Protein AF-A0A1Z5TTV6-F1 (afdb_monomer)

Secondary structure (DSSP, 8-state):
-HHHHHHHHHHHHHHHHHHHTT-S--TT---SSS-TT---S-SEEEPPGGGSTTSTT-TT---EEEEE---TT-HHHHHHHHHHTT--TTTEEEEEBS--SSSSS-HHHHHHHHHHTT--PBP-HHHHHHHHHHHH--GGGGT---S--SSHHHHHHHHHHTT--HHHHHHHHH--SEEEEPPPGGGG-SSS-TTS----S-EEEESS---TTS-GGGS-HHHHHH--EEETTT--EESSS--TTS-EEEHHHHHHHHHHHHTTT------S---HHHHHHHHHHTTS-HHHHHHHHHTT----PPPPSS--------PPPPPP-----------------------------S--S----------------------TT-SS-PPPPPPTTEE--HHHHHHHHHHHHHHHHHS--SHHHHHHHHHHHHHHHHHHHHHHHHHHHHHHHHHHHHHHHHHTTTEEE--SSS---TTS-HHHHTTT-SSTTS-SSEEEHHHHTT--SHHHHHHHHHHHHHHHHHHHHHHHHHHHHHH-GGGSB-SHHHHHHHHTTEE-TTTT-HHHHHHHHHHHHHHHHTT-S-BSHHHHHHHHHHHHHHHHHHTTTSGGGG-HHHHHHHHHHHHHHHHHHHSS-HHHHHHHIIIII-SS--HHHHHHHHHHHHHHHHHHHHH-TTSSS-SSTT-----S---GGGHHHHHHHHHHHHHHHHHHHHHHHHHHHHHHSTT-TTTT-HHHHHHHHHHHHHHHHTTSHHHHS-HHHHHHHHHS-TTT-S--TT-TT--GGGHHHHHHHHHHHHHHHHHHHHHHTTSSSB-BSHHHHHHHHHHHHHHHHHHHHHHHHH-TTSGGGTTSPTTS----HHHHHHHHHHHHHHHHH---HHHHHHHHHHH--GGGHHHHHHHHHHHHHHHHTT-S--HHHHHHHHTT-----TT-TTS-----BGGGTSEETTT---EESSSEEHHHHHHHHHH---SEEEEES-SSS-BEEEEEEHHHHHHHHHHHHS--TTS----TT-EEESS--TT--TTT-EE-TTTSBSS--EE-TTSBHHHHHHHHHHH--SEEEEEEBTEEEEEEEHHHHHHHTTGGGS------TT----HHHHHHHHHHHHHHHHHTT---EEEPPPPP--EETTTTEE--TTHHHHHHHHHHHHHHT-EEE-HHHHHHHHHHHHHHHHHHTTB--SSS-SS----S-SSSB-HHHHHHHHHHHHHHHHHH-GGGTTTS---HHHHHHHHTT---

Solvent-accessible surface area (backbone atoms only — not comparable to full-atom values): 70090 Å² total; per-residue (Å²): 108,71,73,53,51,70,56,46,49,61,54,50,48,52,54,44,53,56,54,59,57,68,55,94,83,59,94,83,70,68,49,67,93,44,58,62,82,72,65,92,55,46,64,69,39,71,60,63,62,67,72,39,41,32,27,94,70,24,79,84,44,76,36,45,87,44,78,46,61,70,46,14,2,40,40,68,62,49,55,48,49,41,60,74,69,64,66,44,88,89,46,42,46,46,32,36,35,11,27,52,38,89,75,42,87,37,38,64,58,29,52,54,47,40,60,73,66,67,39,60,40,34,37,14,54,52,52,51,53,50,52,53,52,65,72,76,48,56,87,68,64,73,76,56,82,80,67,87,72,92,51,83,61,61,63,53,51,56,59,50,56,79,68,57,48,74,71,49,58,48,54,62,48,70,23,18,47,26,44,38,39,74,46,41,58,66,48,70,59,86,86,65,67,89,90,60,64,68,50,80,52,68,47,77,48,56,42,46,45,80,65,82,97,55,54,79,86,44,48,26,65,63,42,31,34,42,31,37,13,27,24,69,67,78,64,50,72,32,69,46,75,67,53,103,78,74,57,45,41,46,40,69,62,56,52,54,54,50,50,56,34,55,80,65,77,43,83,71,79,73,89,48,68,66,53,74,66,51,48,54,46,52,51,54,60,68,61,65,50,77,60,56,61,50,48,40,62,76,68,63,66,71,81,80,76,82,73,75,69,67,87,77,84,69,89,66,94,72,84,88,76,83,82,86,86,84,82,87,84,89,84,84,87,91,86,85,86,93,86,88,86,91,80,90,86,90,88,84,84,81,86,90,78,99,75,73,96,68,83,84,86,90,83,86,82,90,87,87,86,77,93,71,89,90,82,80,94,88,74,94,88,81,49,74,38,49,80,64,86,85,54,72,80,34,65,46,60,52,66,56,38,52,48,53,50,54,50,51,55,49,47,55,59,65,81,29,73,62,68,72,21,52,52,52,52,49,53,64,61,42,51,60,54,54,35,35,48,54,29,10,41,52,41,9,54,50,49,39,53,39,50,50,50,18,48,32,51,34,38,54,32,58,28,48,23,35,68,76,80,86,73,27,40,73,87,38,27,65,71,68,38,39,64,93,57,81,42,81,90,77,35,81,28,53,37,38,52,19,62,73,71,69,41,82,50,69,71,58,23,53,53,42,34,50,51,46,29,36,53,46,17,25,49,27,33,35,50,14,18,49,46,19,67,75,73,28,66,68,20,29,30,28,41,54,46,59,49,29,37,42,62,68,35,36,38,64,72,71,48,58,23,73,64,23,34,55,40,26,54,58,18,30,26,28,29,47,24,25,61,48,59,43,23,64,44,36,30,34,23,40,42,20,32,16,44,35,48,50,45,38,50,74,44,55,96,43,70,57,67,77,30,66,57,58,41,44,46,50,37,48,12,24,31,4,16,15,36,2,47,56,53,45,12,36,68,20,10,35,37,39,25,48,77,72,38,30,99,72,76,54,74,69,39,51,54,51,8,39,53,12,3,46,41,5,33,53,35,29,46,74,65,29,66,80,75,72,80,54,65,37,86,57,54,49,79,67,88,76,85,87,57,84,65,53,56,56,61,41,43,50,36,2,41,50,11,0,50,49,13,37,53,46,45,56,52,28,49,52,51,51,51,52,59,69,36,87,88,39,84,53,65,89,38,57,55,59,53,46,34,52,52,32,42,55,45,38,69,61,17,64,83,36,72,77,48,55,48,52,67,62,58,47,39,26,63,39,43,46,53,75,88,78,57,80,66,66,85,84,54,84,76,49,74,70,81,58,37,58,61,47,44,52,53,35,53,53,42,28,54,51,48,48,56,48,27,42,63,49,58,84,45,66,31,31,33,8,64,58,50,43,31,26,35,37,13,17,33,57,14,27,42,53,24,49,52,52,39,54,48,44,74,75,45,57,90,40,83,79,46,74,80,50,60,84,101,50,84,73,61,61,32,17,61,34,4,50,37,10,16,46,2,18,35,10,14,38,54,61,50,50,73,30,55,43,41,31,56,32,60,32,28,72,37,75,82,52,48,61,59,36,43,51,8,18,50,40,0,30,54,54,9,40,76,74,43,78,64,26,46,51,55,48,51,33,56,78,67,70,55,87,68,83,65,90,84,58,76,84,59,85,69,65,91,42,44,33,68,80,71,38,51,38,47,92,79,49,76,64,45,58,25,62,91,40,28,47,46,55,53,53,48,52,60,66,78,42,88,62,77,48,33,46,29,20,61,34,98,93,48,43,35,61,58,28,37,33,38,42,66,29,52,53,48,53,51,51,60,42,50,37,82,41,98,85,75,54,53,53,63,54,80,29,44,36,28,61,54,94,63,96,83,66,55,81,90,67,41,45,78,44,48,65,38,22,18,54,65,64,66,68,43,53,39,77,42,48,36,58,62,53,52,49,44,39,66,74,65,45,47,51,62,42,38,22,32,56,101,48,33,51,49,28,39,45,38,48,57,57,55,49,43,66,76,56,47,85,80,62,82,79,87,69,79,52,96,86,60,87,73,46,73,67,55,53,33,47,52,57,46,51,50,46,52,51,36,42,75,73,72,47,86,44,66,47,70,28,55,72,55,46,74,45,66,49,73,86,80,65,32,65,49,76,87,55,51,68,60,33,53,38,47,53,52,37,24,62,75,71,70,41,46,69,43,65,42,30,57,54,45,43,55,48,44,48,68,50,27,69,76,49,50,50,69,25,29,41,70,98,67,98,66,87,92,64,89,78,59,86,45,45,76,53,61,28,78,66,33,49,51,54,55,50,46,51,51,53,48,50,44,32,76,76,35,64,85,48,43,86,81,50,85,88,55,67,67,63,52,51,26,53,77,67,51,64,64,114

Organism: NCBI:txid1157616

Mean predicted aligned error: 20.19 Å

Radius of gyration: 40.23 Å; Cα contacts (8 Å, |Δi|>4): 1863; chains: 1; bounding box: 111×116×93 Å

pLDDT: mean 77.5, std 20.2, range [22.88, 97.81]

InterPro domains:
  IPR000644 CBS domain [PS51371] (950-1012)
  IPR000644 CBS domain [PS51371] (1044-1103)
  IPR000644 CBS domain [SM00116] (955-1006)
  IPR000644 CBS domain [SM00116] (1047-1094)
  IPR001807 Chloride channel [PF00654] (525-911)
  IPR001807 Chloride channel [PR00762] (537-554)
  IPR001807 Chloride channel [PR00762] (568-587)
  IPR001807 Chloride channel [PR00762] (624-643)
  IPR001807 Chloride channel [PR00762] (813-833)
  IPR001807 Chloride channel [PR00762] (862-878)
  IPR001807 Chloride channel [PR00762] (880-899)
  IPR001807 Chloride channel [PR00762] (919-933)
  IPR004843 Calcineurin-like, phosphoesterase domain [PF00149] (64-237)
  IPR014743 Chloride channel, core [SSF81340] (424-934)
  IPR029052 Metallo-dependent phosphatase-like [G3DSA:3.60.21.10] (55-296)
  IPR029052 Metallo-dependent phosphatase-like [SSF56300] (62-233)
  IPR036514 SGNH hydrolase superfamily [G3DSA:3.40.50.1110] (1070-1241)
  IPR046342 CBS domain superfamily [SSF54631] (940-1093)

Nearest PDB structures (foldseek):
  8jgv-assembly1_B  TM=9.551E-01  e=6.114E-53  Mus musculus
  8ta2-assembly1_A  TM=8.971E-01  e=6.417E-23  Homo sapiens
  2ja3-assembly2_D  TM=8.696E-01  e=3.127E-08  Homo sapiens
  2ja3-assembly1_B  TM=8.689E-01  e=3.725E-08  Homo sapiens
  2ja3-assembly3_E  TM=8.557E-01  e=4.246E-08  Homo sapiens

Structure (mmCIF, N/CA/C/O backbone):
data_AF-A0A1Z5TTV6-F1
#
_entry.id   AF-A0A1Z5TTV6-F1
#
loop_
_atom_site.group_PDB
_atom_site.id
_atom_site.type_symbol
_atom_site.label_atom_id
_atom_site.label_alt_id
_atom_site.label_comp_id
_atom_site.label_asym_id
_atom_site.label_entity_id
_atom_site.label_seq_id
_atom_site.pdbx_PDB_ins_code
_atom_site.Cartn_x
_atom_site.Cartn_y
_atom_site.Cartn_z
_atom_site.occupancy
_atom_site.B_iso_or_equiv
_atom_site.auth_seq_id
_atom_site.auth_comp_id
_atom_site.auth_asym_id
_atom_site.auth_atom_id
_atom_site.pdbx_PDB_model_num
ATOM 1 N N . MET A 1 1 ? 13.373 -46.204 12.890 1.00 40.94 1 MET A N 1
ATOM 2 C CA . MET A 1 1 ? 14.679 -46.013 13.573 1.00 40.94 1 MET A CA 1
ATOM 3 C C . MET A 1 1 ? 15.884 -46.410 12.715 1.00 40.94 1 MET A C 1
ATOM 5 O O . MET A 1 1 ? 16.695 -45.532 12.462 1.00 40.94 1 MET A O 1
ATOM 9 N N . TRP A 1 2 ? 16.008 -47.660 12.239 1.00 32.41 2 TRP A N 1
ATOM 10 C CA . TRP A 1 2 ? 17.201 -48.172 11.520 1.00 32.41 2 TRP A CA 1
ATOM 11 C C . TRP A 1 2 ? 17.732 -47.265 10.390 1.00 32.41 2 TRP A C 1
ATOM 13 O O . TRP A 1 2 ? 18.922 -46.962 10.352 1.00 32.41 2 TRP A O 1
ATOM 23 N N . TYR A 1 3 ? 16.844 -46.747 9.532 1.00 31.34 3 TYR A N 1
ATOM 24 C CA . TYR A 1 3 ? 17.211 -45.812 8.458 1.00 31.34 3 TYR A CA 1
ATOM 25 C C . TYR A 1 3 ? 17.824 -44.501 8.979 1.00 31.34 3 TYR A C 1
ATOM 27 O O . TYR A 1 3 ? 18.785 -44.000 8.408 1.00 31.34 3 TYR A O 1
ATOM 35 N N . GLY A 1 4 ? 17.317 -43.980 10.101 1.00 37.22 4 GLY A N 1
ATOM 36 C CA . GLY A 1 4 ? 17.899 -42.822 10.778 1.00 37.22 4 GLY A CA 1
ATOM 37 C C . GLY A 1 4 ? 19.311 -43.131 11.267 1.00 37.22 4 GLY A C 1
ATOM 38 O O . GLY A 1 4 ? 20.242 -42.436 10.886 1.00 37.22 4 GLY A O 1
ATOM 39 N N . TRP A 1 5 ? 19.485 -44.228 12.011 1.00 36.53 5 TRP A N 1
ATOM 40 C CA . TRP A 1 5 ? 20.783 -44.675 12.539 1.00 36.53 5 TRP A CA 1
ATOM 41 C C . TRP A 1 5 ? 21.853 -44.817 11.443 1.00 36.53 5 TRP A C 1
ATOM 43 O O . TRP A 1 5 ? 22.986 -44.376 11.622 1.00 36.53 5 TRP A O 1
ATOM 53 N N . ARG A 1 6 ? 21.491 -45.359 10.271 1.00 34.72 6 ARG A N 1
ATOM 54 C CA . ARG A 1 6 ? 22.426 -45.553 9.149 1.00 34.72 6 ARG A CA 1
ATOM 55 C C . ARG A 1 6 ? 22.898 -44.248 8.486 1.00 34.72 6 ARG A C 1
ATOM 57 O O . ARG A 1 6 ? 23.962 -44.260 7.876 1.00 34.72 6 ARG A O 1
ATOM 64 N N . TYR A 1 7 ? 22.169 -43.139 8.639 1.00 39.09 7 TYR A N 1
ATOM 65 C CA . TYR A 1 7 ? 22.586 -41.808 8.168 1.00 39.09 7 TYR A CA 1
ATOM 66 C C . TYR A 1 7 ? 23.142 -40.914 9.287 1.00 39.09 7 TYR A C 1
ATOM 68 O O . TYR A 1 7 ? 24.093 -40.168 9.055 1.00 39.09 7 TYR A O 1
ATOM 76 N N . THR A 1 8 ? 22.605 -40.996 10.508 1.00 39.94 8 THR A N 1
ATOM 77 C CA . THR A 1 8 ? 23.073 -40.176 11.632 1.00 39.94 8 THR A CA 1
ATOM 78 C C . THR A 1 8 ? 24.375 -40.687 12.224 1.00 39.94 8 THR A C 1
ATOM 80 O O . THR A 1 8 ? 25.193 -39.858 12.589 1.00 39.94 8 THR A O 1
ATOM 83 N N . VAL A 1 9 ? 24.632 -41.998 12.298 1.00 39.69 9 VAL A N 1
ATOM 84 C CA . VAL A 1 9 ? 25.878 -42.506 12.903 1.00 39.69 9 VAL A CA 1
ATOM 85 C C . VAL A 1 9 ? 27.129 -42.150 12.092 1.00 39.69 9 VAL A C 1
ATOM 87 O O . VAL A 1 9 ? 28.085 -41.704 12.721 1.00 39.69 9 VAL A O 1
ATOM 90 N N . PRO A 1 10 ? 27.169 -42.238 10.745 1.00 39.53 10 PRO A N 1
ATOM 91 C CA . PRO A 1 10 ? 28.310 -41.733 9.978 1.00 39.53 10 PRO A CA 1
ATOM 92 C C . PRO A 1 10 ? 28.515 -40.224 10.155 1.00 39.53 10 PRO A C 1
ATOM 94 O O . PRO A 1 10 ? 29.640 -39.783 10.361 1.00 39.53 10 PRO A O 1
ATOM 97 N N . TYR A 1 11 ? 27.433 -39.439 10.153 1.00 39.28 11 TYR A N 1
ATOM 98 C CA . TYR A 1 11 ? 27.492 -37.984 10.329 1.00 39.28 11 TYR A CA 1
ATOM 99 C C . TYR A 1 11 ? 27.926 -37.575 11.748 1.00 39.28 11 TYR A C 1
ATOM 101 O O . TYR A 1 11 ? 28.740 -36.674 11.912 1.00 39.28 11 TYR A O 1
ATOM 109 N N . LEU A 1 12 ? 27.431 -38.262 12.782 1.00 40.38 12 LEU A N 1
ATOM 110 C CA . LEU A 1 12 ? 27.810 -38.046 14.181 1.00 40.38 12 LEU A CA 1
ATOM 111 C C . LEU A 1 12 ? 29.220 -38.559 14.473 1.00 40.38 12 LEU A C 1
ATOM 113 O O . LEU A 1 12 ? 29.929 -37.911 15.231 1.00 40.38 12 LEU A O 1
ATOM 117 N N . ARG A 1 13 ? 29.656 -39.664 13.849 1.00 38.31 13 ARG A N 1
ATOM 118 C CA . ARG A 1 13 ? 31.060 -40.096 13.867 1.00 38.31 13 ARG A CA 1
ATOM 119 C C . ARG A 1 13 ? 31.943 -39.026 13.231 1.00 38.31 13 ARG A C 1
ATOM 121 O O . ARG A 1 13 ? 32.912 -38.631 13.859 1.00 38.31 13 ARG A O 1
ATOM 128 N N . GLN A 1 14 ? 31.570 -38.496 12.067 1.00 38.94 14 GLN A N 1
ATOM 129 C CA . GLN A 1 14 ? 32.318 -37.423 11.413 1.00 38.94 14 GLN A CA 1
ATOM 130 C C . GLN A 1 14 ? 32.355 -36.147 12.273 1.00 38.94 14 GLN A C 1
ATOM 132 O O . GLN A 1 14 ? 33.417 -35.557 12.431 1.00 38.94 14 GLN A O 1
ATOM 137 N N . GLU A 1 15 ? 31.245 -35.742 12.905 1.00 41.31 15 GLU A N 1
ATOM 138 C CA . GLU A 1 15 ? 31.233 -34.615 13.854 1.00 41.31 15 GLU A CA 1
ATOM 139 C C . GLU A 1 15 ? 32.037 -34.898 15.139 1.00 41.31 15 GLU A C 1
ATOM 141 O O . GLU A 1 15 ? 32.559 -33.966 15.751 1.00 41.31 15 GLU A O 1
ATOM 146 N N . TRP A 1 16 ? 32.124 -36.159 15.570 1.00 40.34 16 TRP A N 1
ATOM 147 C CA . TRP A 1 16 ? 32.866 -36.596 16.755 1.00 40.34 16 TRP A CA 1
ATOM 148 C C . TRP A 1 16 ? 34.371 -36.663 16.491 1.00 40.34 16 TRP A C 1
ATOM 150 O O . TRP A 1 16 ? 35.143 -36.133 17.281 1.00 40.34 16 TRP A O 1
ATOM 160 N N . GLU A 1 17 ? 34.788 -37.232 15.361 1.00 39.34 17 GLU A N 1
ATOM 161 C CA . GLU A 1 17 ? 36.171 -37.240 14.872 1.00 39.34 17 GLU A CA 1
ATOM 162 C C . GLU A 1 17 ? 36.651 -35.802 14.621 1.00 39.34 17 GLU A C 1
ATOM 164 O O . GLU A 1 17 ? 37.720 -35.423 15.099 1.00 39.34 17 GLU A O 1
ATOM 169 N N . TYR A 1 18 ? 35.808 -34.956 14.012 1.00 40.75 18 TYR A N 1
ATOM 170 C CA . TYR A 1 18 ? 36.052 -33.516 13.876 1.00 40.75 18 TYR A CA 1
ATOM 171 C C . TYR A 1 18 ? 36.267 -32.849 15.245 1.00 40.75 18 TYR A C 1
ATOM 173 O O . TYR A 1 18 ? 37.232 -32.116 15.417 1.00 40.75 18 TYR A O 1
ATOM 181 N N . LYS A 1 19 ? 35.427 -33.128 16.255 1.00 38.34 19 LYS A N 1
ATOM 182 C CA . LYS A 1 19 ? 35.570 -32.550 17.609 1.00 38.34 19 LYS A CA 1
ATOM 183 C C . LYS A 1 19 ? 36.757 -33.111 18.400 1.00 38.34 19 LYS A C 1
ATOM 185 O O . LYS A 1 19 ? 37.406 -32.345 19.106 1.00 38.34 19 LYS A O 1
ATOM 190 N N . GLN A 1 20 ? 37.067 -34.404 18.291 1.00 37.88 20 GLN A N 1
ATOM 191 C CA . GLN A 1 20 ? 38.225 -35.006 18.964 1.00 37.88 20 GLN A CA 1
ATOM 192 C C . GLN A 1 20 ? 39.553 -34.536 18.356 1.00 37.88 20 GLN A C 1
ATOM 194 O O . GLN A 1 20 ? 40.507 -34.337 19.104 1.00 37.88 20 GLN A O 1
ATOM 199 N N . GLY A 1 21 ? 39.595 -34.252 17.049 1.00 39.31 21 GLY A N 1
ATOM 200 C CA . GLY A 1 21 ? 40.742 -33.622 16.385 1.00 39.31 21 GLY A CA 1
ATOM 201 C C . GLY A 1 21 ? 41.087 -32.207 16.882 1.00 39.31 21 GLY A C 1
ATOM 202 O O . GLY A 1 21 ? 42.167 -31.711 16.576 1.00 39.31 21 GLY A O 1
ATOM 203 N N . PHE A 1 22 ? 40.214 -31.567 17.672 1.00 42.69 22 PHE A N 1
ATOM 204 C CA . PHE A 1 22 ? 40.455 -30.253 18.288 1.00 42.69 22 PHE A CA 1
ATOM 205 C C . PHE A 1 22 ? 40.748 -30.304 19.802 1.00 42.69 22 PHE A C 1
ATOM 207 O O . PHE A 1 22 ? 40.813 -29.252 20.440 1.00 42.69 22 PHE A O 1
ATOM 214 N N . LEU A 1 23 ? 40.945 -31.485 20.404 1.00 36.22 23 LEU A N 1
ATOM 215 C CA . LEU A 1 23 ? 41.385 -31.584 21.803 1.00 36.22 23 LEU A CA 1
ATOM 216 C C . LEU A 1 23 ? 42.899 -31.352 21.926 1.00 36.22 23 LEU A C 1
ATOM 218 O O . LEU A 1 23 ? 43.710 -31.993 21.264 1.00 36.22 23 LEU A O 1
ATOM 222 N N . SER A 1 24 ? 43.286 -30.440 22.818 1.00 34.19 24 SER A N 1
ATOM 223 C CA . SER A 1 24 ? 44.628 -29.844 22.925 1.00 34.19 24 SER A CA 1
ATOM 224 C C . SER A 1 24 ? 45.723 -30.740 23.536 1.00 34.19 24 SER A C 1
ATOM 226 O O . SER A 1 24 ? 46.723 -30.227 24.035 1.00 34.19 24 SER A O 1
ATOM 228 N N . SER A 1 25 ? 45.558 -32.067 23.521 1.00 33.84 25 SER A N 1
ATOM 229 C CA . SER A 1 25 ? 46.389 -33.015 24.283 1.00 33.84 25 SER A CA 1
ATOM 230 C C . SER A 1 25 ? 47.246 -33.973 23.439 1.00 33.84 25 SER A C 1
ATOM 232 O O . SER A 1 25 ? 47.688 -34.994 23.963 1.00 33.84 25 SER A O 1
ATOM 234 N N . GLN A 1 26 ? 47.483 -33.689 22.152 1.00 37.19 26 GLN A N 1
ATOM 235 C CA . GLN A 1 26 ? 48.456 -34.433 21.334 1.00 37.19 26 GLN A CA 1
ATOM 236 C C . GLN A 1 26 ? 49.720 -33.596 21.090 1.00 37.19 26 GLN A C 1
ATOM 238 O O . GLN A 1 26 ? 49.649 -32.467 20.602 1.00 37.19 26 GLN A O 1
ATOM 243 N N . SER A 1 27 ? 50.878 -34.163 21.441 1.00 34.59 27 SER A N 1
ATOM 244 C CA . SER A 1 27 ? 52.179 -33.483 21.566 1.00 34.59 27 SER A CA 1
ATOM 245 C C . SER A 1 27 ? 52.689 -32.815 20.289 1.00 34.59 27 SER A C 1
ATOM 247 O O . SER A 1 27 ? 53.407 -31.819 20.352 1.00 34.59 27 SER A O 1
ATOM 249 N N . ASP A 1 28 ? 52.314 -33.347 19.128 1.00 37.50 28 ASP A N 1
ATOM 250 C CA . ASP A 1 28 ? 53.012 -33.043 17.876 1.00 37.50 28 ASP A CA 1
ATOM 251 C C . ASP A 1 28 ? 52.383 -31.846 17.136 1.00 37.50 28 ASP A C 1
ATOM 253 O O . ASP A 1 28 ? 52.988 -31.255 16.233 1.00 37.50 28 ASP A O 1
ATOM 257 N N . GLY A 1 29 ? 51.189 -31.418 17.569 1.00 42.12 29 GLY A N 1
ATOM 258 C CA . GLY A 1 29 ? 50.551 -30.159 17.181 1.00 42.12 29 GLY A CA 1
ATOM 259 C C . GLY A 1 29 ? 50.311 -30.016 15.677 1.00 42.12 29 GLY A C 1
ATOM 260 O O . GLY A 1 29 ? 50.795 -29.053 15.073 1.00 42.12 29 GLY A O 1
ATOM 261 N N . THR A 1 30 ? 49.605 -30.973 15.078 1.00 37.72 30 THR A N 1
ATOM 262 C CA . THR A 1 30 ? 48.978 -30.833 13.753 1.00 37.72 30 THR A CA 1
ATOM 263 C C . THR A 1 30 ? 47.517 -30.410 13.923 1.00 37.72 30 THR A C 1
ATOM 265 O O . THR A 1 30 ? 46.863 -30.813 14.879 1.00 37.72 30 THR A O 1
ATOM 268 N N . TYR A 1 31 ? 47.020 -29.567 13.017 1.00 44.53 31 TYR A N 1
ATOM 269 C CA . TYR A 1 31 ? 45.621 -29.127 12.957 1.00 44.53 31 TYR A CA 1
ATOM 270 C C . TYR A 1 31 ? 44.983 -29.693 11.687 1.00 44.53 31 TYR A C 1
ATOM 272 O O . TYR A 1 31 ? 45.626 -29.628 10.642 1.00 44.53 31 TYR A O 1
ATOM 280 N N . GLY A 1 32 ? 43.718 -30.126 11.747 1.00 49.38 32 GLY A N 1
ATOM 281 C CA . GLY A 1 32 ? 42.898 -30.346 10.548 1.00 49.38 32 GLY A CA 1
ATOM 282 C C . GLY A 1 32 ? 42.346 -31.760 10.345 1.00 49.38 32 GLY A C 1
ATOM 283 O O . GLY A 1 32 ? 42.360 -32.579 11.261 1.00 49.38 32 GLY A O 1
ATOM 284 N N . LEU A 1 33 ? 41.807 -32.011 9.145 1.00 47.72 33 LEU A N 1
ATOM 285 C CA . LEU A 1 33 ? 41.243 -33.312 8.742 1.00 47.72 33 LEU A CA 1
ATOM 286 C C . LEU A 1 33 ? 42.292 -34.249 8.131 1.00 47.72 33 LEU A C 1
ATOM 288 O O . LEU A 1 33 ? 42.168 -35.462 8.281 1.00 47.72 33 LEU A O 1
ATOM 292 N N . ALA A 1 34 ? 43.301 -33.699 7.454 1.00 51.16 34 ALA A N 1
ATOM 293 C CA . ALA A 1 34 ? 44.459 -34.440 6.964 1.00 51.16 34 ALA A CA 1
ATOM 294 C C . ALA A 1 34 ? 45.690 -34.044 7.786 1.00 51.16 34 ALA A C 1
ATOM 296 O O . ALA A 1 34 ? 45.888 -32.866 8.100 1.00 51.16 34 ALA A O 1
ATOM 297 N N . ARG A 1 35 ? 46.548 -35.004 8.145 1.00 49.44 35 ARG A N 1
ATOM 298 C CA . ARG A 1 35 ? 47.809 -34.677 8.820 1.00 49.44 35 ARG A CA 1
ATOM 299 C C . ARG A 1 35 ? 48.756 -34.066 7.793 1.00 49.44 35 ARG A C 1
ATOM 301 O O . ARG A 1 35 ? 48.773 -34.451 6.627 1.00 49.44 35 ARG A O 1
ATOM 308 N N . ALA A 1 36 ? 49.628 -33.162 8.235 1.00 41.09 36 ALA A N 1
ATOM 309 C CA . ALA A 1 36 ? 50.585 -32.484 7.353 1.00 41.09 36 ALA A CA 1
ATOM 310 C C . ALA A 1 36 ? 51.617 -33.422 6.671 1.00 41.09 36 ALA A C 1
ATOM 312 O O . ALA A 1 36 ? 52.390 -32.960 5.835 1.00 41.09 36 ALA A O 1
ATOM 313 N N . GLY A 1 37 ? 51.641 -34.716 7.021 1.00 44.72 37 GLY A N 1
ATOM 314 C CA . GLY A 1 37 ? 52.430 -35.760 6.355 1.00 44.72 37 GLY A CA 1
ATOM 315 C C . GLY A 1 37 ? 51.653 -36.635 5.359 1.00 44.72 37 GLY A C 1
ATOM 316 O O . GLY A 1 37 ? 52.282 -37.432 4.672 1.00 44.72 37 GLY A O 1
ATOM 317 N N . ASP A 1 38 ? 50.327 -36.491 5.251 1.00 55.59 38 ASP A N 1
ATOM 318 C CA . ASP A 1 38 ? 49.471 -37.388 4.450 1.00 55.59 38 ASP A CA 1
ATOM 319 C C . ASP A 1 38 ? 49.386 -36.971 2.961 1.00 55.59 38 ASP A C 1
ATOM 321 O O . ASP A 1 38 ? 48.771 -37.660 2.146 1.00 55.59 38 ASP A O 1
ATOM 325 N N . PHE A 1 39 ? 49.984 -35.835 2.579 1.00 69.69 39 PHE A N 1
ATOM 326 C CA . PHE A 1 39 ? 49.905 -35.299 1.217 1.00 69.69 39 PHE A CA 1
ATOM 327 C C . PHE A 1 39 ? 50.913 -35.939 0.252 1.00 69.69 39 PHE A C 1
ATOM 329 O O . PHE A 1 39 ? 52.126 -35.761 0.372 1.00 69.69 39 PHE A O 1
ATOM 336 N N . GLU A 1 40 ? 50.399 -36.603 -0.784 1.00 66.06 40 GLU A N 1
ATOM 337 C CA . GLU A 1 40 ? 51.203 -37.184 -1.862 1.00 66.06 40 GLU A CA 1
ATOM 338 C C . GLU A 1 40 ? 51.579 -36.121 -2.918 1.00 66.06 40 GLU A C 1
ATOM 340 O O . GLU A 1 40 ? 50.880 -35.899 -3.919 1.00 66.06 40 GLU A O 1
ATOM 345 N N . GLY A 1 41 ? 52.700 -35.438 -2.673 1.00 75.81 41 GLY A N 1
ATOM 346 C CA . GLY A 1 41 ? 53.303 -34.471 -3.590 1.00 75.81 41 GLY A CA 1
ATOM 347 C C . GLY A 1 41 ? 54.227 -33.465 -2.899 1.00 75.81 41 GLY A C 1
ATOM 348 O O . GLY A 1 41 ? 54.520 -33.554 -1.708 1.00 75.81 41 GLY A O 1
ATOM 349 N N . THR A 1 42 ? 54.670 -32.456 -3.649 1.00 82.06 42 THR A N 1
ATOM 350 C CA . THR A 1 42 ? 55.539 -31.387 -3.130 1.00 82.06 42 THR A CA 1
ATOM 351 C C . THR A 1 42 ? 54.731 -30.383 -2.300 1.00 82.06 42 THR A C 1
ATOM 353 O O . THR A 1 42 ? 54.138 -29.454 -2.839 1.00 82.06 42 THR A O 1
ATOM 356 N N . ALA A 1 43 ? 54.701 -30.524 -0.973 1.00 79.88 43 ALA A N 1
ATOM 357 C CA . ALA A 1 43 ? 53.912 -29.622 -0.122 1.00 79.88 43 ALA A CA 1
ATOM 358 C C . ALA A 1 43 ? 54.349 -28.141 -0.210 1.00 79.88 43 ALA A C 1
ATOM 360 O O . ALA A 1 43 ? 53.513 -27.242 -0.184 1.00 79.88 43 ALA A O 1
ATOM 361 N N . ILE A 1 44 ? 55.654 -27.872 -0.332 1.00 86.94 44 ILE A N 1
ATOM 362 C CA . ILE A 1 44 ? 56.211 -26.517 -0.461 1.00 86.94 44 ILE A CA 1
ATOM 363 C C . ILE A 1 44 ? 57.340 -26.547 -1.491 1.00 86.94 44 ILE A C 1
ATOM 365 O O . ILE A 1 44 ? 58.296 -27.306 -1.326 1.00 86.94 44 ILE A O 1
ATOM 369 N N . LYS A 1 45 ? 57.260 -25.693 -2.514 1.00 90.38 45 LYS A N 1
ATOM 370 C CA . LYS A 1 45 ? 58.300 -25.511 -3.535 1.00 90.38 45 LYS A CA 1
ATOM 371 C C . LYS A 1 45 ? 58.813 -24.065 -3.524 1.00 90.38 45 LYS A C 1
ATOM 373 O O . LYS A 1 45 ? 58.037 -23.144 -3.287 1.00 90.38 45 LYS A O 1
ATOM 378 N N . TRP A 1 46 ? 60.099 -23.859 -3.800 1.00 88.50 46 TRP A N 1
ATOM 379 C CA . TRP A 1 46 ? 60.624 -22.552 -4.211 1.00 88.50 46 TRP A CA 1
ATOM 380 C C . TRP A 1 46 ? 60.539 -22.413 -5.734 1.00 88.50 46 TRP A C 1
ATOM 382 O O . TRP A 1 46 ? 60.820 -23.377 -6.447 1.00 88.50 46 TRP A O 1
ATOM 392 N N . ILE A 1 47 ? 60.183 -21.227 -6.227 1.00 88.50 47 ILE A N 1
ATOM 393 C CA . ILE A 1 47 ? 60.342 -20.893 -7.649 1.00 88.50 47 ILE A CA 1
ATOM 394 C C . ILE A 1 47 ? 61.819 -21.024 -8.060 1.00 88.50 47 ILE A C 1
ATOM 396 O O . ILE A 1 47 ? 62.713 -20.761 -7.251 1.00 88.50 47 ILE A O 1
ATOM 400 N N . ASP A 1 48 ? 62.081 -21.416 -9.308 1.00 85.19 48 ASP A N 1
ATOM 401 C CA . ASP A 1 48 ? 63.435 -21.404 -9.876 1.00 85.19 48 ASP A CA 1
ATOM 402 C C . ASP A 1 48 ? 64.034 -19.976 -9.796 1.00 85.19 48 ASP A C 1
ATOM 404 O O . ASP A 1 48 ? 63.423 -19.035 -10.322 1.00 85.19 48 ASP A O 1
ATOM 408 N N . PRO A 1 49 ? 65.212 -19.776 -9.166 1.00 80.62 49 PRO A N 1
ATOM 409 C CA . PRO A 1 49 ? 65.884 -18.477 -9.102 1.00 80.62 49 PRO A CA 1
ATOM 410 C C . PRO A 1 49 ? 66.094 -17.807 -10.467 1.00 80.62 49 PRO A C 1
ATOM 412 O O . PRO A 1 49 ? 66.076 -16.579 -10.547 1.00 80.62 49 PRO A O 1
ATOM 415 N N . ALA A 1 50 ? 66.228 -18.580 -11.552 1.00 81.69 50 ALA A N 1
ATOM 416 C CA . ALA A 1 50 ? 66.385 -18.049 -12.905 1.00 81.69 50 ALA A CA 1
ATOM 417 C C . ALA A 1 50 ? 65.111 -17.377 -13.465 1.00 81.69 50 ALA A C 1
ATOM 419 O O . ALA A 1 50 ? 65.177 -16.649 -14.460 1.00 81.69 50 ALA A O 1
ATOM 420 N N . LEU A 1 51 ? 63.953 -17.603 -12.833 1.00 83.94 51 LEU A N 1
ATOM 421 C CA . LEU A 1 51 ? 62.660 -17.017 -13.200 1.00 83.94 51 LEU A CA 1
ATOM 422 C C . LEU A 1 51 ? 62.308 -15.767 -12.374 1.00 83.94 51 LEU A C 1
ATOM 424 O O . LEU A 1 51 ? 61.331 -15.088 -12.693 1.00 83.94 51 LEU A O 1
ATOM 428 N N . VAL A 1 52 ? 63.079 -15.448 -11.328 1.00 83.00 52 VAL A N 1
ATOM 429 C CA . VAL A 1 52 ? 62.822 -14.312 -10.428 1.00 83.00 52 VAL A CA 1
ATOM 430 C C . VAL A 1 52 ? 63.178 -12.984 -11.122 1.00 83.00 52 VAL A C 1
ATOM 432 O O . VAL A 1 52 ? 64.340 -12.790 -11.484 1.00 83.00 52 VAL A O 1
ATOM 435 N N . PRO A 1 53 ? 62.231 -12.034 -11.280 1.00 80.44 53 PRO A N 1
ATOM 436 C CA . PRO A 1 53 ? 62.527 -10.712 -11.834 1.00 80.44 53 PRO A CA 1
ATOM 437 C C . PRO A 1 53 ? 63.552 -9.952 -10.988 1.00 80.44 53 PRO A C 1
ATOM 439 O O . PRO A 1 53 ? 63.378 -9.808 -9.774 1.00 80.44 53 PRO A O 1
ATOM 442 N N . GLY A 1 54 ? 64.619 -9.459 -11.621 1.00 71.69 54 GLY A N 1
ATOM 443 C CA . GLY A 1 54 ? 65.737 -8.826 -10.914 1.00 71.69 54 GLY A CA 1
ATOM 444 C C . GLY A 1 54 ? 66.714 -9.796 -10.233 1.00 71.69 54 GLY A C 1
ATOM 445 O O . GLY A 1 54 ? 67.570 -9.336 -9.480 1.00 71.69 54 GLY A O 1
ATOM 446 N N . GLY A 1 55 ? 66.574 -11.112 -10.435 1.00 73.62 55 GLY A N 1
ATOM 447 C CA . GLY A 1 55 ? 67.539 -12.119 -9.981 1.00 73.62 55 GLY A CA 1
ATOM 448 C C . GLY A 1 55 ? 68.783 -12.206 -10.876 1.00 73.62 55 GLY A C 1
ATOM 449 O O . GLY A 1 55 ? 68.911 -11.487 -11.865 1.00 73.62 55 GLY A O 1
ATOM 450 N N . GLU A 1 56 ? 69.693 -13.135 -10.570 1.00 71.69 56 GLU A N 1
ATOM 451 C CA . GLU A 1 56 ? 70.974 -13.299 -11.289 1.00 71.69 56 GLU A CA 1
ATOM 452 C C . GLU A 1 56 ? 70.808 -13.550 -12.804 1.00 71.69 56 GLU A C 1
ATOM 454 O O . GLU A 1 56 ? 71.651 -13.137 -13.597 1.00 71.69 56 GLU A O 1
ATOM 459 N N . ALA A 1 57 ? 69.695 -14.167 -13.222 1.00 73.19 57 ALA A N 1
ATOM 460 C CA . ALA A 1 57 ? 69.351 -14.430 -14.627 1.00 73.19 57 ALA A CA 1
ATOM 461 C C . ALA A 1 57 ? 68.444 -13.356 -15.280 1.00 73.19 57 ALA A C 1
ATOM 463 O O . ALA A 1 57 ? 67.891 -13.584 -16.365 1.00 73.19 57 ALA A O 1
ATOM 464 N N . ASP A 1 58 ? 68.245 -12.217 -14.607 1.00 75.50 58 ASP A N 1
ATOM 465 C CA . ASP A 1 58 ? 67.531 -11.030 -15.097 1.00 75.50 58 ASP A CA 1
ATOM 466 C C . ASP A 1 58 ? 67.986 -9.740 -14.369 1.00 75.50 58 ASP A C 1
ATOM 468 O O . ASP A 1 58 ? 67.172 -9.066 -13.733 1.00 75.50 58 ASP A O 1
ATOM 472 N N . PRO A 1 59 ? 69.276 -9.352 -14.444 1.00 66.25 59 PRO A N 1
ATOM 473 C CA . PRO A 1 59 ? 69.787 -8.168 -13.743 1.00 66.25 59 PRO A CA 1
ATOM 474 C C . PRO A 1 59 ? 69.156 -6.848 -14.227 1.00 66.25 59 PRO A C 1
ATOM 476 O O . PRO A 1 59 ? 69.193 -5.845 -13.517 1.00 66.25 59 PRO A O 1
ATOM 479 N N . GLU A 1 60 ? 68.549 -6.835 -15.419 1.00 67.00 60 GLU A N 1
ATOM 480 C CA . GLU A 1 60 ? 67.826 -5.678 -15.961 1.00 67.00 60 GLU A CA 1
ATOM 481 C C . GLU A 1 60 ? 66.348 -5.615 -15.519 1.00 67.00 60 GLU A C 1
ATOM 483 O O . GLU A 1 60 ? 65.728 -4.559 -15.643 1.00 67.00 60 GLU A O 1
ATOM 488 N N . GLY A 1 61 ? 65.767 -6.699 -14.988 1.00 67.50 61 GLY A N 1
ATOM 489 C CA . GLY A 1 61 ? 64.361 -6.743 -14.558 1.00 67.50 61 GLY A CA 1
ATOM 490 C C . GLY A 1 61 ? 63.340 -6.774 -15.689 1.00 67.50 61 GLY A C 1
ATOM 491 O O . GLY A 1 61 ? 62.265 -6.183 -15.576 1.00 67.50 61 GLY A O 1
ATOM 492 N N . LYS A 1 62 ? 63.677 -7.405 -16.816 1.00 73.25 62 LYS A N 1
ATOM 493 C CA . LYS A 1 62 ? 62.782 -7.509 -17.975 1.00 73.25 62 LYS A CA 1
ATOM 494 C C . LYS A 1 62 ? 61.759 -8.642 -17.821 1.00 73.25 62 LYS A C 1
ATOM 496 O O . LYS A 1 62 ? 60.814 -8.690 -18.609 1.00 73.25 62 LYS A O 1
ATOM 501 N N . ARG A 1 63 ? 61.907 -9.534 -16.830 1.00 80.75 63 ARG A N 1
ATOM 502 C CA . ARG A 1 63 ? 60.960 -10.627 -16.547 1.00 80.75 63 ARG A CA 1
ATOM 503 C C . ARG A 1 63 ? 59.725 -10.167 -15.775 1.00 80.75 63 ARG A C 1
ATOM 505 O O . ARG A 1 63 ? 59.753 -9.201 -15.017 1.00 80.75 63 ARG A O 1
ATOM 512 N N . ARG A 1 64 ? 58.625 -10.910 -15.925 1.00 86.31 64 ARG A N 1
ATOM 513 C CA . ARG A 1 64 ? 57.368 -10.689 -15.188 1.00 86.31 64 ARG A CA 1
ATOM 514 C C . ARG A 1 64 ? 56.793 -12.013 -14.696 1.00 86.31 64 ARG A C 1
ATOM 516 O O . ARG A 1 64 ? 56.718 -12.967 -15.464 1.00 86.31 64 ARG A O 1
ATOM 523 N N . LEU A 1 65 ? 56.324 -12.056 -13.449 1.00 87.12 65 LEU A N 1
ATOM 524 C CA . LEU A 1 65 ? 55.523 -13.173 -12.936 1.00 87.12 65 LEU A CA 1
ATOM 525 C C . LEU A 1 65 ? 54.035 -12.864 -13.139 1.00 87.12 65 LEU A C 1
ATOM 527 O O . LEU A 1 65 ? 53.557 -11.805 -12.730 1.00 87.12 65 LEU A O 1
ATOM 531 N N . VAL A 1 66 ? 53.309 -13.776 -13.786 1.00 89.94 66 VAL A N 1
ATOM 532 C CA . VAL A 1 66 ? 51.896 -13.610 -14.155 1.00 89.94 66 VAL A CA 1
ATOM 533 C C . VAL A 1 66 ? 51.068 -14.702 -13.485 1.00 89.94 66 VAL A C 1
ATOM 535 O O . VAL A 1 66 ? 51.190 -15.876 -13.822 1.00 89.94 66 VAL A O 1
ATOM 538 N N . PHE A 1 67 ? 50.216 -14.310 -12.538 1.00 91.25 67 PHE A N 1
ATOM 539 C CA . PHE A 1 67 ? 49.379 -15.222 -11.753 1.00 91.25 67 PHE A CA 1
ATOM 540 C C . PHE A 1 67 ? 47.964 -15.319 -12.335 1.00 91.25 67 PHE A C 1
ATOM 542 O O . PHE A 1 67 ? 47.357 -14.287 -12.635 1.00 91.25 67 PHE A O 1
ATOM 549 N N . VAL A 1 68 ? 47.427 -16.536 -12.473 1.00 90.88 68 VAL A N 1
ATOM 550 C CA . VAL A 1 68 ? 46.079 -16.789 -13.024 1.00 90.88 68 VAL A CA 1
ATOM 551 C C . VAL A 1 68 ? 45.388 -17.914 -12.244 1.00 90.88 68 VAL A C 1
ATOM 553 O O . VAL A 1 68 ? 45.909 -19.019 -12.187 1.00 90.88 68 VAL A O 1
ATOM 556 N N . GLY A 1 69 ? 44.215 -17.657 -11.666 1.00 87.31 69 GLY A N 1
ATOM 557 C CA . GLY A 1 69 ? 43.393 -18.677 -10.995 1.00 87.31 69 GLY A CA 1
ATOM 558 C C . GLY A 1 69 ? 42.187 -19.120 -11.826 1.00 87.31 69 GLY A C 1
ATOM 559 O O . GLY A 1 69 ? 41.863 -18.481 -12.828 1.00 87.31 69 GLY A O 1
ATOM 560 N N . ASP A 1 70 ? 41.520 -20.185 -11.377 1.00 86.81 70 ASP A N 1
ATOM 561 C CA . ASP A 1 70 ? 40.206 -20.658 -11.846 1.00 86.81 70 ASP A CA 1
ATOM 562 C C . ASP A 1 70 ? 40.109 -20.900 -13.375 1.00 86.81 70 ASP A C 1
ATOM 564 O O . ASP A 1 70 ? 39.060 -20.693 -13.990 1.00 86.81 70 ASP A O 1
ATOM 568 N N . ILE A 1 71 ? 41.205 -21.342 -14.014 1.00 92.12 71 ILE A N 1
ATOM 569 C CA . ILE A 1 71 ? 41.283 -21.571 -15.476 1.00 92.12 71 ILE A CA 1
ATOM 570 C C . ILE A 1 71 ? 40.332 -22.694 -15.924 1.00 92.12 71 ILE A C 1
ATOM 572 O O . ILE A 1 71 ? 39.787 -22.646 -17.024 1.00 92.12 71 ILE A O 1
ATOM 576 N N . HIS A 1 72 ? 40.125 -23.709 -15.084 1.00 90.75 72 HIS A N 1
ATOM 577 C CA . HIS A 1 72 ? 39.084 -24.737 -15.176 1.00 90.75 72 HIS A CA 1
ATOM 578 C C . HIS A 1 72 ? 38.938 -25.595 -16.449 1.00 90.75 72 HIS A C 1
ATOM 580 O O . HIS A 1 72 ? 38.036 -26.436 -16.488 1.00 90.75 72 HIS A O 1
ATOM 586 N N . GLY A 1 73 ? 39.787 -25.449 -17.466 1.00 89.12 73 GLY A N 1
ATOM 587 C CA . GLY A 1 73 ? 39.620 -26.053 -18.797 1.00 89.12 73 GLY A CA 1
ATOM 588 C C . GLY A 1 73 ? 39.148 -25.066 -19.876 1.00 89.12 73 GLY A C 1
ATOM 589 O O . GLY A 1 73 ? 38.749 -25.484 -20.961 1.00 89.12 73 GLY A O 1
ATOM 590 N N . CYS A 1 74 ? 39.176 -23.763 -19.593 1.00 91.81 74 CYS A N 1
ATOM 591 C CA . CYS A 1 74 ? 38.788 -22.674 -20.491 1.00 91.81 74 CYS A CA 1
ATOM 592 C C . CYS A 1 74 ? 40.005 -22.157 -21.287 1.00 91.81 74 CYS A C 1
ATOM 594 O O . CYS A 1 74 ? 40.647 -21.160 -20.944 1.00 91.81 74 CYS A O 1
ATOM 596 N N . LYS A 1 75 ? 40.391 -22.908 -22.329 1.00 92.19 75 LYS A N 1
ATOM 597 C CA . LYS A 1 75 ? 41.625 -22.665 -23.100 1.00 92.19 75 LYS A CA 1
ATOM 598 C C . LYS A 1 75 ? 41.600 -21.381 -23.930 1.00 92.19 75 LYS A C 1
ATOM 600 O O . LYS A 1 75 ? 42.624 -20.705 -24.022 1.00 92.19 75 LYS A O 1
ATOM 605 N N . GLN A 1 76 ? 40.478 -21.066 -24.576 1.00 91.50 76 GLN A N 1
ATOM 606 C CA . GLN A 1 76 ? 40.392 -19.900 -25.464 1.00 91.50 76 GLN A CA 1
ATOM 607 C C . GLN A 1 76 ? 40.520 -18.610 -24.646 1.00 91.50 76 GLN A C 1
ATOM 609 O O . GLN A 1 76 ? 41.259 -17.698 -25.006 1.00 91.50 76 GLN A O 1
ATOM 614 N N . GLU A 1 77 ? 39.888 -18.604 -23.480 1.00 92.31 77 GLU A N 1
ATOM 615 C CA . GLU A 1 77 ? 39.876 -17.545 -22.487 1.00 92.31 77 GLU A CA 1
ATOM 616 C C . GLU A 1 77 ? 41.263 -17.342 -21.858 1.00 92.31 77 GLU A C 1
ATOM 618 O O . GLU A 1 77 ? 41.695 -16.199 -21.697 1.00 92.31 77 GLU A O 1
ATOM 623 N N . LEU A 1 78 ? 42.006 -18.426 -21.587 1.00 91.94 78 LEU A N 1
ATOM 624 C CA . LEU A 1 78 ? 43.414 -18.355 -21.180 1.00 91.94 78 LEU A CA 1
ATOM 625 C C . LEU A 1 78 ? 44.286 -17.709 -22.269 1.00 91.94 78 LEU A C 1
ATOM 627 O O . LEU A 1 78 ? 45.047 -16.787 -21.978 1.00 91.94 78 LEU A O 1
ATOM 631 N N . LEU A 1 79 ? 44.164 -18.150 -23.524 1.00 93.12 79 LEU A N 1
ATOM 632 C CA . LEU A 1 79 ? 44.935 -17.593 -24.643 1.00 93.12 79 LEU A CA 1
ATOM 633 C C . LEU A 1 79 ? 44.590 -16.115 -24.898 1.00 93.12 79 LEU A C 1
ATOM 635 O O . LEU A 1 79 ? 45.486 -15.301 -25.136 1.00 93.12 79 LEU A O 1
ATOM 639 N N . GLU A 1 80 ? 43.317 -15.735 -24.779 1.00 91.38 80 GLU A N 1
ATOM 640 C CA . GLU A 1 80 ? 42.898 -14.334 -24.816 1.00 91.38 80 GLU A CA 1
ATOM 641 C C . GLU A 1 80 ? 43.455 -13.516 -23.649 1.00 91.38 80 GLU A C 1
ATOM 643 O O . GLU A 1 80 ? 43.877 -12.380 -23.860 1.00 91.38 80 GLU A O 1
ATOM 648 N N . LEU A 1 81 ? 43.469 -14.058 -22.428 1.00 89.50 81 LEU A N 1
ATOM 649 C CA . LEU A 1 81 ? 44.024 -13.380 -21.257 1.00 89.50 81 LEU A CA 1
ATOM 650 C C . LEU A 1 81 ? 45.526 -13.124 -21.437 1.00 89.50 81 LEU A C 1
ATOM 652 O O . LEU A 1 81 ? 45.973 -11.992 -21.256 1.00 89.50 81 LEU A O 1
ATOM 656 N N . LEU A 1 82 ? 46.282 -14.137 -21.874 1.00 90.88 82 LEU A N 1
ATOM 657 C CA . LEU A 1 82 ? 47.711 -14.021 -22.181 1.00 90.88 82 LEU A CA 1
ATOM 658 C C . LEU A 1 82 ? 47.967 -12.978 -23.285 1.00 90.88 82 LEU A C 1
ATOM 660 O O . LEU A 1 82 ? 48.849 -12.129 -23.142 1.00 90.88 82 LEU A O 1
ATOM 664 N N . LYS A 1 83 ? 47.135 -12.949 -24.336 1.00 90.19 83 LYS A N 1
ATOM 665 C CA . LYS A 1 83 ? 47.176 -11.912 -25.382 1.00 90.19 83 LYS A CA 1
ATOM 666 C C . LYS A 1 83 ? 46.881 -10.509 -24.826 1.00 90.19 83 LYS A C 1
ATOM 668 O O . LYS A 1 83 ? 47.570 -9.559 -25.190 1.00 90.19 83 LYS A O 1
ATOM 673 N N . LYS A 1 84 ? 45.901 -10.371 -23.923 1.00 88.00 84 LYS A N 1
ATOM 674 C CA . LYS A 1 84 ? 45.480 -9.095 -23.302 1.00 88.00 84 LYS A CA 1
ATOM 675 C C . LYS A 1 84 ? 46.484 -8.533 -22.287 1.00 88.00 84 LYS A C 1
ATOM 677 O O . LYS A 1 84 ? 46.513 -7.321 -22.103 1.00 88.00 84 LYS A O 1
ATOM 682 N N . VAL A 1 85 ? 47.318 -9.364 -21.652 1.00 83.62 85 VAL A N 1
ATOM 683 C CA . VAL A 1 85 ? 48.432 -8.907 -20.782 1.00 83.62 85 VAL A CA 1
ATOM 684 C C . VAL A 1 85 ? 49.768 -8.746 -21.528 1.00 83.62 85 VAL A C 1
ATOM 686 O O . VAL A 1 85 ? 50.794 -8.443 -20.908 1.00 83.62 85 VAL A O 1
ATOM 689 N N . HIS A 1 86 ? 49.754 -8.931 -22.855 1.00 87.19 86 HIS A N 1
ATOM 690 C CA . HIS A 1 86 ? 50.933 -8.952 -23.726 1.00 87.19 86 HIS A CA 1
ATOM 691 C C . HIS A 1 86 ? 52.000 -9.950 -23.242 1.00 87.19 86 HIS A C 1
ATOM 693 O O . HIS A 1 86 ? 53.161 -9.584 -23.080 1.00 87.19 86 HIS A O 1
ATOM 699 N N . PHE A 1 87 ? 51.594 -11.188 -22.940 1.00 89.38 87 PHE A N 1
ATOM 700 C CA . PHE A 1 87 ? 52.486 -12.224 -22.416 1.00 89.38 87 PHE A CA 1
ATOM 701 C C . PHE A 1 87 ? 53.584 -12.592 -23.428 1.00 89.38 87 PHE A C 1
ATOM 703 O O . PHE A 1 87 ? 53.298 -13.082 -24.521 1.00 89.38 87 PHE A O 1
ATOM 710 N N . ASN A 1 88 ? 54.841 -12.377 -23.049 1.00 87.56 88 ASN A N 1
ATOM 711 C CA . ASN A 1 88 ? 56.027 -12.684 -23.838 1.00 87.56 88 ASN A CA 1
ATOM 712 C C . ASN A 1 88 ? 56.699 -13.954 -23.304 1.00 87.56 88 ASN A C 1
ATOM 714 O O . ASN A 1 88 ? 57.306 -13.939 -22.237 1.00 87.56 88 ASN A O 1
ATOM 718 N N . THR A 1 89 ? 56.675 -15.034 -24.086 1.00 85.06 89 THR A N 1
ATOM 719 C CA . THR A 1 89 ? 57.204 -16.354 -23.700 1.00 85.06 89 THR A CA 1
ATOM 720 C C . THR A 1 89 ? 58.721 -16.415 -23.467 1.00 85.06 89 THR A C 1
ATOM 722 O O . THR A 1 89 ? 59.215 -17.465 -23.066 1.00 85.06 89 THR A O 1
ATOM 725 N N . ALA A 1 90 ? 59.475 -15.344 -23.741 1.00 83.31 90 ALA A N 1
ATOM 726 C CA . ALA A 1 90 ? 60.912 -15.260 -23.450 1.00 83.31 90 ALA A CA 1
ATOM 727 C C . ALA A 1 90 ? 61.235 -14.568 -22.106 1.00 83.31 90 ALA A C 1
ATOM 729 O O . ALA A 1 90 ? 62.270 -14.856 -21.497 1.00 83.31 90 ALA A O 1
ATOM 730 N N . THR A 1 91 ? 60.371 -13.657 -21.644 1.00 83.56 91 THR A N 1
ATOM 731 C CA . THR A 1 91 ? 60.586 -12.861 -20.419 1.00 83.56 91 THR A CA 1
ATOM 732 C C . THR A 1 91 ? 59.610 -13.211 -19.306 1.00 83.56 91 THR A C 1
ATOM 734 O O . THR A 1 91 ? 59.988 -13.215 -18.138 1.00 83.56 91 THR A O 1
ATOM 737 N N . ASP A 1 92 ? 58.359 -13.500 -19.642 1.00 88.69 92 ASP A N 1
ATOM 738 C CA . ASP A 1 92 ? 57.291 -13.672 -18.670 1.00 88.69 92 ASP A CA 1
ATOM 739 C C . ASP A 1 92 ? 57.138 -15.141 -18.275 1.00 88.69 92 ASP A C 1
ATOM 741 O O . ASP A 1 92 ? 57.257 -16.045 -19.104 1.00 88.69 92 ASP A O 1
ATOM 745 N N . HIS A 1 93 ? 56.822 -15.377 -17.005 1.00 91.44 93 HIS A N 1
ATOM 746 C CA . HIS A 1 93 ? 56.541 -16.701 -16.470 1.00 91.44 93 HIS A CA 1
ATOM 747 C C . HIS A 1 93 ? 55.112 -16.770 -15.918 1.00 91.44 93 HIS A C 1
ATOM 749 O O . HIS A 1 93 ? 54.645 -15.854 -15.237 1.00 91.44 93 HIS A O 1
ATOM 755 N N . LEU A 1 94 ? 54.409 -17.858 -16.240 1.00 93.19 94 LEU A N 1
ATOM 756 C CA . LEU A 1 94 ? 53.005 -18.083 -15.900 1.00 93.19 94 LEU A CA 1
ATOM 757 C C . LEU A 1 94 ? 52.898 -19.006 -14.679 1.00 93.19 94 LEU A C 1
ATOM 759 O O . LEU A 1 94 ? 53.427 -20.115 -14.700 1.00 93.19 94 LEU A O 1
ATOM 763 N N . ILE A 1 95 ? 52.170 -18.561 -13.653 1.00 93.81 95 ILE A N 1
ATOM 764 C CA . ILE A 1 95 ? 51.947 -19.285 -12.393 1.00 93.81 95 ILE A CA 1
ATOM 765 C C . ILE A 1 95 ? 50.433 -19.471 -12.183 1.00 93.81 95 ILE A C 1
ATOM 767 O O . ILE A 1 95 ? 49.763 -18.575 -11.653 1.00 93.81 95 ILE A O 1
ATOM 771 N N . PRO A 1 96 ? 49.852 -20.601 -12.623 1.00 94.62 96 PRO A N 1
ATOM 772 C CA . PRO A 1 96 ? 48.457 -20.921 -12.348 1.00 94.62 96 PRO A CA 1
ATOM 773 C C . PRO A 1 96 ? 48.220 -21.246 -10.868 1.00 94.62 96 PRO A C 1
ATOM 775 O O . PRO A 1 96 ? 48.909 -22.086 -10.294 1.00 94.62 96 PRO A O 1
ATOM 778 N N . THR A 1 97 ? 47.238 -20.613 -10.230 1.00 92.31 97 THR A N 1
ATOM 779 C CA . THR A 1 97 ? 47.003 -20.722 -8.777 1.00 92.31 97 THR A CA 1
ATOM 780 C C . THR A 1 97 ? 45.969 -21.798 -8.420 1.00 92.31 97 THR A C 1
ATOM 782 O O . THR A 1 97 ? 45.066 -21.549 -7.620 1.00 92.31 97 THR A O 1
ATOM 785 N N . GLY A 1 98 ? 46.093 -22.982 -9.027 1.00 88.44 98 GLY A N 1
ATOM 786 C CA . GLY A 1 98 ? 45.145 -24.096 -8.898 1.00 88.44 98 GLY A CA 1
ATOM 787 C C . GLY A 1 98 ? 43.845 -23.930 -9.691 1.00 88.44 98 GLY A C 1
ATOM 788 O O . GLY A 1 98 ? 43.595 -22.887 -10.299 1.00 88.44 98 GLY A O 1
ATOM 789 N N . ASP A 1 99 ? 43.029 -24.986 -9.675 1.00 91.38 99 ASP A N 1
ATOM 790 C CA . ASP A 1 99 ? 41.725 -25.089 -10.334 1.00 91.38 99 ASP A CA 1
ATOM 791 C C . ASP A 1 99 ? 41.823 -24.829 -11.853 1.00 91.38 99 ASP A C 1
ATOM 793 O O . ASP A 1 99 ? 41.109 -24.022 -12.452 1.00 91.38 99 ASP A O 1
ATOM 797 N N . VAL A 1 100 ? 42.744 -25.549 -12.501 1.00 91.75 100 VAL A N 1
ATOM 798 C CA . VAL A 1 100 ? 43.046 -25.458 -13.937 1.00 91.75 100 VAL A CA 1
ATOM 799 C C . VAL A 1 100 ? 42.216 -26.400 -14.815 1.00 91.75 100 VAL A C 1
ATOM 801 O O . VAL A 1 100 ? 42.212 -26.228 -16.034 1.00 91.75 100 VAL A O 1
ATOM 804 N N . ILE A 1 101 ? 41.475 -27.351 -14.229 1.00 89.31 101 ILE A N 1
ATOM 805 C CA . ILE A 1 101 ? 40.593 -28.297 -14.946 1.00 89.31 101 ILE A CA 1
ATOM 806 C C . ILE A 1 101 ? 39.174 -28.423 -14.333 1.00 89.31 101 ILE A C 1
ATOM 808 O O . ILE A 1 101 ? 38.790 -27.749 -13.375 1.00 89.31 101 ILE A O 1
ATOM 812 N N . SER A 1 102 ? 38.383 -29.331 -14.914 1.00 78.06 102 SER A N 1
ATOM 813 C CA . SER A 1 102 ? 37.141 -29.943 -14.427 1.00 78.06 102 SER A CA 1
ATOM 814 C C . SER A 1 102 ? 35.823 -29.148 -14.547 1.00 78.06 102 SER A C 1
ATOM 816 O O . SER A 1 102 ? 34.778 -29.721 -14.212 1.00 78.06 102 SER A O 1
ATOM 818 N N . LYS A 1 103 ? 35.790 -27.917 -15.086 1.00 78.38 103 LYS A N 1
ATOM 819 C CA . LYS A 1 103 ? 34.509 -27.214 -15.385 1.00 78.38 103 LYS A CA 1
ATOM 820 C C . LYS A 1 103 ? 34.354 -26.765 -16.846 1.00 78.38 103 LYS A C 1
ATOM 822 O O . LYS A 1 103 ? 33.233 -26.785 -17.348 1.00 78.38 103 LYS A O 1
ATOM 827 N N . GLY A 1 104 ? 35.446 -26.374 -17.500 1.00 81.38 104 GLY A N 1
ATOM 828 C CA . GLY A 1 104 ? 35.490 -25.850 -18.867 1.00 81.38 104 GLY A CA 1
ATOM 829 C C . GLY A 1 104 ? 35.571 -26.922 -19.966 1.00 81.38 104 GLY A C 1
ATOM 830 O O . GLY A 1 104 ? 35.681 -28.117 -19.664 1.00 81.38 104 GLY A O 1
ATOM 831 N N . PRO A 1 105 ? 35.508 -26.508 -21.247 1.00 85.44 105 PRO A N 1
ATOM 832 C CA . PRO A 1 105 ? 35.353 -27.415 -22.385 1.00 85.44 105 PRO A CA 1
ATOM 833 C C . PRO A 1 105 ? 36.633 -28.165 -22.802 1.00 85.44 105 PRO A C 1
ATOM 835 O O . PRO A 1 105 ? 36.539 -29.337 -23.158 1.00 85.44 105 PRO A O 1
ATOM 838 N N . ASP A 1 106 ? 37.821 -27.550 -22.736 1.00 90.50 106 ASP A N 1
ATOM 839 C CA . ASP A 1 106 ? 39.089 -28.123 -23.233 1.00 90.50 106 ASP A CA 1
ATOM 840 C C . ASP A 1 106 ? 40.144 -28.267 -22.122 1.00 90.50 106 ASP A C 1
ATOM 842 O O . ASP A 1 106 ? 41.187 -27.611 -22.081 1.00 90.50 106 ASP A O 1
ATOM 846 N N . ASN A 1 107 ? 39.855 -29.183 -21.201 1.00 91.50 107 ASN A N 1
ATOM 847 C CA . ASN A 1 107 ? 40.725 -29.555 -20.083 1.00 91.50 107 ASN A CA 1
ATOM 848 C C . ASN A 1 107 ? 42.108 -30.042 -20.555 1.00 91.50 107 ASN A C 1
ATOM 850 O O . ASN A 1 107 ? 43.140 -29.630 -20.028 1.00 91.50 107 ASN A O 1
ATOM 854 N N . THR A 1 108 ? 42.135 -30.896 -21.579 1.00 91.69 108 THR A N 1
ATOM 855 C CA . THR A 1 108 ? 43.365 -31.447 -22.163 1.00 91.69 108 THR A CA 1
ATOM 856 C C . THR A 1 108 ? 44.228 -30.386 -22.832 1.00 91.69 108 THR A C 1
ATOM 858 O O . THR A 1 108 ? 45.452 -30.424 -22.712 1.00 91.69 108 THR A O 1
ATOM 861 N N . GLY A 1 109 ? 43.611 -29.434 -23.530 1.00 91.31 109 GLY A N 1
ATOM 862 C CA . GLY A 1 109 ? 44.305 -28.377 -24.241 1.00 91.31 109 GLY A CA 1
ATOM 863 C C . GLY A 1 109 ? 44.762 -27.227 -23.348 1.00 91.31 109 GLY A C 1
ATOM 864 O O . GLY A 1 109 ? 45.734 -26.575 -23.720 1.00 91.31 109 GLY A O 1
ATOM 865 N N . VAL A 1 110 ? 44.139 -27.007 -22.181 1.00 94.50 110 VAL A N 1
ATOM 866 C CA . VAL A 1 110 ? 44.738 -26.188 -21.110 1.00 94.50 110 VAL A CA 1
ATOM 867 C C . VAL A 1 110 ? 46.012 -26.857 -20.599 1.00 94.50 110 VAL A C 1
ATOM 869 O O . VAL A 1 110 ? 47.059 -26.218 -20.592 1.00 94.50 110 VAL A O 1
ATOM 872 N N . LEU A 1 111 ? 45.971 -28.145 -20.236 1.00 94.31 111 LEU A N 1
ATOM 873 C CA . LEU A 1 111 ? 47.157 -28.841 -19.718 1.00 94.31 111 LEU A CA 1
ATOM 874 C C . LEU A 1 111 ? 48.293 -28.921 -20.752 1.00 94.31 111 LEU A C 1
ATOM 876 O O . LEU A 1 111 ? 49.446 -28.686 -20.400 1.00 94.31 111 LEU A O 1
ATOM 880 N N . ASP A 1 112 ? 47.990 -29.183 -22.029 1.00 94.38 112 ASP A N 1
ATOM 881 C CA . ASP A 1 112 ? 48.996 -29.137 -23.101 1.00 94.38 112 ASP A CA 1
ATOM 882 C C . ASP A 1 112 ? 49.606 -27.731 -23.278 1.00 94.38 112 ASP A C 1
ATOM 884 O O . ASP A 1 112 ? 50.806 -27.625 -23.529 1.00 94.38 112 ASP A O 1
ATOM 888 N N . GLU A 1 113 ? 48.830 -26.655 -23.101 1.00 94.31 113 GLU A N 1
ATOM 889 C CA . GLU A 1 113 ? 49.325 -25.274 -23.201 1.00 94.31 113 GLU A CA 1
ATOM 890 C C . GLU A 1 113 ? 50.168 -24.861 -21.981 1.00 94.31 113 GLU A C 1
ATOM 892 O O . GLU A 1 113 ? 51.224 -24.252 -22.144 1.00 94.31 113 GLU A O 1
ATOM 897 N N . LEU A 1 114 ? 49.774 -25.251 -20.764 1.00 94.69 114 LEU A N 1
ATOM 898 C CA . LEU A 1 114 ? 50.562 -25.009 -19.548 1.00 94.69 114 LEU A CA 1
ATOM 899 C C . LEU A 1 114 ? 51.908 -25.754 -19.580 1.00 94.69 114 LEU A C 1
ATOM 901 O O . LEU A 1 114 ? 52.937 -25.181 -19.219 1.00 94.69 114 LEU A O 1
ATOM 905 N N . ILE A 1 115 ? 51.924 -26.989 -20.097 1.00 94.56 115 ILE A N 1
ATOM 906 C CA . ILE A 1 115 ? 53.156 -27.751 -20.352 1.00 94.56 115 ILE A CA 1
ATOM 907 C C . ILE A 1 115 ? 54.005 -27.062 -21.437 1.00 94.56 115 ILE A C 1
ATOM 909 O O . ILE A 1 115 ? 55.214 -26.910 -21.257 1.00 94.56 115 ILE A O 1
ATOM 913 N N . ARG A 1 116 ? 53.395 -26.588 -22.537 1.00 94.38 116 ARG A N 1
ATOM 914 C CA . ARG A 1 116 ? 54.090 -25.853 -23.616 1.00 94.38 116 ARG A CA 1
ATOM 915 C C . ARG A 1 116 ? 54.759 -24.570 -23.112 1.00 94.38 116 ARG A C 1
ATOM 917 O O . ARG A 1 116 ? 55.863 -24.249 -23.545 1.00 94.38 116 ARG A O 1
ATOM 924 N N . LEU A 1 117 ? 54.100 -23.855 -22.201 1.00 92.00 117 LEU A N 1
ATOM 925 C CA . LEU A 1 117 ? 54.590 -22.624 -21.574 1.00 92.00 117 LEU A CA 1
ATOM 926 C C . LEU A 1 117 ? 55.555 -22.866 -20.398 1.00 92.00 117 LEU A C 1
ATOM 928 O O . LEU A 1 117 ? 56.064 -21.896 -19.841 1.00 92.00 117 LEU A O 1
ATOM 932 N N . LYS A 1 118 ? 55.811 -24.129 -20.015 1.00 91.69 118 LYS A N 1
ATOM 933 C CA . LYS A 1 118 ? 56.573 -24.513 -18.809 1.00 91.69 118 LYS A CA 1
ATOM 934 C C . LYS A 1 118 ? 56.064 -23.821 -17.531 1.00 91.69 118 LYS A C 1
ATOM 936 O O . LYS A 1 118 ? 56.857 -23.410 -16.691 1.00 91.69 118 LYS A O 1
ATOM 941 N N . ALA A 1 119 ? 54.749 -23.653 -17.406 1.00 91.38 119 ALA A N 1
ATOM 942 C CA . ALA A 1 119 ? 54.130 -22.925 -16.300 1.00 91.38 119 ALA A CA 1
ATOM 943 C C . ALA A 1 119 ? 54.284 -23.669 -14.959 1.00 91.38 119 ALA A C 1
ATOM 945 O O . ALA A 1 119 ? 54.095 -24.889 -14.905 1.00 91.38 119 ALA A O 1
ATOM 946 N N . GLU A 1 120 ? 54.556 -22.951 -13.867 1.00 91.06 120 GLU A N 1
ATOM 947 C CA . GLU A 1 120 ? 54.574 -23.527 -12.515 1.00 91.06 120 GLU A CA 1
ATOM 948 C C . GLU A 1 120 ? 53.190 -23.412 -11.862 1.00 91.06 120 GLU A C 1
ATOM 950 O O . GLU A 1 120 ? 52.865 -22.421 -11.211 1.00 91.06 120 GLU A O 1
ATOM 955 N N . SER A 1 121 ? 52.351 -24.431 -12.066 1.00 92.88 121 SER A N 1
ATOM 956 C CA . SER A 1 121 ? 50.998 -24.495 -11.492 1.00 92.88 121 SER A CA 1
ATOM 957 C C . SER A 1 121 ? 51.009 -24.999 -10.053 1.00 92.88 121 SER A C 1
ATOM 959 O O . SER A 1 121 ? 51.631 -26.020 -9.767 1.00 92.88 121 SER A O 1
ATOM 961 N N . LEU A 1 122 ? 50.258 -24.341 -9.170 1.00 92.75 122 LEU A N 1
ATOM 962 C CA . LEU A 1 122 ? 49.895 -24.878 -7.859 1.00 92.75 122 LEU A CA 1
ATOM 963 C C . LEU A 1 122 ? 48.722 -25.861 -7.985 1.00 92.75 122 LEU A C 1
ATOM 965 O O . LEU A 1 122 ? 47.911 -25.741 -8.902 1.00 92.75 122 LEU A O 1
ATOM 969 N N . ARG A 1 123 ? 48.607 -26.810 -7.049 1.00 90.94 123 ARG A N 1
ATOM 970 C CA . ARG A 1 123 ? 47.502 -27.780 -7.009 1.00 90.94 123 ARG A CA 1
ATOM 971 C C . ARG A 1 123 ? 46.251 -27.151 -6.375 1.00 90.94 123 ARG A C 1
ATOM 973 O O . ARG A 1 123 ? 46.312 -26.677 -5.241 1.00 90.94 123 ARG A O 1
ATOM 980 N N . GLY A 1 124 ? 45.129 -27.142 -7.098 1.00 90.25 124 GLY A N 1
ATOM 981 C CA . GLY A 1 124 ? 43.802 -26.801 -6.576 1.00 90.25 124 GLY A CA 1
ATOM 982 C C . GLY A 1 124 ? 42.978 -28.038 -6.213 1.00 90.25 124 GLY A C 1
ATOM 983 O O . GLY A 1 124 ? 43.395 -29.179 -6.440 1.00 90.25 124 GLY A O 1
ATOM 984 N N . ASN A 1 125 ? 41.781 -27.829 -5.653 1.00 88.38 125 ASN A N 1
ATOM 985 C CA . ASN A 1 125 ? 40.938 -28.949 -5.210 1.00 88.38 125 ASN A CA 1
ATOM 986 C C . ASN A 1 125 ? 40.341 -29.746 -6.387 1.00 88.38 125 ASN A C 1
ATOM 988 O O . ASN A 1 125 ? 40.019 -30.926 -6.226 1.00 88.38 125 ASN A O 1
ATOM 992 N N . HIS A 1 126 ? 40.237 -29.151 -7.580 1.00 87.81 126 HIS A N 1
ATOM 993 C CA . HIS A 1 126 ? 39.831 -29.877 -8.782 1.00 87.81 126 HIS A CA 1
ATOM 994 C C . HIS A 1 126 ? 40.934 -30.794 -9.337 1.00 87.81 126 HIS A C 1
ATOM 996 O O . HIS A 1 126 ? 40.607 -31.847 -9.886 1.00 87.81 126 HIS A O 1
ATOM 1002 N N . GLU A 1 127 ? 42.215 -30.453 -9.167 1.00 89.75 127 GLU A N 1
ATOM 1003 C CA . GLU A 1 127 ? 43.330 -31.317 -9.579 1.00 89.75 127 GLU A CA 1
ATOM 1004 C C . GLU A 1 127 ? 43.533 -32.473 -8.597 1.00 89.75 127 GLU A C 1
ATOM 1006 O O . GLU A 1 127 ? 43.684 -33.620 -9.021 1.00 89.75 127 GLU A O 1
ATOM 1011 N N . ASP A 1 128 ? 43.481 -32.195 -7.292 1.00 87.25 128 ASP A N 1
ATOM 1012 C CA . ASP A 1 128 ? 43.687 -33.213 -6.257 1.00 87.25 128 ASP A CA 1
ATOM 1013 C C . ASP A 1 128 ? 42.579 -34.283 -6.288 1.00 87.25 128 ASP A C 1
ATOM 1015 O O . ASP A 1 128 ? 42.881 -35.475 -6.326 1.00 87.25 128 ASP A O 1
ATOM 1019 N N . ARG A 1 129 ? 41.306 -33.886 -6.466 1.00 84.50 129 ARG A N 1
ATOM 1020 C CA . ARG A 1 129 ? 40.175 -34.825 -6.641 1.00 84.50 129 ARG A CA 1
ATOM 1021 C C . ARG A 1 129 ? 40.345 -35.759 -7.849 1.00 84.50 129 ARG A C 1
ATOM 1023 O O . ARG A 1 129 ? 39.926 -36.915 -7.806 1.00 84.50 129 ARG A O 1
ATOM 1030 N N . ILE A 1 130 ? 40.960 -35.281 -8.935 1.00 84.62 130 ILE A N 1
ATOM 1031 C CA . ILE A 1 130 ? 41.260 -36.100 -10.123 1.00 84.62 130 ILE A CA 1
ATOM 1032 C C . ILE A 1 130 ? 42.414 -37.075 -9.842 1.00 84.62 130 ILE A C 1
ATOM 1034 O O . ILE A 1 130 ? 42.383 -38.210 -10.321 1.00 84.62 130 ILE A O 1
ATOM 1038 N N . LEU A 1 131 ? 43.396 -36.683 -9.026 1.00 84.94 131 LEU A N 1
ATOM 1039 C CA . LEU A 1 131 ? 44.464 -37.574 -8.568 1.00 84.94 131 LEU A CA 1
ATOM 1040 C C . LEU A 1 131 ? 43.948 -38.642 -7.587 1.00 84.94 131 LEU A C 1
ATOM 1042 O O . LEU A 1 131 ? 44.358 -39.793 -7.704 1.00 84.94 131 LEU A O 1
ATOM 1046 N N . GLU A 1 132 ? 43.025 -38.317 -6.679 1.00 79.06 132 GLU A N 1
ATOM 1047 C CA . GLU A 1 132 ? 42.354 -39.297 -5.807 1.00 79.06 132 GLU A CA 1
ATOM 1048 C C . GLU A 1 132 ? 41.505 -40.299 -6.605 1.00 79.06 132 GLU A C 1
ATOM 1050 O O . GLU A 1 132 ? 41.603 -41.514 -6.398 1.00 79.06 132 GLU A O 1
ATOM 1055 N N . ALA A 1 133 ? 40.720 -39.816 -7.576 1.00 76.75 133 ALA A N 1
ATOM 1056 C CA . ALA A 1 133 ? 39.956 -40.670 -8.484 1.00 76.75 133 ALA A CA 1
ATOM 1057 C C . ALA A 1 133 ? 40.871 -41.615 -9.292 1.00 76.75 133 ALA A C 1
ATOM 1059 O O . ALA A 1 133 ? 40.534 -42.777 -9.500 1.00 76.75 133 ALA A O 1
ATOM 1060 N N . ALA A 1 134 ? 42.065 -41.156 -9.685 1.00 76.56 134 ALA A N 1
ATOM 1061 C CA . ALA A 1 134 ? 43.063 -41.977 -10.374 1.00 76.56 134 ALA A CA 1
ATOM 1062 C C . ALA A 1 134 ? 43.762 -43.029 -9.483 1.00 76.56 134 ALA A C 1
ATOM 1064 O O . ALA A 1 134 ? 44.417 -43.919 -10.021 1.00 76.56 134 ALA A O 1
ATOM 1065 N N . LYS A 1 135 ? 43.657 -42.937 -8.148 1.00 72.44 135 LYS A N 1
ATOM 1066 C CA . LYS A 1 135 ? 44.158 -43.959 -7.201 1.00 72.44 135 LYS A CA 1
ATOM 1067 C C . LYS A 1 135 ? 43.105 -45.012 -6.850 1.00 72.44 135 LYS A C 1
ATOM 1069 O O . LYS A 1 135 ? 43.459 -46.115 -6.451 1.00 72.44 135 LYS A O 1
ATOM 1074 N N . THR A 1 136 ? 41.825 -44.653 -6.945 1.00 63.28 136 THR A N 1
ATOM 1075 C CA . THR A 1 136 ? 40.688 -45.447 -6.441 1.00 63.28 136 THR A CA 1
ATOM 1076 C C . THR A 1 136 ? 39.951 -46.243 -7.520 1.00 63.28 136 THR A C 1
ATOM 1078 O O . THR A 1 136 ? 39.031 -46.987 -7.196 1.00 63.28 136 THR A O 1
ATOM 1081 N N . LEU A 1 137 ? 40.356 -46.111 -8.785 1.00 63.59 137 LEU A N 1
ATOM 1082 C CA . LEU A 1 137 ? 39.812 -46.846 -9.927 1.00 63.59 137 LEU A CA 1
ATOM 1083 C C . LEU A 1 137 ? 40.869 -47.803 -10.484 1.00 63.59 137 LEU A C 1
ATOM 1085 O O . LEU A 1 137 ? 41.953 -47.370 -10.879 1.00 63.59 137 LEU A O 1
ATOM 1089 N N . LEU A 1 138 ? 40.546 -49.094 -10.561 1.00 57.41 138 LEU A N 1
ATOM 1090 C CA . LEU A 1 138 ? 41.338 -50.057 -11.322 1.00 57.41 138 LEU A CA 1
ATOM 1091 C C . LEU A 1 138 ? 41.172 -49.794 -12.832 1.00 57.41 138 LEU A C 1
ATOM 1093 O O . LEU A 1 138 ? 40.160 -49.226 -13.248 1.00 57.41 138 LEU A O 1
ATOM 1097 N N . PRO A 1 139 ? 42.108 -50.249 -13.688 1.00 57.38 139 PRO A N 1
ATOM 1098 C CA . PRO A 1 139 ? 41.981 -50.094 -15.139 1.00 57.38 139 PRO A CA 1
ATOM 1099 C C . PRO A 1 139 ? 40.678 -50.666 -15.719 1.00 57.38 139 PRO A C 1
ATOM 1101 O O . PRO A 1 139 ? 40.155 -50.107 -16.675 1.00 57.38 139 PRO A O 1
ATOM 1104 N N . ALA A 1 140 ? 40.131 -51.732 -15.120 1.00 53.16 140 ALA A N 1
ATOM 1105 C CA . ALA A 1 140 ? 38.847 -52.319 -15.513 1.00 53.16 140 ALA A CA 1
ATOM 1106 C C . ALA A 1 140 ? 37.633 -51.445 -15.126 1.00 53.16 140 ALA A C 1
ATOM 1108 O O . ALA A 1 140 ? 36.674 -51.349 -15.890 1.00 53.16 140 ALA A O 1
ATOM 1109 N N . ASP A 1 141 ? 37.691 -50.740 -13.990 1.00 54.03 141 ASP A N 1
ATOM 1110 C CA . ASP A 1 141 ? 36.578 -49.934 -13.451 1.00 54.03 141 ASP A CA 1
ATOM 1111 C C . ASP A 1 141 ? 36.287 -48.668 -14.278 1.00 54.03 141 ASP A C 1
ATOM 1113 O O . ASP A 1 141 ? 35.334 -47.932 -13.996 1.00 54.03 141 ASP A O 1
ATOM 1117 N N . LEU A 1 142 ? 37.137 -48.367 -15.262 1.00 55.81 142 LEU A N 1
ATOM 1118 C CA . LEU A 1 142 ? 36.961 -47.250 -16.182 1.00 55.81 142 LEU A CA 1
ATOM 1119 C C . LEU A 1 142 ? 35.951 -47.571 -17.289 1.00 55.81 142 LEU A C 1
ATOM 1121 O O . LEU A 1 142 ? 35.267 -46.653 -17.744 1.00 55.81 142 LEU A O 1
ATOM 1125 N N . ASP A 1 143 ? 35.843 -48.828 -17.724 1.00 52.38 143 ASP A N 1
ATOM 1126 C CA . ASP A 1 143 ? 35.052 -49.218 -18.901 1.00 52.38 143 ASP A CA 1
ATOM 1127 C C . ASP A 1 143 ? 33.672 -49.814 -18.574 1.00 52.38 143 ASP A C 1
ATOM 1129 O O . ASP A 1 143 ? 32.832 -49.909 -19.465 1.00 52.38 143 ASP A O 1
ATOM 1133 N N . ASP A 1 144 ? 33.385 -50.103 -17.301 1.00 51.34 144 ASP A N 1
ATOM 1134 C CA . ASP A 1 144 ? 32.052 -50.513 -16.841 1.00 51.34 144 ASP A CA 1
ATOM 1135 C C . ASP A 1 144 ? 31.149 -49.303 -16.497 1.00 51.34 144 ASP A C 1
ATOM 1137 O O . ASP A 1 144 ? 31.352 -48.597 -15.498 1.00 51.34 144 ASP A O 1
ATOM 1141 N N . GLU A 1 145 ? 30.122 -49.069 -17.323 1.00 53.03 145 GLU A N 1
ATOM 1142 C CA . GLU A 1 145 ? 29.091 -48.044 -17.091 1.00 53.03 145 GLU A CA 1
ATOM 1143 C C . GLU A 1 145 ? 27.967 -48.483 -16.128 1.00 53.03 145 GLU A C 1
ATOM 1145 O O . GLU A 1 145 ? 27.195 -47.631 -15.677 1.00 53.03 145 GLU A O 1
ATOM 1150 N N . SER A 1 146 ? 27.869 -49.775 -15.783 1.00 45.25 146 SER A N 1
ATOM 1151 C CA . SER A 1 146 ? 26.764 -50.337 -14.986 1.00 45.25 146 SER A CA 1
ATOM 1152 C C . SER A 1 146 ? 26.859 -50.043 -13.481 1.00 45.25 146 SER A C 1
ATOM 1154 O O . SER A 1 146 ? 25.845 -50.036 -12.778 1.00 45.25 146 SER A O 1
ATOM 1156 N N . LEU A 1 147 ? 28.060 -49.733 -12.978 1.00 48.31 147 LEU A N 1
ATOM 1157 C CA . LEU A 1 147 ? 28.310 -49.448 -11.563 1.00 48.31 147 LEU A CA 1
ATOM 1158 C C . LEU A 1 147 ? 27.516 -48.227 -11.055 1.00 48.31 147 LEU A C 1
ATOM 1160 O O . LEU A 1 147 ? 27.632 -47.104 -11.557 1.00 48.31 147 LEU A O 1
ATOM 1164 N N . SER A 1 148 ? 26.733 -48.428 -9.990 1.00 40.38 148 SER A N 1
ATOM 1165 C CA . SER A 1 148 ? 25.803 -47.436 -9.435 1.00 40.38 148 SER A CA 1
ATOM 1166 C C . SER A 1 148 ? 26.506 -46.302 -8.662 1.00 40.38 148 SER A C 1
ATOM 1168 O O . SER A 1 148 ? 26.598 -46.315 -7.433 1.00 40.38 148 SER A O 1
ATOM 1170 N N . VAL A 1 149 ? 27.001 -45.292 -9.383 1.00 41.28 149 VAL A N 1
ATOM 1171 C CA . VAL A 1 149 ? 27.686 -44.118 -8.805 1.00 41.28 149 VAL A CA 1
ATOM 1172 C C . VAL A 1 149 ? 26.709 -43.173 -8.085 1.00 41.28 149 VAL A C 1
ATOM 1174 O O . VAL A 1 149 ? 25.793 -42.624 -8.695 1.00 41.28 149 VAL A O 1
ATOM 1177 N N . THR A 1 150 ? 26.960 -42.904 -6.801 1.00 43.56 150 THR A N 1
ATOM 1178 C CA . THR A 1 150 ? 26.073 -42.150 -5.890 1.00 43.56 150 THR A CA 1
ATOM 1179 C C . THR A 1 150 ? 26.149 -40.617 -5.988 1.00 43.56 150 THR A C 1
ATOM 1181 O O . THR A 1 150 ? 25.436 -39.930 -5.258 1.00 43.56 150 THR A O 1
ATOM 1184 N N . SER A 1 151 ? 26.970 -40.034 -6.874 1.00 47.22 151 SER A N 1
ATOM 1185 C CA . SER A 1 151 ? 27.012 -38.574 -7.080 1.00 47.22 151 SER A CA 1
ATOM 1186 C C . SER A 1 151 ? 27.283 -38.148 -8.531 1.00 47.22 151 SER A C 1
ATOM 1188 O O . SER A 1 151 ? 27.999 -38.811 -9.283 1.00 47.22 151 SER A O 1
ATOM 1190 N N . LYS A 1 152 ? 26.746 -36.981 -8.926 1.00 44.66 152 LYS A N 1
ATOM 1191 C CA . LYS A 1 152 ? 26.937 -36.395 -10.273 1.00 44.66 152 LYS A CA 1
ATOM 1192 C C . LYS A 1 152 ? 28.384 -35.957 -10.573 1.00 44.66 152 LYS A C 1
ATOM 1194 O O . LYS A 1 152 ? 28.695 -35.724 -11.738 1.00 44.66 152 LYS A O 1
ATOM 1199 N N . GLY A 1 153 ? 29.252 -35.829 -9.563 1.00 51.19 153 GLY A N 1
ATOM 1200 C CA . GLY A 1 153 ? 30.653 -35.416 -9.740 1.00 51.19 153 GLY A CA 1
ATOM 1201 C C . GLY A 1 153 ? 31.515 -36.525 -10.345 1.00 51.19 153 GLY A C 1
ATOM 1202 O O . GLY A 1 153 ? 32.058 -36.365 -11.436 1.00 51.19 153 GLY A O 1
ATOM 1203 N N . SER A 1 154 ? 31.535 -37.690 -9.692 1.00 58.56 154 SER A N 1
ATOM 1204 C CA . SER A 1 154 ? 32.391 -38.831 -10.058 1.00 58.56 154 SER A CA 1
ATOM 1205 C C . SER A 1 154 ? 32.216 -39.298 -11.517 1.00 58.56 154 SER A C 1
ATOM 1207 O O . SER A 1 154 ? 33.202 -39.641 -12.172 1.00 58.56 154 SER A O 1
ATOM 1209 N N . LYS A 1 155 ? 31.000 -39.216 -12.088 1.00 66.56 155 LYS A N 1
ATOM 1210 C CA . LYS A 1 155 ? 30.770 -39.523 -13.517 1.00 66.56 155 LYS A CA 1
ATOM 1211 C C . LYS A 1 155 ? 31.516 -38.574 -14.474 1.00 66.56 155 LYS A C 1
ATOM 1213 O O . LYS A 1 155 ? 31.976 -39.019 -15.524 1.00 66.56 155 LYS A O 1
ATOM 1218 N N . LYS A 1 156 ? 31.673 -37.286 -14.133 1.00 70.19 156 LYS A N 1
ATOM 1219 C CA . LYS A 1 156 ? 32.479 -36.338 -14.931 1.00 70.19 156 LYS A CA 1
ATOM 1220 C C . LYS A 1 156 ? 33.973 -36.613 -14.785 1.00 70.19 156 LYS A C 1
ATOM 1222 O O . LYS A 1 156 ? 34.690 -36.595 -15.781 1.00 70.19 156 LYS A O 1
ATOM 1227 N N . ASP A 1 157 ? 34.411 -36.916 -13.567 1.00 72.62 157 ASP A N 1
ATOM 1228 C CA . ASP A 1 157 ? 35.817 -37.163 -13.243 1.00 72.62 157 ASP A CA 1
ATOM 1229 C C . ASP A 1 157 ? 36.337 -38.434 -13.946 1.00 72.62 157 ASP A C 1
ATOM 1231 O O . ASP A 1 157 ? 37.368 -38.382 -14.618 1.00 72.62 157 ASP A O 1
ATOM 1235 N N . ARG A 1 158 ? 35.556 -39.530 -13.939 1.00 73.44 158 ARG A N 1
ATOM 1236 C CA . ARG A 1 158 ? 35.807 -40.735 -14.760 1.00 73.44 158 ARG A CA 1
ATOM 1237 C C . ARG A 1 158 ? 35.941 -40.407 -16.254 1.00 73.44 158 ARG A C 1
ATOM 1239 O O . ARG A 1 158 ? 36.885 -40.862 -16.899 1.00 73.44 158 ARG A O 1
ATOM 1246 N N . LYS A 1 159 ? 35.031 -39.597 -16.816 1.00 79.06 159 LYS A N 1
ATOM 1247 C CA . LYS A 1 159 ? 35.085 -39.215 -18.240 1.00 79.06 159 LYS A CA 1
ATOM 1248 C C . LYS A 1 159 ? 36.323 -38.372 -18.566 1.00 79.06 159 LYS A C 1
ATOM 1250 O O . LYS A 1 159 ? 36.904 -38.564 -19.632 1.00 79.06 159 LYS A O 1
ATOM 1255 N N . LEU A 1 160 ? 36.750 -37.479 -17.670 1.00 82.62 160 LEU A N 1
ATOM 1256 C CA . LEU A 1 160 ? 37.977 -36.700 -17.853 1.00 82.62 160 LEU A CA 1
ATOM 1257 C C . LEU A 1 160 ? 39.222 -37.597 -17.816 1.00 82.62 160 LEU A C 1
ATOM 1259 O O . LEU A 1 160 ? 40.053 -37.492 -18.715 1.00 82.62 160 LEU A O 1
ATOM 1263 N N . LEU A 1 161 ? 39.315 -38.527 -16.858 1.00 83.00 161 LEU A N 1
ATOM 1264 C CA . LEU A 1 161 ? 40.449 -39.454 -16.730 1.00 83.00 161 LEU A CA 1
ATOM 1265 C C . LEU A 1 161 ? 40.738 -40.237 -18.023 1.00 83.00 161 LEU A C 1
ATOM 1267 O O . LEU A 1 161 ? 41.901 -40.321 -18.411 1.00 83.00 161 LEU A O 1
ATOM 1271 N N . LYS A 1 162 ? 39.710 -40.706 -18.753 1.00 81.31 162 LYS A N 1
ATOM 1272 C CA . LYS A 1 162 ? 39.891 -41.392 -20.055 1.00 81.31 162 LYS A CA 1
ATOM 1273 C C . LYS A 1 162 ? 40.616 -40.557 -21.125 1.00 81.31 162 LYS A C 1
ATOM 1275 O O . LYS A 1 162 ? 41.161 -41.124 -22.065 1.00 81.31 162 LYS A O 1
ATOM 1280 N N . HIS A 1 163 ? 40.619 -39.229 -21.005 1.00 83.25 163 HIS A N 1
ATOM 1281 C CA . HIS A 1 163 ? 41.220 -38.314 -21.984 1.00 83.25 163 HIS A CA 1
ATOM 1282 C C . HIS A 1 163 ? 42.601 -37.781 -21.550 1.00 83.25 163 HIS A C 1
ATOM 1284 O O . HIS A 1 163 ? 43.291 -37.143 -22.351 1.00 83.25 163 HIS A O 1
ATOM 1290 N N . LEU A 1 164 ? 43.031 -38.031 -20.305 1.00 86.50 164 LEU A N 1
ATOM 1291 C CA . LEU A 1 164 ? 44.306 -37.537 -19.781 1.00 86.50 164 LEU A CA 1
ATOM 1292 C C . LEU A 1 164 ? 45.473 -38.450 -20.181 1.00 86.50 164 LEU A C 1
ATOM 1294 O O . LEU A 1 164 ? 45.529 -39.635 -19.861 1.00 86.50 164 LEU A O 1
ATOM 1298 N N . LYS A 1 165 ? 46.463 -37.871 -20.863 1.00 88.75 165 LYS A N 1
ATOM 1299 C CA . LYS A 1 165 ? 47.688 -38.568 -21.284 1.00 88.75 165 LYS A CA 1
ATOM 1300 C C . LYS A 1 165 ? 48.649 -38.706 -20.099 1.00 88.75 165 LYS A C 1
ATOM 1302 O O . LYS A 1 165 ? 48.641 -37.881 -19.188 1.00 88.75 165 LYS A O 1
ATOM 1307 N N . ARG A 1 166 ? 49.593 -39.658 -20.156 1.00 84.94 166 ARG A N 1
ATOM 1308 C CA . ARG A 1 166 ? 50.635 -39.832 -19.114 1.00 84.94 166 ARG A CA 1
ATOM 1309 C C . ARG A 1 166 ? 51.393 -38.532 -18.787 1.00 84.94 166 ARG A C 1
ATOM 1311 O O . ARG A 1 166 ? 51.688 -38.294 -17.622 1.00 84.94 166 ARG A O 1
ATOM 1318 N N . ARG A 1 167 ? 51.633 -37.658 -19.780 1.00 88.62 167 ARG A N 1
ATOM 1319 C CA . ARG A 1 167 ? 52.238 -36.323 -19.573 1.00 88.62 167 ARG A CA 1
ATOM 1320 C C . ARG A 1 167 ? 51.369 -35.367 -18.743 1.00 88.62 167 ARG A C 1
ATOM 1322 O O . ARG A 1 167 ? 51.905 -34.581 -17.975 1.00 88.62 167 ARG A O 1
ATOM 1329 N N . HIS A 1 168 ? 50.043 -35.456 -18.871 1.00 92.56 168 HIS A N 1
ATOM 1330 C CA . HIS A 1 168 ? 49.087 -34.663 -18.090 1.00 92.56 168 HIS A CA 1
ATOM 1331 C C . HIS A 1 168 ? 49.048 -35.141 -16.641 1.00 92.56 168 HIS A C 1
ATOM 1333 O O . HIS A 1 168 ? 49.170 -34.332 -15.730 1.00 92.56 168 HIS A O 1
ATOM 1339 N N . MET A 1 169 ? 48.964 -36.459 -16.432 1.00 88.25 169 MET A N 1
ATOM 1340 C CA . MET A 1 169 ? 48.978 -37.053 -15.089 1.00 88.25 169 MET A CA 1
ATOM 1341 C C . MET A 1 169 ? 50.297 -36.803 -14.350 1.00 88.25 169 MET A C 1
ATOM 1343 O O . MET A 1 169 ? 50.282 -36.614 -13.138 1.00 88.25 169 MET A O 1
ATOM 1347 N N . GLN A 1 170 ? 51.426 -36.760 -15.066 1.00 88.50 170 GLN A N 1
ATOM 1348 C CA . GLN A 1 170 ? 52.710 -36.355 -14.495 1.00 88.50 170 GLN A CA 1
ATOM 1349 C C . GLN A 1 170 ? 52.684 -34.878 -14.070 1.00 88.50 170 GLN A C 1
ATOM 1351 O O . GLN A 1 170 ? 52.910 -34.583 -12.902 1.00 88.50 170 GLN A O 1
ATOM 1356 N N . TYR A 1 171 ? 52.289 -33.970 -14.971 1.00 91.75 171 TYR A N 1
ATOM 1357 C CA . TYR A 1 171 ? 52.202 -32.536 -14.670 1.00 91.75 171 TYR A CA 1
ATOM 1358 C C . TYR A 1 171 ? 51.289 -32.227 -13.470 1.00 91.75 171 TYR A C 1
ATOM 1360 O O . TYR A 1 171 ? 51.660 -31.420 -12.628 1.00 91.75 171 TYR A O 1
ATOM 1368 N N . LEU A 1 172 ? 50.142 -32.911 -13.339 1.00 90.88 172 LEU A N 1
ATOM 1369 C CA . LEU A 1 172 ? 49.237 -32.788 -12.184 1.00 90.88 172 LEU A CA 1
ATOM 1370 C C . LEU A 1 172 ? 49.881 -33.255 -10.863 1.00 90.88 172 LEU A C 1
ATOM 1372 O O . LEU A 1 172 ? 49.676 -32.629 -9.823 1.00 90.88 172 LEU A O 1
ATOM 1376 N N . ARG A 1 173 ? 50.672 -34.337 -10.886 1.00 88.31 173 ARG A N 1
ATOM 1377 C CA . ARG A 1 173 ? 51.396 -34.837 -9.701 1.00 88.31 173 ARG A CA 1
ATOM 1378 C C . ARG A 1 173 ? 52.495 -33.875 -9.252 1.00 88.31 173 ARG A C 1
ATOM 1380 O O . ARG A 1 173 ? 52.654 -33.671 -8.050 1.00 88.31 173 ARG A O 1
ATOM 1387 N N . ASP A 1 174 ? 53.186 -33.255 -10.204 1.00 89.62 174 ASP A N 1
ATOM 1388 C CA . ASP A 1 174 ? 54.323 -32.365 -9.951 1.00 89.62 174 ASP A CA 1
ATOM 1389 C C . ASP A 1 174 ? 53.915 -30.966 -9.428 1.00 89.62 174 ASP A C 1
ATOM 1391 O O . ASP A 1 174 ? 54.772 -30.210 -8.964 1.00 89.62 174 ASP A O 1
ATOM 1395 N N . MET A 1 175 ? 52.617 -30.622 -9.443 1.00 92.44 175 MET A N 1
ATOM 1396 C CA . MET A 1 175 ? 52.086 -29.373 -8.872 1.00 92.44 175 MET A CA 1
ATOM 1397 C C . MET A 1 175 ? 52.234 -29.322 -7.337 1.00 92.44 175 MET A C 1
ATOM 1399 O O . MET A 1 175 ? 51.698 -30.204 -6.653 1.00 92.44 175 MET A O 1
ATOM 1403 N N . PRO A 1 176 ? 52.884 -28.288 -6.762 1.00 93.12 176 PRO A N 1
ATOM 1404 C CA . PRO A 1 176 ? 52.957 -28.100 -5.317 1.00 93.12 176 PRO A CA 1
ATOM 1405 C C . PRO A 1 176 ? 51.700 -27.454 -4.710 1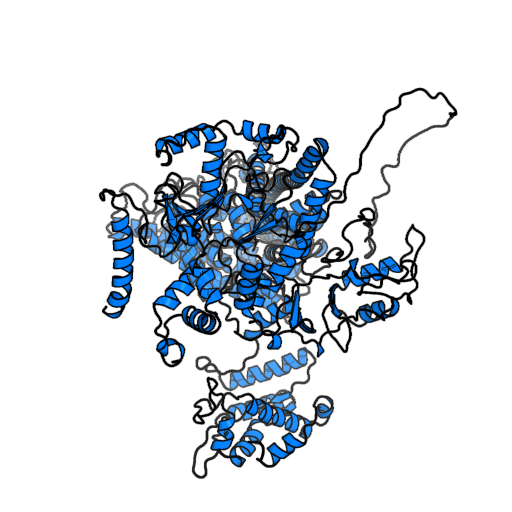.00 93.12 176 PRO A C 1
ATOM 1407 O O . PRO A 1 176 ? 50.961 -26.748 -5.392 1.00 93.12 176 PRO A O 1
ATOM 1410 N N . LEU A 1 177 ? 51.492 -27.619 -3.397 1.00 88.38 177 LEU A N 1
ATOM 1411 C CA . LEU A 1 177 ? 50.425 -26.910 -2.658 1.00 88.38 177 LEU A CA 1
ATOM 1412 C C . LEU A 1 177 ? 50.745 -25.430 -2.415 1.00 88.38 177 LEU A C 1
ATOM 1414 O O . LEU A 1 177 ? 49.843 -24.595 -2.370 1.00 88.38 177 LEU A O 1
ATOM 1418 N N . MET A 1 178 ? 52.025 -25.117 -2.202 1.00 89.94 178 MET A N 1
ATOM 1419 C CA . MET A 1 178 ? 52.502 -23.776 -1.867 1.00 89.94 178 MET A CA 1
ATOM 1420 C C . MET A 1 178 ? 53.757 -23.453 -2.677 1.00 89.94 178 MET A C 1
ATOM 1422 O O . MET A 1 178 ? 54.715 -24.233 -2.677 1.00 89.94 178 MET A O 1
ATOM 1426 N N . LEU A 1 179 ? 53.773 -22.285 -3.321 1.00 91.38 179 LEU A N 1
ATOM 1427 C CA . LEU A 1 179 ? 54.937 -21.767 -4.041 1.00 91.38 179 LEU A CA 1
ATOM 1428 C C . LEU A 1 179 ? 55.512 -20.568 -3.280 1.00 91.38 179 LEU A C 1
ATOM 1430 O O . LEU A 1 179 ? 54.798 -19.606 -2.994 1.00 91.38 179 LEU A O 1
ATOM 1434 N N . ARG A 1 180 ? 56.802 -20.634 -2.946 1.00 89.62 180 ARG A N 1
ATOM 1435 C CA . ARG A 1 180 ? 57.560 -19.565 -2.286 1.00 89.62 180 ARG A CA 1
ATOM 1436 C C . ARG A 1 180 ? 58.404 -18.824 -3.316 1.00 89.62 180 ARG A C 1
ATOM 1438 O O . ARG A 1 180 ? 59.119 -19.448 -4.101 1.00 89.62 180 ARG A O 1
ATOM 1445 N N . ILE A 1 181 ? 58.328 -17.501 -3.293 1.00 86.94 181 ILE A N 1
ATOM 1446 C CA . ILE A 1 181 ? 59.060 -16.595 -4.179 1.00 86.94 181 ILE A CA 1
ATOM 1447 C C . ILE A 1 181 ? 59.857 -15.642 -3.275 1.00 86.94 181 ILE A C 1
ATOM 1449 O O . ILE A 1 181 ? 59.255 -15.008 -2.403 1.00 86.94 181 ILE A O 1
ATOM 1453 N N . PRO A 1 182 ? 61.190 -15.537 -3.431 1.00 81.38 182 PRO A N 1
ATOM 1454 C CA . PRO A 1 182 ? 62.003 -14.647 -2.605 1.00 81.38 182 PRO A CA 1
ATOM 1455 C C . PRO A 1 182 ? 61.614 -13.174 -2.810 1.00 81.38 182 PRO A C 1
ATOM 1457 O O . PRO A 1 182 ? 61.007 -12.813 -3.819 1.00 81.38 182 PRO A O 1
ATOM 1460 N N . ALA A 1 183 ? 61.985 -12.314 -1.856 1.00 73.56 183 ALA A N 1
ATOM 1461 C CA . ALA A 1 183 ? 61.795 -10.870 -1.988 1.00 73.56 183 ALA A CA 1
ATOM 1462 C C . ALA A 1 183 ? 62.470 -10.356 -3.275 1.00 73.56 183 ALA A C 1
ATOM 1464 O O . ALA A 1 183 ? 63.632 -10.666 -3.540 1.00 73.56 183 ALA A O 1
ATOM 1465 N N . LEU A 1 184 ? 61.732 -9.594 -4.087 1.00 73.56 184 LEU A N 1
ATOM 1466 C CA . LEU A 1 184 ? 62.165 -9.214 -5.435 1.00 73.56 184 LEU A CA 1
ATOM 1467 C C . LEU A 1 184 ? 63.231 -8.102 -5.366 1.00 73.56 184 LEU A C 1
ATOM 1469 O O . LEU A 1 184 ? 62.901 -7.005 -4.904 1.00 73.56 184 LEU A O 1
ATOM 1473 N N . PRO A 1 185 ? 64.476 -8.310 -5.848 1.00 61.56 185 PRO A N 1
ATOM 1474 C CA . PRO A 1 185 ? 65.575 -7.360 -5.627 1.00 61.56 185 PRO A CA 1
ATOM 1475 C C . PRO A 1 185 ? 65.279 -5.930 -6.103 1.00 61.56 185 PRO A C 1
ATOM 1477 O O . PRO A 1 185 ? 65.605 -4.960 -5.415 1.00 61.56 185 PRO A O 1
ATOM 1480 N N . GLN A 1 186 ? 64.571 -5.780 -7.226 1.00 57.81 186 GLN A N 1
ATOM 1481 C CA . GLN A 1 186 ? 64.210 -4.470 -7.781 1.00 57.81 186 GLN A CA 1
ATOM 1482 C C . GLN A 1 186 ? 63.182 -3.670 -6.961 1.00 57.81 186 GLN A C 1
ATOM 1484 O O . GLN A 1 186 ? 63.029 -2.473 -7.192 1.00 57.81 186 GLN A O 1
ATOM 1489 N N . ALA A 1 187 ? 62.522 -4.258 -5.955 1.00 50.12 187 ALA A N 1
ATOM 1490 C CA . ALA A 1 187 ? 61.660 -3.503 -5.038 1.00 50.12 187 ALA A CA 1
ATOM 1491 C C . ALA A 1 187 ? 62.444 -2.540 -4.113 1.00 50.12 187 ALA A C 1
ATOM 1493 O O . ALA A 1 187 ? 61.836 -1.723 -3.411 1.00 50.12 187 ALA A O 1
ATOM 1494 N N . THR A 1 188 ? 63.779 -2.636 -4.095 1.00 44.91 188 THR A N 1
ATOM 1495 C CA . THR A 1 188 ? 64.662 -1.833 -3.235 1.00 44.91 188 THR A CA 1
ATOM 1496 C C . THR A 1 188 ? 65.063 -0.481 -3.832 1.00 44.91 188 THR A C 1
ATOM 1498 O O . THR A 1 188 ? 65.284 0.460 -3.063 1.00 44.91 188 THR A O 1
ATOM 1501 N N . ASP A 1 189 ? 65.104 -0.335 -5.163 1.00 43.66 189 ASP A N 1
ATOM 1502 C CA . ASP A 1 189 ? 65.594 0.897 -5.790 1.00 43.66 189 ASP A CA 1
ATOM 1503 C C . ASP A 1 189 ? 64.684 2.112 -5.495 1.00 43.66 189 ASP A C 1
ATOM 1505 O O . ASP A 1 189 ? 63.478 2.026 -5.231 1.00 43.66 189 ASP A O 1
ATOM 1509 N N . SER A 1 190 ? 65.314 3.281 -5.471 1.00 44.38 190 SER A N 1
ATOM 1510 C CA . SER A 1 190 ? 64.729 4.585 -5.171 1.00 44.38 190 SER A CA 1
ATOM 1511 C C . SER A 1 190 ? 63.977 5.216 -6.350 1.00 44.38 190 SER A C 1
ATOM 1513 O O . SER A 1 190 ? 63.181 6.131 -6.135 1.00 44.38 190 SER A O 1
ATOM 1515 N N . SER A 1 191 ? 64.195 4.726 -7.577 1.00 44.28 191 SER A N 1
ATOM 1516 C CA . SER A 1 191 ? 63.586 5.264 -8.803 1.00 44.28 191 SER A CA 1
ATOM 1517 C C . SER A 1 191 ? 62.110 4.881 -9.003 1.00 44.28 191 SER A C 1
ATOM 1519 O O . SER A 1 191 ? 61.387 5.557 -9.744 1.00 44.28 191 SER A O 1
ATOM 1521 N N . TRP A 1 192 ? 61.631 3.817 -8.346 1.00 37.25 192 TRP A N 1
ATOM 1522 C CA . TRP A 1 192 ? 60.281 3.285 -8.560 1.00 37.25 192 TRP A CA 1
ATOM 1523 C C . TRP A 1 192 ? 59.193 4.172 -7.923 1.00 37.25 192 TRP A C 1
ATOM 1525 O O . TRP A 1 192 ? 59.344 4.703 -6.821 1.00 37.25 192 TRP A O 1
ATOM 1535 N N . ARG A 1 193 ? 58.072 4.370 -8.632 1.00 38.62 193 ARG A N 1
ATOM 1536 C CA . ARG A 1 193 ? 57.059 5.388 -8.283 1.00 38.62 193 ARG A CA 1
ATOM 1537 C C . ARG A 1 193 ? 56.367 5.117 -6.937 1.00 38.62 193 ARG A C 1
ATOM 1539 O O . ARG A 1 193 ? 55.790 4.054 -6.734 1.00 38.62 193 ARG A O 1
ATOM 1546 N N . LYS A 1 194 ? 56.304 6.159 -6.095 1.00 34.94 194 LYS A N 1
ATOM 1547 C CA . LYS A 1 194 ? 55.763 6.192 -4.714 1.00 34.94 194 LYS A CA 1
ATOM 1548 C C . LYS A 1 194 ? 54.325 5.677 -4.490 1.00 34.94 194 LYS A C 1
ATOM 1550 O O . LYS A 1 194 ? 53.933 5.544 -3.334 1.00 34.94 194 LYS A O 1
ATOM 1555 N N . ASP A 1 195 ? 53.541 5.417 -5.535 1.00 39.78 195 ASP A N 1
ATOM 1556 C CA . ASP A 1 195 ? 52.114 5.063 -5.424 1.00 39.78 195 ASP A CA 1
ATOM 1557 C C . ASP A 1 195 ? 51.824 3.550 -5.406 1.00 39.78 195 ASP A C 1
ATOM 1559 O O . ASP A 1 195 ? 50.716 3.147 -5.039 1.00 39.78 195 ASP A O 1
ATOM 1563 N N . ASN A 1 196 ? 52.803 2.710 -5.765 1.00 40.69 196 ASN A N 1
ATOM 1564 C CA . ASN A 1 196 ? 52.706 1.251 -5.673 1.00 40.69 196 ASN A CA 1
ATOM 1565 C C . ASN A 1 196 ? 53.556 0.737 -4.501 1.00 40.69 196 ASN A C 1
ATOM 1567 O O . ASN A 1 196 ? 54.666 1.214 -4.268 1.00 40.69 196 ASN A O 1
ATOM 1571 N N . GLY A 1 197 ? 53.030 -0.234 -3.749 1.00 45.69 197 GLY A N 1
ATOM 1572 C CA . GLY A 1 197 ? 53.718 -0.787 -2.581 1.00 45.69 197 GLY A CA 1
ATOM 1573 C C . GLY A 1 197 ? 54.998 -1.531 -2.962 1.00 45.69 197 GLY A C 1
ATOM 1574 O O . GLY A 1 197 ? 54.998 -2.316 -3.908 1.00 45.69 197 GLY A O 1
ATOM 1575 N N . ARG A 1 198 ? 56.079 -1.310 -2.207 1.00 50.75 198 ARG A N 1
ATOM 1576 C CA . ARG A 1 198 ? 57.291 -2.131 -2.305 1.00 50.75 198 ARG A CA 1
ATOM 1577 C C . ARG A 1 198 ? 56.999 -3.533 -1.770 1.00 50.75 198 ARG A C 1
ATOM 1579 O O . ARG A 1 198 ? 56.477 -3.658 -0.666 1.00 50.75 198 ARG A O 1
ATOM 1586 N N . ILE A 1 199 ? 57.383 -4.563 -2.519 1.00 55.22 199 ILE A N 1
ATOM 1587 C CA . ILE A 1 199 ? 57.376 -5.954 -2.049 1.00 55.22 199 ILE A CA 1
ATOM 1588 C C . ILE A 1 199 ? 58.782 -6.268 -1.521 1.00 55.22 199 ILE A C 1
ATOM 1590 O O . ILE A 1 199 ? 59.622 -6.813 -2.229 1.00 55.22 199 ILE A O 1
ATOM 1594 N N . THR A 1 200 ? 59.055 -5.838 -0.287 1.00 54.91 200 THR A N 1
ATOM 1595 C CA . THR A 1 200 ? 60.330 -6.069 0.427 1.00 54.91 200 THR A CA 1
ATOM 1596 C C . THR A 1 200 ? 60.395 -7.417 1.148 1.00 54.91 200 THR A C 1
ATOM 1598 O O . THR A 1 200 ? 61.405 -7.726 1.771 1.00 54.91 200 THR A O 1
ATOM 1601 N N . GLU A 1 201 ? 59.320 -8.199 1.097 1.00 65.06 201 GLU A N 1
ATOM 1602 C CA . GLU A 1 201 ? 59.144 -9.451 1.833 1.00 65.06 201 GLU A CA 1
ATOM 1603 C C . GLU A 1 201 ? 58.934 -10.628 0.866 1.00 65.06 201 GLU A C 1
ATOM 1605 O O . GLU A 1 201 ? 58.680 -10.445 -0.326 1.00 65.06 201 GLU A O 1
ATOM 1610 N N . GLU A 1 202 ? 59.068 -11.847 1.384 1.00 76.94 202 GLU A N 1
ATOM 1611 C CA . GLU A 1 202 ? 58.839 -13.087 0.638 1.00 76.94 202 GLU A CA 1
ATOM 1612 C C . GLU A 1 202 ? 57.359 -13.238 0.244 1.00 76.94 202 GLU A C 1
ATOM 1614 O O . GLU A 1 202 ? 56.464 -13.015 1.061 1.00 76.94 202 GLU A O 1
ATOM 1619 N N . ILE A 1 203 ? 57.086 -13.662 -0.994 1.00 83.94 203 ILE A N 1
ATOM 1620 C CA . ILE A 1 203 ? 55.721 -13.930 -1.463 1.00 83.94 203 ILE A CA 1
ATOM 1621 C C . ILE A 1 203 ? 55.434 -15.428 -1.338 1.00 83.94 203 ILE A C 1
ATOM 1623 O O . ILE A 1 203 ? 56.158 -16.263 -1.883 1.00 83.94 203 ILE A O 1
ATOM 1627 N N . ILE A 1 204 ? 54.332 -15.766 -0.670 1.00 86.81 204 ILE A N 1
ATOM 1628 C CA . ILE A 1 204 ? 53.816 -17.135 -0.565 1.00 86.81 204 ILE A CA 1
ATOM 1629 C C . ILE A 1 204 ? 52.506 -17.209 -1.350 1.00 86.81 204 ILE A C 1
ATOM 1631 O O . ILE A 1 204 ? 51.570 -16.452 -1.085 1.00 86.81 204 ILE A O 1
ATOM 1635 N N . VAL A 1 205 ? 52.444 -18.122 -2.316 1.00 89.25 205 VAL A N 1
ATOM 1636 C CA . VAL A 1 205 ? 51.279 -18.362 -3.175 1.00 89.25 205 VAL A CA 1
ATOM 1637 C C . VAL A 1 205 ? 50.611 -19.669 -2.752 1.00 89.25 205 VAL A C 1
ATOM 1639 O O . VAL A 1 205 ? 51.296 -20.657 -2.486 1.00 89.25 205 VAL A O 1
ATOM 1642 N N . VAL A 1 206 ? 49.279 -19.664 -2.697 1.00 90.12 206 VAL A N 1
ATOM 1643 C CA . VAL A 1 206 ? 48.406 -20.806 -2.373 1.00 90.12 206 VAL A CA 1
ATOM 1644 C C . VAL A 1 206 ? 47.132 -20.733 -3.216 1.00 90.12 206 VAL A C 1
ATOM 1646 O O . VAL A 1 206 ? 46.811 -19.662 -3.732 1.00 90.12 206 VAL A O 1
ATOM 1649 N N . HIS A 1 207 ? 46.394 -21.840 -3.334 1.00 90.00 207 HIS A N 1
ATOM 1650 C CA . HIS A 1 207 ? 45.119 -21.861 -4.058 1.00 90.00 207 HIS A CA 1
ATOM 1651 C C . HIS A 1 207 ? 43.980 -21.161 -3.284 1.00 90.00 207 HIS A C 1
ATOM 1653 O O . HIS A 1 207 ? 43.382 -20.225 -3.809 1.00 90.00 207 HIS A O 1
ATOM 1659 N N . ALA A 1 208 ? 43.695 -21.565 -2.035 1.00 86.44 208 ALA A N 1
ATOM 1660 C CA . ALA A 1 208 ? 42.543 -21.048 -1.279 1.00 86.44 208 ALA A CA 1
ATOM 1661 C C . ALA A 1 208 ? 42.911 -20.104 -0.117 1.00 86.44 208 ALA A C 1
ATOM 1663 O O . ALA A 1 208 ? 42.401 -18.985 -0.051 1.00 86.44 208 ALA A O 1
ATOM 1664 N N . GLY A 1 209 ? 43.779 -20.527 0.811 1.00 86.12 209 GLY A N 1
ATOM 1665 C CA . GLY A 1 209 ? 44.140 -19.700 1.969 1.00 86.12 209 GLY A CA 1
ATOM 1666 C C . GLY A 1 209 ? 45.018 -20.385 3.018 1.00 86.12 209 GLY A C 1
ATOM 1667 O O . GLY A 1 209 ? 45.228 -21.593 2.986 1.00 86.12 209 GLY A O 1
ATOM 1668 N N . LEU A 1 210 ? 45.527 -19.591 3.964 1.00 84.75 210 LEU A N 1
ATOM 1669 C CA . LEU A 1 210 ? 46.411 -20.015 5.059 1.00 84.75 210 LEU A CA 1
ATOM 1670 C C . LEU A 1 210 ? 45.854 -19.576 6.420 1.00 84.75 210 LEU A C 1
ATOM 1672 O O . LEU A 1 210 ? 45.305 -18.479 6.548 1.00 84.75 210 LEU A O 1
ATOM 1676 N N . VAL A 1 211 ? 46.035 -20.390 7.460 1.00 80.38 211 VAL A N 1
ATOM 1677 C CA . VAL A 1 211 ? 45.705 -20.004 8.842 1.00 80.38 211 VAL A CA 1
ATOM 1678 C C . VAL A 1 211 ? 46.826 -19.100 9.388 1.00 80.38 211 VAL A C 1
ATOM 1680 O O . VAL A 1 211 ? 47.987 -19.513 9.342 1.00 80.38 211 VAL A O 1
ATOM 1683 N N . PRO A 1 212 ? 46.543 -17.881 9.897 1.00 74.56 212 PRO A N 1
ATOM 1684 C CA . PRO A 1 212 ? 47.563 -17.024 10.510 1.00 74.56 212 PRO A CA 1
ATOM 1685 C C . PRO A 1 212 ? 48.267 -17.693 11.699 1.00 74.56 212 PRO A C 1
ATOM 1687 O O . PRO A 1 212 ? 47.708 -18.582 12.334 1.00 74.56 212 PRO A O 1
ATOM 1690 N N . HIS A 1 213 ? 49.489 -17.250 12.014 1.00 67.62 213 HIS A N 1
ATOM 1691 C CA . HIS A 1 213 ? 50.375 -17.796 13.063 1.00 67.62 213 HIS A CA 1
ATOM 1692 C C . HIS A 1 213 ? 50.815 -19.269 12.929 1.00 67.62 213 HIS A C 1
ATOM 1694 O O . HIS A 1 213 ? 51.811 -19.647 13.546 1.00 67.62 213 HIS A O 1
ATOM 1700 N N . LEU A 1 214 ? 50.143 -20.097 12.127 1.00 69.81 214 LEU A N 1
ATOM 1701 C CA . LEU A 1 214 ? 50.496 -21.501 11.921 1.00 69.81 214 LEU A CA 1
ATOM 1702 C C . LEU A 1 214 ? 51.675 -21.618 10.922 1.00 69.81 214 LEU A C 1
ATOM 1704 O O . LEU A 1 214 ? 51.553 -21.152 9.785 1.00 69.81 214 LEU A O 1
ATOM 1708 N N . PRO A 1 215 ? 52.825 -22.225 11.289 1.00 73.06 215 PRO A N 1
ATOM 1709 C CA . PRO A 1 215 ? 53.966 -22.363 10.379 1.00 73.06 215 PRO A CA 1
ATOM 1710 C C . PRO A 1 215 ? 53.595 -23.120 9.099 1.00 73.06 215 PRO A C 1
ATOM 1712 O O . PRO A 1 215 ? 52.826 -24.074 9.163 1.00 73.06 215 PRO A O 1
ATOM 1715 N N . LEU A 1 216 ? 54.181 -22.763 7.949 1.00 78.75 216 LEU A N 1
ATOM 1716 C CA . LEU A 1 216 ? 53.800 -23.334 6.642 1.00 78.75 216 LEU A CA 1
ATOM 1717 C C . LEU A 1 216 ? 53.832 -24.874 6.611 1.00 78.75 216 LEU A C 1
ATOM 1719 O O . LEU A 1 216 ? 52.913 -25.497 6.098 1.00 78.75 216 LEU A O 1
ATOM 1723 N N . LYS A 1 217 ? 54.834 -25.496 7.249 1.00 74.50 217 LYS A N 1
ATOM 1724 C CA . LYS A 1 217 ? 54.958 -26.964 7.382 1.00 74.50 217 LYS A CA 1
ATOM 1725 C C . LYS A 1 217 ? 53.882 -27.631 8.267 1.00 74.50 217 LYS A C 1
ATOM 1727 O O . LYS A 1 217 ? 53.904 -28.847 8.414 1.00 74.50 217 LYS A O 1
ATOM 1732 N N . LYS A 1 218 ? 52.999 -26.857 8.907 1.00 71.94 218 LYS A N 1
ATOM 1733 C CA . LYS A 1 218 ? 51.919 -27.320 9.799 1.00 71.94 218 LYS A CA 1
ATOM 1734 C C . LYS A 1 218 ? 50.512 -26.957 9.301 1.00 71.94 218 LYS A C 1
ATOM 1736 O O . LYS A 1 218 ? 49.547 -27.245 10.001 1.00 71.94 218 LYS A O 1
ATOM 1741 N N . GLN A 1 219 ? 50.387 -26.323 8.135 1.00 77.25 219 GLN A N 1
ATOM 1742 C CA . GLN A 1 219 ? 49.096 -26.019 7.508 1.00 77.25 219 GLN A CA 1
ATOM 1743 C C . GLN A 1 219 ? 48.458 -27.314 6.974 1.00 77.25 219 GLN A C 1
ATOM 1745 O O . GLN A 1 219 ? 49.163 -28.135 6.391 1.00 77.25 219 GLN A O 1
ATOM 1750 N N . ASP A 1 220 ? 47.144 -27.492 7.153 1.00 77.94 220 ASP A N 1
ATOM 1751 C CA . ASP A 1 220 ? 46.404 -28.647 6.613 1.00 77.94 220 ASP A CA 1
ATOM 1752 C C . ASP A 1 220 ? 46.341 -28.564 5.069 1.00 77.94 220 ASP A C 1
ATOM 1754 O O . ASP A 1 220 ? 45.758 -27.601 4.548 1.00 77.94 220 ASP A O 1
ATOM 1758 N N . PRO A 1 221 ? 46.881 -29.557 4.330 1.00 81.75 221 PRO A N 1
ATOM 1759 C CA . PRO A 1 221 ? 46.796 -29.639 2.870 1.00 81.75 221 PRO A CA 1
ATOM 1760 C C . PRO A 1 221 ? 45.387 -29.419 2.308 1.00 81.75 221 PRO A C 1
ATOM 1762 O O . PRO A 1 221 ? 45.210 -28.671 1.343 1.00 81.75 221 PRO A O 1
ATOM 1765 N N . TYR A 1 222 ? 44.370 -30.014 2.936 1.00 82.12 222 TYR A N 1
ATOM 1766 C CA . TYR A 1 222 ? 42.984 -29.918 2.496 1.00 82.12 222 TYR A CA 1
ATOM 1767 C C . TYR A 1 222 ? 42.473 -28.478 2.585 1.00 82.12 222 TYR A C 1
ATOM 1769 O O . TYR A 1 222 ? 41.853 -27.982 1.642 1.00 82.12 222 TYR A O 1
ATOM 1777 N N . PHE A 1 223 ? 42.761 -27.763 3.677 1.00 82.88 223 PHE A N 1
ATOM 1778 C CA . PHE A 1 223 ? 42.317 -26.376 3.828 1.00 82.88 223 PHE A CA 1
ATOM 1779 C C . PHE A 1 223 ? 43.124 -25.389 2.976 1.00 82.88 223 PHE A C 1
ATOM 1781 O O . PHE A 1 223 ? 42.526 -24.434 2.480 1.00 82.88 223 PHE A O 1
ATOM 1788 N N . VAL A 1 224 ? 44.404 -25.650 2.687 1.00 84.69 224 VAL A N 1
ATOM 1789 C CA . VAL A 1 224 ? 45.182 -24.861 1.705 1.00 84.69 224 VAL A CA 1
ATOM 1790 C C . VAL A 1 224 ? 44.512 -24.850 0.319 1.00 84.69 224 VAL A C 1
ATOM 1792 O O . VAL A 1 224 ? 44.603 -23.849 -0.397 1.00 84.69 224 VAL A O 1
ATOM 1795 N N . MET A 1 225 ? 43.761 -25.909 -0.019 1.00 86.44 225 MET A N 1
ATOM 1796 C CA . MET A 1 225 ? 42.989 -26.031 -1.264 1.00 86.44 225 MET A CA 1
ATOM 1797 C C . MET A 1 225 ? 41.476 -25.735 -1.146 1.00 86.44 225 MET A C 1
ATOM 1799 O O . MET A 1 225 ? 40.811 -25.572 -2.168 1.00 86.44 225 MET A O 1
ATOM 1803 N N . ASN A 1 226 ? 40.892 -25.675 0.058 1.00 82.88 226 ASN A N 1
ATOM 1804 C CA . ASN A 1 226 ? 39.426 -25.605 0.222 1.00 82.88 226 ASN A CA 1
ATOM 1805 C C . ASN A 1 226 ? 38.903 -24.484 1.138 1.00 82.88 226 ASN A C 1
ATOM 1807 O O . ASN A 1 226 ? 37.690 -24.290 1.214 1.00 82.88 226 ASN A O 1
ATOM 1811 N N . MET A 1 227 ? 39.758 -23.747 1.852 1.00 82.69 227 MET A N 1
ATOM 1812 C CA . MET A 1 227 ? 39.335 -22.754 2.850 1.00 82.69 227 MET A CA 1
ATOM 1813 C C . MET A 1 227 ? 38.547 -21.575 2.247 1.00 82.69 227 MET A C 1
ATOM 1815 O O . MET A 1 227 ? 38.956 -20.961 1.268 1.00 82.69 227 MET A O 1
ATOM 1819 N N . ARG A 1 228 ? 37.421 -21.212 2.879 1.00 81.25 228 ARG A N 1
ATOM 1820 C CA . ARG A 1 228 ? 36.576 -20.059 2.499 1.00 81.25 228 ARG A CA 1
ATOM 1821 C C . ARG A 1 228 ? 36.298 -19.113 3.664 1.00 81.25 228 ARG A C 1
ATOM 1823 O O . ARG A 1 228 ? 36.268 -17.893 3.486 1.00 81.25 228 ARG A O 1
ATOM 1830 N N . SER A 1 229 ? 36.132 -19.658 4.866 1.00 82.00 229 SER A N 1
ATOM 1831 C CA . SER A 1 229 ? 36.003 -18.886 6.102 1.00 82.00 229 SER A CA 1
ATOM 1832 C C . SER A 1 229 ? 36.902 -19.441 7.209 1.00 82.00 229 SER A C 1
ATOM 1834 O O . SER A 1 229 ? 37.325 -20.594 7.161 1.00 82.00 229 SER A O 1
ATOM 1836 N N . ILE A 1 230 ? 37.205 -18.601 8.197 1.00 75.62 230 ILE A N 1
ATOM 1837 C CA . ILE A 1 230 ? 37.841 -18.983 9.464 1.00 75.62 230 ILE A CA 1
ATOM 1838 C C . ILE A 1 230 ? 36.935 -18.489 10.598 1.00 75.62 230 ILE A C 1
ATOM 1840 O O . ILE A 1 230 ? 36.393 -17.381 10.535 1.00 75.62 230 ILE A O 1
ATOM 1844 N N . ASP A 1 231 ? 36.760 -19.293 11.646 1.00 72.81 231 ASP A N 1
ATOM 1845 C CA . ASP A 1 231 ? 36.202 -18.811 12.910 1.00 72.81 231 ASP A CA 1
ATOM 1846 C C . ASP A 1 231 ? 37.195 -17.865 13.597 1.00 72.81 231 ASP A C 1
ATOM 1848 O O . ASP A 1 231 ? 38.307 -18.250 13.946 1.00 72.81 231 ASP A O 1
ATOM 1852 N N . HIS A 1 232 ? 36.812 -16.600 13.767 1.00 64.31 232 HIS A N 1
ATOM 1853 C CA . HIS A 1 232 ? 37.736 -15.571 14.254 1.00 64.31 232 HIS A CA 1
ATOM 1854 C C . HIS A 1 232 ? 38.189 -15.743 15.716 1.00 64.31 232 HIS A C 1
ATOM 1856 O O . HIS A 1 232 ? 39.150 -15.091 16.106 1.00 64.31 232 HIS A O 1
ATOM 1862 N N . ILE A 1 233 ? 37.531 -16.602 16.505 1.00 57.16 233 ILE A N 1
ATOM 1863 C CA . ILE A 1 233 ? 37.815 -16.817 17.935 1.00 57.16 233 ILE A CA 1
ATOM 1864 C C . ILE A 1 233 ? 38.595 -18.121 18.151 1.00 57.16 233 ILE A C 1
ATOM 1866 O O . ILE A 1 233 ? 39.513 -18.170 18.967 1.00 57.16 233 ILE A O 1
ATOM 1870 N N . THR A 1 234 ? 38.216 -19.181 17.432 1.00 61.97 234 THR A N 1
ATOM 1871 C CA . THR A 1 234 ? 38.796 -20.533 17.567 1.00 61.97 234 THR A CA 1
ATOM 1872 C C . THR A 1 234 ? 39.813 -20.877 16.478 1.00 61.97 234 THR A C 1
ATOM 1874 O O . THR A 1 234 ? 40.461 -21.916 16.548 1.00 61.97 234 THR A O 1
ATOM 1877 N N . HIS A 1 235 ? 39.947 -20.024 15.459 1.00 61.06 235 HIS A N 1
ATOM 1878 C CA . HIS A 1 235 ? 40.849 -20.160 14.308 1.00 61.06 235 HIS A CA 1
ATOM 1879 C C . HIS A 1 235 ? 40.637 -21.410 13.439 1.00 61.06 235 HIS A C 1
ATOM 1881 O O . HIS A 1 235 ? 41.402 -21.652 12.507 1.00 61.06 235 HIS A O 1
ATOM 1887 N N . VAL A 1 236 ? 39.542 -22.143 13.668 1.00 70.56 236 VAL A N 1
ATOM 1888 C CA . VAL A 1 236 ? 39.131 -23.297 12.863 1.00 70.56 236 VAL A CA 1
ATOM 1889 C C . VAL A 1 236 ? 38.764 -22.840 11.439 1.00 70.56 236 VAL A C 1
ATOM 1891 O O . VAL A 1 236 ? 37.867 -22.000 11.281 1.00 70.56 236 VAL A O 1
ATOM 1894 N N . PRO A 1 237 ? 39.426 -23.368 10.391 1.00 73.31 237 PRO A N 1
ATOM 1895 C CA . PRO A 1 237 ? 39.073 -23.094 9.004 1.00 73.31 237 PRO A CA 1
ATOM 1896 C C . PRO A 1 237 ? 37.841 -23.894 8.558 1.00 73.31 237 PRO A C 1
ATOM 1898 O O . PRO A 1 237 ? 37.521 -24.957 9.088 1.00 73.31 237 PRO A O 1
ATOM 1901 N N . SER A 1 238 ? 37.141 -23.387 7.543 1.00 75.88 238 SER A N 1
ATOM 1902 C CA . SER A 1 238 ? 35.983 -24.049 6.946 1.00 75.88 238 SER A CA 1
ATOM 1903 C C . SER A 1 238 ? 35.927 -23.843 5.435 1.00 75.88 238 SER A C 1
ATOM 1905 O O . SER A 1 238 ? 36.195 -22.751 4.927 1.00 75.88 238 SER A O 1
ATOM 1907 N N . ALA A 1 239 ? 35.507 -24.888 4.720 1.00 71.62 239 ALA A N 1
ATOM 1908 C CA . ALA A 1 239 ? 35.245 -24.853 3.282 1.00 71.62 239 ALA A CA 1
ATOM 1909 C C . ALA A 1 239 ? 33.885 -24.220 2.914 1.00 71.62 239 ALA A C 1
ATOM 1911 O O . ALA A 1 239 ? 33.540 -24.121 1.737 1.00 71.62 239 ALA A O 1
ATOM 1912 N N . LEU A 1 240 ? 33.107 -23.769 3.905 1.00 71.50 240 LEU A N 1
ATOM 1913 C CA . LEU A 1 240 ? 31.833 -23.074 3.712 1.00 71.50 240 LEU A CA 1
ATOM 1914 C C . LEU A 1 240 ? 32.012 -21.551 3.811 1.00 71.50 240 LEU A C 1
ATOM 1916 O O . LEU A 1 240 ? 32.800 -21.052 4.615 1.00 71.50 240 LEU A O 1
ATOM 1920 N N . HIS A 1 241 ? 31.248 -20.794 3.018 1.00 62.28 241 HIS A N 1
ATOM 1921 C CA . HIS A 1 241 ? 31.284 -19.323 3.037 1.00 62.28 241 HIS A CA 1
ATOM 1922 C C . HIS A 1 241 ? 30.709 -18.715 4.331 1.00 62.28 241 HIS A C 1
ATOM 1924 O O . HIS A 1 241 ? 31.127 -17.631 4.733 1.00 62.28 241 HIS A O 1
ATOM 1930 N N . GLN A 1 242 ? 29.761 -19.399 4.980 1.00 56.75 242 GLN A N 1
ATOM 1931 C CA . GLN A 1 242 ? 29.163 -19.011 6.260 1.00 56.75 242 GLN A CA 1
ATOM 1932 C C . GLN A 1 242 ? 28.834 -20.262 7.085 1.00 56.75 242 GLN A C 1
ATOM 1934 O O . GLN A 1 242 ? 28.405 -21.277 6.536 1.00 56.75 242 GLN A O 1
ATOM 1939 N N . THR A 1 243 ? 28.975 -20.171 8.408 1.00 53.34 243 THR A N 1
ATOM 1940 C CA . THR A 1 243 ? 28.464 -21.171 9.356 1.00 53.34 243 THR A CA 1
ATOM 1941 C C . THR A 1 243 ? 27.214 -20.626 10.053 1.00 53.34 243 THR A C 1
ATOM 1943 O O . THR A 1 243 ? 27.134 -19.436 10.360 1.00 53.34 243 THR A O 1
ATOM 1946 N N . LYS A 1 244 ? 26.238 -21.494 10.361 1.00 46.09 244 LYS A N 1
ATOM 1947 C CA . LYS A 1 244 ? 24.936 -21.108 10.960 1.00 46.09 244 LYS A CA 1
ATOM 1948 C C . LYS A 1 244 ? 25.020 -20.425 12.343 1.00 46.09 244 LYS A C 1
ATOM 1950 O O . LYS A 1 244 ? 23.989 -20.058 12.890 1.00 46.09 244 LYS A O 1
ATOM 1955 N N . LYS A 1 245 ? 26.215 -20.276 12.930 1.00 50.59 245 LYS A N 1
ATOM 1956 C CA . LYS A 1 245 ? 26.445 -19.700 14.270 1.00 50.59 245 LYS A CA 1
ATOM 1957 C C . LYS A 1 245 ? 27.085 -18.301 14.254 1.00 50.59 245 LYS A C 1
ATOM 1959 O O . LYS A 1 245 ? 27.437 -17.797 15.313 1.00 50.59 245 LYS A O 1
ATOM 1964 N N . GLY A 1 246 ? 27.283 -17.683 13.085 1.00 53.75 246 GLY A N 1
ATOM 1965 C CA . GLY A 1 246 ? 27.708 -16.275 12.956 1.00 53.75 246 GLY A CA 1
ATOM 1966 C C . GLY A 1 246 ? 29.151 -15.937 13.373 1.00 53.75 246 GLY A C 1
ATOM 1967 O O . GLY A 1 246 ? 29.571 -14.793 13.216 1.00 53.75 246 GLY A O 1
ATOM 1968 N N . LYS A 1 247 ? 29.931 -16.906 13.873 1.00 58.59 247 LYS A N 1
ATOM 1969 C CA . LYS A 1 247 ? 31.316 -16.706 14.343 1.00 58.59 247 LYS A CA 1
ATOM 1970 C C . LYS A 1 247 ? 32.393 -16.858 13.254 1.00 58.59 247 LYS A C 1
ATOM 1972 O O . LYS A 1 247 ? 33.536 -16.450 13.464 1.00 58.59 247 LYS A O 1
ATOM 1977 N N . SER A 1 248 ? 32.051 -17.379 12.076 1.00 70.44 248 SER A N 1
ATOM 1978 C CA . SER A 1 248 ? 32.986 -17.491 10.944 1.00 70.44 248 SER A CA 1
ATOM 1979 C C . SER A 1 248 ? 32.987 -16.231 10.075 1.00 70.44 248 SER A C 1
ATOM 1981 O O . SER A 1 248 ? 31.930 -15.729 9.695 1.00 70.44 248 SER A O 1
ATOM 1983 N N . ARG A 1 249 ? 34.179 -15.729 9.730 1.00 72.38 249 ARG A N 1
ATOM 1984 C CA . ARG A 1 249 ? 34.394 -14.596 8.810 1.00 72.38 249 ARG A CA 1
ATOM 1985 C C . ARG A 1 249 ? 35.074 -15.087 7.521 1.00 72.38 249 ARG A C 1
ATOM 1987 O O . ARG A 1 249 ? 35.841 -16.048 7.587 1.00 72.38 249 ARG A O 1
ATOM 1994 N N . PRO A 1 250 ? 34.855 -14.442 6.359 1.00 79.00 250 PRO A N 1
ATOM 1995 C CA . PRO A 1 250 ? 35.578 -14.775 5.129 1.00 79.00 250 PRO A CA 1
ATOM 1996 C C . PRO A 1 250 ? 37.095 -14.664 5.328 1.00 79.00 250 PRO A C 1
ATOM 1998 O O . PRO A 1 250 ? 37.562 -13.649 5.852 1.00 79.00 250 PRO A O 1
ATOM 2001 N N . TRP A 1 251 ? 37.858 -15.671 4.886 1.00 82.25 251 TRP A N 1
ATOM 2002 C CA . TRP A 1 251 ? 39.304 -15.781 5.146 1.00 82.25 251 TRP A CA 1
ATOM 2003 C C . TRP A 1 251 ? 40.073 -14.485 4.834 1.00 82.25 251 TRP A C 1
ATOM 2005 O O . TRP A 1 251 ? 40.790 -13.954 5.684 1.00 82.25 251 TRP A O 1
ATOM 2015 N N . MET A 1 252 ? 39.830 -13.914 3.649 1.00 77.38 252 MET A N 1
ATOM 2016 C CA . MET A 1 252 ? 40.477 -12.693 3.157 1.00 77.38 252 MET A CA 1
ATOM 2017 C C . MET A 1 252 ? 40.342 -11.490 4.113 1.00 77.38 252 MET A C 1
ATOM 2019 O O . MET A 1 252 ? 41.231 -10.643 4.161 1.00 77.38 252 MET A O 1
ATOM 2023 N N . GLN A 1 253 ? 39.255 -11.392 4.891 1.00 73.56 253 GLN A N 1
ATOM 2024 C CA . GLN A 1 253 ? 39.072 -10.294 5.851 1.00 73.56 253 GLN A CA 1
ATOM 2025 C C . GLN A 1 253 ? 40.031 -10.422 7.042 1.00 73.56 253 GLN A C 1
ATOM 2027 O O . GLN A 1 253 ? 40.633 -9.430 7.450 1.00 73.56 253 GLN A O 1
ATOM 2032 N N . ILE A 1 254 ? 40.210 -11.643 7.557 1.00 73.50 254 ILE A N 1
ATOM 2033 C CA . ILE A 1 254 ? 41.149 -11.944 8.647 1.00 73.50 254 ILE A CA 1
ATOM 2034 C C . ILE A 1 254 ? 42.594 -11.806 8.146 1.00 73.50 254 ILE A C 1
ATOM 2036 O O . ILE A 1 254 ? 43.410 -11.168 8.809 1.00 73.50 254 ILE A O 1
ATOM 2040 N N . TRP A 1 255 ? 42.901 -12.326 6.953 1.00 76.12 255 TRP A N 1
ATOM 2041 C CA . TRP A 1 255 ? 44.246 -12.259 6.368 1.00 76.12 255 TRP A CA 1
ATOM 2042 C C . TRP A 1 255 ? 44.705 -10.813 6.111 1.00 76.12 255 TRP A C 1
ATOM 2044 O O . TRP A 1 255 ? 45.806 -10.426 6.499 1.00 76.12 255 TRP A O 1
ATOM 2054 N N . ASN A 1 256 ? 43.834 -9.964 5.551 1.00 75.12 256 ASN A N 1
ATOM 2055 C CA . ASN A 1 256 ? 44.147 -8.546 5.338 1.00 75.12 256 ASN A CA 1
ATOM 2056 C C . ASN A 1 256 ? 44.331 -7.772 6.657 1.00 75.12 256 ASN A C 1
ATOM 2058 O O . ASN A 1 256 ? 45.206 -6.914 6.738 1.00 75.12 256 ASN A O 1
ATOM 2062 N N . TRP A 1 257 ? 43.538 -8.073 7.693 1.00 73.56 257 TRP A N 1
ATOM 2063 C CA . TRP A 1 257 ? 43.688 -7.484 9.033 1.00 73.56 257 TRP A CA 1
ATOM 2064 C C . TRP A 1 257 ? 45.011 -7.892 9.696 1.00 73.56 257 TRP A C 1
ATOM 2066 O O . TRP A 1 257 ? 45.666 -7.068 10.336 1.00 73.56 257 TRP A O 1
ATOM 2076 N N . TYR A 1 258 ? 45.425 -9.147 9.509 1.00 70.12 258 TYR A N 1
ATOM 2077 C CA . TYR A 1 258 ? 46.672 -9.684 10.046 1.00 70.12 258 TYR A CA 1
ATOM 2078 C C . TYR A 1 258 ? 47.890 -8.995 9.419 1.00 70.12 258 TYR A C 1
ATOM 2080 O O . TYR A 1 258 ? 48.733 -8.444 10.132 1.00 70.12 258 TYR A O 1
ATOM 2088 N N . ASN A 1 259 ? 47.917 -8.917 8.087 1.00 68.38 259 ASN A N 1
ATOM 2089 C CA . ASN A 1 259 ? 49.002 -8.276 7.346 1.00 68.38 259 ASN A CA 1
ATOM 2090 C C . ASN A 1 259 ? 49.061 -6.757 7.602 1.00 68.38 259 ASN A C 1
ATOM 2092 O O . ASN A 1 259 ? 50.148 -6.197 7.695 1.00 68.38 259 ASN A O 1
ATOM 2096 N N . ASP A 1 260 ? 47.919 -6.086 7.805 1.00 65.50 260 ASP A N 1
ATOM 2097 C CA . ASP A 1 260 ? 47.881 -4.668 8.197 1.00 65.50 260 ASP A CA 1
ATOM 2098 C C . ASP A 1 260 ? 48.448 -4.415 9.608 1.00 65.50 260 ASP A C 1
ATOM 2100 O O . ASP A 1 260 ? 49.030 -3.358 9.851 1.00 65.50 260 ASP A O 1
ATOM 2104 N N . ARG A 1 261 ? 48.336 -5.372 10.544 1.00 64.69 261 ARG A N 1
ATOM 2105 C CA . ARG A 1 261 ? 49.004 -5.276 11.856 1.00 64.69 261 ARG A CA 1
ATOM 2106 C C . ARG A 1 261 ? 50.513 -5.522 11.747 1.00 64.69 261 ARG A C 1
ATOM 2108 O O . ARG A 1 261 ? 51.269 -4.723 12.303 1.00 64.69 261 ARG A O 1
ATOM 2115 N N . LEU A 1 262 ? 50.938 -6.542 10.992 1.00 64.25 262 LEU A N 1
ATOM 2116 C CA . LEU A 1 262 ? 52.356 -6.826 10.715 1.00 64.25 262 LEU A CA 1
ATOM 2117 C C . LEU A 1 262 ? 53.060 -5.625 10.061 1.00 64.25 262 LEU A C 1
ATOM 2119 O O . LEU A 1 262 ? 54.017 -5.096 10.621 1.00 64.25 262 LEU A O 1
ATOM 2123 N N . ALA A 1 263 ? 52.518 -5.110 8.952 1.00 59.66 263 ALA A N 1
ATOM 2124 C CA . ALA A 1 263 ? 53.084 -3.983 8.202 1.00 59.66 263 ALA A CA 1
ATOM 2125 C C . ALA A 1 263 ? 53.109 -2.647 8.979 1.00 59.66 263 ALA A C 1
ATOM 2127 O O . ALA A 1 263 ? 53.735 -1.681 8.544 1.00 59.66 263 ALA A O 1
ATOM 2128 N N . ARG A 1 264 ? 52.427 -2.569 10.131 1.00 61.31 264 ARG A N 1
ATOM 2129 C CA . ARG A 1 264 ? 52.446 -1.419 11.054 1.00 61.31 264 ARG A CA 1
ATOM 2130 C C . ARG A 1 264 ? 53.318 -1.652 12.294 1.00 61.31 264 ARG A C 1
ATOM 2132 O O . ARG A 1 264 ? 53.250 -0.843 13.217 1.00 61.31 264 ARG A O 1
ATOM 2139 N N . GLY A 1 265 ? 54.069 -2.755 12.359 1.00 54.44 265 GLY A N 1
ATOM 2140 C CA . GLY A 1 265 ? 54.892 -3.121 13.518 1.00 54.44 265 GLY A CA 1
ATOM 2141 C C . GLY A 1 265 ? 54.089 -3.357 14.804 1.00 54.44 265 GLY A C 1
ATOM 2142 O O . GLY A 1 265 ? 54.627 -3.226 15.901 1.00 54.44 265 GLY A O 1
ATOM 2143 N N . ARG A 1 266 ? 52.785 -3.648 14.698 1.00 59.69 266 ARG A N 1
ATOM 2144 C CA . ARG A 1 266 ? 51.904 -3.838 15.860 1.00 59.69 266 ARG A CA 1
ATOM 2145 C C . ARG A 1 266 ? 52.015 -5.266 16.380 1.00 59.69 266 ARG A C 1
ATOM 2147 O O . ARG A 1 266 ? 52.156 -6.201 15.596 1.00 59.69 266 ARG A O 1
ATOM 2154 N N . SER A 1 267 ? 51.878 -5.439 17.697 1.00 52.88 267 SER A N 1
ATOM 2155 C CA . SER A 1 267 ? 51.861 -6.771 18.309 1.00 52.88 267 SER A CA 1
ATOM 2156 C C . SER A 1 267 ? 50.811 -7.671 17.654 1.00 52.88 267 SER A C 1
ATOM 2158 O O . SER A 1 267 ? 49.627 -7.331 17.589 1.00 52.88 267 SER A O 1
ATOM 2160 N N . THR A 1 268 ? 51.260 -8.845 17.217 1.00 57.38 268 THR A N 1
ATOM 2161 C CA . THR A 1 268 ? 50.409 -9.975 16.830 1.00 57.38 268 THR A CA 1
ATOM 2162 C C . THR A 1 268 ? 50.292 -11.019 17.949 1.00 57.38 268 THR A C 1
ATOM 2164 O O . THR A 1 268 ? 49.508 -11.955 17.827 1.00 57.38 268 THR A O 1
ATOM 2167 N N . LYS A 1 269 ? 50.997 -10.851 19.083 1.00 44.94 269 LYS A N 1
ATOM 2168 C CA . LYS A 1 269 ? 50.634 -11.552 20.327 1.00 44.94 269 LYS A CA 1
ATOM 2169 C C . LYS A 1 269 ? 49.258 -11.045 20.767 1.00 44.94 269 LYS A C 1
ATOM 2171 O O . LYS A 1 269 ? 49.042 -9.833 20.768 1.00 44.94 269 LYS A O 1
ATOM 2176 N N . GLY A 1 270 ? 48.361 -11.968 21.117 1.00 47.75 270 GLY A N 1
ATOM 2177 C CA . GLY A 1 270 ? 46.926 -11.691 21.252 1.00 47.75 270 GLY A CA 1
ATOM 2178 C C . GLY A 1 270 ? 46.107 -12.109 20.024 1.00 47.75 270 GLY A C 1
ATOM 2179 O O . GLY A 1 270 ? 45.173 -11.411 19.645 1.00 47.75 270 GLY A O 1
ATOM 2180 N N . PHE A 1 271 ? 46.440 -13.239 19.385 1.00 48.75 271 PHE A N 1
ATOM 2181 C CA . PHE A 1 271 ? 45.555 -13.900 18.413 1.00 48.75 271 PHE A CA 1
ATOM 2182 C C . PHE A 1 271 ? 44.578 -14.847 19.131 1.00 48.75 271 PHE A C 1
ATOM 2184 O O . PHE A 1 271 ? 44.550 -16.049 18.911 1.00 48.75 271 PHE A O 1
ATOM 2191 N N . HIS A 1 272 ? 43.825 -14.240 20.044 1.00 38.84 272 HIS A N 1
ATOM 2192 C CA . HIS A 1 272 ? 42.500 -14.612 20.521 1.00 38.84 272 HIS A CA 1
ATOM 2193 C C . HIS A 1 272 ? 41.785 -13.268 20.699 1.00 38.84 272 HIS A C 1
ATOM 2195 O O . HIS A 1 272 ? 42.416 -12.301 21.132 1.00 38.84 272 HIS A O 1
ATOM 2201 N N . LEU A 1 273 ? 40.514 -13.156 20.304 1.00 42.88 273 LEU A N 1
ATOM 2202 C CA . LEU A 1 273 ? 39.803 -11.887 20.474 1.00 42.88 273 LEU A CA 1
ATOM 2203 C C . LEU A 1 273 ? 39.631 -11.543 21.958 1.00 42.88 273 LEU A C 1
ATOM 2205 O O . LEU A 1 273 ? 39.421 -12.443 22.767 1.00 42.88 273 LEU A O 1
ATOM 2209 N N . TYR A 1 274 ? 39.659 -10.232 22.215 1.00 36.53 274 TYR A N 1
ATOM 2210 C CA . TYR A 1 274 ? 38.986 -9.490 23.283 1.00 36.53 274 TYR A CA 1
ATOM 2211 C C . TYR A 1 274 ? 38.205 -10.361 24.275 1.00 36.53 274 TYR A C 1
ATOM 2213 O O . TYR A 1 274 ? 37.247 -11.041 23.883 1.00 36.53 274 TYR A O 1
ATOM 2221 N N . THR A 1 275 ? 38.515 -10.248 25.569 1.00 40.09 275 THR A N 1
ATOM 2222 C CA . THR A 1 275 ? 37.557 -10.682 26.594 1.00 40.09 275 THR A CA 1
ATOM 2223 C C . THR A 1 275 ? 36.227 -9.935 26.421 1.00 40.09 275 THR A C 1
ATOM 2225 O O . THR A 1 275 ? 36.132 -8.931 25.704 1.00 40.09 275 THR A O 1
ATOM 2228 N N . LYS A 1 276 ? 35.160 -10.415 27.069 1.00 39.78 276 LYS A N 1
ATOM 2229 C CA . LYS A 1 276 ? 33.862 -9.734 26.985 1.00 39.78 276 LYS A CA 1
ATOM 2230 C C . LYS A 1 276 ? 33.977 -8.290 27.502 1.00 39.78 276 LYS A C 1
ATOM 2232 O O . LYS A 1 276 ? 33.423 -7.381 26.891 1.00 39.78 276 LYS A O 1
ATOM 2237 N N . GLU A 1 277 ? 34.761 -8.091 28.558 1.00 38.78 277 GLU A N 1
ATOM 2238 C CA . GLU A 1 277 ? 35.096 -6.786 29.122 1.00 38.78 277 GLU A CA 1
ATOM 2239 C C . GLU A 1 277 ? 35.877 -5.932 28.114 1.00 38.78 277 GLU A C 1
ATOM 2241 O O . GLU A 1 277 ? 35.497 -4.793 27.880 1.00 38.78 277 GLU A O 1
ATOM 2246 N N . GLU A 1 278 ? 36.909 -6.465 27.449 1.00 38.50 278 GLU A N 1
ATOM 2247 C CA . GLU A 1 278 ? 37.670 -5.717 26.432 1.00 38.50 278 GLU A CA 1
ATOM 2248 C C . GLU A 1 278 ? 36.815 -5.332 25.211 1.00 38.50 278 GLU A C 1
ATOM 2250 O O . GLU A 1 278 ? 37.020 -4.269 24.629 1.00 38.50 278 GLU A O 1
ATOM 2255 N N . TYR A 1 279 ? 35.832 -6.152 24.824 1.00 41.12 279 TYR A N 1
ATOM 2256 C CA . TYR A 1 279 ? 34.876 -5.813 23.762 1.00 41.12 279 TYR A CA 1
ATOM 2257 C C . TYR A 1 279 ? 33.882 -4.724 24.201 1.00 41.12 279 TYR A C 1
ATOM 2259 O O . TYR A 1 279 ? 33.541 -3.835 23.416 1.00 41.12 279 TYR A O 1
ATOM 2267 N N . GLU A 1 280 ? 33.428 -4.760 25.455 1.00 40.62 280 GLU A N 1
ATOM 2268 C CA . GLU A 1 280 ? 32.563 -3.727 26.036 1.00 40.62 280 GLU A CA 1
ATOM 2269 C C . GLU A 1 280 ? 33.337 -2.415 26.291 1.00 40.62 280 GLU A C 1
ATOM 2271 O O . GLU A 1 280 ? 32.781 -1.333 26.094 1.00 40.62 280 GLU A O 1
ATOM 2276 N N . VAL A 1 281 ? 34.640 -2.490 26.591 1.00 39.69 281 VAL A N 1
ATOM 2277 C CA . VAL A 1 281 ? 35.564 -1.346 26.669 1.00 39.69 281 VAL A CA 1
ATOM 2278 C C . VAL A 1 281 ? 35.884 -0.780 25.284 1.00 39.69 281 VAL A C 1
ATOM 2280 O O . VAL A 1 281 ? 35.779 0.430 25.119 1.00 39.69 281 VAL A O 1
ATOM 2283 N N . GLU A 1 282 ? 36.170 -1.585 24.252 1.00 36.00 282 GLU A N 1
ATOM 2284 C CA . GLU A 1 282 ? 36.354 -1.050 22.887 1.00 36.00 282 GLU A CA 1
ATOM 2285 C C . GLU A 1 282 ? 35.035 -0.456 22.348 1.00 36.00 282 GLU A C 1
ATOM 2287 O O . GLU A 1 282 ? 35.052 0.565 21.655 1.00 36.00 282 GLU A O 1
ATOM 2292 N N . GLN A 1 283 ? 33.866 -0.992 22.737 1.00 40.31 283 GLN A N 1
ATOM 2293 C CA . GLN A 1 283 ? 32.594 -0.296 22.516 1.00 40.31 283 GLN A CA 1
ATOM 2294 C C . GLN A 1 283 ? 32.526 1.044 23.266 1.00 40.31 283 GLN A C 1
ATOM 2296 O O . GLN A 1 283 ? 32.100 2.030 22.660 1.00 40.31 283 GLN A O 1
ATOM 2301 N N . ALA A 1 284 ? 32.940 1.113 24.534 1.00 36.78 284 ALA A N 1
ATOM 2302 C CA . ALA A 1 284 ? 32.937 2.342 25.331 1.00 36.78 284 ALA A CA 1
ATOM 2303 C C . ALA A 1 284 ? 33.920 3.407 24.803 1.00 36.78 284 ALA A C 1
ATOM 2305 O O . ALA A 1 284 ? 33.550 4.575 24.707 1.00 36.78 284 ALA A O 1
ATOM 2306 N N . GLU A 1 285 ? 35.115 3.026 24.352 1.00 34.12 285 GLU A N 1
ATOM 2307 C CA . GLU A 1 285 ? 36.041 3.931 23.661 1.00 34.12 285 GLU A CA 1
ATOM 2308 C C . GLU A 1 285 ? 35.486 4.349 22.287 1.00 34.12 285 GLU A C 1
ATOM 2310 O O . GLU A 1 285 ? 35.565 5.519 21.912 1.00 34.12 285 GLU A O 1
ATOM 2315 N N . SER A 1 286 ? 34.788 3.457 21.569 1.00 38.66 286 SER A N 1
ATOM 2316 C CA . SER A 1 286 ? 34.066 3.818 20.334 1.00 38.66 286 SER A CA 1
ATOM 2317 C C . SER A 1 286 ? 32.848 4.737 20.550 1.00 38.66 286 SER A C 1
ATOM 2319 O O . SER A 1 286 ? 32.279 5.238 19.568 1.00 38.66 286 SER A O 1
ATOM 2321 N N . ARG A 1 287 ? 32.459 4.983 21.814 1.00 39.75 287 ARG A N 1
ATOM 2322 C CA . ARG A 1 287 ? 31.500 6.020 22.231 1.00 39.75 287 ARG A CA 1
ATOM 2323 C C . ARG A 1 287 ? 32.162 7.383 22.487 1.00 39.75 287 ARG A C 1
ATOM 2325 O O . ARG A 1 287 ? 31.466 8.295 22.934 1.00 39.75 287 ARG A O 1
ATOM 2332 N N . GLN A 1 288 ? 33.438 7.587 22.138 1.00 35.53 288 GLN A N 1
ATOM 2333 C CA . GLN A 1 288 ? 33.959 8.948 21.976 1.00 35.53 288 GLN A CA 1
ATOM 2334 C C . GLN A 1 288 ? 33.199 9.686 20.861 1.00 35.53 288 GLN A C 1
ATOM 2336 O O . GLN A 1 288 ? 33.312 9.391 19.674 1.00 35.53 288 GLN A O 1
ATOM 2341 N N . SER A 1 289 ? 32.361 10.605 21.340 1.00 38.84 289 SER A N 1
ATOM 2342 C CA . SER A 1 289 ? 31.601 11.666 20.684 1.00 38.84 289 SER A CA 1
ATOM 2343 C C . SER A 1 289 ? 31.000 11.424 19.291 1.00 38.84 289 SER A C 1
ATOM 2345 O O . SER A 1 289 ? 31.663 11.323 18.258 1.00 38.84 289 SER A O 1
ATOM 2347 N N . TRP A 1 290 ? 29.673 11.557 19.232 1.00 40.84 290 TRP A N 1
ATOM 2348 C CA . TRP A 1 290 ? 28.930 11.790 17.990 1.00 40.84 290 TRP A CA 1
ATOM 2349 C C . TRP A 1 290 ? 29.430 13.030 17.217 1.00 40.84 290 TRP A C 1
ATOM 2351 O O . TRP A 1 290 ? 29.343 13.058 15.988 1.00 40.84 290 TRP A O 1
ATOM 2361 N N . ILE A 1 291 ? 30.024 14.008 17.915 1.00 41.53 291 ILE A N 1
ATOM 2362 C CA . ILE A 1 291 ? 30.592 15.233 17.337 1.00 41.53 291 ILE A CA 1
ATOM 2363 C C . ILE A 1 291 ? 31.806 14.917 16.448 1.00 41.53 291 ILE A C 1
ATOM 2365 O O . ILE A 1 291 ? 31.932 15.512 15.381 1.00 41.53 291 ILE A O 1
ATOM 2369 N N . ASP A 1 292 ? 32.643 13.933 16.792 1.00 40.28 292 ASP A N 1
ATOM 2370 C CA . ASP A 1 292 ? 33.815 13.566 15.977 1.00 40.28 292 ASP A CA 1
ATOM 2371 C C . ASP A 1 292 ? 33.428 12.850 14.677 1.00 40.28 292 ASP A C 1
ATOM 2373 O O . ASP A 1 292 ? 34.114 12.962 13.658 1.00 40.28 292 ASP A O 1
ATOM 2377 N N . ARG A 1 293 ? 32.269 12.177 14.654 1.00 44.81 293 ARG A N 1
ATOM 2378 C CA . ARG A 1 293 ? 31.695 11.641 13.407 1.00 44.81 293 ARG A CA 1
ATOM 2379 C C . ARG A 1 293 ? 31.191 12.756 12.487 1.00 44.81 293 ARG A C 1
ATOM 2381 O O . ARG A 1 293 ? 31.294 12.614 11.271 1.00 44.81 293 ARG A O 1
ATOM 2388 N N . ILE A 1 294 ? 30.713 13.869 13.048 1.00 40.06 294 ILE A N 1
ATOM 2389 C CA . ILE A 1 294 ? 30.373 15.082 12.290 1.00 40.06 294 ILE A CA 1
ATOM 2390 C C . ILE A 1 294 ? 31.662 15.771 11.811 1.00 40.06 294 ILE A C 1
ATOM 2392 O O . ILE A 1 294 ? 31.808 16.032 10.618 1.00 40.06 294 ILE A O 1
ATOM 2396 N N . TRP A 1 295 ? 32.647 15.977 12.690 1.00 31.84 295 TRP A N 1
ATOM 2397 C CA . TRP A 1 295 ? 33.927 16.609 12.347 1.00 31.84 295 TRP A CA 1
ATOM 2398 C C . TRP A 1 295 ? 34.744 15.824 11.311 1.00 31.84 295 TRP A C 1
ATOM 2400 O O . TRP A 1 295 ? 35.347 16.428 10.424 1.00 31.84 295 TRP A O 1
ATOM 2410 N N . GLY A 1 296 ? 34.714 14.489 11.334 1.00 38.53 296 GLY A N 1
ATOM 2411 C CA . GLY A 1 296 ? 35.339 13.645 10.308 1.00 38.53 296 GLY A CA 1
ATOM 2412 C C . GLY A 1 296 ? 34.688 13.763 8.921 1.00 38.53 296 GLY A C 1
ATOM 2413 O O . GLY A 1 296 ? 35.373 13.636 7.904 1.00 38.53 296 GLY A O 1
ATOM 2414 N N . VAL A 1 297 ? 33.383 14.055 8.868 1.00 47.50 297 VAL A N 1
ATOM 2415 C CA . VAL A 1 297 ? 32.650 14.358 7.624 1.00 47.50 297 VAL A CA 1
ATOM 2416 C C . VAL A 1 297 ? 32.957 15.783 7.147 1.00 47.50 297 VAL A C 1
ATOM 2418 O O . VAL A 1 297 ? 33.195 15.979 5.958 1.00 47.50 297 VAL A O 1
ATOM 2421 N N . VAL A 1 298 ? 33.036 16.754 8.064 1.00 40.34 298 VAL A N 1
ATOM 2422 C CA . VAL A 1 298 ? 33.362 18.166 7.774 1.00 40.34 298 VAL A CA 1
ATOM 2423 C C . VAL A 1 298 ? 34.816 18.356 7.312 1.00 40.34 298 VAL A C 1
ATOM 2425 O O . VAL A 1 298 ? 35.076 19.177 6.439 1.00 40.34 298 VAL A O 1
ATOM 2428 N N . THR A 1 299 ? 35.768 17.577 7.836 1.00 39.38 299 THR A N 1
ATOM 2429 C CA . THR A 1 299 ? 37.202 17.654 7.467 1.00 39.38 299 THR A CA 1
ATOM 2430 C C . THR A 1 299 ? 37.614 16.729 6.319 1.00 39.38 299 THR A C 1
ATOM 2432 O O . THR A 1 299 ? 38.764 16.756 5.883 1.00 39.38 299 THR A O 1
ATOM 2435 N N . GLY A 1 300 ? 36.704 15.891 5.808 1.00 34.97 300 GLY A N 1
ATOM 2436 C CA . GLY A 1 300 ? 36.958 15.030 4.646 1.00 34.97 300 GLY A CA 1
ATOM 2437 C C . GLY A 1 300 ? 37.992 13.913 4.862 1.00 34.97 300 GLY A C 1
ATOM 2438 O O . GLY A 1 300 ? 38.479 13.336 3.882 1.00 34.97 300 GLY A O 1
ATOM 2439 N N . SER A 1 301 ? 38.333 13.583 6.113 1.00 31.80 301 SER A N 1
ATOM 2440 C CA . SER A 1 301 ? 39.385 12.615 6.451 1.00 31.80 301 SER A CA 1
ATOM 2441 C C . SER A 1 301 ? 38.941 11.166 6.201 1.00 31.80 301 SER A C 1
ATOM 2443 O O . SER A 1 301 ? 38.447 10.454 7.077 1.00 31.80 301 SER A O 1
ATOM 2445 N N . LYS A 1 302 ? 39.099 10.703 4.955 1.00 33.69 302 LYS A N 1
ATOM 2446 C CA . LYS A 1 302 ? 38.779 9.324 4.555 1.00 33.69 302 LYS A CA 1
ATOM 2447 C C . LYS A 1 302 ? 39.675 8.321 5.290 1.00 33.69 302 LYS A C 1
ATOM 2449 O O . LYS A 1 302 ? 40.893 8.339 5.108 1.00 33.69 302 LYS A O 1
ATOM 2454 N N . LYS A 1 303 ? 39.074 7.351 5.999 1.00 30.08 303 LYS A N 1
ATOM 2455 C CA . LYS A 1 303 ? 39.780 6.131 6.440 1.00 30.08 303 LYS A CA 1
ATOM 2456 C C . LYS A 1 303 ? 40.478 5.493 5.231 1.00 30.08 303 LYS A C 1
ATOM 2458 O O . LYS A 1 303 ? 39.815 4.991 4.322 1.00 30.08 303 LYS A O 1
ATOM 2463 N N . LYS A 1 304 ? 41.816 5.493 5.228 1.00 30.55 304 LYS A N 1
ATOM 2464 C CA . LYS A 1 304 ? 42.621 4.739 4.259 1.00 30.55 304 LYS A CA 1
ATOM 2465 C C . LYS A 1 304 ? 42.402 3.244 4.499 1.00 30.55 304 LYS A C 1
ATOM 2467 O O . LYS A 1 304 ? 43.040 2.651 5.363 1.00 30.55 304 LYS A O 1
ATOM 2472 N N . VAL A 1 305 ? 41.502 2.642 3.725 1.00 32.66 305 VAL A N 1
ATOM 2473 C CA . VAL A 1 305 ? 41.482 1.188 3.535 1.00 32.66 305 VAL A CA 1
ATOM 2474 C C . VAL A 1 305 ? 42.797 0.819 2.854 1.00 32.66 305 VAL A C 1
ATOM 2476 O O . VAL A 1 305 ? 43.093 1.338 1.774 1.00 32.66 305 VAL A O 1
ATOM 2479 N N . ALA A 1 306 ? 43.601 -0.028 3.497 1.00 34.50 306 ALA A N 1
ATOM 2480 C CA . ALA A 1 306 ? 44.833 -0.529 2.904 1.00 34.50 306 ALA A CA 1
ATOM 2481 C C . ALA A 1 306 ? 44.501 -1.280 1.605 1.00 34.50 306 ALA A C 1
ATOM 2483 O O . ALA A 1 306 ? 43.604 -2.125 1.574 1.00 34.50 306 ALA A O 1
ATOM 2484 N N . ARG A 1 307 ? 45.202 -0.949 0.517 1.00 32.97 307 ARG A N 1
ATOM 2485 C CA . ARG A 1 307 ? 45.149 -1.747 -0.714 1.00 32.97 307 ARG A CA 1
ATOM 2486 C C . ARG A 1 307 ? 46.049 -2.975 -0.522 1.00 32.97 307 ARG A C 1
ATOM 2488 O O . ARG A 1 307 ? 47.096 -2.823 0.108 1.00 32.97 307 ARG A O 1
ATOM 2495 N N . PRO A 1 308 ? 45.689 -4.157 -1.055 1.00 31.77 308 PRO A N 1
ATOM 2496 C CA . PRO A 1 308 ? 46.609 -5.290 -1.072 1.00 31.77 308 PRO A CA 1
ATOM 2497 C C . PRO A 1 308 ? 47.894 -4.897 -1.814 1.00 31.77 308 PRO A C 1
ATOM 2499 O O . PRO A 1 308 ? 47.838 -4.197 -2.825 1.00 31.77 308 PRO A O 1
ATOM 2502 N N . GLN A 1 309 ? 49.047 -5.323 -1.295 1.00 39.16 309 GLN A N 1
ATOM 2503 C CA . GLN A 1 309 ? 50.361 -4.941 -1.832 1.00 39.16 309 GLN A CA 1
ATOM 2504 C C . GLN A 1 309 ? 50.693 -5.631 -3.168 1.00 39.16 309 GLN A C 1
ATOM 2506 O O . GLN A 1 309 ? 51.541 -5.145 -3.909 1.00 39.16 309 GLN A O 1
ATOM 2511 N N . VAL A 1 310 ? 49.992 -6.719 -3.510 1.00 37.94 310 VAL A N 1
ATOM 2512 C CA . VAL A 1 310 ? 50.105 -7.403 -4.807 1.00 37.94 310 VAL A CA 1
ATOM 2513 C C . VAL A 1 310 ? 49.044 -6.872 -5.776 1.00 37.94 310 VAL A C 1
ATOM 2515 O O . VAL A 1 310 ? 47.845 -6.888 -5.484 1.00 37.94 310 VAL A O 1
ATOM 2518 N N . ALA A 1 311 ? 49.482 -6.428 -6.955 1.00 29.62 311 ALA A N 1
ATOM 2519 C CA . ALA A 1 311 ? 48.618 -5.904 -8.010 1.00 29.62 311 ALA A CA 1
ATOM 2520 C C . ALA A 1 311 ? 47.902 -7.032 -8.780 1.00 29.62 311 ALA A C 1
ATOM 2522 O O . ALA A 1 311 ? 48.296 -7.408 -9.883 1.00 29.62 311 ALA A O 1
ATOM 2523 N N . VAL A 1 312 ? 46.823 -7.570 -8.203 1.00 29.66 312 VAL A N 1
ATOM 2524 C CA . VAL A 1 312 ? 45.966 -8.560 -8.876 1.00 29.66 312 VAL A CA 1
ATOM 2525 C C . VAL A 1 312 ? 45.225 -7.903 -10.047 1.00 29.66 312 VAL A C 1
ATOM 2527 O O . VAL A 1 312 ? 44.225 -7.206 -9.856 1.00 29.66 312 VAL A O 1
ATOM 2530 N N . ASN A 1 313 ? 45.685 -8.161 -11.274 1.00 28.84 313 ASN A N 1
ATOM 2531 C CA . ASN A 1 313 ? 45.006 -7.779 -12.518 1.00 28.84 313 ASN A CA 1
ATOM 2532 C C . ASN A 1 313 ? 43.779 -8.673 -12.785 1.00 28.84 313 ASN A C 1
ATOM 2534 O O . ASN A 1 313 ? 43.699 -9.384 -13.785 1.00 28.84 313 ASN A O 1
ATOM 2538 N N . SER A 1 314 ? 42.782 -8.626 -11.896 1.00 24.59 314 SER A N 1
ATOM 2539 C CA . SER A 1 314 ? 41.481 -9.240 -12.168 1.00 24.59 314 SER A CA 1
ATOM 2540 C C . SER A 1 314 ? 40.819 -8.504 -13.337 1.00 24.59 314 SER A C 1
ATOM 2542 O O . SER A 1 314 ? 40.489 -7.320 -13.200 1.00 24.59 314 SER A O 1
ATOM 2544 N N . PHE A 1 315 ? 40.580 -9.190 -14.458 1.00 25.78 315 PHE A N 1
ATOM 2545 C CA . PHE A 1 315 ? 39.884 -8.637 -15.625 1.00 25.78 315 PHE A CA 1
ATOM 2546 C C . PHE A 1 315 ? 38.375 -8.457 -15.358 1.00 25.78 315 PHE A C 1
ATOM 2548 O O . PHE A 1 315 ? 37.518 -9.125 -15.927 1.00 25.78 315 PHE A O 1
ATOM 2555 N N . LYS A 1 316 ? 38.035 -7.495 -14.494 1.00 24.36 316 LYS A N 1
ATOM 2556 C CA . LYS A 1 316 ? 36.739 -6.814 -14.548 1.00 24.36 316 LYS A CA 1
ATOM 2557 C C . LYS A 1 316 ? 36.874 -5.655 -15.537 1.00 24.36 316 LYS A C 1
ATOM 2559 O O . LYS A 1 316 ? 37.782 -4.843 -15.340 1.00 24.36 316 LYS A O 1
ATOM 2564 N N . PRO A 1 317 ? 36.007 -5.537 -16.560 1.00 23.22 317 PRO A N 1
ATOM 2565 C CA . PRO A 1 317 ? 36.051 -4.407 -17.478 1.00 23.22 317 PRO A CA 1
ATOM 2566 C C . PRO A 1 317 ? 35.995 -3.081 -16.713 1.00 23.22 317 PRO A C 1
ATOM 2568 O O . PRO A 1 317 ? 35.102 -2.853 -15.894 1.00 23.22 317 PRO A O 1
ATOM 2571 N N . LYS A 1 318 ? 36.963 -2.204 -16.977 1.00 25.14 318 LYS A N 1
ATOM 2572 C CA . LYS A 1 318 ? 36.932 -0.798 -16.570 1.00 25.14 318 LYS A CA 1
ATOM 2573 C C . LYS A 1 318 ? 37.055 0.069 -17.821 1.00 25.14 318 LYS A C 1
ATOM 2575 O O . LYS A 1 318 ? 37.814 -0.299 -18.719 1.00 25.14 318 LYS A O 1
ATOM 2580 N N . PRO A 1 319 ? 36.319 1.190 -17.896 1.00 25.42 319 PRO A N 1
ATOM 2581 C CA . PRO A 1 319 ? 36.347 2.058 -19.064 1.00 25.42 319 PRO A CA 1
ATOM 2582 C C . PRO A 1 319 ? 37.741 2.660 -19.267 1.00 25.42 319 PRO A C 1
ATOM 2584 O O . PRO A 1 319 ? 38.478 2.902 -18.307 1.00 25.42 319 PRO A O 1
ATOM 2587 N N . LYS A 1 320 ? 38.086 2.910 -20.533 1.00 24.77 320 LYS A N 1
ATOM 2588 C CA . LYS A 1 320 ? 39.323 3.593 -20.919 1.00 24.77 320 LYS A CA 1
ATOM 2589 C C . LYS A 1 320 ? 39.305 5.016 -20.352 1.00 24.77 320 LYS A C 1
ATOM 2591 O O . LYS A 1 320 ? 38.355 5.752 -20.590 1.00 24.77 320 LYS A O 1
ATOM 2596 N N . ALA A 1 321 ? 40.368 5.411 -19.657 1.00 25.91 321 ALA A N 1
ATOM 2597 C CA . ALA A 1 321 ? 40.660 6.814 -19.385 1.00 25.91 321 ALA A CA 1
ATOM 2598 C C . ALA A 1 321 ? 41.736 7.275 -20.376 1.00 25.91 321 ALA A C 1
ATOM 2600 O O . ALA A 1 321 ? 42.778 6.627 -20.488 1.00 25.91 321 ALA A O 1
ATOM 2601 N N . ALA A 1 322 ? 41.481 8.362 -21.106 1.00 28.09 322 ALA A N 1
ATOM 2602 C CA . ALA A 1 322 ? 42.473 8.951 -22.001 1.00 28.09 322 ALA A CA 1
ATOM 2603 C C . ALA A 1 322 ? 43.648 9.546 -21.202 1.00 28.09 322 ALA A C 1
ATOM 2605 O O . ALA A 1 322 ? 43.484 10.007 -20.070 1.00 28.09 322 ALA A O 1
ATOM 2606 N N . ALA A 1 323 ? 44.849 9.519 -21.782 1.00 26.53 323 ALA A N 1
ATOM 2607 C CA . ALA A 1 323 ? 46.052 9.992 -21.108 1.00 26.53 323 ALA A CA 1
ATOM 2608 C C . ALA A 1 323 ? 46.116 11.527 -21.074 1.00 26.53 323 ALA A C 1
ATOM 2610 O O . ALA A 1 323 ? 46.019 12.184 -22.108 1.00 26.53 323 ALA A O 1
ATOM 2611 N N . SER A 1 324 ? 46.367 12.090 -19.890 1.00 25.61 324 SER A N 1
ATOM 2612 C CA . SER A 1 324 ? 46.809 13.480 -19.768 1.00 25.61 324 SER A CA 1
ATOM 2613 C C . SER A 1 324 ? 48.280 13.592 -20.178 1.00 25.61 324 SER A C 1
ATOM 2615 O O . SER A 1 324 ? 49.139 12.927 -19.593 1.00 25.61 324 SER A O 1
ATOM 2617 N N . LEU A 1 325 ? 48.570 14.452 -21.155 1.00 28.92 325 LEU A N 1
ATOM 2618 C CA . LEU A 1 325 ? 49.919 14.915 -21.472 1.00 28.92 325 LEU A CA 1
ATOM 2619 C C . LEU A 1 325 ? 50.073 16.363 -20.998 1.00 28.92 325 LEU A C 1
ATOM 2621 O O . LEU A 1 325 ? 49.526 17.284 -21.596 1.00 28.92 325 LEU A O 1
ATOM 2625 N N . THR A 1 326 ? 50.860 16.568 -19.943 1.00 29.09 326 THR A N 1
ATOM 2626 C CA . THR A 1 326 ? 51.265 17.901 -19.470 1.00 29.09 326 THR A CA 1
ATOM 2627 C C . THR A 1 326 ? 52.778 17.960 -19.320 1.00 29.09 326 THR A C 1
ATOM 2629 O O . THR A 1 326 ? 53.331 17.316 -18.425 1.00 29.09 326 THR A O 1
ATOM 2632 N N . ALA A 1 327 ? 53.454 18.742 -20.165 1.00 26.44 327 ALA A N 1
ATOM 2633 C CA . ALA A 1 327 ? 54.908 18.879 -20.121 1.00 26.44 327 ALA A CA 1
ATOM 2634 C C . ALA A 1 327 ? 55.424 20.273 -20.541 1.00 26.44 327 ALA A C 1
ATOM 2636 O O . ALA A 1 327 ? 56.091 20.400 -21.561 1.00 26.44 327 ALA A O 1
ATOM 2637 N N . ARG A 1 328 ? 55.274 21.253 -19.627 1.00 27.84 328 ARG A N 1
ATOM 2638 C CA . ARG A 1 328 ? 56.133 22.462 -19.509 1.00 27.84 328 ARG A CA 1
ATOM 2639 C C . ARG A 1 328 ? 55.978 23.480 -20.677 1.00 27.84 328 ARG A C 1
ATOM 2641 O O . ARG A 1 328 ? 55.288 23.193 -21.642 1.00 27.84 328 ARG A O 1
ATOM 2648 N N . PHE A 1 329 ? 56.499 24.713 -20.640 1.00 26.20 329 PHE A N 1
ATOM 2649 C CA . PHE A 1 329 ? 57.355 25.432 -19.672 1.00 26.20 329 PHE A CA 1
ATOM 2650 C C . PHE A 1 329 ? 56.796 26.837 -19.339 1.00 26.20 329 PHE A C 1
ATOM 2652 O O . PHE A 1 329 ? 55.782 27.252 -19.890 1.00 26.20 329 PHE A O 1
ATOM 2659 N N . LEU A 1 330 ? 57.451 27.559 -18.416 1.00 27.52 330 LEU A N 1
ATOM 2660 C CA . LEU A 1 330 ? 57.094 28.929 -18.026 1.00 27.52 330 LEU A CA 1
ATOM 2661 C C . LEU A 1 330 ? 57.652 29.987 -18.994 1.00 27.52 330 LEU A C 1
ATOM 2663 O O . LEU A 1 330 ? 58.786 29.866 -19.452 1.00 27.52 330 LEU A O 1
ATOM 2667 N N . SER A 1 331 ? 56.944 31.109 -19.113 1.00 25.86 331 SER A N 1
ATOM 2668 C CA . SER A 1 331 ? 57.540 32.449 -19.225 1.00 25.86 331 SER A CA 1
ATOM 2669 C C . SER A 1 331 ? 56.627 33.480 -18.535 1.00 25.86 331 SER A C 1
ATOM 2671 O O . SER A 1 331 ? 55.484 33.168 -18.200 1.00 25.86 331 SER A O 1
ATOM 2673 N N . SER A 1 332 ? 57.166 34.661 -18.211 1.00 26.41 332 SER A N 1
ATOM 2674 C CA . SER A 1 332 ? 56.496 35.695 -17.395 1.00 26.41 332 SER A CA 1
ATOM 2675 C C . SER A 1 332 ? 56.287 36.999 -18.218 1.00 26.41 332 SER A C 1
ATOM 2677 O O . SER A 1 332 ? 56.099 36.863 -19.425 1.00 26.41 332 SER A O 1
ATOM 2679 N N . PRO A 1 333 ? 56.151 38.230 -17.677 1.00 52.47 333 PRO A N 1
ATOM 2680 C CA . PRO A 1 333 ? 54.920 38.997 -17.871 1.00 52.47 333 PRO A CA 1
ATOM 2681 C C . PRO A 1 333 ? 55.106 40.282 -18.715 1.00 52.47 333 PRO A C 1
ATOM 2683 O O . PRO A 1 333 ? 56.130 40.475 -19.359 1.00 52.47 333 PRO A O 1
ATOM 2686 N N . PHE A 1 334 ? 54.121 41.189 -18.616 1.00 26.58 334 PHE A N 1
ATOM 2687 C CA . PHE A 1 334 ? 53.978 42.509 -19.262 1.00 26.58 334 PHE A CA 1
ATOM 2688 C C . PHE A 1 334 ? 53.393 42.522 -20.691 1.00 26.58 334 PHE A C 1
ATOM 2690 O O . PHE A 1 334 ? 53.852 41.846 -21.600 1.00 26.58 334 PHE A O 1
ATOM 2697 N N . GLY A 1 335 ? 52.377 43.374 -20.877 1.00 26.44 335 GLY A N 1
ATOM 2698 C CA . GLY A 1 335 ? 51.690 43.654 -22.145 1.00 26.44 335 GLY A CA 1
ATOM 2699 C C . GLY A 1 335 ? 50.542 44.641 -21.896 1.00 26.44 335 GLY A C 1
ATOM 2700 O O . GLY A 1 335 ? 49.591 44.318 -21.190 1.00 26.44 335 GLY A O 1
ATOM 2701 N N . ARG A 1 336 ? 50.667 45.890 -22.360 1.00 24.42 336 ARG A N 1
ATOM 2702 C CA . ARG A 1 336 ? 49.858 47.034 -21.886 1.00 24.42 336 ARG A CA 1
ATOM 2703 C C . ARG A 1 336 ? 48.713 47.408 -22.849 1.00 24.42 336 ARG A C 1
ATOM 2705 O O . ARG A 1 336 ? 48.968 47.661 -24.015 1.00 24.42 336 ARG A O 1
ATOM 2712 N N . SER A 1 337 ? 47.545 47.703 -22.262 1.00 27.73 337 SER A N 1
ATOM 2713 C CA . SER A 1 337 ? 46.774 48.951 -22.489 1.00 27.73 337 SER A CA 1
ATOM 2714 C C . SER A 1 337 ? 45.752 49.104 -23.650 1.00 27.73 337 SER A C 1
ATOM 2716 O O . SER A 1 337 ? 46.115 49.507 -24.746 1.00 27.73 337 SER A O 1
ATOM 2718 N N . ARG A 1 338 ? 44.463 49.112 -23.242 1.00 28.77 338 ARG A N 1
ATOM 2719 C CA . ARG A 1 338 ? 43.396 50.125 -23.521 1.00 28.77 338 ARG A CA 1
ATOM 2720 C C . ARG A 1 338 ? 42.705 50.263 -24.898 1.00 28.77 338 ARG A C 1
ATOM 2722 O O . ARG A 1 338 ? 43.341 50.641 -25.871 1.00 28.77 338 ARG A O 1
ATOM 2729 N N . ASN A 1 339 ? 41.360 50.230 -24.846 1.00 28.11 339 ASN A N 1
ATOM 2730 C CA . ASN A 1 339 ? 40.357 51.275 -25.215 1.00 28.11 339 ASN A CA 1
ATOM 2731 C C . ASN A 1 339 ? 39.080 50.635 -25.818 1.00 28.11 339 ASN A C 1
ATOM 2733 O O . ASN A 1 339 ? 39.192 49.639 -26.519 1.00 28.11 339 ASN A O 1
ATOM 2737 N N . ALA A 1 340 ? 37.854 51.142 -25.616 1.00 24.84 340 ALA A N 1
ATOM 2738 C CA . ALA A 1 340 ? 37.346 52.186 -24.706 1.00 24.84 340 ALA A CA 1
ATOM 2739 C C . ALA A 1 340 ? 35.820 52.007 -24.475 1.00 24.84 340 ALA A C 1
ATOM 2741 O O . ALA A 1 340 ? 35.181 51.224 -25.174 1.00 24.84 340 ALA A O 1
ATOM 2742 N N . SER A 1 341 ? 35.242 52.781 -23.548 1.00 31.91 341 SER A N 1
ATOM 2743 C CA . SER A 1 341 ? 33.786 52.942 -23.348 1.00 31.91 341 SER A CA 1
ATOM 2744 C C . SER A 1 341 ? 33.394 54.422 -23.470 1.00 31.91 341 SER A C 1
ATOM 2746 O O . SER A 1 341 ? 34.228 55.278 -23.165 1.00 31.91 341 SER A O 1
ATOM 2748 N N . PRO A 1 342 ? 32.134 54.734 -23.824 1.00 31.03 342 PRO A N 1
ATOM 2749 C CA . PRO A 1 342 ? 31.471 55.915 -23.256 1.00 31.03 342 PRO A CA 1
ATOM 2750 C C . PRO A 1 342 ? 30.008 55.684 -22.799 1.00 31.03 342 PRO A C 1
ATOM 2752 O O . PRO A 1 342 ? 29.345 54.742 -23.223 1.00 31.03 342 PRO A O 1
ATOM 2755 N N . VAL A 1 343 ? 29.559 56.569 -21.899 1.00 27.80 343 VAL A N 1
ATOM 2756 C CA . VAL A 1 343 ? 28.311 56.643 -21.088 1.00 27.80 343 VAL A CA 1
ATOM 2757 C C . VAL A 1 343 ? 28.185 58.138 -20.677 1.00 27.80 343 VAL A C 1
ATOM 2759 O O . VAL A 1 343 ? 29.260 58.737 -20.544 1.00 27.80 343 VAL A O 1
ATOM 2762 N N . PRO A 1 344 ? 27.009 58.789 -20.460 1.00 45.75 344 PRO A N 1
ATOM 2763 C CA . PRO A 1 344 ? 25.651 58.288 -20.155 1.00 45.75 344 PRO A CA 1
ATOM 2764 C C . PRO A 1 344 ? 24.622 58.591 -21.298 1.00 45.75 344 PRO A C 1
ATOM 2766 O O . PRO A 1 344 ? 24.951 58.191 -22.410 1.00 45.75 344 PRO A O 1
ATOM 2769 N N . ASP A 1 345 ? 23.401 59.172 -21.226 1.00 25.36 345 ASP A N 1
ATOM 2770 C CA . ASP A 1 345 ? 22.607 59.900 -20.194 1.00 25.36 345 ASP A CA 1
ATOM 2771 C C . ASP A 1 345 ? 21.061 59.883 -20.508 1.00 25.36 345 ASP A C 1
ATOM 2773 O O . ASP A 1 345 ? 20.663 58.973 -21.239 1.00 25.36 345 ASP A O 1
ATOM 2777 N N . PRO A 1 346 ? 20.119 60.676 -19.916 1.00 44.09 346 PRO A N 1
ATOM 2778 C CA . PRO A 1 346 ? 19.103 60.049 -19.050 1.00 44.09 346 PRO A CA 1
ATOM 2779 C C . PRO A 1 346 ? 17.617 60.435 -19.281 1.00 44.09 346 PRO A C 1
ATOM 2781 O O . PRO A 1 346 ? 17.294 61.516 -19.767 1.00 44.09 346 PRO A O 1
ATOM 2784 N N . SER A 1 347 ? 16.689 59.622 -18.749 1.00 25.06 347 SER A N 1
ATOM 2785 C CA . SER A 1 347 ? 15.371 60.098 -18.267 1.00 25.06 347 SER A CA 1
ATOM 2786 C C . SER A 1 347 ? 14.657 59.076 -17.361 1.00 25.06 347 SER A C 1
ATOM 2788 O O . SER A 1 347 ? 14.676 57.878 -17.622 1.00 25.06 347 SER A O 1
ATOM 2790 N N . ASN A 1 348 ? 14.012 59.579 -16.306 1.00 26.80 348 ASN A N 1
ATOM 2791 C CA . ASN A 1 348 ? 13.150 58.886 -15.325 1.00 26.80 348 ASN A CA 1
ATOM 2792 C C . ASN A 1 348 ? 11.678 59.369 -15.528 1.00 26.80 348 ASN A C 1
ATOM 2794 O O . ASN A 1 348 ? 11.527 60.346 -16.269 1.00 26.80 348 ASN A O 1
ATOM 2798 N N . PRO A 1 349 ? 10.607 58.817 -14.890 1.00 37.47 349 PRO A N 1
ATOM 2799 C CA . PRO A 1 349 ? 10.603 57.999 -13.662 1.00 37.47 349 PRO A CA 1
ATOM 2800 C C . PRO A 1 349 ? 9.588 56.809 -13.589 1.00 37.47 349 PRO A C 1
ATOM 2802 O O . PRO A 1 349 ? 8.796 56.557 -14.489 1.00 37.47 349 PRO A O 1
ATOM 2805 N N . THR A 1 350 ? 9.552 56.169 -12.407 1.00 23.94 350 THR A N 1
ATOM 2806 C CA . THR A 1 350 ? 8.420 55.446 -11.756 1.00 23.94 350 THR A CA 1
ATOM 2807 C C . THR A 1 350 ? 7.847 54.124 -12.317 1.00 23.94 350 THR A C 1
ATOM 2809 O O . THR A 1 350 ? 7.022 54.119 -13.218 1.00 23.94 350 THR A O 1
ATOM 2812 N N . THR A 1 351 ? 8.125 53.048 -11.561 1.00 28.48 351 THR A N 1
ATOM 2813 C CA . THR A 1 351 ? 7.142 52.214 -10.811 1.00 28.48 351 THR A CA 1
ATOM 2814 C C . THR A 1 351 ? 6.123 51.312 -11.552 1.00 28.48 351 THR A C 1
ATOM 2816 O O . THR A 1 351 ? 5.431 51.724 -12.468 1.00 28.48 351 THR A O 1
ATOM 2819 N N . ASN A 1 352 ? 5.930 50.103 -10.991 1.00 26.64 352 ASN A N 1
ATOM 2820 C CA . ASN A 1 352 ? 4.916 49.068 -11.294 1.00 26.64 352 ASN A CA 1
ATOM 2821 C C . ASN A 1 352 ? 5.024 48.288 -12.620 1.00 26.64 352 ASN A C 1
ATOM 2823 O O . ASN A 1 352 ? 4.523 48.730 -13.647 1.00 26.64 352 ASN A O 1
ATOM 2827 N N . THR A 1 353 ? 5.486 47.028 -12.535 1.00 29.36 353 THR A N 1
ATOM 2828 C CA . THR A 1 353 ? 4.853 45.865 -13.225 1.00 29.36 353 THR A CA 1
ATOM 2829 C C . THR A 1 353 ? 5.347 44.488 -12.716 1.00 29.36 353 THR A C 1
ATOM 2831 O O . THR A 1 353 ? 5.619 43.574 -13.489 1.00 29.36 353 THR A O 1
ATOM 2834 N N . ILE A 1 354 ? 5.394 44.267 -11.391 1.00 31.39 354 ILE A N 1
ATOM 2835 C CA . ILE A 1 354 ? 5.382 42.889 -10.833 1.00 31.39 354 ILE A CA 1
ATOM 2836 C C . ILE A 1 354 ? 3.917 42.434 -10.732 1.00 31.39 354 ILE A C 1
ATOM 2838 O O . ILE A 1 354 ? 3.376 42.349 -9.636 1.00 31.39 354 ILE A O 1
ATOM 2842 N N . LEU A 1 355 ? 3.253 42.246 -11.882 1.00 27.48 355 LEU A N 1
ATOM 2843 C CA . LEU A 1 355 ? 1.890 41.694 -12.024 1.00 27.48 355 LEU A CA 1
ATOM 2844 C C . LEU A 1 355 ? 1.515 41.576 -13.518 1.00 27.48 355 LEU A C 1
ATOM 2846 O O . LEU A 1 355 ? 1.026 42.529 -14.119 1.00 27.48 355 LEU A O 1
ATOM 2850 N N . SER A 1 356 ? 1.758 40.409 -14.123 1.00 25.89 356 SER A N 1
ATOM 2851 C CA . SER A 1 356 ? 1.288 40.078 -15.490 1.00 25.89 356 SER A CA 1
ATOM 2852 C C . SER A 1 356 ? 1.281 38.576 -15.828 1.00 25.89 356 SER A C 1
ATOM 2854 O O . SER A 1 356 ? 0.545 38.162 -16.714 1.00 25.89 356 SER A O 1
ATOM 2856 N N . TYR A 1 357 ? 2.037 37.740 -15.105 1.00 28.06 357 TYR A N 1
ATOM 2857 C CA . TYR A 1 357 ? 2.093 36.277 -15.304 1.00 28.06 357 TYR A CA 1
ATOM 2858 C C . TYR A 1 357 ? 1.029 35.471 -14.523 1.00 28.06 357 TYR A C 1
ATOM 2860 O O . TYR A 1 357 ? 1.180 34.267 -14.320 1.00 28.06 357 TYR A O 1
ATOM 2868 N N . LEU A 1 358 ? -0.046 36.117 -14.061 1.00 29.81 358 LEU A N 1
ATOM 2869 C CA . LEU A 1 358 ? -1.181 35.474 -13.388 1.00 29.81 358 LEU A CA 1
ATOM 2870 C C . LEU A 1 358 ? -2.499 36.091 -13.874 1.00 29.81 358 LEU A C 1
ATOM 2872 O O . LEU A 1 358 ? -2.566 37.300 -14.086 1.00 29.81 358 LEU A O 1
ATOM 2876 N N . ASN A 1 359 ? -3.535 35.246 -13.969 1.00 23.94 359 ASN A N 1
ATOM 2877 C CA . ASN A 1 359 ? -4.801 35.430 -14.704 1.00 23.94 359 ASN A CA 1
ATOM 2878 C C . ASN A 1 359 ? -4.611 35.266 -16.235 1.00 23.94 359 ASN A C 1
ATOM 2880 O O . ASN A 1 359 ? -3.726 35.883 -16.809 1.00 23.94 359 ASN A O 1
ATOM 2884 N N . ASN A 1 360 ? -5.392 34.463 -16.970 1.00 24.06 360 ASN A N 1
ATOM 2885 C CA . ASN A 1 360 ? -6.615 33.719 -16.619 1.00 24.06 360 ASN A CA 1
ATOM 2886 C C . ASN A 1 360 ? -6.693 32.347 -17.366 1.00 24.06 360 ASN A C 1
ATOM 2888 O O . ASN A 1 360 ? -5.714 31.977 -18.012 1.00 24.06 360 ASN A O 1
ATOM 2892 N N . PRO A 1 361 ? -7.747 31.511 -17.195 1.00 34.97 361 PRO A N 1
ATOM 2893 C CA . PRO A 1 361 ? -7.617 30.049 -17.301 1.00 34.97 361 PRO A CA 1
ATOM 2894 C C . PRO A 1 361 ? -7.999 29.428 -18.665 1.00 34.97 361 PRO A C 1
ATOM 2896 O O . PRO A 1 361 ? -8.306 30.110 -19.636 1.00 34.97 361 PRO A O 1
ATOM 2899 N N . THR A 1 362 ? -8.053 28.087 -18.667 1.00 25.81 362 THR A N 1
ATOM 2900 C CA . THR A 1 362 ? -8.648 27.182 -19.675 1.00 25.81 362 THR A CA 1
ATOM 2901 C C . THR A 1 362 ? -8.019 27.164 -21.070 1.00 25.81 362 THR A C 1
ATOM 2903 O O . THR A 1 362 ? -8.486 27.837 -21.979 1.00 25.81 362 THR A O 1
ATOM 2906 N N . ASN A 1 363 ? -7.096 26.218 -21.288 1.00 22.88 363 ASN A N 1
ATOM 2907 C CA . ASN A 1 363 ? -7.400 25.047 -22.127 1.00 22.88 363 ASN A CA 1
ATOM 2908 C C . ASN A 1 363 ? -6.397 23.896 -21.904 1.00 22.88 363 ASN A C 1
ATOM 2910 O O . ASN A 1 363 ? -5.541 23.980 -21.023 1.00 22.88 363 ASN A O 1
ATOM 2914 N N . ALA A 1 364 ? -6.576 22.776 -22.611 1.00 31.41 364 ALA A N 1
ATOM 2915 C CA . ALA A 1 364 ? -5.723 21.591 -22.510 1.00 31.41 364 ALA A CA 1
ATOM 2916 C C . ALA A 1 364 ? -4.736 21.494 -23.687 1.00 31.41 364 ALA A C 1
ATOM 2918 O O . ALA A 1 364 ? -5.126 21.691 -24.833 1.00 31.41 364 ALA A O 1
ATOM 2919 N N . GLY A 1 365 ? -3.492 21.106 -23.391 1.00 31.98 365 GLY A N 1
ATOM 2920 C CA . GLY A 1 365 ? -2.403 20.977 -24.367 1.00 31.98 365 GLY A CA 1
ATOM 2921 C C . GLY A 1 365 ? -1.410 22.140 -24.291 1.00 31.98 365 GLY A C 1
ATOM 2922 O O . GLY A 1 365 ? -1.808 23.272 -24.043 1.00 31.98 365 GLY A O 1
ATOM 2923 N N . GLY A 1 366 ? -0.122 21.841 -24.488 1.00 29.00 366 GLY A N 1
ATOM 2924 C CA . GLY A 1 366 ? 0.958 22.836 -24.480 1.00 29.00 366 GLY A CA 1
ATOM 2925 C C . GLY A 1 366 ? 1.584 23.108 -23.108 1.00 29.00 366 GLY A C 1
ATOM 2926 O O . GLY A 1 366 ? 1.287 24.119 -22.491 1.00 29.00 366 GLY A O 1
ATOM 2927 N N . ASP A 1 367 ? 2.472 22.215 -22.655 1.00 27.16 367 ASP A N 1
ATOM 2928 C CA . ASP A 1 367 ? 3.843 22.621 -22.294 1.00 27.16 367 ASP A CA 1
ATOM 2929 C C . ASP A 1 367 ? 4.727 21.384 -22.063 1.00 27.16 367 ASP A C 1
ATOM 2931 O O . ASP A 1 367 ? 4.554 20.633 -21.101 1.00 27.16 367 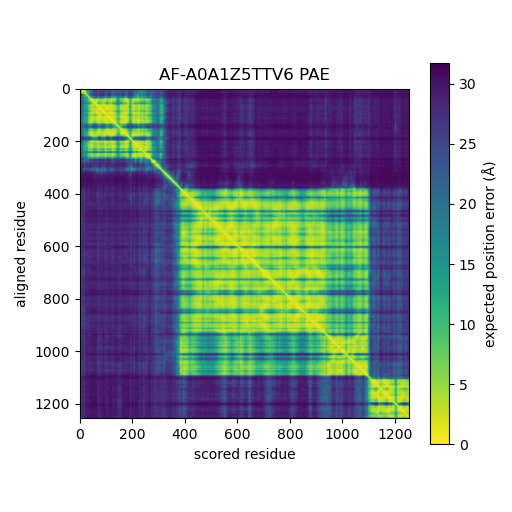ASP A O 1
ATOM 2935 N N . LEU A 1 368 ? 5.667 21.139 -22.980 1.00 31.59 368 LEU A N 1
ATOM 2936 C CA . LEU A 1 368 ? 6.586 19.990 -22.937 1.00 31.59 368 LEU A CA 1
ATOM 2937 C C . LEU A 1 368 ? 8.032 20.414 -23.248 1.00 31.59 368 LEU A C 1
ATOM 2939 O O . LEU A 1 368 ? 8.816 19.662 -23.823 1.00 31.59 368 LEU A O 1
ATOM 2943 N N . GLN A 1 369 ? 8.391 21.643 -22.864 1.00 33.44 369 GLN A N 1
ATOM 2944 C CA . GLN A 1 369 ? 9.651 22.276 -23.244 1.00 33.44 369 GLN A CA 1
ATOM 2945 C C . GLN A 1 369 ? 10.616 22.404 -22.054 1.00 33.44 369 GLN A C 1
ATOM 2947 O O . GLN A 1 369 ? 10.784 23.452 -21.439 1.00 33.44 369 GLN A O 1
ATOM 2952 N N . SER A 1 370 ? 11.292 21.295 -21.741 1.00 27.23 370 SER A N 1
ATOM 2953 C CA . SER A 1 370 ? 12.470 21.280 -20.863 1.00 27.23 370 SER A CA 1
ATOM 2954 C C . SER A 1 370 ? 13.641 20.600 -21.573 1.00 27.23 370 SER A C 1
ATOM 2956 O O . SER A 1 370 ? 14.062 19.495 -21.236 1.00 27.23 370 SER A O 1
ATOM 2958 N N . THR A 1 371 ? 14.158 21.260 -22.611 1.00 34.88 371 THR A N 1
ATOM 2959 C CA . THR A 1 371 ? 15.382 20.841 -23.301 1.00 34.88 371 THR A CA 1
ATOM 2960 C C . THR A 1 371 ? 16.580 21.014 -22.373 1.00 34.88 371 THR A C 1
ATOM 2962 O O . THR A 1 371 ? 17.082 22.124 -22.183 1.00 34.88 371 THR A O 1
ATOM 2965 N N . LYS A 1 372 ? 17.047 19.906 -21.797 1.00 30.94 372 LYS A N 1
ATOM 2966 C CA . LYS A 1 372 ? 18.271 19.834 -20.996 1.00 30.94 372 LYS A CA 1
ATOM 2967 C C . LYS A 1 372 ? 19.166 18.707 -21.516 1.00 30.94 372 LYS A C 1
ATOM 2969 O O . LYS A 1 372 ? 18.689 17.790 -22.175 1.00 30.94 372 LYS A O 1
ATOM 2974 N N . ASP A 1 373 ? 20.459 18.811 -21.224 1.00 31.88 373 ASP A N 1
ATOM 2975 C CA . ASP A 1 373 ? 21.513 17.851 -21.582 1.00 31.88 373 ASP A CA 1
ATOM 2976 C C . ASP A 1 373 ? 21.811 17.733 -23.093 1.00 31.88 373 ASP A C 1
ATOM 2978 O O . ASP A 1 373 ? 21.796 16.659 -23.697 1.00 31.88 373 ASP A O 1
ATOM 2982 N N . ALA A 1 374 ? 22.184 18.875 -23.684 1.00 27.92 374 ALA A N 1
ATOM 2983 C CA . ALA A 1 374 ? 22.782 18.992 -25.020 1.00 27.92 374 ALA A CA 1
ATOM 2984 C C . ALA A 1 374 ? 24.295 19.337 -24.982 1.00 27.92 374 ALA A C 1
ATOM 2986 O O . ALA A 1 374 ? 24.795 20.015 -25.876 1.00 27.92 374 ALA A O 1
ATOM 2987 N N . SER A 1 375 ? 25.037 18.921 -23.942 1.00 29.42 375 SER A N 1
ATOM 2988 C CA . SER A 1 375 ? 26.469 19.259 -23.803 1.00 29.42 375 SER A CA 1
ATOM 2989 C C . SER A 1 375 ? 27.293 18.290 -22.926 1.00 29.42 375 SER A C 1
ATOM 2991 O O . SER A 1 375 ? 27.884 18.707 -21.931 1.00 29.42 375 SER A O 1
ATOM 2993 N N . THR A 1 376 ? 27.379 17.008 -23.300 1.00 28.11 376 THR A N 1
ATOM 2994 C CA . THR A 1 376 ? 28.462 16.095 -22.858 1.00 28.11 376 THR A CA 1
ATOM 2995 C C . THR A 1 376 ? 28.714 15.006 -23.902 1.00 28.11 376 THR A C 1
ATOM 2997 O O . THR A 1 376 ? 27.889 14.105 -24.057 1.00 28.11 376 THR A O 1
ATOM 3000 N N . SER A 1 377 ? 29.867 15.051 -24.570 1.00 33.06 377 SER A N 1
ATOM 3001 C CA . SER A 1 377 ? 30.394 13.923 -25.351 1.00 33.06 377 SER A CA 1
ATOM 3002 C C . SER A 1 377 ? 31.104 12.947 -24.408 1.00 33.06 377 SER A C 1
ATOM 3004 O O . SER A 1 377 ? 32.026 13.384 -23.730 1.00 33.06 377 SER A O 1
ATOM 3006 N N . ASP A 1 378 ? 30.626 11.692 -24.334 1.00 31.64 378 ASP A N 1
ATOM 3007 C CA . ASP A 1 378 ? 31.355 10.445 -23.971 1.00 31.64 378 ASP A CA 1
ATOM 3008 C C . ASP A 1 378 ? 30.422 9.374 -23.348 1.00 31.64 378 ASP A C 1
ATOM 3010 O O . ASP A 1 378 ? 30.448 9.147 -22.139 1.00 31.64 378 ASP A O 1
ATOM 3014 N N . TRP A 1 379 ? 29.602 8.685 -24.164 1.00 30.08 379 TRP A N 1
ATOM 3015 C CA . TRP A 1 379 ? 29.059 7.333 -23.850 1.00 30.08 379 TRP A CA 1
ATOM 3016 C C . TRP A 1 379 ? 28.434 6.579 -25.053 1.00 30.08 379 TRP A C 1
ATOM 3018 O O . TRP A 1 379 ? 27.627 5.681 -24.857 1.00 30.08 379 TRP A O 1
ATOM 3028 N N . TYR A 1 380 ? 28.743 6.964 -26.296 1.00 33.12 380 TYR A N 1
ATOM 3029 C CA . TYR A 1 380 ? 27.910 6.718 -27.490 1.00 33.12 380 TYR A CA 1
ATOM 3030 C C . TYR A 1 380 ? 27.331 5.277 -27.650 1.00 33.12 380 TYR A C 1
ATOM 3032 O O . TYR A 1 380 ? 28.036 4.362 -28.064 1.00 33.12 380 TYR A O 1
ATOM 3040 N N . ILE A 1 381 ? 26.006 5.159 -27.442 1.00 46.22 381 ILE A N 1
ATOM 3041 C CA . ILE A 1 381 ? 25.073 4.114 -27.937 1.00 46.22 381 ILE A CA 1
ATOM 3042 C C . ILE A 1 381 ? 25.044 2.711 -27.256 1.00 46.22 381 ILE A C 1
ATOM 3044 O O . ILE A 1 381 ? 24.994 1.719 -27.968 1.00 46.22 381 ILE A O 1
ATOM 3048 N N . GLU A 1 382 ? 24.965 2.588 -25.921 1.00 47.06 382 GLU A N 1
ATOM 3049 C CA . GLU A 1 382 ? 24.358 1.382 -25.282 1.00 47.06 382 GLU A CA 1
ATOM 3050 C C . GLU A 1 382 ? 23.628 1.730 -23.964 1.00 47.06 382 GLU A C 1
ATOM 3052 O O . GLU A 1 382 ? 24.267 2.072 -22.964 1.00 47.06 382 GLU A O 1
ATOM 3057 N N . GLY A 1 383 ? 22.287 1.663 -23.930 1.00 58.31 383 GLY A N 1
ATOM 3058 C CA . GLY A 1 383 ? 21.505 1.888 -22.700 1.00 58.31 383 GLY A CA 1
ATOM 3059 C C . GLY A 1 383 ? 19.981 2.061 -22.872 1.00 58.31 383 GLY A C 1
ATOM 3060 O O . GLY A 1 383 ? 19.465 1.958 -23.986 1.00 58.31 383 GLY A O 1
ATOM 3061 N N . PRO A 1 384 ? 19.243 2.371 -21.781 1.00 61.28 384 PRO A N 1
ATOM 3062 C CA . PRO A 1 384 ? 17.774 2.315 -21.724 1.00 61.28 384 PRO A CA 1
ATOM 3063 C C . PRO A 1 384 ? 17.051 3.560 -22.286 1.00 61.28 384 PRO A C 1
ATOM 3065 O O . PRO A 1 384 ? 16.002 3.963 -21.782 1.00 61.28 384 PRO A O 1
ATOM 3068 N N . GLY A 1 385 ? 17.629 4.195 -23.309 1.00 64.44 385 GLY A N 1
ATOM 3069 C CA . GLY A 1 385 ? 17.053 5.343 -24.015 1.00 64.44 385 GLY A CA 1
ATOM 3070 C C . GLY A 1 385 ? 16.921 6.653 -23.217 1.00 64.44 385 GLY A C 1
ATOM 3071 O O . GLY A 1 385 ? 17.286 6.782 -22.046 1.00 64.44 385 GLY A O 1
ATOM 3072 N N . ARG A 1 386 ? 16.386 7.674 -23.889 1.00 72.38 386 ARG A N 1
ATOM 3073 C CA . ARG A 1 386 ? 15.885 8.933 -23.321 1.00 72.38 386 ARG A CA 1
ATOM 3074 C C . ARG A 1 386 ? 14.379 8.794 -23.112 1.00 72.38 386 ARG A C 1
ATOM 3076 O O . ARG A 1 386 ? 13.654 8.674 -24.089 1.00 72.38 386 ARG A O 1
ATOM 3083 N N . ARG A 1 387 ? 13.891 8.846 -21.869 1.00 71.81 387 ARG A N 1
ATOM 3084 C CA . ARG A 1 387 ? 12.449 8.757 -21.574 1.00 71.81 387 ARG A CA 1
ATOM 3085 C C . ARG A 1 387 ? 11.791 10.134 -21.483 1.00 71.81 387 ARG A C 1
ATOM 3087 O O . ARG A 1 387 ? 12.382 11.086 -20.974 1.00 71.81 387 ARG A O 1
ATOM 3094 N N . VAL A 1 388 ? 10.531 10.201 -21.906 1.00 73.56 388 VAL A N 1
ATOM 3095 C CA . VAL A 1 388 ? 9.619 11.338 -21.685 1.00 73.56 388 VAL A CA 1
ATOM 3096 C C . VAL A 1 388 ? 8.858 11.124 -20.364 1.00 73.56 388 VAL A C 1
ATOM 3098 O O . VAL A 1 388 ? 8.810 10.012 -19.838 1.00 73.56 388 VAL A O 1
ATOM 3101 N N . GLY A 1 389 ? 8.278 12.178 -19.782 1.00 67.50 389 GLY A N 1
ATOM 3102 C CA . GLY A 1 389 ? 7.508 12.072 -18.537 1.00 67.50 389 GLY A CA 1
ATOM 3103 C C . GLY A 1 389 ? 6.269 11.171 -18.666 1.00 67.50 389 GLY A C 1
ATOM 3104 O O . GLY A 1 389 ? 5.449 11.366 -19.559 1.00 67.50 389 GLY A O 1
ATOM 3105 N N . TYR A 1 390 ? 6.115 10.219 -17.739 1.00 77.12 390 TYR A N 1
ATOM 3106 C CA . TYR A 1 390 ? 5.067 9.189 -17.755 1.00 77.12 390 TYR A CA 1
ATOM 3107 C C . TYR A 1 390 ? 3.642 9.738 -17.925 1.00 77.12 390 TYR A C 1
ATOM 3109 O O . TYR A 1 390 ? 3.241 10.718 -17.281 1.00 77.12 390 TYR A O 1
ATOM 3117 N N . ASP A 1 391 ? 2.856 9.059 -18.762 1.00 73.38 391 ASP A N 1
ATOM 3118 C CA . ASP A 1 391 ? 1.461 9.403 -19.036 1.00 73.38 391 ASP A CA 1
ATOM 3119 C C . ASP A 1 391 ? 0.475 8.907 -17.978 1.00 73.38 391 ASP A C 1
ATOM 3121 O O . ASP A 1 391 ? 0.793 8.077 -17.123 1.00 73.38 391 ASP A O 1
ATOM 3125 N N . ASN A 1 392 ? -0.742 9.456 -18.004 1.00 78.19 392 ASN A N 1
ATOM 3126 C CA . ASN A 1 392 ? -1.771 9.078 -17.042 1.00 78.19 392 ASN A CA 1
ATOM 3127 C C . ASN A 1 392 ? -2.145 7.596 -17.191 1.00 78.19 392 ASN A C 1
ATOM 3129 O O . ASN A 1 392 ? -2.306 7.097 -18.306 1.00 78.19 392 ASN A O 1
ATOM 3133 N N . LEU A 1 393 ? -2.323 6.905 -16.065 1.00 79.62 393 LEU A N 1
ATOM 3134 C CA . LEU A 1 393 ? -2.639 5.477 -16.006 1.00 79.62 393 LEU A CA 1
ATOM 3135 C C . LEU A 1 393 ? -1.581 4.610 -16.723 1.00 79.62 393 LEU A C 1
ATOM 3137 O O . LEU A 1 393 ? -1.913 3.620 -17.384 1.00 79.62 393 LEU A O 1
ATOM 3141 N N . THR A 1 394 ? -0.300 4.991 -16.635 1.00 79.06 394 THR A N 1
ATOM 3142 C CA . THR A 1 394 ? 0.851 4.204 -17.122 1.00 79.06 394 THR A CA 1
ATOM 3143 C C . THR A 1 394 ? 1.686 3.648 -15.969 1.00 79.06 394 THR A C 1
ATOM 3145 O O . THR A 1 394 ? 1.597 4.130 -14.840 1.00 79.06 394 THR A O 1
ATOM 3148 N N . ALA A 1 395 ? 2.474 2.606 -16.246 1.00 82.31 395 ALA A N 1
ATOM 3149 C CA . ALA A 1 395 ? 3.404 2.036 -15.277 1.00 82.31 395 ALA A CA 1
ATOM 3150 C C . ALA A 1 395 ? 4.791 2.699 -15.377 1.00 82.31 395 ALA A C 1
ATOM 3152 O O . ALA A 1 395 ? 5.278 2.958 -16.483 1.00 82.31 395 ALA A O 1
ATOM 3153 N N . ILE A 1 396 ? 5.406 2.943 -14.220 1.00 83.69 396 ILE A N 1
ATOM 3154 C CA . ILE A 1 396 ? 6.739 3.537 -14.059 1.00 83.69 396 ILE A CA 1
ATOM 3155 C C . ILE A 1 396 ? 7.810 2.503 -14.428 1.00 83.69 396 ILE A C 1
ATOM 3157 O O . ILE A 1 396 ? 7.721 1.342 -14.037 1.00 83.69 396 ILE A O 1
ATOM 3161 N N . ASP A 1 397 ? 8.847 2.931 -15.149 1.00 82.38 397 ASP A N 1
ATOM 3162 C CA . ASP A 1 397 ? 10.045 2.127 -15.398 1.00 82.38 397 ASP A CA 1
ATOM 3163 C C . ASP A 1 397 ? 11.037 2.345 -14.242 1.00 82.38 397 ASP A C 1
ATOM 3165 O O . ASP A 1 397 ? 11.878 3.249 -14.258 1.00 82.38 397 ASP A O 1
ATOM 3169 N N . TRP A 1 398 ? 10.899 1.544 -13.180 1.00 83.00 398 TRP A N 1
ATOM 3170 C CA . TRP A 1 398 ? 11.756 1.660 -11.995 1.00 83.00 398 TRP A CA 1
ATOM 3171 C C . TRP A 1 398 ? 13.240 1.454 -12.320 1.00 83.00 398 TRP A C 1
ATOM 3173 O O . TRP A 1 398 ? 14.097 2.097 -11.716 1.00 83.00 398 TRP A O 1
ATOM 3183 N N . ILE A 1 399 ? 13.557 0.581 -13.279 1.00 81.94 399 ILE A N 1
ATOM 3184 C CA . ILE A 1 399 ? 14.936 0.260 -13.663 1.00 81.94 399 ILE A CA 1
ATOM 3185 C C . ILE A 1 399 ? 15.578 1.473 -14.333 1.00 81.94 399 ILE A C 1
ATOM 3187 O O . ILE A 1 399 ? 16.701 1.847 -13.974 1.00 81.94 399 ILE A O 1
ATOM 3191 N N . TYR A 1 400 ? 14.845 2.137 -15.230 1.00 81.94 400 TYR A N 1
ATOM 3192 C CA . TYR A 1 400 ? 15.255 3.412 -15.800 1.00 81.94 400 TYR A CA 1
ATOM 3193 C C . TYR A 1 400 ? 15.482 4.476 -14.720 1.00 81.94 400 TYR A C 1
ATOM 3195 O O . TYR A 1 400 ? 16.573 5.040 -14.654 1.00 81.94 400 TYR A O 1
ATOM 3203 N N . GLU A 1 401 ? 14.519 4.721 -13.826 1.00 83.88 401 GLU A N 1
ATOM 3204 C CA . GLU A 1 401 ? 14.636 5.777 -12.804 1.00 83.88 401 GLU A CA 1
ATOM 3205 C C . GLU A 1 401 ? 15.780 5.515 -11.800 1.00 83.88 401 GLU A C 1
ATOM 3207 O O . GLU A 1 401 ? 16.509 6.442 -11.427 1.00 83.88 401 GLU A O 1
ATOM 3212 N N . TYR A 1 402 ? 16.033 4.255 -11.420 1.00 83.12 402 TYR A N 1
ATOM 3213 C CA . TYR A 1 402 ? 17.200 3.900 -10.603 1.00 83.12 402 TYR A CA 1
ATOM 3214 C C . TYR A 1 402 ? 18.528 4.067 -11.362 1.00 83.12 402 TYR A C 1
ATOM 3216 O O . TYR A 1 402 ? 19.522 4.494 -10.767 1.00 83.12 402 TYR A O 1
ATOM 3224 N N . ASN A 1 403 ? 18.583 3.771 -12.664 1.00 80.75 403 ASN A N 1
ATOM 3225 C CA . ASN A 1 403 ? 19.790 3.975 -13.475 1.00 80.75 403 ASN A CA 1
ATOM 3226 C C . ASN A 1 403 ? 20.060 5.463 -13.761 1.00 80.75 403 ASN A C 1
ATOM 3228 O O . ASN A 1 403 ? 21.200 5.909 -13.625 1.00 80.75 403 ASN A O 1
ATOM 3232 N N . LYS A 1 404 ? 19.014 6.246 -14.036 1.00 80.06 404 LYS A N 1
ATOM 3233 C CA . LYS A 1 404 ? 19.008 7.715 -14.127 1.00 80.06 404 LYS A CA 1
ATOM 3234 C C . LYS A 1 404 ? 19.622 8.344 -12.872 1.00 80.06 404 LYS A C 1
ATOM 3236 O O . LYS A 1 404 ? 20.554 9.141 -12.976 1.00 80.06 404 LYS A O 1
ATOM 3241 N N . GLU A 1 405 ? 19.201 7.907 -11.681 1.00 81.69 405 GLU A N 1
ATOM 3242 C CA . GLU A 1 405 ? 19.768 8.379 -10.409 1.00 81.69 405 GLU A CA 1
ATOM 3243 C C . GLU A 1 405 ? 21.238 7.975 -10.220 1.00 81.69 405 GLU A C 1
ATOM 3245 O O . GLU A 1 405 ? 22.068 8.803 -9.841 1.00 81.69 405 GLU A O 1
ATOM 3250 N N . ARG A 1 406 ? 21.600 6.722 -10.529 1.00 82.31 406 ARG A N 1
ATOM 3251 C CA . ARG A 1 406 ? 22.996 6.245 -10.461 1.00 82.31 406 ARG A CA 1
ATOM 3252 C C . ARG A 1 406 ? 23.918 7.058 -11.375 1.00 82.31 406 ARG A C 1
ATOM 3254 O O . ARG A 1 406 ? 25.024 7.407 -10.961 1.00 82.31 406 ARG A O 1
ATOM 3261 N N . THR A 1 407 ? 23.478 7.373 -12.591 1.00 80.44 407 THR A N 1
ATOM 3262 C CA . THR A 1 407 ? 24.227 8.199 -13.550 1.00 80.44 407 THR A CA 1
ATOM 3263 C C . THR A 1 407 ? 24.348 9.642 -13.064 1.00 80.44 407 THR A C 1
ATOM 3265 O O . THR A 1 407 ? 25.456 10.177 -13.046 1.00 80.44 407 THR A O 1
ATOM 3268 N N . ARG A 1 408 ? 23.265 10.235 -12.551 1.00 81.69 408 ARG A N 1
ATOM 3269 C CA . ARG A 1 408 ? 23.265 11.580 -11.955 1.00 81.69 408 ARG A CA 1
ATOM 3270 C C . ARG A 1 408 ? 24.248 11.708 -10.786 1.00 81.69 408 ARG A C 1
ATOM 3272 O O . ARG A 1 408 ? 25.032 12.652 -10.734 1.00 81.69 408 ARG A O 1
ATOM 3279 N N . LEU A 1 409 ? 24.260 10.738 -9.869 1.00 81.06 409 LEU A N 1
ATOM 3280 C CA . LEU A 1 409 ? 25.188 10.716 -8.729 1.00 81.06 409 LEU A CA 1
ATOM 3281 C C . LEU A 1 409 ? 26.654 10.566 -9.177 1.00 81.06 409 LEU A C 1
ATOM 3283 O O . LEU A 1 409 ? 27.544 11.194 -8.598 1.00 81.06 409 LEU A O 1
ATOM 3287 N N . ARG A 1 410 ? 26.921 9.797 -10.244 1.00 82.06 410 ARG A N 1
ATOM 3288 C CA . ARG A 1 410 ? 28.253 9.732 -10.876 1.00 82.06 410 ARG A CA 1
ATOM 3289 C C . ARG A 1 410 ? 28.648 11.081 -11.481 1.00 82.06 410 ARG A C 1
ATOM 3291 O O . ARG A 1 410 ? 29.734 11.562 -11.178 1.00 82.06 410 ARG A O 1
ATOM 3298 N N . GLN A 1 411 ? 27.771 11.719 -12.259 1.00 80.62 411 GLN A N 1
ATOM 3299 C CA . GLN A 1 411 ? 28.013 13.044 -12.848 1.00 80.62 411 GLN A CA 1
ATOM 3300 C C . GLN A 1 411 ? 28.282 14.111 -11.777 1.00 80.62 411 GLN A C 1
ATOM 3302 O O . GLN A 1 411 ? 29.230 14.875 -11.913 1.00 80.62 411 GLN A O 1
ATOM 3307 N N . LEU A 1 412 ? 27.522 14.132 -10.674 1.00 80.62 412 LEU A N 1
ATOM 3308 C CA . LEU A 1 412 ? 27.785 15.028 -9.538 1.00 80.62 412 LEU A CA 1
ATOM 3309 C C . LEU A 1 412 ? 29.158 14.780 -8.893 1.00 80.62 412 LEU A C 1
ATOM 3311 O O . LEU A 1 412 ? 29.821 15.734 -8.497 1.00 80.62 412 LEU A O 1
ATOM 3315 N N . THR A 1 413 ? 29.596 13.520 -8.822 1.00 78.25 413 THR A N 1
ATOM 3316 C CA . THR A 1 413 ? 30.909 13.141 -8.269 1.00 78.25 413 THR A CA 1
ATOM 3317 C C . THR A 1 413 ? 32.070 13.509 -9.204 1.00 78.25 413 THR A C 1
ATOM 3319 O O . THR A 1 413 ? 33.152 13.847 -8.731 1.00 78.25 413 THR A O 1
ATOM 3322 N N . VAL A 1 414 ? 31.865 13.438 -10.525 1.00 80.62 414 VAL A N 1
ATOM 3323 C CA . VAL A 1 414 ? 32.890 13.726 -11.548 1.00 80.62 414 VAL A CA 1
ATOM 3324 C C . VAL A 1 414 ? 33.005 15.225 -11.829 1.00 80.62 414 VAL A C 1
ATOM 3326 O O . VAL A 1 414 ? 34.106 15.767 -11.824 1.00 80.62 414 VAL A O 1
ATOM 3329 N N . ASN A 1 415 ? 31.878 15.916 -12.011 1.00 75.75 415 ASN A N 1
ATOM 3330 C CA . ASN A 1 415 ? 31.837 17.317 -12.447 1.00 75.75 415 ASN A CA 1
ATOM 3331 C C . ASN A 1 415 ? 32.142 18.320 -11.317 1.00 75.75 415 ASN A C 1
ATOM 3333 O O . ASN A 1 415 ? 32.050 19.528 -11.530 1.00 75.75 415 ASN A O 1
ATOM 3337 N N . ALA A 1 416 ? 32.443 17.845 -10.104 1.00 69.81 416 ALA A N 1
ATOM 3338 C CA . ALA A 1 416 ? 32.712 18.695 -8.950 1.00 69.81 416 ALA A CA 1
ATOM 3339 C C . ALA A 1 416 ? 33.797 18.100 -8.018 1.00 69.81 416 ALA A C 1
ATOM 3341 O O . ALA A 1 416 ? 33.496 17.628 -6.919 1.00 69.81 416 ALA A O 1
ATOM 3342 N N . PRO A 1 417 ? 35.080 18.116 -8.423 1.00 73.38 417 PRO A N 1
ATOM 3343 C CA . PRO A 1 417 ? 36.190 17.833 -7.518 1.00 73.38 417 PRO A CA 1
ATOM 3344 C C . PRO A 1 417 ? 36.398 18.974 -6.501 1.00 73.38 417 PRO A C 1
ATOM 3346 O O . PRO A 1 417 ? 36.159 20.145 -6.790 1.00 73.38 417 PRO A O 1
ATOM 3349 N N . GLY A 1 418 ? 36.902 18.641 -5.307 1.00 83.81 418 GLY A N 1
ATOM 3350 C CA . GLY A 1 418 ? 37.258 19.616 -4.263 1.00 83.81 418 GLY A CA 1
ATOM 3351 C C . GLY A 1 418 ? 36.107 20.048 -3.340 1.00 83.81 418 GLY A C 1
ATOM 3352 O O . GLY A 1 418 ? 35.015 19.478 -3.358 1.00 83.81 418 GLY A O 1
ATOM 3353 N N . LEU A 1 419 ? 36.373 21.053 -2.496 1.00 81.50 419 LEU A N 1
ATOM 3354 C CA . LEU A 1 419 ? 35.488 21.479 -1.398 1.00 81.50 419 LEU A CA 1
ATOM 3355 C C . LEU A 1 419 ? 34.100 21.932 -1.888 1.00 81.50 419 LEU A C 1
ATOM 3357 O O . LEU A 1 419 ? 33.082 21.484 -1.370 1.00 81.50 419 LEU A O 1
ATOM 3361 N N . LEU A 1 420 ? 34.050 22.761 -2.936 1.00 80.31 420 LEU A N 1
ATOM 3362 C CA . LEU A 1 420 ? 32.800 23.224 -3.558 1.00 80.31 420 LEU A CA 1
ATOM 3363 C C . LEU A 1 420 ? 31.928 22.063 -4.064 1.00 80.31 420 LEU A C 1
ATOM 3365 O O . LEU A 1 420 ? 30.702 22.135 -3.996 1.00 80.31 420 LEU A O 1
ATOM 3369 N N . GLY A 1 421 ? 32.544 20.969 -4.518 1.00 82.94 421 GLY A N 1
ATOM 3370 C CA . GLY A 1 421 ? 31.829 19.759 -4.914 1.00 82.94 421 GLY A CA 1
ATOM 3371 C C . GLY A 1 421 ? 31.313 18.932 -3.744 1.00 82.94 421 GLY A C 1
ATOM 3372 O O . GLY A 1 421 ? 30.193 18.429 -3.804 1.00 82.94 421 GLY A O 1
ATOM 3373 N N . GLN A 1 422 ? 32.065 18.864 -2.643 1.00 81.56 422 GLN A N 1
ATOM 3374 C CA . GLN A 1 422 ? 31.576 18.279 -1.391 1.00 81.56 422 GLN A CA 1
ATOM 3375 C C . GLN A 1 422 ? 30.366 19.061 -0.864 1.00 81.56 422 GLN A C 1
ATOM 3377 O O . GLN A 1 422 ? 29.335 18.453 -0.586 1.00 81.56 422 GLN A O 1
ATOM 3382 N N . VAL A 1 423 ? 30.432 20.398 -0.837 1.00 84.81 423 VAL A N 1
ATOM 3383 C CA . VAL A 1 423 ? 29.296 21.266 -0.476 1.00 84.81 423 VAL A CA 1
ATOM 3384 C C . VAL A 1 423 ? 28.101 21.024 -1.405 1.00 84.81 423 VAL A C 1
ATOM 3386 O O . VAL A 1 423 ? 26.996 20.786 -0.924 1.00 84.81 423 VAL A O 1
ATOM 3389 N N . LYS A 1 424 ? 28.303 20.986 -2.729 1.00 82.56 424 LYS A N 1
ATOM 3390 C CA . LYS A 1 424 ? 27.232 20.695 -3.701 1.00 82.56 424 LYS A CA 1
ATOM 3391 C C . LYS A 1 424 ? 26.607 19.306 -3.501 1.00 82.56 424 LYS A C 1
ATOM 3393 O O . LYS A 1 424 ? 25.392 19.168 -3.615 1.00 82.56 424 LYS A O 1
ATOM 3398 N N . SER A 1 425 ? 27.409 18.295 -3.162 1.00 82.06 425 SER A N 1
ATOM 3399 C CA . SER A 1 425 ? 26.925 16.944 -2.852 1.00 82.06 425 SER A CA 1
ATOM 3400 C C . SER A 1 425 ? 26.172 16.873 -1.519 1.00 82.06 425 SER A C 1
ATOM 3402 O O . SER A 1 425 ? 25.221 16.101 -1.412 1.00 82.06 425 SER A O 1
ATOM 3404 N N . ILE A 1 426 ? 26.571 17.659 -0.515 1.00 85.00 426 ILE A N 1
ATOM 3405 C CA . ILE A 1 426 ? 25.859 17.776 0.767 1.00 85.00 426 ILE A CA 1
ATOM 3406 C C . ILE A 1 426 ? 24.512 18.480 0.557 1.00 85.00 426 ILE A C 1
ATOM 3408 O O . ILE A 1 426 ? 23.506 18.021 1.088 1.00 85.00 426 ILE A O 1
ATOM 3412 N N . LEU A 1 427 ? 24.465 19.529 -0.270 1.00 83.44 427 LEU A N 1
ATOM 3413 C CA . LEU A 1 427 ? 23.228 20.234 -0.622 1.00 83.44 427 LEU A CA 1
ATOM 3414 C C . LEU A 1 427 ? 22.246 19.350 -1.413 1.00 83.44 427 LEU A C 1
ATOM 3416 O O . LEU A 1 427 ? 21.046 19.392 -1.161 1.00 83.44 427 LEU A O 1
ATOM 3420 N N . ASP A 1 428 ? 22.720 18.513 -2.342 1.00 83.56 428 ASP A N 1
ATOM 3421 C CA . ASP A 1 428 ? 21.850 17.558 -3.054 1.00 83.56 428 ASP A CA 1
ATOM 3422 C C . ASP A 1 428 ? 21.283 16.460 -2.133 1.00 83.56 428 ASP A C 1
ATOM 3424 O O . ASP A 1 428 ? 20.127 16.040 -2.270 1.00 83.56 428 ASP A O 1
ATOM 3428 N N . ALA A 1 429 ? 22.090 16.032 -1.157 1.00 83.25 429 ALA A N 1
ATOM 3429 C CA . ALA A 1 429 ? 21.681 15.089 -0.126 1.00 83.25 429 ALA A CA 1
ATOM 3430 C C . ALA A 1 429 ? 20.721 15.714 0.903 1.00 83.25 429 ALA A C 1
ATOM 3432 O O . ALA A 1 429 ? 19.824 15.021 1.377 1.00 83.25 429 ALA A O 1
ATOM 3433 N N . SER A 1 430 ? 20.859 17.003 1.237 1.00 86.88 430 SER A N 1
ATOM 3434 C CA . SER A 1 430 ? 19.999 17.674 2.220 1.00 86.88 430 SER A CA 1
ATOM 3435 C C . SER A 1 430 ? 18.617 18.050 1.676 1.00 86.88 430 SER A C 1
ATOM 3437 O O . SER A 1 430 ? 17.670 18.084 2.458 1.00 86.88 430 SER A O 1
ATOM 3439 N N . GLN A 1 431 ? 18.455 18.245 0.358 1.00 87.50 431 GLN A N 1
ATOM 3440 C CA . GLN A 1 431 ? 17.159 18.568 -0.269 1.00 87.50 431 GLN A CA 1
ATOM 3441 C C . GLN A 1 431 ? 16.020 17.629 0.160 1.00 87.50 431 GLN A C 1
ATOM 3443 O O . GLN A 1 431 ? 14.927 18.100 0.463 1.00 87.50 431 GLN A O 1
ATOM 3448 N N . ILE A 1 432 ? 16.256 16.310 0.215 1.00 87.50 432 ILE A N 1
ATOM 3449 C CA . ILE A 1 432 ? 15.202 15.360 0.608 1.00 87.50 432 ILE A CA 1
ATOM 3450 C C . ILE A 1 432 ? 14.850 15.485 2.097 1.00 87.50 432 ILE A C 1
ATOM 3452 O O . ILE A 1 432 ? 13.675 15.444 2.444 1.00 87.50 432 ILE A O 1
ATOM 3456 N N . TRP A 1 433 ? 15.831 15.737 2.968 1.00 91.00 433 TRP A N 1
ATOM 3457 C CA . TRP A 1 433 ? 15.581 15.990 4.390 1.00 91.00 433 TRP A CA 1
ATOM 3458 C C . TRP A 1 433 ? 14.817 17.299 4.612 1.00 91.00 433 TRP A C 1
ATOM 3460 O O . TRP A 1 433 ? 13.886 17.319 5.408 1.00 91.00 433 TRP A O 1
ATOM 3470 N N . LEU A 1 434 ? 15.133 18.363 3.864 1.00 92.12 434 LEU A N 1
ATOM 3471 C CA . LEU A 1 434 ? 14.386 19.626 3.908 1.00 92.12 434 LEU A CA 1
ATOM 3472 C C . LEU A 1 434 ? 12.924 19.440 3.469 1.00 92.12 434 LEU A C 1
ATOM 3474 O O . LEU A 1 434 ? 12.020 19.917 4.151 1.00 92.12 434 LEU A O 1
ATOM 3478 N N . VAL A 1 435 ? 12.681 18.695 2.382 1.00 92.06 435 VAL A N 1
ATOM 3479 C CA . VAL A 1 435 ? 11.322 18.331 1.938 1.00 92.06 435 VAL A CA 1
ATOM 3480 C C . VAL A 1 435 ? 10.580 17.531 3.011 1.00 92.06 435 VAL A C 1
ATOM 3482 O O . VAL A 1 435 ? 9.412 17.814 3.270 1.00 92.06 435 VAL A O 1
ATOM 3485 N N . LEU A 1 436 ? 11.228 16.555 3.651 1.00 94.00 436 LEU A N 1
ATOM 3486 C CA . LEU A 1 436 ? 10.592 15.693 4.652 1.00 94.00 436 LEU A CA 1
ATOM 3487 C C . LEU A 1 436 ? 10.311 16.405 5.978 1.00 94.00 436 LEU A C 1
ATOM 3489 O O . LEU A 1 436 ? 9.249 16.186 6.554 1.00 94.00 436 LEU A O 1
ATOM 3493 N N . VAL A 1 437 ? 11.203 17.287 6.436 1.00 96.06 437 VAL A N 1
ATOM 3494 C CA . VAL A 1 437 ? 10.969 18.124 7.625 1.00 96.06 437 VAL A CA 1
ATOM 3495 C C . VAL A 1 437 ? 9.835 19.119 7.358 1.00 96.06 437 VAL A C 1
ATOM 3497 O O . VAL A 1 437 ? 8.905 19.197 8.155 1.00 96.06 437 VAL A O 1
ATOM 3500 N N . ALA A 1 438 ? 9.839 19.805 6.208 1.00 95.69 438 ALA A N 1
ATOM 3501 C CA . ALA A 1 438 ? 8.746 20.702 5.821 1.00 95.69 438 ALA A CA 1
ATOM 3502 C C . ALA A 1 438 ? 7.403 19.961 5.670 1.00 95.69 438 ALA A C 1
ATOM 3504 O O . ALA A 1 438 ? 6.368 20.462 6.105 1.00 95.69 438 ALA A O 1
ATOM 3505 N N . THR A 1 439 ? 7.426 18.743 5.116 1.00 96.12 439 THR A N 1
ATOM 3506 C CA . THR A 1 439 ? 6.244 17.870 5.032 1.00 96.12 439 THR A CA 1
ATOM 3507 C C . THR A 1 439 ? 5.750 17.481 6.421 1.00 96.12 439 THR A C 1
ATOM 3509 O O . THR A 1 439 ? 4.558 17.606 6.674 1.00 96.12 439 THR A O 1
ATOM 3512 N N . GLY A 1 440 ? 6.636 17.056 7.328 1.00 97.06 440 GLY A N 1
ATOM 3513 C CA . GLY A 1 440 ? 6.267 16.678 8.693 1.00 97.06 440 GLY A CA 1
ATOM 3514 C C . GLY A 1 440 ? 5.600 17.830 9.447 1.00 97.06 440 GLY A C 1
ATOM 3515 O O . GLY A 1 440 ? 4.500 17.659 9.964 1.00 97.06 440 GLY A O 1
ATOM 3516 N N . ILE A 1 441 ? 6.205 19.023 9.411 1.00 97.44 441 ILE A N 1
ATOM 3517 C CA . ILE A 1 441 ? 5.641 20.235 10.027 1.00 97.44 441 ILE A CA 1
ATOM 3518 C C . ILE A 1 441 ? 4.255 20.541 9.443 1.00 97.44 441 ILE A C 1
ATOM 3520 O O . ILE A 1 441 ? 3.283 20.665 10.182 1.00 97.44 441 ILE A O 1
ATOM 3524 N N . ALA A 1 442 ? 4.130 20.598 8.114 1.00 96.56 442 ALA A N 1
ATOM 3525 C CA . ALA A 1 442 ? 2.854 20.899 7.468 1.00 96.56 442 ALA A CA 1
ATOM 3526 C C . ALA A 1 442 ? 1.768 19.852 7.762 1.00 96.56 442 ALA A C 1
ATOM 3528 O O . ALA A 1 442 ? 0.602 20.210 7.895 1.00 96.56 442 ALA A O 1
ATOM 3529 N N . VAL A 1 443 ? 2.130 18.571 7.876 1.00 96.81 443 VAL A N 1
ATOM 3530 C CA . VAL A 1 443 ? 1.201 17.487 8.229 1.00 96.81 443 VAL A CA 1
ATOM 3531 C C . VAL A 1 443 ? 0.738 17.607 9.679 1.00 96.81 443 VAL A C 1
ATOM 3533 O O . VAL A 1 443 ? -0.462 17.501 9.913 1.00 96.81 443 VAL A O 1
ATOM 3536 N N . GLY A 1 444 ? 1.632 17.920 10.623 1.00 96.19 444 GLY A N 1
ATOM 3537 C CA . GLY A 1 444 ? 1.260 18.216 12.011 1.00 96.19 444 GLY A CA 1
ATOM 3538 C C . GLY A 1 444 ? 0.332 19.431 12.129 1.00 96.19 444 GLY A C 1
ATOM 3539 O O . GLY A 1 444 ? -0.716 19.342 12.763 1.00 96.19 444 GLY A O 1
ATOM 3540 N N . SER A 1 445 ? 0.651 20.540 11.449 1.00 96.12 445 SER A N 1
ATOM 3541 C CA . SER A 1 445 ? -0.207 21.737 11.419 1.00 96.12 445 SER A CA 1
ATOM 3542 C C . SER A 1 445 ? -1.574 21.488 10.774 1.00 96.12 445 SER A C 1
ATOM 3544 O O . SER A 1 445 ? -2.582 22.005 11.253 1.00 96.12 445 SER A O 1
ATOM 3546 N N . ILE A 1 446 ? -1.631 20.718 9.680 1.00 96.44 446 ILE A N 1
ATOM 3547 C CA . ILE A 1 446 ? -2.894 20.408 8.994 1.00 96.44 446 ILE A CA 1
ATOM 3548 C C . ILE A 1 446 ? -3.729 19.415 9.811 1.00 96.44 446 ILE A C 1
ATOM 3550 O O . ILE A 1 446 ? -4.943 19.577 9.842 1.00 96.44 446 ILE A O 1
ATOM 3554 N N . ALA A 1 447 ? -3.116 18.450 10.504 1.00 95.19 447 ALA A N 1
ATOM 3555 C CA . ALA A 1 447 ? -3.819 17.566 11.436 1.00 95.19 447 ALA A CA 1
ATOM 3556 C C . ALA A 1 447 ? -4.440 18.362 12.595 1.00 95.19 447 ALA A C 1
ATOM 3558 O O . ALA A 1 447 ? -5.659 18.360 12.723 1.00 95.19 447 ALA A O 1
ATOM 3559 N N . ALA A 1 448 ? -3.647 19.167 13.315 1.00 94.06 448 ALA A N 1
ATOM 3560 C CA . ALA A 1 448 ? -4.147 20.024 14.396 1.00 94.06 448 ALA A CA 1
ATOM 3561 C C . ALA A 1 448 ? -5.290 20.955 13.938 1.00 94.06 448 ALA A C 1
ATOM 3563 O O . ALA A 1 448 ? -6.283 21.136 14.641 1.00 94.06 448 ALA A O 1
ATOM 3564 N N . GLY A 1 449 ? -5.180 21.520 12.728 1.00 94.25 449 GLY A N 1
ATOM 3565 C CA . GLY A 1 449 ? -6.236 22.335 12.123 1.00 94.25 449 GLY A CA 1
ATOM 3566 C C . GLY A 1 449 ? -7.484 21.544 11.708 1.00 94.25 449 GLY A C 1
ATOM 3567 O O . GLY A 1 449 ? -8.586 22.086 11.769 1.00 94.25 449 GLY A O 1
ATOM 3568 N N . ILE A 1 450 ? -7.338 20.277 11.304 1.00 94.62 450 ILE A N 1
ATOM 3569 C CA . ILE A 1 450 ? -8.461 19.364 11.044 1.00 94.62 450 ILE A CA 1
ATOM 3570 C C . ILE A 1 450 ? -9.150 18.985 12.355 1.00 94.62 450 ILE A C 1
ATOM 3572 O O . ILE A 1 450 ? -10.375 18.974 12.378 1.00 94.62 450 ILE A O 1
ATOM 3576 N N . ASP A 1 451 ? -8.399 18.728 13.427 1.00 91.31 451 ASP A N 1
ATOM 3577 C CA . ASP A 1 451 ? -8.929 18.331 14.735 1.00 91.31 451 ASP A CA 1
ATOM 3578 C C . ASP A 1 451 ? -9.786 19.438 15.356 1.00 91.31 451 ASP A C 1
ATOM 3580 O O . ASP A 1 451 ? -10.991 19.265 15.543 1.00 91.31 451 ASP A O 1
ATOM 3584 N N . VAL A 1 452 ? -9.202 20.623 15.556 1.00 91.19 452 VAL A N 1
ATOM 3585 C CA . VAL A 1 452 ? -9.911 21.779 16.132 1.00 91.19 452 VAL A CA 1
ATOM 3586 C C . VAL A 1 452 ? -11.143 22.154 15.295 1.00 91.19 452 VAL A C 1
ATOM 3588 O O . VAL A 1 452 ? -12.188 22.495 15.851 1.00 91.19 452 VAL A O 1
ATOM 3591 N N . ALA A 1 453 ? -11.061 22.058 13.962 1.00 93.19 453 ALA A N 1
ATOM 3592 C CA . ALA A 1 453 ? -12.191 22.351 13.082 1.00 93.19 453 ALA A CA 1
ATOM 3593 C C . ALA A 1 453 ? -13.249 21.234 13.036 1.00 93.19 453 ALA A C 1
ATOM 3595 O O . ALA A 1 453 ? -14.434 21.550 12.912 1.00 93.19 453 ALA A O 1
ATOM 3596 N N . SER A 1 454 ? -12.866 19.950 13.110 1.00 91.94 454 SER A N 1
ATOM 3597 C CA . SER A 1 454 ? -13.828 18.838 13.126 1.00 91.94 454 SER A CA 1
ATOM 3598 C C . SER A 1 454 ? -14.672 18.873 14.386 1.00 91.94 454 SER A C 1
ATOM 3600 O O . SER A 1 454 ? -15.883 18.683 14.310 1.00 91.94 454 SER A O 1
ATOM 3602 N N . ASP A 1 455 ? -14.041 19.178 15.515 1.00 88.56 455 ASP A N 1
ATOM 3603 C CA . ASP A 1 455 ? -14.660 19.023 16.824 1.00 88.56 455 ASP A CA 1
ATOM 3604 C C . ASP A 1 455 ? -15.559 20.232 17.131 1.00 88.56 455 ASP A C 1
ATOM 3606 O O . ASP A 1 455 ? -16.717 20.050 17.495 1.00 88.56 455 ASP A O 1
ATOM 3610 N N . TRP A 1 456 ? -15.120 21.457 16.803 1.00 90.81 456 TRP A N 1
ATOM 3611 C CA . TRP A 1 456 ? -15.977 22.653 16.838 1.00 90.81 456 TRP A CA 1
ATOM 3612 C C . TRP A 1 456 ? -17.223 22.535 15.935 1.00 90.81 456 TRP A C 1
ATOM 3614 O O . TRP A 1 456 ? -18.329 22.877 16.356 1.00 90.81 456 TRP A O 1
ATOM 3624 N N . MET A 1 457 ? -17.086 22.017 14.706 1.00 92.06 457 MET A N 1
ATOM 3625 C CA . MET A 1 457 ? -18.251 21.791 13.834 1.00 92.06 457 MET A CA 1
ATOM 3626 C C . MET A 1 457 ? -19.105 20.592 14.280 1.00 92.06 457 MET A C 1
ATOM 3628 O O . MET A 1 457 ? -20.311 20.583 14.038 1.00 92.06 457 MET A O 1
ATOM 3632 N N . GLY A 1 458 ? -18.513 19.590 14.936 1.00 90.31 458 GLY A N 1
ATOM 3633 C CA . GLY A 1 458 ? -19.232 18.475 15.551 1.00 90.31 458 GLY A CA 1
ATOM 3634 C C . GLY A 1 458 ? -20.125 18.941 16.705 1.00 90.31 458 GLY A C 1
ATOM 3635 O O . GLY A 1 458 ? -21.318 18.628 16.732 1.00 90.31 458 GLY A O 1
ATOM 3636 N N . ASP A 1 459 ? -19.573 19.762 17.596 1.00 90.12 459 ASP A N 1
ATOM 3637 C CA . ASP A 1 459 ? -20.274 20.391 18.718 1.00 90.12 459 ASP A CA 1
ATOM 3638 C C . ASP A 1 459 ? -21.420 21.307 18.275 1.00 90.12 459 ASP A C 1
ATOM 3640 O O . ASP A 1 459 ? -22.467 21.342 18.931 1.00 90.12 459 ASP A O 1
ATOM 3644 N N . LEU A 1 460 ? -21.280 21.973 17.119 1.00 91.12 460 LEU A N 1
ATOM 3645 C CA . LEU A 1 460 ? -22.320 22.835 16.546 1.00 91.12 460 LEU A CA 1
ATOM 3646 C C . LEU A 1 460 ? -23.664 22.105 16.358 1.00 91.12 460 LEU A C 1
ATOM 3648 O O . LEU A 1 460 ? -24.714 22.740 16.372 1.00 91.12 460 LEU A O 1
ATOM 3652 N N . LYS A 1 461 ? -23.676 20.770 16.226 1.00 91.19 461 LYS A N 1
ATOM 3653 C CA . LYS A 1 461 ? -24.916 19.970 16.163 1.00 91.19 461 LYS A CA 1
ATOM 3654 C C . LYS A 1 461 ? -25.685 19.924 17.489 1.00 91.19 461 LYS A C 1
ATOM 3656 O O . LYS A 1 461 ? -26.891 19.697 17.472 1.00 91.19 461 LYS A O 1
ATOM 3661 N N . GLN A 1 462 ? -25.002 20.091 18.623 1.00 87.62 462 GLN A N 1
ATOM 3662 C CA . GLN A 1 462 ? -25.585 20.021 19.969 1.00 87.62 462 GLN A CA 1
ATOM 3663 C C . GLN A 1 462 ? -25.910 21.418 20.524 1.00 87.62 462 GLN A C 1
ATOM 3665 O O . GLN A 1 462 ? -26.950 21.613 21.159 1.00 87.62 462 GLN A O 1
ATOM 3670 N N . GLY A 1 463 ? -25.041 22.399 20.273 1.00 89.88 463 GLY A N 1
ATOM 3671 C CA . GLY A 1 463 ? -25.175 23.749 20.811 1.00 89.88 463 GLY A CA 1
ATOM 3672 C C . GLY A 1 463 ? -24.088 24.706 20.330 1.00 89.88 463 GLY A C 1
ATOM 3673 O O . GLY A 1 463 ? -23.414 24.459 19.334 1.00 89.88 463 GLY A O 1
ATOM 3674 N N . VAL A 1 464 ? -23.949 25.827 21.034 1.00 90.69 464 VAL A N 1
ATOM 3675 C CA . VAL A 1 464 ? -23.052 26.935 20.700 1.00 90.69 464 VAL A CA 1
ATOM 3676 C C . VAL A 1 464 ? -22.453 27.519 21.981 1.00 90.69 464 VAL A C 1
ATOM 3678 O O . VAL A 1 464 ? -23.172 27.770 22.950 1.00 90.69 464 VAL A O 1
ATOM 3681 N N . CYS A 1 465 ? -21.150 27.810 21.968 1.00 88.81 465 CYS A N 1
ATOM 3682 C CA . CYS A 1 465 ? -20.501 28.573 23.032 1.00 88.81 465 CYS A CA 1
ATOM 3683 C C . CYS A 1 465 ? -20.843 30.069 22.919 1.00 88.81 465 CYS A C 1
ATOM 3685 O O . CYS A 1 465 ? -20.651 30.687 21.867 1.00 88.81 465 CYS A O 1
ATOM 3687 N N . SER A 1 466 ? -21.346 30.658 24.002 1.00 84.81 466 SER A N 1
ATOM 3688 C CA . SER A 1 466 ? -21.839 32.037 24.072 1.00 84.81 466 SER A CA 1
ATOM 3689 C C . SER A 1 466 ? -21.149 32.814 25.193 1.00 84.81 466 SER A C 1
ATOM 3691 O O . SER A 1 466 ? -20.811 32.239 26.216 1.00 84.81 466 SER A O 1
ATOM 3693 N N . ASN A 1 467 ? -20.930 34.116 24.999 1.00 78.19 467 ASN A N 1
ATOM 3694 C CA . ASN A 1 467 ? -20.245 34.959 25.980 1.00 78.19 467 ASN A CA 1
ATOM 3695 C C . ASN A 1 467 ? -21.255 35.488 27.010 1.00 78.19 467 ASN A C 1
ATOM 3697 O O . ASN A 1 467 ? -21.912 36.498 26.739 1.00 78.19 467 ASN A O 1
ATOM 3701 N N . VAL A 1 468 ? -21.440 34.791 28.134 1.00 69.00 468 VAL A N 1
ATOM 3702 C CA . VAL A 1 468 ? -22.419 35.166 29.170 1.00 69.00 468 VAL A CA 1
ATOM 3703 C C . VAL A 1 468 ? -21.719 35.614 30.450 1.00 69.00 468 VAL A C 1
ATOM 3705 O O . VAL A 1 468 ? -22.097 36.652 30.995 1.00 69.00 468 VAL A O 1
ATOM 3708 N N . GLN A 1 469 ? -20.724 34.858 30.926 1.00 65.62 469 GLN A N 1
ATOM 3709 C CA . GLN A 1 469 ? -20.034 35.114 32.197 1.00 65.62 469 GLN A CA 1
ATOM 3710 C C . GLN A 1 469 ? -18.503 34.996 32.109 1.00 65.62 469 GLN A C 1
ATOM 3712 O O . GLN A 1 469 ? -17.827 35.950 32.492 1.00 65.62 469 GLN A O 1
ATOM 3717 N N . ASP A 1 470 ? -17.947 33.913 31.553 1.00 63.09 470 ASP A N 1
ATOM 3718 C CA . ASP A 1 470 ? -16.505 33.597 31.657 1.00 63.09 470 ASP A CA 1
ATOM 3719 C C . ASP A 1 470 ? -15.715 33.776 30.345 1.00 63.09 470 ASP A C 1
ATOM 3721 O O . ASP A 1 470 ? -14.608 33.263 30.160 1.00 63.09 470 ASP A O 1
ATOM 3725 N N . GLY A 1 471 ? -16.243 34.585 29.423 1.00 68.62 471 GLY A N 1
ATOM 3726 C CA . GLY A 1 471 ? -15.527 34.978 28.209 1.00 68.62 471 GLY A CA 1
ATOM 3727 C C . GLY A 1 471 ? -15.599 33.963 27.067 1.00 68.62 471 GLY A C 1
ATOM 3728 O O . GLY A 1 471 ? -14.801 34.073 26.126 1.00 68.62 471 GLY A O 1
ATOM 3729 N N . GLY A 1 472 ? -16.535 33.007 27.123 1.00 72.75 472 GLY A N 1
ATOM 3730 C CA . GLY A 1 472 ? -16.815 32.035 26.069 1.00 72.75 472 GLY A CA 1
ATOM 3731 C C . GLY A 1 472 ? -17.070 32.691 24.708 1.00 72.75 472 GLY A C 1
ATOM 3732 O O . GLY A 1 472 ? -17.569 33.811 24.603 1.00 72.75 472 GLY A O 1
ATOM 3733 N N . LYS A 1 473 ? -16.687 32.023 23.614 1.00 84.06 473 LYS A N 1
ATOM 3734 C CA . LYS A 1 473 ? -16.773 32.579 22.251 1.00 84.06 473 LYS A CA 1
ATOM 3735 C C . LYS A 1 473 ? -17.242 31.536 21.256 1.00 84.06 473 LYS A C 1
ATOM 3737 O O . LYS A 1 473 ? -16.852 30.380 21.342 1.00 84.06 473 LYS A O 1
ATOM 3742 N N . PHE A 1 474 ? -17.961 31.997 20.234 1.00 85.88 474 PHE A N 1
ATOM 3743 C CA . PHE A 1 474 ? -18.548 31.177 19.168 1.00 85.88 474 PHE A CA 1
ATOM 3744 C C . PHE A 1 474 ? -17.588 30.173 18.498 1.00 85.88 474 PHE A C 1
ATOM 3746 O O . PHE A 1 474 ? -18.037 29.134 18.029 1.00 85.88 474 PHE A O 1
ATOM 3753 N N . TYR A 1 475 ? -16.284 30.471 18.444 1.00 83.25 475 TYR A N 1
ATOM 3754 C CA . TYR A 1 475 ? -15.261 29.607 17.838 1.00 83.25 475 TYR A CA 1
ATOM 3755 C C . TYR A 1 475 ? -14.670 28.544 18.787 1.00 83.25 475 TYR A C 1
ATOM 3757 O O . TYR A 1 475 ? -13.775 27.805 18.383 1.00 83.25 475 TYR A O 1
ATOM 3765 N N . LEU A 1 476 ? -15.110 28.481 20.048 1.00 85.38 476 LEU A N 1
ATOM 3766 C CA . LEU A 1 476 ? -14.696 27.450 21.001 1.00 85.38 476 LEU A CA 1
ATOM 3767 C C . LEU A 1 476 ? -15.609 26.223 20.881 1.00 85.38 476 LEU A C 1
ATOM 3769 O O . LEU A 1 476 ? -16.833 26.355 20.838 1.00 85.38 476 LEU A O 1
ATOM 3773 N N . SER A 1 477 ? -15.005 25.035 20.859 1.00 86.25 477 SER A N 1
ATOM 3774 C CA . SER A 1 477 ? -15.697 23.760 21.078 1.00 86.25 477 SER A CA 1
ATOM 3775 C C . SER A 1 477 ? -16.213 23.668 22.520 1.00 86.25 477 SER A C 1
ATOM 3777 O O . SER A 1 477 ? -15.779 24.419 23.400 1.00 86.25 477 SER A O 1
ATOM 3779 N N . ARG A 1 478 ? -17.130 22.739 22.793 1.00 84.56 478 ARG A N 1
ATOM 3780 C CA . ARG A 1 478 ? -17.744 22.528 24.110 1.00 84.56 478 ARG A CA 1
ATOM 3781 C C . ARG A 1 478 ? -16.702 22.266 25.216 1.00 84.56 478 ARG A C 1
ATOM 3783 O O . ARG A 1 478 ? -16.808 22.935 26.245 1.00 84.56 478 ARG A O 1
ATOM 3790 N N . PRO A 1 479 ? -15.653 21.432 25.030 1.00 80.94 479 PRO A N 1
ATOM 3791 C CA . PRO A 1 479 ? -14.589 21.274 26.030 1.00 80.94 479 PRO A CA 1
ATOM 3792 C C . PRO A 1 479 ? -13.803 22.563 26.326 1.00 80.94 479 PRO A C 1
ATOM 3794 O O . PRO A 1 479 ? -13.411 22.793 27.466 1.00 80.94 479 PRO A O 1
ATOM 3797 N N . PHE A 1 480 ? -13.595 23.439 25.333 1.00 84.06 480 PHE A N 1
ATOM 3798 C CA . PHE A 1 480 ? -12.915 24.726 25.548 1.00 84.06 480 PHE A CA 1
ATOM 3799 C C . PHE A 1 480 ? -13.841 25.832 26.060 1.00 84.06 480 PHE A C 1
ATOM 3801 O O . PHE A 1 480 ? -13.357 26.786 26.663 1.00 84.06 480 PHE A O 1
ATOM 3808 N N . CYS A 1 481 ? -15.151 25.711 25.839 1.00 85.69 481 CYS A N 1
ATOM 3809 C CA . CYS A 1 481 ? -16.162 26.594 26.412 1.00 85.69 481 CYS A CA 1
ATOM 3810 C C . CYS A 1 481 ? -16.326 26.357 27.922 1.00 85.69 481 CYS A C 1
ATOM 3812 O O . CYS A 1 481 ? -16.461 27.304 28.685 1.00 85.69 481 CYS A O 1
ATOM 3814 N N . CYS A 1 482 ? -16.273 25.091 28.347 1.00 83.31 482 CYS A N 1
ATOM 3815 C CA . CYS A 1 482 ? -16.484 24.659 29.733 1.00 83.31 482 CYS A CA 1
ATOM 3816 C C . CYS A 1 482 ? -15.171 24.393 30.494 1.00 83.31 482 CYS A C 1
ATOM 3818 O O . CYS A 1 482 ? -15.130 23.584 31.420 1.00 83.31 482 CYS A O 1
ATOM 3820 N N . TRP A 1 483 ? -14.072 25.027 30.076 1.00 81.75 483 TRP A N 1
ATOM 3821 C CA . TRP A 1 483 ? -12.735 24.716 30.577 1.00 81.75 483 TRP A CA 1
ATOM 3822 C C . TRP A 1 483 ? -12.560 25.103 32.054 1.00 81.75 483 TRP A C 1
ATOM 3824 O O . TRP A 1 483 ? -12.625 26.279 32.404 1.00 81.75 483 TRP A O 1
ATOM 3834 N N . GLY A 1 484 ? -12.260 24.119 32.908 1.00 74.81 484 GLY A N 1
ATOM 3835 C CA . GLY A 1 484 ? -12.066 24.313 34.352 1.00 74.81 484 GLY A CA 1
ATOM 3836 C C . GLY A 1 484 ? -13.322 24.109 35.210 1.00 74.81 484 GLY A C 1
ATOM 3837 O O . GLY A 1 484 ? -13.262 24.331 36.416 1.00 74.81 484 GLY A O 1
ATOM 3838 N N . VAL A 1 485 ? -14.432 23.672 34.609 1.00 77.62 485 VAL A N 1
ATOM 3839 C CA . VAL A 1 485 ? -15.679 23.299 35.298 1.00 77.62 485 VAL A CA 1
ATOM 3840 C C . VAL A 1 485 ? -15.742 21.771 35.455 1.00 77.62 485 VAL A C 1
ATOM 3842 O O . VAL A 1 485 ? -15.315 21.052 34.554 1.00 77.62 485 VAL A O 1
ATOM 3845 N N . ASN A 1 486 ? -16.257 21.260 36.582 1.00 68.62 486 ASN A N 1
ATOM 3846 C CA . ASN A 1 486 ? -16.191 19.824 36.907 1.00 68.62 486 ASN A CA 1
ATOM 3847 C C . ASN A 1 486 ? -17.240 18.970 36.172 1.00 68.62 486 ASN A C 1
ATOM 3849 O O . ASN A 1 486 ? -16.997 17.790 35.929 1.00 68.62 486 ASN A O 1
ATOM 3853 N N . SER A 1 487 ? -18.394 19.542 35.811 1.00 72.25 487 SER A N 1
ATOM 3854 C CA . SER A 1 487 ? -19.388 18.892 34.947 1.00 72.25 487 SER A CA 1
ATOM 3855 C C . SER A 1 487 ? -19.902 19.839 33.868 1.00 72.25 487 SER A C 1
ATOM 3857 O O . SER A 1 487 ? -20.092 21.037 34.087 1.00 72.25 487 SER A O 1
ATOM 3859 N N . TYR A 1 488 ? -20.238 19.284 32.701 1.00 74.19 488 TYR A N 1
ATOM 3860 C CA . TYR A 1 488 ? -20.870 20.046 31.621 1.00 74.19 488 TYR A CA 1
ATOM 3861 C C . TYR A 1 488 ? -22.234 20.644 32.005 1.00 74.19 488 TYR A C 1
ATOM 3863 O O . TYR A 1 488 ? -22.680 21.585 31.352 1.00 74.19 488 TYR A O 1
ATOM 3871 N N . ALA A 1 489 ? -22.897 20.130 33.048 1.00 71.62 489 ALA A N 1
ATOM 3872 C CA . ALA A 1 489 ? -24.165 20.669 33.544 1.00 71.62 489 ALA A CA 1
ATOM 3873 C C . ALA A 1 489 ? -24.014 22.013 34.290 1.00 71.62 489 ALA A C 1
ATOM 3875 O O . ALA A 1 489 ? -24.978 22.772 34.386 1.00 71.62 489 ALA A O 1
ATOM 3876 N N . GLU A 1 490 ? -22.817 22.317 34.796 1.00 75.94 490 GLU A N 1
ATOM 3877 C CA . GLU A 1 490 ? -22.497 23.552 35.528 1.00 75.94 490 GLU A CA 1
ATOM 3878 C C . GLU A 1 490 ? -22.050 24.691 34.581 1.00 75.94 490 GLU A C 1
ATOM 3880 O O . GLU A 1 490 ? -21.954 25.848 34.979 1.00 75.94 490 GLU A O 1
ATOM 3885 N N . CYS A 1 491 ? -21.805 24.382 33.304 1.00 83.44 491 CYS A N 1
ATOM 3886 C CA . CYS A 1 491 ? -21.248 25.296 32.307 1.00 83.44 491 CYS A CA 1
ATOM 3887 C C . CYS A 1 491 ? -22.300 26.264 31.724 1.00 83.44 491 CYS A C 1
ATOM 3889 O O . CYS A 1 491 ? -23.053 25.910 30.817 1.00 83.44 491 CYS A O 1
ATOM 3891 N N . HIS A 1 492 ? -22.347 27.507 32.216 1.00 81.31 492 HIS A N 1
ATOM 3892 C CA . HIS A 1 492 ? -23.357 28.505 31.819 1.00 81.31 492 HIS A CA 1
ATOM 3893 C C . HIS A 1 492 ? -23.120 29.200 30.459 1.00 81.31 492 HIS A C 1
ATOM 3895 O O . HIS A 1 492 ? -24.081 29.670 29.841 1.00 81.31 492 HIS A O 1
ATOM 3901 N N . ASP A 1 493 ? -21.876 29.255 29.969 1.00 85.94 493 ASP A N 1
ATOM 3902 C CA . ASP A 1 493 ? -21.547 29.845 28.657 1.00 85.94 493 ASP A CA 1
ATOM 3903 C C . ASP A 1 493 ? -21.946 28.920 27.481 1.00 85.94 493 ASP A C 1
ATOM 3905 O O . ASP A 1 493 ? -22.209 29.397 26.370 1.00 85.94 493 ASP A O 1
ATOM 3909 N N . TRP A 1 494 ? -22.064 27.604 27.704 1.00 88.44 494 TRP A N 1
ATOM 3910 C CA . TRP A 1 494 ? -22.503 26.638 26.690 1.00 88.44 494 TRP A CA 1
ATOM 3911 C C . TRP A 1 494 ? -24.033 26.568 26.586 1.00 88.44 494 TRP A C 1
ATOM 3913 O O . TRP A 1 494 ? -24.721 26.245 27.553 1.00 88.44 494 TRP A O 1
ATOM 3923 N N . ARG A 1 495 ? -24.589 26.822 25.392 1.00 88.50 495 ARG A N 1
ATOM 3924 C CA . ARG A 1 495 ? -26.045 26.813 25.162 1.00 88.50 495 ARG A CA 1
ATOM 3925 C C . ARG A 1 495 ? -26.457 25.844 24.065 1.00 88.50 495 ARG A C 1
ATOM 3927 O O . ARG A 1 495 ? -26.035 25.959 22.917 1.00 88.50 495 ARG A O 1
ATOM 3934 N N . THR A 1 496 ? -27.343 24.916 24.407 1.00 89.38 496 THR A N 1
ATOM 3935 C CA . THR A 1 496 ? -28.037 24.036 23.455 1.00 89.38 496 THR A CA 1
ATOM 3936 C C . THR A 1 496 ? -28.951 24.820 22.507 1.00 89.38 496 THR A C 1
ATOM 3938 O O . THR A 1 496 ? -29.424 25.912 22.826 1.00 89.38 496 THR A O 1
ATOM 3941 N N . TRP A 1 497 ? -29.296 24.237 21.356 1.00 90.44 497 TRP A N 1
ATOM 3942 C CA . TRP A 1 497 ? -30.251 24.852 20.418 1.00 90.44 497 TRP A CA 1
ATOM 3943 C C . TRP A 1 497 ? -31.633 25.132 21.029 1.00 90.44 497 TRP A C 1
ATOM 3945 O O . TRP A 1 497 ? -32.270 26.131 20.699 1.00 90.44 497 TRP A O 1
ATOM 3955 N N . SER A 1 498 ? -32.068 24.297 21.970 1.00 88.69 498 SER A N 1
ATOM 3956 C CA . SER A 1 498 ? -33.289 24.472 22.762 1.00 88.69 498 SER A CA 1
ATOM 3957 C C . SER A 1 498 ? -33.263 25.719 23.651 1.00 88.69 498 SER A C 1
ATOM 3959 O O . SER A 1 498 ? -34.208 26.510 23.632 1.00 88.69 498 SER A O 1
ATOM 3961 N N . THR A 1 499 ? -32.163 25.941 24.377 1.00 86.50 499 THR A N 1
ATOM 3962 C CA . THR A 1 499 ? -31.990 27.122 25.241 1.00 86.50 499 THR A CA 1
ATOM 3963 C C . THR A 1 499 ? -31.744 28.399 24.438 1.00 86.50 499 THR A C 1
ATOM 3965 O O . THR A 1 499 ? -32.262 29.451 24.811 1.00 86.50 499 THR A O 1
ATOM 3968 N N . MET A 1 500 ? -31.052 28.319 23.293 1.00 86.06 500 MET A N 1
ATOM 3969 C CA . MET A 1 500 ? -30.910 29.439 22.349 1.00 86.06 500 MET A CA 1
ATOM 3970 C C . MET A 1 500 ? -32.248 29.890 21.743 1.00 86.06 500 MET A C 1
ATOM 3972 O O . MET A 1 500 ? -32.462 31.086 21.568 1.00 86.06 500 MET A O 1
ATOM 3976 N N . LEU A 1 501 ? -33.165 28.958 21.455 1.00 87.38 501 LEU A N 1
ATOM 3977 C CA . LEU A 1 501 ? -34.510 29.264 20.944 1.00 87.38 501 LEU A CA 1
ATOM 3978 C C . LEU A 1 501 ? -35.550 29.534 22.052 1.00 87.38 501 LEU A C 1
ATOM 3980 O O . LEU A 1 501 ? -36.733 29.688 21.756 1.00 87.38 501 LEU A O 1
ATOM 3984 N N . GLY A 1 502 ? -35.131 29.610 23.321 1.00 84.69 502 GLY A N 1
ATOM 3985 C CA . GLY A 1 502 ? -35.996 29.969 24.451 1.00 84.69 502 GLY A CA 1
ATOM 3986 C C . GLY A 1 502 ? -37.019 28.900 24.864 1.00 84.69 502 GLY A C 1
ATOM 3987 O O . GLY A 1 502 ? -37.970 29.214 25.579 1.00 84.69 502 GLY A O 1
ATOM 3988 N N . VAL A 1 503 ? -36.855 27.643 24.436 1.00 87.81 503 VAL A N 1
ATOM 3989 C CA . VAL A 1 503 ? -37.826 26.565 24.686 1.00 87.81 503 VAL A CA 1
ATOM 3990 C C . VAL A 1 503 ? -37.394 25.706 25.874 1.00 87.81 503 VAL A C 1
ATOM 3992 O O . VAL A 1 503 ? -36.542 24.831 25.760 1.00 87.81 503 VAL A O 1
ATOM 3995 N N . SER A 1 504 ? -38.035 25.932 27.023 1.00 81.25 504 SER A N 1
ATOM 3996 C CA . SER A 1 504 ? -37.739 25.267 28.305 1.00 81.25 504 SER A CA 1
ATOM 3997 C C . SER A 1 504 ? -38.505 23.957 28.559 1.00 81.25 504 SER A C 1
ATOM 3999 O O . SER A 1 504 ? -38.192 23.223 29.496 1.00 81.25 504 SER A O 1
ATOM 4001 N N . ASN A 1 505 ? -39.515 23.629 27.747 1.00 89.56 505 ASN A N 1
ATOM 4002 C CA . ASN A 1 505 ? -40.265 22.376 27.880 1.00 89.56 505 ASN A CA 1
ATOM 4003 C C . ASN A 1 505 ? -39.417 21.192 27.381 1.00 89.56 505 ASN A C 1
ATOM 4005 O O . ASN A 1 505 ? -39.072 21.160 26.202 1.00 89.56 505 ASN A O 1
ATOM 4009 N N . ARG A 1 506 ? -39.170 20.182 28.235 1.00 85.56 506 ARG A N 1
ATOM 4010 C CA . ARG A 1 506 ? -38.401 18.957 27.915 1.00 85.56 506 ARG A CA 1
ATOM 4011 C C . ARG A 1 506 ? -38.747 18.337 26.554 1.00 85.56 506 ARG A C 1
ATOM 4013 O O . ARG A 1 506 ? -37.841 17.966 25.815 1.00 85.56 506 ARG A O 1
ATOM 4020 N N . GLY A 1 507 ? -40.036 18.243 26.210 1.00 87.88 507 GLY A N 1
ATOM 4021 C CA . GLY A 1 507 ? -40.467 17.673 24.926 1.00 87.88 507 GLY A CA 1
ATOM 4022 C C . GLY A 1 507 ? -40.077 18.542 23.725 1.00 87.88 507 GLY A C 1
ATOM 4023 O O . GLY A 1 507 ? -39.573 18.033 22.729 1.00 87.88 507 GLY A O 1
ATOM 4024 N N . GLY A 1 508 ? -40.247 19.863 23.843 1.00 88.25 508 GLY A N 1
ATOM 4025 C CA . GLY A 1 508 ? -39.824 20.822 22.818 1.00 88.25 508 GLY A CA 1
ATOM 4026 C C . GLY A 1 508 ? -38.301 20.906 22.686 1.00 88.25 508 GLY A C 1
ATOM 4027 O O . GLY A 1 508 ? -37.797 20.963 21.570 1.00 88.25 508 GLY A O 1
ATOM 4028 N N . SER A 1 509 ? -37.583 20.826 23.812 1.00 87.88 509 SER A N 1
ATOM 4029 C CA . SER A 1 509 ? -36.118 20.786 23.884 1.00 87.88 509 SER A CA 1
ATOM 4030 C C . SER A 1 509 ? -35.559 19.650 23.025 1.00 87.88 509 SER A C 1
ATOM 4032 O O . SER A 1 509 ? -34.826 19.896 22.069 1.00 87.88 509 SER A O 1
ATOM 4034 N N . TYR A 1 510 ? -36.018 18.420 23.284 1.00 90.19 510 TYR A N 1
ATOM 4035 C CA . TYR A 1 510 ? -35.604 17.222 22.552 1.00 90.19 510 TYR A CA 1
ATOM 4036 C C . TYR A 1 510 ? -35.913 17.308 21.049 1.00 90.19 510 TYR A C 1
ATOM 4038 O O . TYR A 1 510 ? -35.076 16.945 20.227 1.00 90.19 510 TYR A O 1
ATOM 4046 N N . ILE A 1 511 ? -37.097 17.810 20.673 1.00 91.62 511 ILE A N 1
ATOM 4047 C CA . ILE A 1 511 ? -37.492 17.957 19.262 1.00 91.62 511 ILE A CA 1
ATOM 4048 C C . ILE A 1 511 ? -36.611 18.991 18.545 1.00 91.62 511 ILE A C 1
ATOM 4050 O O . ILE A 1 511 ? -36.175 18.743 17.422 1.00 91.62 511 ILE A O 1
ATOM 4054 N N . ILE A 1 512 ? -36.313 20.126 19.184 1.00 91.62 512 ILE A N 1
ATOM 4055 C CA . ILE A 1 512 ? -35.445 21.170 18.622 1.00 91.62 512 ILE A CA 1
ATOM 4056 C C . ILE A 1 512 ? -34.010 20.667 18.460 1.00 91.62 512 ILE A C 1
ATOM 4058 O O . ILE A 1 512 ? -33.423 20.841 17.395 1.00 91.62 512 ILE A O 1
ATOM 4062 N N . GLU A 1 513 ? -33.461 20.011 19.482 1.00 91.00 513 GLU A N 1
ATOM 4063 C CA . GLU A 1 513 ? -32.119 19.423 19.443 1.00 91.00 513 GLU A CA 1
ATOM 4064 C C . GLU A 1 513 ? -32.012 18.342 18.356 1.00 91.00 513 GLU A C 1
ATOM 4066 O O . GLU A 1 513 ? -31.038 18.324 17.606 1.00 91.00 513 GLU A O 1
ATOM 4071 N N . TYR A 1 514 ? -33.040 17.500 18.198 1.00 92.62 514 TYR A N 1
ATOM 4072 C CA . TYR A 1 514 ? -33.092 16.481 17.147 1.00 92.62 514 TYR A CA 1
ATOM 4073 C C . TYR A 1 514 ? -33.130 17.096 15.741 1.00 92.62 514 TYR A C 1
ATOM 4075 O O . TYR A 1 514 ? -32.364 16.691 14.866 1.00 92.62 514 TYR A O 1
ATOM 4083 N N . ILE A 1 515 ? -33.982 18.105 15.524 1.00 93.44 515 ILE A N 1
ATOM 4084 C CA . ILE A 1 515 ? -34.089 18.808 14.237 1.00 93.44 515 ILE A CA 1
ATOM 4085 C C . ILE A 1 515 ? -32.778 19.534 13.908 1.00 93.44 515 ILE A C 1
ATOM 4087 O O . ILE A 1 515 ? -32.292 19.417 12.784 1.00 93.44 515 ILE A O 1
ATOM 4091 N N . ALA A 1 516 ? -32.174 20.236 14.872 1.00 92.50 516 ALA A N 1
ATOM 4092 C CA . ALA A 1 516 ? -30.899 20.927 14.682 1.00 92.50 516 ALA A CA 1
ATOM 4093 C C . ALA A 1 516 ? -29.767 19.946 14.331 1.00 92.50 516 ALA A C 1
ATOM 4095 O O . ALA A 1 516 ? -29.056 20.161 13.347 1.00 92.50 516 ALA A O 1
ATOM 4096 N N . PHE A 1 517 ? -29.656 18.834 15.067 1.00 93.88 517 PHE A N 1
ATOM 4097 C CA . PHE A 1 517 ? -28.680 17.775 14.807 1.00 93.88 517 PHE A CA 1
ATOM 4098 C C . PHE A 1 517 ? -28.838 17.201 13.391 1.00 93.88 517 PHE A C 1
ATOM 4100 O O . PHE A 1 517 ? -27.873 17.177 12.629 1.00 93.88 517 PHE A O 1
ATOM 4107 N N . VAL A 1 518 ? -30.056 16.805 12.998 1.00 95.25 518 VAL A N 1
ATOM 4108 C CA . VAL A 1 518 ? -30.328 16.221 11.672 1.00 95.25 518 VAL A CA 1
ATOM 4109 C C . VAL A 1 518 ? -30.055 17.217 10.541 1.00 95.25 518 VAL A C 1
ATOM 4111 O O . VAL A 1 518 ? -29.399 16.855 9.561 1.00 95.25 518 VAL A O 1
ATOM 4114 N N . LEU A 1 519 ? -30.504 18.471 10.665 1.00 95.38 519 LEU A N 1
ATOM 4115 C CA . LEU A 1 519 ? -30.282 19.496 9.639 1.00 95.38 519 LEU A CA 1
ATOM 4116 C C . LEU A 1 519 ? -28.790 19.800 9.447 1.00 95.38 519 LEU A C 1
ATOM 4118 O O . LEU A 1 519 ? -28.323 19.840 8.308 1.00 95.38 519 LEU A O 1
ATOM 4122 N N . LEU A 1 520 ? -28.032 19.968 10.535 1.00 95.00 520 LEU A N 1
ATOM 4123 C CA . LEU A 1 520 ? -26.598 20.265 10.468 1.00 95.00 520 LEU A CA 1
ATOM 4124 C C . LEU A 1 520 ? -25.788 19.062 9.959 1.00 95.00 520 LEU A C 1
ATOM 4126 O O . LEU A 1 520 ? -24.958 19.230 9.063 1.00 95.00 520 LEU A O 1
ATOM 4130 N N . SER A 1 521 ? -26.087 17.841 10.418 1.00 95.19 521 SER A N 1
ATOM 4131 C CA . SER A 1 521 ? -25.486 16.604 9.892 1.00 95.19 521 SER A CA 1
ATOM 4132 C C . SER A 1 521 ? -25.653 16.468 8.376 1.00 95.19 521 SER A C 1
ATOM 4134 O O . SER A 1 521 ? -24.675 16.228 7.659 1.00 95.19 521 SER A O 1
ATOM 4136 N N . VAL A 1 522 ? -26.875 16.661 7.866 1.00 96.56 522 VAL A N 1
ATOM 4137 C CA . VAL A 1 522 ? -27.169 16.567 6.426 1.00 96.56 522 VAL A CA 1
ATOM 4138 C C . VAL A 1 522 ? -26.520 17.713 5.644 1.00 96.56 522 VAL A C 1
ATOM 4140 O O . VAL A 1 522 ? -25.979 17.475 4.558 1.00 96.56 522 VAL A O 1
ATOM 4143 N N . ALA A 1 523 ? -26.512 18.935 6.184 1.00 96.75 523 ALA A N 1
ATOM 4144 C CA . ALA A 1 523 ? -25.866 20.086 5.555 1.00 96.75 523 ALA A CA 1
ATOM 4145 C C . ALA A 1 523 ? -24.350 19.881 5.399 1.00 96.75 523 ALA A C 1
ATOM 4147 O O . ALA A 1 523 ? -23.822 20.057 4.298 1.00 96.75 523 ALA A O 1
ATOM 4148 N N . PHE A 1 524 ? -23.653 19.441 6.453 1.00 96.75 524 PHE A N 1
ATOM 4149 C CA . PHE A 1 524 ? -22.212 19.176 6.404 1.00 96.75 524 PHE A CA 1
ATOM 4150 C C . PHE A 1 524 ? -21.860 18.048 5.424 1.00 96.75 524 PHE A C 1
ATOM 4152 O O . PHE A 1 524 ? -20.974 18.223 4.584 1.00 96.75 524 PHE A O 1
ATOM 4159 N N . ALA A 1 525 ? -22.591 16.928 5.454 1.00 96.25 525 ALA A N 1
ATOM 4160 C CA . ALA A 1 525 ? -22.378 15.804 4.538 1.00 96.25 525 ALA A CA 1
ATOM 4161 C C . ALA A 1 525 ? -22.587 16.193 3.060 1.00 96.25 525 ALA A C 1
ATOM 4163 O O . ALA A 1 525 ? -21.780 15.853 2.187 1.00 96.25 525 ALA A O 1
ATOM 4164 N N . THR A 1 526 ? -23.647 16.956 2.779 1.00 95.81 526 THR A N 1
ATOM 4165 C CA . THR A 1 526 ? -23.967 17.442 1.427 1.00 95.81 526 THR A CA 1
ATOM 4166 C C . THR A 1 526 ? -22.925 18.460 0.944 1.00 95.81 526 THR A C 1
ATOM 4168 O O . THR A 1 526 ? -22.474 18.397 -0.204 1.00 95.81 526 THR A O 1
ATOM 4171 N N . CYS A 1 527 ? -22.469 19.357 1.825 1.00 96.19 527 CYS A N 1
ATOM 4172 C CA . CYS A 1 527 ? -21.384 20.299 1.542 1.00 96.19 527 CYS A CA 1
ATOM 4173 C C . CYS A 1 527 ? -20.069 19.565 1.207 1.00 96.19 527 CYS A C 1
ATOM 4175 O O . CYS A 1 527 ? -19.463 19.822 0.167 1.00 96.19 527 CYS A O 1
ATOM 4177 N N . ALA A 1 528 ? -19.680 18.564 2.006 1.00 96.19 528 ALA A N 1
ATOM 4178 C CA . ALA A 1 528 ? -18.499 17.740 1.741 1.00 96.19 528 ALA A CA 1
ATOM 4179 C C . ALA A 1 528 ? -18.559 17.047 0.365 1.00 96.19 528 ALA A C 1
ATOM 4181 O O . ALA A 1 528 ? -17.588 17.092 -0.396 1.00 96.19 528 ALA A O 1
ATOM 4182 N N . SER A 1 529 ? -19.699 16.442 0.004 1.00 95.62 529 SER A N 1
ATOM 4183 C CA . SER A 1 529 ? -19.826 15.739 -1.282 1.00 95.62 529 SER A CA 1
ATOM 4184 C C . SER A 1 529 ? -19.867 16.682 -2.486 1.00 95.62 529 SER A C 1
ATOM 4186 O O . SER A 1 529 ? -19.277 16.373 -3.524 1.00 95.62 529 SER A O 1
ATOM 4188 N N . THR A 1 530 ? -20.510 17.848 -2.362 1.00 95.06 530 THR A N 1
ATOM 4189 C CA . THR A 1 530 ? -20.497 18.870 -3.425 1.00 95.06 530 THR A CA 1
ATOM 4190 C C . THR A 1 530 ? -19.108 19.471 -3.630 1.00 95.06 530 THR A C 1
ATOM 4192 O O . THR A 1 530 ? -18.711 19.670 -4.779 1.00 95.06 530 THR A O 1
ATOM 4195 N N . LEU A 1 531 ? -18.328 19.678 -2.562 1.00 95.12 531 LEU A N 1
ATOM 4196 C CA . LEU A 1 531 ? -16.938 20.134 -2.654 1.00 95.12 531 LEU A CA 1
ATOM 4197 C C . LEU A 1 531 ? -16.060 19.117 -3.408 1.00 95.12 531 LEU A C 1
ATOM 4199 O O . LEU A 1 531 ? -15.358 19.485 -4.352 1.00 95.12 531 LEU A O 1
ATOM 4203 N N . VAL A 1 532 ? -16.148 17.828 -3.053 1.00 94.50 532 VAL A N 1
ATOM 4204 C CA . VAL A 1 532 ? -15.430 16.747 -3.754 1.00 94.50 532 VAL A CA 1
ATOM 4205 C C . VAL A 1 532 ? -15.844 16.676 -5.225 1.00 94.50 532 VAL A C 1
ATOM 4207 O O . VAL A 1 532 ? -14.985 16.755 -6.102 1.00 94.50 532 VAL A O 1
ATOM 4210 N N . ASN A 1 533 ? -17.144 16.581 -5.514 1.00 92.00 533 ASN A N 1
ATOM 4211 C CA . ASN A 1 533 ? -17.632 16.389 -6.881 1.00 92.00 533 ASN A CA 1
ATOM 4212 C C . ASN A 1 533 ? -17.374 17.585 -7.809 1.00 92.00 533 ASN A C 1
ATOM 4214 O O . ASN A 1 533 ? -17.112 17.383 -8.993 1.00 92.00 533 ASN A O 1
ATOM 4218 N N . LYS A 1 534 ? -17.426 18.821 -7.296 1.00 91.81 534 LYS A N 1
ATOM 4219 C CA . LYS A 1 534 ? -17.260 20.030 -8.118 1.00 91.81 534 LYS A CA 1
ATOM 4220 C C . LYS A 1 534 ? -15.797 20.429 -8.341 1.00 91.81 534 LYS A C 1
ATOM 4222 O O . LYS A 1 534 ? -15.498 20.996 -9.388 1.00 91.81 534 LYS A O 1
ATOM 4227 N N . TYR A 1 535 ? -14.897 20.159 -7.387 1.00 91.88 535 TYR A N 1
ATOM 4228 C CA . TYR A 1 535 ? -13.520 20.680 -7.424 1.00 91.88 535 TYR A CA 1
ATOM 4229 C C . TYR A 1 535 ? -12.428 19.608 -7.579 1.00 91.88 535 TYR A C 1
ATOM 4231 O O . TYR A 1 535 ? -11.460 19.842 -8.302 1.00 91.88 535 TYR A O 1
ATOM 4239 N N . SER A 1 536 ? -12.540 18.438 -6.935 1.00 91.38 536 SER A N 1
ATOM 4240 C CA . SER A 1 536 ? -11.595 17.329 -7.153 1.00 91.38 536 SER A CA 1
ATOM 4241 C C . SER A 1 536 ? -12.183 15.979 -6.742 1.00 91.38 536 SER A C 1
ATOM 4243 O O . SER A 1 536 ? -12.129 15.586 -5.576 1.00 91.38 536 SER A O 1
ATOM 4245 N N . LEU A 1 537 ? -12.664 15.211 -7.726 1.00 90.56 537 LEU A N 1
ATOM 4246 C CA . LEU A 1 537 ? -13.191 13.853 -7.523 1.00 90.56 537 LEU A CA 1
ATOM 4247 C C . LEU A 1 537 ? -12.157 12.899 -6.885 1.00 90.56 537 LEU A C 1
ATOM 4249 O O . LEU A 1 537 ? -12.526 11.950 -6.195 1.00 90.56 537 LEU A O 1
ATOM 4253 N N . TYR A 1 538 ? -10.861 13.183 -7.058 1.00 90.69 538 TYR A N 1
ATOM 4254 C CA . TYR A 1 538 ? -9.745 12.466 -6.430 1.00 90.69 538 TYR A CA 1
ATOM 4255 C C . TYR A 1 538 ? -9.657 12.652 -4.903 1.00 90.69 538 TYR A C 1
ATOM 4257 O O . TYR A 1 538 ? -8.885 11.953 -4.252 1.00 90.69 538 TYR A O 1
ATOM 4265 N N . ALA A 1 539 ? -10.424 13.574 -4.311 1.00 92.50 539 ALA A N 1
ATOM 4266 C CA . ALA A 1 539 ? -10.478 13.771 -2.863 1.00 92.50 539 ALA A CA 1
ATOM 4267 C C . ALA A 1 539 ? -11.408 12.777 -2.135 1.00 92.50 539 ALA A C 1
ATOM 4269 O O . ALA A 1 539 ? -11.362 12.710 -0.904 1.00 92.50 539 ALA A O 1
ATOM 4270 N N . LYS A 1 540 ? -12.226 11.993 -2.855 1.00 91.75 540 LYS A N 1
ATOM 4271 C CA . LYS A 1 540 ? -13.144 11.000 -2.265 1.00 91.75 540 LYS A CA 1
ATOM 4272 C C . LYS A 1 540 ? -12.419 9.912 -1.454 1.00 91.75 540 LYS A C 1
ATOM 4274 O O . LYS A 1 540 ? -11.221 9.687 -1.627 1.00 91.75 540 LYS A O 1
ATOM 4279 N N . GLN A 1 541 ? -13.178 9.215 -0.608 1.00 91.88 541 GLN A N 1
ATOM 4280 C CA . GLN A 1 541 ? -12.780 8.026 0.154 1.00 91.88 541 GLN A CA 1
ATOM 4281 C C . GLN A 1 541 ? -11.453 8.237 0.918 1.00 91.88 541 GLN A C 1
ATOM 4283 O O . GLN A 1 541 ? -11.122 9.364 1.305 1.00 91.88 541 GLN A O 1
ATOM 4288 N N . SER A 1 542 ? -10.692 7.171 1.176 1.00 92.38 542 SER A N 1
ATOM 4289 C CA . SER A 1 542 ? -9.455 7.258 1.961 1.00 92.38 542 SER A CA 1
ATOM 4290 C C . SER A 1 542 ? -8.257 7.748 1.143 1.00 92.38 542 SER A C 1
ATOM 4292 O O . SER A 1 542 ? -7.426 8.468 1.681 1.00 92.38 542 SER A O 1
ATOM 4294 N N . GLY A 1 543 ? -8.137 7.358 -0.130 1.00 92.50 543 GLY A N 1
ATOM 4295 C CA . GLY A 1 543 ? -6.922 7.564 -0.932 1.00 92.50 543 GLY A CA 1
ATOM 4296 C C . GLY A 1 543 ? -5.817 6.516 -0.705 1.00 92.50 543 GLY A C 1
ATOM 4297 O O . GLY A 1 543 ? -4.830 6.513 -1.432 1.00 92.50 543 GLY A O 1
ATOM 4298 N N . ILE A 1 544 ? -5.951 5.622 0.285 1.00 94.00 544 ILE A N 1
ATOM 4299 C CA . ILE A 1 544 ? -4.977 4.548 0.562 1.00 94.00 544 ILE A CA 1
ATOM 4300 C C . ILE A 1 544 ? -4.868 3.521 -0.588 1.00 94.00 544 ILE A C 1
ATOM 4302 O O . ILE A 1 544 ? -3.731 3.218 -0.956 1.00 94.00 544 ILE A O 1
ATOM 4306 N N . PRO A 1 545 ? -5.969 3.014 -1.192 1.00 93.00 545 PRO A N 1
ATOM 4307 C CA . PRO A 1 545 ? -5.904 2.163 -2.388 1.00 93.00 545 PRO A CA 1
ATOM 4308 C C . PRO A 1 545 ? -5.075 2.804 -3.505 1.00 93.00 545 PRO A C 1
ATOM 4310 O O . PRO A 1 545 ? -4.124 2.216 -4.019 1.00 93.00 545 PRO A O 1
ATOM 4313 N N . GLU A 1 546 ? -5.377 4.062 -3.812 1.00 92.62 546 GLU A N 1
ATOM 4314 C CA . GLU A 1 546 ? -4.731 4.838 -4.860 1.00 92.62 546 GLU A CA 1
ATOM 4315 C C . GLU A 1 546 ? -3.239 5.077 -4.542 1.00 92.62 546 GLU A C 1
ATOM 4317 O O . GLU A 1 546 ? -2.390 4.803 -5.391 1.00 92.62 546 GLU A O 1
ATOM 4322 N N . ILE A 1 547 ? -2.886 5.474 -3.308 1.00 93.44 547 ILE A N 1
ATOM 4323 C CA . ILE A 1 547 ? -1.488 5.591 -2.837 1.00 93.44 547 ILE A CA 1
ATOM 4324 C C . ILE A 1 547 ? -0.730 4.263 -2.985 1.00 93.44 547 ILE A C 1
ATOM 4326 O O . ILE A 1 547 ? 0.393 4.263 -3.497 1.00 93.44 547 ILE A O 1
ATOM 4330 N N . LYS A 1 548 ? -1.338 3.133 -2.598 1.00 91.56 548 LYS A N 1
ATOM 4331 C CA . LYS A 1 548 ? -0.740 1.795 -2.734 1.00 91.56 548 LYS A CA 1
ATOM 4332 C C . LYS A 1 548 ? -0.469 1.451 -4.205 1.00 91.56 548 LYS A C 1
ATOM 4334 O O . LYS A 1 548 ? 0.601 0.928 -4.513 1.00 91.56 548 LYS A O 1
ATOM 4339 N N . THR A 1 549 ? -1.347 1.831 -5.141 1.00 89.56 549 THR A N 1
ATOM 4340 C CA . THR A 1 549 ? -1.060 1.663 -6.582 1.00 89.56 549 THR A CA 1
ATOM 4341 C C . THR A 1 549 ? 0.035 2.595 -7.110 1.00 89.56 549 THR A C 1
ATOM 4343 O O . THR A 1 549 ? 0.856 2.158 -7.917 1.00 89.56 549 THR A O 1
ATOM 4346 N N . VAL A 1 550 ? 0.121 3.838 -6.619 1.00 89.69 550 VAL A N 1
ATOM 4347 C CA . VAL A 1 550 ? 1.184 4.790 -6.998 1.00 89.69 550 VAL A CA 1
ATOM 4348 C C . VAL A 1 550 ? 2.556 4.293 -6.536 1.00 89.69 550 VAL A C 1
ATOM 4350 O O . VAL A 1 550 ? 3.492 4.242 -7.335 1.00 89.69 550 VAL A O 1
ATOM 4353 N N . LEU A 1 551 ? 2.674 3.833 -5.287 1.00 88.56 551 LEU A N 1
ATOM 4354 C CA . LEU A 1 551 ? 3.898 3.209 -4.764 1.00 88.56 551 LEU A CA 1
ATOM 4355 C C . LEU A 1 551 ? 4.189 1.847 -5.428 1.00 88.56 551 LEU A C 1
ATOM 4357 O O . LEU A 1 551 ? 5.351 1.499 -5.639 1.00 88.56 551 LEU A O 1
ATOM 4361 N N . GLY A 1 552 ? 3.144 1.130 -5.854 1.00 82.25 552 GLY A N 1
ATOM 4362 C CA . GLY A 1 552 ? 3.190 -0.041 -6.742 1.00 82.25 552 GLY A CA 1
ATOM 4363 C C . GLY A 1 552 ? 3.557 0.254 -8.208 1.00 82.25 552 GLY A C 1
ATOM 4364 O O . GLY A 1 552 ? 3.557 -0.664 -9.035 1.00 82.25 552 GLY A O 1
ATOM 4365 N N . GLY A 1 553 ? 3.880 1.510 -8.540 1.00 82.06 553 GLY A N 1
ATOM 4366 C CA . GLY A 1 553 ? 4.422 1.921 -9.835 1.00 82.06 553 GLY A CA 1
ATOM 4367 C C . GLY A 1 553 ? 3.398 2.358 -10.877 1.00 82.06 553 GLY A C 1
ATOM 4368 O O . GLY A 1 553 ? 3.678 2.201 -12.061 1.00 82.06 553 GLY A O 1
ATOM 4369 N N . PHE A 1 554 ? 2.230 2.879 -10.486 1.00 85.81 554 PHE A N 1
ATOM 4370 C CA . PHE A 1 554 ? 1.172 3.308 -11.412 1.00 85.81 554 PHE A CA 1
ATOM 4371 C C . PHE A 1 554 ? 0.879 4.817 -11.320 1.00 85.81 554 PHE A C 1
ATOM 4373 O O . PHE A 1 554 ? 0.531 5.340 -10.265 1.00 85.81 554 PHE A O 1
ATOM 4380 N N . VAL A 1 555 ? 1.013 5.549 -12.429 1.00 85.06 555 VAL A N 1
ATOM 4381 C CA . VAL A 1 555 ? 0.948 7.021 -12.437 1.00 85.06 555 VAL A CA 1
ATOM 4382 C C . VAL A 1 555 ? -0.490 7.524 -12.557 1.00 85.06 555 VAL A C 1
ATOM 4384 O O . VAL A 1 555 ? -1.077 7.498 -13.637 1.00 85.06 555 VAL A O 1
ATOM 4387 N N . ILE A 1 556 ? -1.035 8.076 -11.469 1.00 87.38 556 ILE A N 1
ATOM 4388 C CA . ILE A 1 556 ? -2.337 8.763 -11.461 1.00 87.38 556 ILE A CA 1
ATOM 4389 C C . ILE A 1 556 ? -2.107 10.286 -11.429 1.00 87.38 556 ILE A C 1
ATOM 4391 O O . ILE A 1 556 ? -1.801 10.876 -10.388 1.00 87.38 556 ILE A O 1
ATOM 4395 N N . ARG A 1 557 ? -2.235 10.956 -12.583 1.00 83.25 557 ARG A N 1
ATOM 4396 C CA . ARG A 1 557 ? -2.087 12.420 -12.690 1.00 83.25 557 ARG A CA 1
ATOM 4397 C C . ARG A 1 557 ? -3.221 13.131 -11.929 1.00 83.25 557 ARG A C 1
ATOM 4399 O O . ARG A 1 557 ? -4.337 12.638 -11.830 1.00 83.25 557 ARG A O 1
ATOM 4406 N N . ARG A 1 558 ? -2.933 14.330 -11.402 1.00 85.25 558 ARG A N 1
ATOM 4407 C CA . ARG A 1 558 ? -3.819 15.185 -10.566 1.00 85.25 558 ARG A CA 1
ATOM 4408 C C . ARG A 1 558 ? -4.243 14.620 -9.195 1.00 85.25 558 ARG A C 1
ATOM 4410 O O . ARG A 1 558 ? -4.628 15.425 -8.351 1.00 85.25 558 ARG A O 1
ATOM 4417 N N . PHE A 1 559 ? -4.093 13.320 -8.922 1.00 90.81 559 PHE A N 1
ATOM 4418 C CA . PHE A 1 559 ? -4.409 12.713 -7.619 1.00 90.81 559 PHE A CA 1
ATOM 4419 C C . PHE A 1 559 ? -3.703 13.425 -6.449 1.00 90.81 559 PHE A C 1
ATOM 4421 O O . PHE A 1 559 ? -4.366 13.974 -5.573 1.00 90.81 559 PHE A O 1
ATOM 4428 N N . LEU A 1 560 ? -2.371 13.544 -6.491 1.00 90.75 560 LEU A N 1
ATOM 4429 C CA . LEU A 1 560 ? -1.565 14.271 -5.491 1.00 90.75 560 LEU A CA 1
ATOM 4430 C C . LEU A 1 560 ? -1.552 15.805 -5.702 1.00 90.75 560 LEU A C 1
ATOM 4432 O O . LEU A 1 560 ? -0.524 16.461 -5.538 1.00 90.75 560 LEU A O 1
ATOM 4436 N N . GLY A 1 561 ? -2.645 16.390 -6.197 1.00 88.56 561 GLY A N 1
ATOM 4437 C CA . GLY A 1 561 ? -2.728 17.811 -6.554 1.00 88.56 561 GLY A CA 1
ATOM 4438 C C . GLY A 1 561 ? -2.951 18.742 -5.356 1.00 88.56 561 GLY A C 1
ATOM 4439 O O . GLY A 1 561 ? -3.628 18.376 -4.403 1.00 88.56 561 GLY A O 1
ATOM 4440 N N . ALA A 1 562 ? -2.472 19.990 -5.441 1.00 91.31 562 ALA A N 1
ATOM 4441 C CA . ALA A 1 562 ? -2.726 21.015 -4.418 1.00 91.31 562 ALA A CA 1
ATOM 4442 C C . ALA A 1 562 ? -4.230 21.327 -4.249 1.00 91.31 562 ALA A C 1
ATOM 4444 O O . ALA A 1 562 ? -4.704 21.509 -3.133 1.00 91.31 562 ALA A O 1
ATOM 4445 N N . TRP A 1 563 ? -5.011 21.292 -5.336 1.00 92.62 563 TRP A N 1
ATOM 4446 C CA . TRP A 1 563 ? -6.474 21.363 -5.247 1.00 92.62 563 TRP A CA 1
ATOM 4447 C C . TRP A 1 563 ? -7.078 20.149 -4.532 1.00 92.62 563 TRP A C 1
ATOM 4449 O O . TRP A 1 563 ? -7.998 20.311 -3.740 1.00 92.62 563 TRP A O 1
ATOM 4459 N N . THR A 1 564 ? -6.535 18.945 -4.741 1.00 94.44 564 THR A N 1
ATOM 4460 C CA . THR A 1 564 ? -6.965 17.743 -4.010 1.00 94.44 564 THR A CA 1
ATOM 4461 C C . THR A 1 564 ? -6.619 17.838 -2.524 1.00 94.44 564 THR A C 1
ATOM 4463 O O . THR A 1 564 ? -7.441 17.436 -1.714 1.00 94.44 564 THR A O 1
ATOM 4466 N N . LEU A 1 565 ? -5.473 18.424 -2.153 1.00 95.38 565 LEU A N 1
ATOM 4467 C CA . LEU A 1 565 ? -5.118 18.716 -0.757 1.00 95.38 565 LEU A CA 1
ATOM 4468 C C . LEU A 1 565 ? -6.179 19.597 -0.081 1.00 95.38 565 LEU A C 1
ATOM 4470 O O . LEU A 1 565 ? -6.776 19.181 0.906 1.00 95.38 565 LEU A O 1
ATOM 4474 N N . VAL A 1 566 ? -6.465 20.773 -0.652 1.00 95.31 566 VAL A N 1
ATOM 4475 C CA . VAL A 1 566 ? -7.437 21.731 -0.090 1.00 95.31 566 VAL A CA 1
ATOM 4476 C C . VAL A 1 566 ? -8.843 21.124 -0.007 1.00 95.31 566 VAL A C 1
ATOM 4478 O O . VAL A 1 566 ? -9.482 21.188 1.042 1.00 95.31 566 VAL A O 1
ATOM 4481 N N . VAL A 1 567 ? -9.311 20.485 -1.086 1.00 95.75 567 VAL A N 1
ATOM 4482 C CA . VAL A 1 567 ? -10.639 19.848 -1.140 1.00 95.75 567 VAL A CA 1
ATOM 4483 C C . VAL A 1 567 ? -10.745 18.676 -0.162 1.00 95.75 567 VAL A C 1
ATOM 4485 O O . VAL A 1 567 ? -11.785 18.520 0.475 1.00 95.75 567 VAL A O 1
ATOM 4488 N N . LYS A 1 568 ? -9.691 17.859 -0.012 1.00 96.69 568 LYS A N 1
ATOM 4489 C CA . LYS A 1 568 ? -9.714 16.702 0.892 1.00 96.69 568 LYS A CA 1
ATOM 4490 C C . LYS A 1 568 ? -9.660 17.132 2.354 1.00 96.69 568 LYS A C 1
ATOM 4492 O O . LYS A 1 568 ? -10.454 16.605 3.118 1.00 96.69 568 LYS A O 1
ATOM 4497 N N . SER A 1 569 ? -8.823 18.101 2.736 1.00 95.75 569 SER A N 1
ATOM 4498 C CA . SER A 1 569 ? -8.782 18.597 4.121 1.00 95.75 569 SER A CA 1
ATOM 4499 C C . SER A 1 569 ? -10.100 19.266 4.531 1.00 95.75 569 SER A C 1
ATOM 4501 O O . SER A 1 569 ? -10.708 18.848 5.510 1.00 95.75 569 SER A O 1
ATOM 4503 N N . LEU A 1 570 ? -10.606 20.234 3.753 1.00 95.69 570 LEU A N 1
ATOM 4504 C CA . LEU A 1 570 ? -11.868 20.923 4.076 1.00 95.69 570 LEU A CA 1
ATOM 4505 C C . LEU A 1 570 ? -13.076 19.975 4.040 1.00 95.69 570 LEU A C 1
ATOM 4507 O O . LEU A 1 570 ? -13.927 20.003 4.930 1.00 95.69 570 LEU A O 1
ATOM 4511 N N . GLY A 1 571 ? -13.139 19.104 3.028 1.00 95.56 571 GLY A N 1
ATOM 4512 C CA . GLY A 1 571 ? -14.191 18.099 2.913 1.00 95.56 571 GLY A CA 1
ATOM 4513 C C . GLY A 1 571 ? -14.144 17.051 4.027 1.00 95.56 571 GLY A C 1
ATOM 4514 O O . GLY A 1 571 ? -15.188 16.499 4.361 1.00 95.56 571 GLY A O 1
ATOM 4515 N N . LEU A 1 572 ? -12.973 16.787 4.618 1.00 94.62 572 LEU A N 1
ATOM 4516 C CA . LEU A 1 572 ? -12.825 15.850 5.730 1.00 94.62 572 LEU A CA 1
ATOM 4517 C C . LEU A 1 572 ? -13.354 16.427 7.042 1.00 94.62 572 LEU A C 1
ATOM 4519 O O . LEU A 1 572 ? -14.088 15.726 7.732 1.00 94.62 572 LEU A O 1
ATOM 4523 N N . CYS A 1 573 ? -13.059 17.693 7.360 1.00 95.06 573 CYS A N 1
ATOM 4524 C CA . CYS A 1 573 ? -13.608 18.336 8.559 1.00 95.06 573 CYS A CA 1
ATOM 4525 C C . CYS A 1 573 ? -15.145 18.314 8.532 1.00 95.06 573 CYS A C 1
ATOM 4527 O O . CYS A 1 573 ? -15.775 17.931 9.512 1.00 95.06 573 CYS A O 1
ATOM 4529 N N . LEU A 1 574 ? -15.745 18.641 7.379 1.00 95.81 574 LEU A N 1
ATOM 4530 C CA . LEU A 1 574 ? -17.194 18.564 7.156 1.00 95.81 574 LEU A CA 1
ATOM 4531 C C . LEU A 1 574 ? -17.730 17.121 7.224 1.00 95.81 574 LEU A C 1
ATOM 4533 O O . LEU A 1 574 ? -18.792 16.879 7.798 1.00 95.81 574 LEU A O 1
ATOM 4537 N N . ALA A 1 575 ? -17.008 16.149 6.658 1.00 95.06 575 ALA A N 1
ATOM 4538 C CA . ALA A 1 575 ? -17.409 14.746 6.699 1.00 95.06 575 ALA A CA 1
ATOM 4539 C C . ALA A 1 575 ? -17.406 14.186 8.132 1.00 95.06 575 ALA A C 1
ATOM 4541 O O . ALA A 1 575 ? -18.369 13.523 8.508 1.00 95.06 575 ALA A O 1
ATOM 4542 N N . VAL A 1 576 ? -16.388 14.485 8.947 1.00 93.69 576 VAL A N 1
ATOM 4543 C CA . VAL A 1 576 ? -16.324 14.064 10.361 1.00 93.69 576 VAL A CA 1
ATOM 4544 C C . VAL A 1 576 ? -17.403 14.777 11.179 1.00 93.69 576 VAL A C 1
ATOM 4546 O O . VAL A 1 576 ? -18.216 14.117 11.829 1.00 93.69 576 VAL A O 1
ATOM 4549 N N . ALA A 1 577 ? -17.500 16.106 11.060 1.00 93.69 577 ALA A N 1
ATOM 4550 C CA . ALA A 1 577 ? -18.491 16.911 11.773 1.00 93.69 577 ALA A CA 1
ATOM 4551 C C . ALA A 1 577 ? -19.937 16.457 11.514 1.00 93.69 577 ALA A C 1
ATOM 4553 O O . ALA A 1 577 ? -20.776 16.534 12.411 1.00 93.69 577 ALA A O 1
ATOM 4554 N N . SER A 1 578 ? -20.238 15.901 10.333 1.00 94.44 578 SER A N 1
ATOM 4555 C CA . SER A 1 578 ? -21.563 15.345 10.024 1.00 94.44 578 SER A CA 1
ATOM 4556 C C . SER A 1 578 ? -22.038 14.256 11.002 1.00 94.44 578 SER A C 1
ATOM 4558 O O . SER A 1 578 ? -23.241 14.067 11.153 1.00 94.44 578 SER A O 1
ATOM 4560 N N . GLY A 1 579 ? -21.137 13.550 11.698 1.00 90.38 579 GLY A N 1
ATOM 4561 C CA . GLY A 1 579 ? -21.491 12.397 12.537 1.00 90.38 579 GLY A CA 1
ATOM 4562 C C . GLY A 1 579 ? -21.826 11.119 11.757 1.00 90.38 579 GLY A C 1
ATOM 4563 O O . GLY A 1 579 ? -22.356 10.175 12.337 1.00 90.38 579 GLY A O 1
ATOM 4564 N N . MET A 1 580 ? -21.530 11.061 10.454 1.00 91.62 580 MET A N 1
ATOM 4565 C CA . MET A 1 580 ? -21.492 9.788 9.730 1.00 91.62 580 MET A CA 1
ATOM 4566 C C . MET A 1 580 ? -20.372 8.887 10.271 1.00 91.62 580 MET A C 1
ATOM 4568 O O . MET A 1 580 ? -19.345 9.374 10.739 1.00 91.62 580 MET A O 1
ATOM 4572 N N . TRP A 1 581 ? -20.540 7.566 10.162 1.00 92.69 581 TRP A N 1
ATOM 4573 C CA . TRP A 1 581 ? -19.568 6.582 10.656 1.00 92.69 581 TRP A CA 1
ATOM 4574 C C . TRP A 1 581 ? -18.339 6.482 9.731 1.00 92.69 581 TRP A C 1
ATOM 4576 O O . TRP A 1 581 ? -18.229 5.591 8.886 1.00 92.69 581 TRP A O 1
ATOM 4586 N N . LEU A 1 582 ? -17.423 7.445 9.880 1.00 92.31 582 LEU A N 1
ATOM 4587 C CA . LEU A 1 582 ? -16.160 7.592 9.147 1.00 92.31 582 LEU A CA 1
ATOM 4588 C C . LEU A 1 582 ? -15.060 8.199 10.042 1.00 92.31 582 LEU A C 1
ATOM 4590 O O . LEU A 1 582 ? -15.353 8.910 10.996 1.00 92.31 582 LEU A O 1
ATOM 4594 N N . GLY A 1 583 ? -13.788 7.934 9.726 1.00 91.06 583 GLY A N 1
ATOM 4595 C CA . GLY A 1 583 ? -12.618 8.486 10.433 1.00 91.06 583 GLY A CA 1
ATOM 4596 C C . GLY A 1 583 ? -11.738 9.403 9.576 1.00 91.06 583 GLY A C 1
ATOM 4597 O O . GLY A 1 583 ? -11.792 9.343 8.341 1.00 91.06 583 GLY A O 1
ATOM 4598 N N . LYS A 1 584 ? -10.879 10.203 10.225 1.00 92.12 584 LYS A N 1
ATOM 4599 C CA . LYS A 1 584 ? -9.911 11.112 9.573 1.00 92.12 584 LYS A CA 1
ATOM 4600 C C . LYS A 1 584 ? -8.577 10.435 9.223 1.00 92.12 584 LYS A C 1
ATOM 4602 O O . LYS A 1 584 ? -7.923 10.812 8.251 1.00 92.12 584 LYS A O 1
ATOM 4607 N N . GLU A 1 585 ? -8.279 9.330 9.892 1.00 90.88 585 GLU A N 1
ATOM 4608 C CA . GLU A 1 585 ? -6.973 8.653 9.932 1.00 90.88 585 GLU A CA 1
ATOM 4609 C C . GLU A 1 585 ? -6.500 8.180 8.549 1.00 90.88 585 GLU A C 1
ATOM 4611 O O . GLU A 1 585 ? -5.358 8.390 8.148 1.00 90.88 585 GLU A O 1
ATOM 4616 N N . GLY A 1 586 ? -7.400 7.564 7.777 1.00 91.31 586 GLY A N 1
ATOM 4617 C CA . GLY A 1 586 ? -7.095 7.084 6.425 1.00 91.31 586 GLY A CA 1
ATOM 4618 C C . GLY A 1 586 ? -6.856 8.220 5.413 1.00 91.31 586 GLY A C 1
ATOM 4619 O O . GLY A 1 586 ? -5.853 8.199 4.699 1.00 91.31 586 GLY A O 1
ATOM 4620 N N . PRO A 1 587 ? -7.758 9.216 5.328 1.00 95.50 587 PRO A N 1
ATOM 4621 C CA . PRO A 1 587 ? -7.562 10.447 4.563 1.00 95.50 587 PRO A CA 1
ATOM 4622 C C . PRO A 1 587 ? -6.274 11.226 4.874 1.00 95.50 587 PRO A C 1
ATOM 4624 O O . PRO A 1 587 ? -5.675 11.762 3.936 1.00 95.50 587 PRO A O 1
ATOM 4627 N N . LEU A 1 588 ? -5.817 11.262 6.134 1.00 95.44 588 LEU A N 1
ATOM 4628 C CA . LEU A 1 588 ? -4.584 11.960 6.538 1.00 95.44 588 LEU A CA 1
ATOM 4629 C C . LEU A 1 588 ? -3.326 11.429 5.820 1.00 95.44 588 LEU A C 1
ATOM 4631 O O . LEU A 1 588 ? -2.440 12.210 5.473 1.00 95.44 588 LEU A O 1
ATOM 4635 N N . VAL A 1 589 ? -3.280 10.136 5.476 1.00 96.12 589 VAL A N 1
ATOM 4636 C CA . VAL A 1 589 ? -2.191 9.533 4.675 1.00 96.12 589 VAL A CA 1
ATOM 4637 C C . VAL A 1 589 ? -2.076 10.175 3.287 1.00 96.12 589 VAL A C 1
ATOM 4639 O O . VAL A 1 589 ? -0.981 10.504 2.820 1.00 96.12 589 VAL A O 1
ATOM 4642 N N . HIS A 1 590 ? -3.212 10.389 2.614 1.00 96.44 590 HIS A N 1
ATOM 4643 C CA . HIS A 1 590 ? -3.250 11.020 1.291 1.00 96.44 590 HIS A CA 1
ATOM 4644 C C . HIS A 1 590 ? -2.976 12.527 1.385 1.00 96.44 590 HIS A C 1
ATOM 4646 O O . HIS A 1 590 ? -2.235 13.056 0.557 1.00 96.44 590 HIS A O 1
ATOM 4652 N N . VAL A 1 591 ? -3.483 13.203 2.424 1.00 96.62 591 VAL A N 1
ATOM 4653 C CA . VAL A 1 591 ? -3.134 14.601 2.746 1.00 96.62 591 VAL A CA 1
ATOM 4654 C C . VAL A 1 591 ? -1.614 14.762 2.881 1.00 96.62 591 VAL A C 1
ATOM 4656 O O . VAL A 1 591 ? -1.036 15.627 2.223 1.00 96.62 591 VAL A O 1
ATOM 4659 N N . ALA A 1 592 ? -0.938 13.879 3.620 1.00 96.81 592 ALA A N 1
ATOM 4660 C CA . ALA A 1 592 ? 0.512 13.932 3.794 1.00 96.81 592 ALA A CA 1
ATOM 4661 C C . ALA A 1 592 ? 1.297 13.723 2.486 1.00 96.81 592 ALA A C 1
ATOM 4663 O O . ALA A 1 592 ? 2.219 14.486 2.179 1.00 96.81 592 ALA A O 1
ATOM 4664 N N . CYS A 1 593 ? 0.894 12.762 1.652 1.00 95.88 593 CYS A N 1
ATOM 4665 C CA . CYS A 1 593 ? 1.514 12.555 0.337 1.00 95.88 593 CYS A CA 1
ATOM 4666 C C . CYS A 1 593 ? 1.267 13.734 -0.626 1.00 95.88 593 CYS A C 1
ATOM 4668 O O . CYS A 1 593 ? 2.136 14.073 -1.435 1.00 95.88 593 CYS A O 1
ATOM 4670 N N . CYS A 1 594 ? 0.116 14.406 -0.522 1.00 95.44 594 CYS A N 1
ATOM 4671 C CA . CYS A 1 594 ? -0.145 15.661 -1.225 1.00 95.44 594 CYS A CA 1
ATOM 4672 C C . CYS A 1 594 ? 0.782 16.792 -0.748 1.00 95.44 594 CYS A C 1
ATOM 4674 O O . CYS A 1 594 ? 1.367 17.472 -1.592 1.00 95.44 594 CYS A O 1
ATOM 4676 N N . CYS A 1 595 ? 0.975 16.965 0.567 1.00 95.12 595 CYS A N 1
ATOM 4677 C CA . CYS A 1 595 ? 1.930 17.931 1.126 1.00 95.12 595 CYS A CA 1
ATOM 4678 C C . CYS A 1 595 ? 3.345 17.696 0.579 1.00 95.12 595 CYS A C 1
ATOM 4680 O O . CYS A 1 595 ? 3.954 18.620 0.038 1.00 95.12 595 CYS A O 1
ATOM 4682 N N . ALA A 1 596 ? 3.828 16.449 0.601 1.00 94.44 596 ALA A N 1
ATOM 4683 C CA . ALA A 1 596 ? 5.124 16.086 0.026 1.00 94.44 596 ALA A CA 1
ATOM 4684 C C . ALA A 1 596 ? 5.238 16.465 -1.461 1.00 94.44 596 ALA A C 1
ATOM 4686 O O . ALA A 1 596 ? 6.256 17.012 -1.885 1.00 94.44 596 ALA A O 1
ATOM 4687 N N . ASN A 1 597 ? 4.187 16.244 -2.262 1.00 92.75 597 ASN A N 1
ATOM 4688 C CA . ASN A 1 597 ? 4.183 16.634 -3.676 1.00 92.75 597 ASN A CA 1
ATOM 4689 C C . ASN A 1 597 ? 4.214 18.160 -3.882 1.00 92.75 597 ASN A C 1
ATOM 4691 O O . ASN A 1 597 ? 4.764 18.631 -4.877 1.00 92.75 597 ASN A O 1
ATOM 4695 N N . VAL A 1 598 ? 3.643 18.945 -2.961 1.00 91.50 598 VAL A N 1
ATOM 4696 C CA . VAL A 1 598 ? 3.728 20.414 -2.988 1.00 91.50 598 VAL A CA 1
ATOM 4697 C C . VAL A 1 598 ? 5.141 20.880 -2.620 1.00 91.50 598 VAL A C 1
ATOM 4699 O O . VAL A 1 598 ? 5.724 21.667 -3.365 1.00 91.50 598 VAL A O 1
ATOM 4702 N N . PHE A 1 599 ? 5.757 20.342 -1.562 1.00 90.81 599 PHE A N 1
ATOM 4703 C CA . PHE A 1 599 ? 7.135 20.703 -1.196 1.00 90.81 599 PHE A CA 1
ATOM 4704 C C . PHE A 1 599 ? 8.167 20.266 -2.244 1.00 90.81 599 PHE A C 1
ATOM 4706 O O . PHE A 1 599 ? 9.054 21.048 -2.584 1.00 90.81 599 PHE A O 1
ATOM 4713 N N . MET A 1 600 ? 8.010 19.091 -2.862 1.00 88.19 600 MET A N 1
ATOM 4714 C CA . MET A 1 600 ? 8.852 18.679 -3.997 1.00 88.19 600 MET A CA 1
ATOM 4715 C C . MET A 1 600 ? 8.720 19.605 -5.221 1.00 88.19 600 MET A C 1
ATOM 4717 O O . MET A 1 600 ? 9.651 19.684 -6.020 1.00 88.19 600 MET A O 1
ATOM 4721 N N . LYS A 1 601 ? 7.605 20.338 -5.364 1.00 83.62 601 LYS A N 1
ATOM 4722 C CA . LYS A 1 601 ? 7.406 21.359 -6.410 1.00 83.62 601 LYS A CA 1
ATOM 4723 C C . LYS A 1 601 ? 7.893 22.754 -6.026 1.00 83.62 601 LYS A C 1
ATOM 4725 O O . LYS A 1 601 ? 8.234 23.515 -6.922 1.00 83.62 601 LYS A O 1
ATOM 4730 N N . LEU A 1 602 ? 7.983 23.098 -4.742 1.00 78.94 602 LEU A N 1
ATOM 4731 C CA . LEU A 1 602 ? 8.653 24.338 -4.321 1.00 78.94 602 LEU A CA 1
ATOM 4732 C C . LEU A 1 602 ? 10.142 24.307 -4.703 1.00 78.94 602 LEU A C 1
ATOM 4734 O O . LEU A 1 602 ? 10.690 25.305 -5.161 1.00 78.94 602 LEU A O 1
ATOM 4738 N N . PHE A 1 603 ? 10.758 23.124 -4.668 1.00 71.25 603 PHE A N 1
ATOM 4739 C CA . PHE A 1 603 ? 12.063 22.870 -5.278 1.00 71.25 603 PHE A CA 1
ATOM 4740 C C . PHE A 1 603 ? 11.958 22.436 -6.760 1.00 71.25 603 PHE A C 1
ATOM 4742 O O . PHE A 1 603 ? 12.705 21.557 -7.189 1.00 71.25 603 PHE A O 1
ATOM 4749 N N . ALA A 1 604 ? 11.067 23.027 -7.570 1.00 54.44 604 ALA A N 1
ATOM 4750 C CA . ALA A 1 604 ? 10.921 22.696 -8.999 1.00 54.44 604 ALA A CA 1
ATOM 4751 C C . ALA A 1 604 ? 12.228 22.764 -9.829 1.00 54.44 604 ALA A C 1
ATOM 4753 O O . ALA A 1 604 ? 12.397 21.901 -10.689 1.00 54.44 604 ALA A O 1
ATOM 4754 N N . PRO A 1 605 ? 13.188 23.682 -9.573 1.00 53.84 605 PRO A N 1
ATOM 4755 C CA . PRO A 1 605 ? 14.499 23.659 -10.238 1.00 53.84 605 PRO A CA 1
ATOM 4756 C C . PRO A 1 605 ? 15.416 22.486 -9.829 1.00 53.84 605 PRO A C 1
ATOM 4758 O O . PRO A 1 605 ? 16.479 22.301 -10.427 1.00 53.84 605 PRO A O 1
ATOM 4761 N N . SER A 1 606 ? 15.054 21.720 -8.791 1.00 54.97 606 SER A N 1
ATOM 4762 C CA . SER A 1 606 ? 15.834 20.597 -8.252 1.00 54.97 606 SER A CA 1
ATOM 4763 C C . SER A 1 606 ? 15.469 19.257 -8.894 1.00 54.97 606 SER A C 1
ATOM 4765 O O . SER A 1 606 ? 14.400 19.083 -9.476 1.00 54.97 606 SER A O 1
ATOM 4767 N N . THR A 1 607 ? 16.346 18.260 -8.753 1.00 61.81 607 THR A N 1
ATOM 4768 C CA . THR A 1 607 ? 16.169 16.970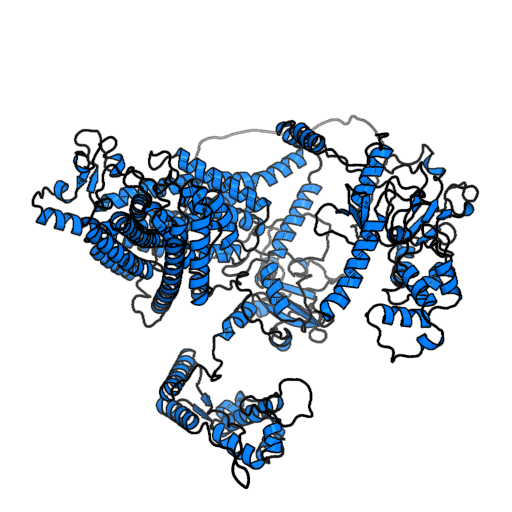 -9.437 1.00 61.81 607 THR A CA 1
ATOM 4769 C C . THR A 1 607 ? 15.090 16.064 -8.830 1.00 61.81 607 THR A C 1
ATOM 4771 O O . THR A 1 607 ? 14.732 15.065 -9.449 1.00 61.81 607 THR A O 1
ATOM 4774 N N . ILE A 1 608 ? 14.562 16.368 -7.638 1.00 68.00 608 ILE A N 1
ATOM 4775 C CA . ILE A 1 608 ? 13.614 15.477 -6.943 1.00 68.00 608 ILE A CA 1
ATOM 4776 C C . ILE A 1 608 ? 12.287 15.371 -7.712 1.00 68.00 608 ILE A C 1
ATOM 4778 O O . ILE A 1 608 ? 11.765 14.276 -7.905 1.00 68.00 608 ILE A O 1
ATOM 4782 N N . SER A 1 609 ? 11.769 16.488 -8.228 1.00 68.50 609 SER A N 1
ATOM 4783 C CA . SER A 1 609 ? 10.505 16.525 -8.981 1.00 68.50 609 SER A CA 1
ATOM 4784 C C . SER A 1 609 ? 10.570 15.813 -10.347 1.00 68.50 609 SER A C 1
ATOM 4786 O O . SER A 1 609 ? 9.523 15.528 -10.933 1.00 68.50 609 SER A O 1
ATOM 4788 N N . ALA A 1 610 ? 11.774 15.476 -10.823 1.00 70.44 610 ALA A N 1
ATOM 4789 C CA . ALA A 1 610 ? 12.048 14.843 -12.115 1.00 70.44 610 ALA A CA 1
ATOM 4790 C C . ALA A 1 610 ? 12.487 13.363 -12.014 1.00 70.44 610 ALA A C 1
ATOM 4792 O O . ALA A 1 610 ? 12.859 12.762 -13.026 1.00 70.44 610 ALA A O 1
ATOM 4793 N N . ASN A 1 611 ? 12.463 12.770 -10.813 1.00 81.62 611 ASN A N 1
ATOM 4794 C CA . ASN A 1 611 ? 12.836 11.374 -10.575 1.00 81.62 611 ASN A CA 1
ATOM 4795 C C . ASN A 1 611 ? 11.743 10.646 -9.769 1.00 81.62 611 ASN A C 1
ATOM 4797 O O . ASN A 1 611 ? 11.527 10.950 -8.593 1.00 81.62 611 ASN A O 1
ATOM 4801 N N . GLU A 1 612 ? 11.068 9.666 -10.378 1.00 83.94 612 GLU A N 1
ATOM 4802 C CA . GLU A 1 612 ? 9.967 8.946 -9.714 1.00 83.94 612 GLU A CA 1
ATOM 4803 C C . GLU A 1 612 ? 10.452 8.015 -8.591 1.00 83.94 612 GLU A C 1
ATOM 4805 O O . GLU A 1 612 ? 9.739 7.822 -7.606 1.00 83.94 612 GLU A O 1
ATOM 4810 N N . ALA A 1 613 ? 11.683 7.497 -8.662 1.00 84.00 613 ALA A N 1
ATOM 4811 C CA . ALA A 1 613 ? 12.260 6.704 -7.576 1.00 84.00 613 ALA A CA 1
ATOM 4812 C C . ALA A 1 613 ? 12.494 7.558 -6.314 1.00 84.00 613 ALA A C 1
ATOM 4814 O O . ALA A 1 613 ? 12.129 7.136 -5.216 1.00 84.00 613 ALA A O 1
ATOM 4815 N N . ARG A 1 614 ? 13.002 8.796 -6.453 1.00 85.62 614 ARG A N 1
ATOM 4816 C CA . ARG A 1 614 ? 13.136 9.727 -5.307 1.00 85.62 614 ARG A CA 1
ATOM 4817 C C . ARG A 1 614 ? 11.774 10.187 -4.772 1.00 85.62 614 ARG A C 1
ATOM 4819 O O . ARG A 1 614 ? 11.623 10.321 -3.559 1.00 85.62 614 ARG A O 1
ATOM 4826 N N . LYS A 1 615 ? 10.772 10.382 -5.641 1.00 88.75 615 LYS A N 1
ATOM 4827 C CA . LYS A 1 615 ? 9.389 10.672 -5.216 1.00 88.75 615 LYS A CA 1
ATOM 4828 C C . LYS A 1 615 ? 8.778 9.530 -4.413 1.00 88.75 615 LYS A C 1
ATOM 4830 O O . LYS A 1 615 ? 8.178 9.798 -3.381 1.00 88.75 615 LYS A O 1
ATOM 4835 N N . ARG A 1 616 ? 8.948 8.276 -4.847 1.00 88.56 616 ARG A N 1
ATOM 4836 C CA . ARG A 1 616 ? 8.478 7.086 -4.119 1.00 88.56 616 ARG A CA 1
ATOM 4837 C C . ARG A 1 616 ? 9.009 7.071 -2.687 1.00 88.56 616 ARG A C 1
ATOM 4839 O O . ARG A 1 616 ? 8.217 6.944 -1.762 1.00 88.56 616 ARG A O 1
ATOM 4846 N N . GLU A 1 617 ? 10.317 7.257 -2.501 1.00 89.38 617 GLU A N 1
ATOM 4847 C CA . GLU A 1 617 ? 10.927 7.308 -1.163 1.00 89.38 617 GLU A CA 1
ATOM 4848 C C . GLU A 1 617 ? 10.320 8.429 -0.297 1.00 89.38 617 GLU A C 1
ATOM 4850 O O . GLU A 1 617 ? 9.999 8.203 0.870 1.00 89.38 617 GLU A O 1
ATOM 4855 N N . ALA A 1 618 ? 10.093 9.616 -0.874 1.00 92.25 618 ALA A N 1
ATOM 4856 C CA . ALA A 1 618 ? 9.456 10.733 -0.177 1.00 92.25 618 ALA A CA 1
ATOM 4857 C C . ALA A 1 618 ? 7.966 10.485 0.143 1.00 92.25 618 ALA A C 1
ATOM 4859 O O . ALA A 1 618 ? 7.505 10.859 1.219 1.00 92.25 618 ALA A O 1
ATOM 4860 N N . PHE A 1 619 ? 7.212 9.833 -0.749 1.00 93.56 619 PHE A N 1
ATOM 4861 C CA . PHE A 1 619 ? 5.805 9.487 -0.525 1.00 93.56 619 PHE A CA 1
ATOM 4862 C C . PHE A 1 619 ? 5.636 8.378 0.518 1.00 93.56 619 PHE A C 1
ATOM 4864 O O . PHE A 1 619 ? 4.767 8.507 1.373 1.00 93.56 619 PHE A O 1
ATOM 4871 N N . SER A 1 620 ? 6.485 7.344 0.529 1.00 93.62 620 SER A N 1
ATOM 4872 C CA . SER A 1 620 ? 6.485 6.333 1.599 1.00 93.62 620 SER A CA 1
ATOM 4873 C C . SER A 1 620 ? 6.766 6.961 2.975 1.00 93.62 620 SER A C 1
ATOM 4875 O O . SER A 1 620 ? 6.116 6.602 3.959 1.00 93.62 620 SER A O 1
ATOM 4877 N N . ALA A 1 621 ? 7.674 7.941 3.047 1.00 94.94 621 ALA A N 1
ATOM 4878 C CA . ALA A 1 621 ? 7.973 8.667 4.282 1.00 94.94 621 ALA A CA 1
ATOM 4879 C C . ALA A 1 621 ? 6.850 9.625 4.721 1.00 94.94 621 ALA A C 1
ATOM 4881 O O . ALA A 1 621 ? 6.523 9.687 5.905 1.00 94.94 621 ALA A O 1
ATOM 4882 N N . ALA A 1 622 ? 6.209 10.319 3.779 1.00 96.12 622 ALA A N 1
ATOM 4883 C CA . ALA A 1 622 ? 5.050 11.164 4.062 1.00 96.12 622 ALA A CA 1
ATOM 4884 C C . ALA A 1 622 ? 3.814 10.345 4.479 1.00 96.12 622 ALA A C 1
ATOM 4886 O O . ALA A 1 622 ? 3.066 10.744 5.364 1.00 96.12 622 ALA A O 1
ATOM 4887 N N . ALA A 1 623 ? 3.607 9.165 3.894 1.00 95.88 623 ALA A N 1
ATOM 4888 C CA . ALA A 1 623 ? 2.524 8.278 4.301 1.00 95.88 623 ALA A CA 1
ATOM 4889 C C . ALA A 1 623 ? 2.679 7.804 5.759 1.00 95.88 623 ALA A C 1
ATOM 4891 O O . ALA A 1 623 ? 1.690 7.737 6.490 1.00 95.88 623 ALA A O 1
ATOM 4892 N N . ALA A 1 624 ? 3.918 7.550 6.199 1.00 96.25 624 ALA A N 1
ATOM 4893 C CA . ALA A 1 624 ? 4.220 7.233 7.593 1.00 96.25 624 ALA A CA 1
ATOM 4894 C C . ALA A 1 624 ? 3.902 8.402 8.541 1.00 96.25 624 ALA A C 1
ATOM 4896 O O . ALA A 1 624 ? 3.332 8.178 9.608 1.00 96.25 624 ALA A O 1
ATOM 4897 N N . SER A 1 625 ? 4.202 9.650 8.153 1.00 96.94 625 SER A N 1
ATOM 4898 C CA . SER A 1 625 ? 3.866 10.816 8.981 1.00 96.94 625 SER A CA 1
ATOM 4899 C C . SER A 1 625 ? 2.363 11.097 9.049 1.00 96.94 625 SER A C 1
ATOM 4901 O O . SER A 1 625 ? 1.881 11.491 10.107 1.00 96.94 625 SER A O 1
ATOM 4903 N N . GLY A 1 626 ? 1.603 10.789 7.990 1.00 95.94 626 GLY A N 1
ATOM 4904 C CA . GLY A 1 626 ? 0.135 10.827 8.006 1.00 95.94 626 GLY A CA 1
ATOM 4905 C C . GLY A 1 626 ? -0.495 9.870 9.030 1.00 95.94 626 GLY A C 1
ATOM 4906 O O . GLY A 1 626 ? -1.396 10.273 9.759 1.00 95.94 626 GLY A O 1
ATOM 4907 N N . ILE A 1 627 ? 0.009 8.634 9.147 1.00 94.94 627 ILE A N 1
ATOM 4908 C CA . ILE A 1 627 ? -0.414 7.690 10.206 1.00 94.94 627 ILE A CA 1
ATOM 4909 C C . ILE A 1 627 ? 0.091 8.141 11.587 1.00 94.94 627 ILE A C 1
ATOM 4911 O O . ILE A 1 627 ? -0.627 8.024 12.578 1.00 94.94 627 ILE A O 1
ATOM 4915 N N . SER A 1 628 ? 1.300 8.707 11.657 1.00 95.75 628 SER A N 1
ATOM 4916 C CA . SER A 1 628 ? 1.898 9.173 12.913 1.00 95.75 628 SER A CA 1
ATOM 4917 C C . SER A 1 628 ? 1.119 10.299 13.592 1.00 95.75 628 SER A C 1
ATOM 4919 O O . SER A 1 628 ? 1.128 10.349 14.818 1.00 95.75 628 SER A O 1
ATOM 4921 N N . VAL A 1 629 ? 0.470 11.193 12.837 1.00 94.81 629 VAL A N 1
ATOM 4922 C CA . VAL A 1 629 ? -0.422 12.219 13.414 1.00 94.81 629 VAL A CA 1
ATOM 4923 C C . VAL A 1 629 ? -1.817 11.668 13.703 1.00 94.81 629 VAL A C 1
ATOM 4925 O O . VAL A 1 629 ? -2.404 12.021 14.713 1.00 94.81 629 VAL A O 1
ATOM 4928 N N . ALA A 1 630 ? -2.313 10.744 12.875 1.00 92.88 630 ALA A N 1
ATOM 4929 C CA . ALA A 1 630 ? -3.632 10.129 13.027 1.00 92.88 630 ALA A CA 1
ATOM 4930 C C . ALA A 1 630 ? -3.797 9.300 14.321 1.00 92.88 630 ALA A C 1
ATOM 4932 O O . ALA A 1 630 ? -4.877 9.274 14.910 1.00 92.88 630 ALA A O 1
ATOM 4933 N N . PHE A 1 631 ? -2.729 8.626 14.766 1.00 91.75 631 PHE A N 1
ATOM 4934 C CA . PHE A 1 631 ? -2.730 7.766 15.963 1.00 91.75 631 PHE A CA 1
ATOM 4935 C C . PHE A 1 631 ? -1.696 8.171 17.025 1.00 91.75 631 PHE A C 1
ATOM 4937 O O . PHE A 1 631 ? -1.441 7.399 17.943 1.00 91.75 631 PHE A O 1
ATOM 4944 N N . GLY A 1 632 ? -1.024 9.319 16.881 1.00 91.31 632 GLY A N 1
ATOM 4945 C CA . GLY A 1 632 ? 0.066 9.712 17.788 1.00 91.31 632 GLY A CA 1
ATOM 4946 C C . GLY A 1 632 ? 1.231 8.709 17.849 1.00 91.31 632 GLY A C 1
ATOM 4947 O O . GLY A 1 632 ? 1.950 8.669 18.841 1.00 91.31 632 GLY A O 1
ATOM 4948 N N . SER A 1 633 ? 1.397 7.877 16.812 1.00 93.50 633 SER A N 1
ATOM 4949 C CA . SER A 1 633 ? 2.204 6.646 16.817 1.00 93.50 633 SER A CA 1
ATOM 4950 C C . SER A 1 633 ? 3.279 6.683 15.713 1.00 93.50 633 SER A C 1
ATOM 4952 O O . SER A 1 633 ? 3.014 6.303 14.564 1.00 93.50 633 SER A O 1
ATOM 4954 N N . PRO A 1 634 ? 4.499 7.181 16.002 1.00 95.38 634 PRO A N 1
ATOM 4955 C CA . PRO A 1 634 ? 5.542 7.339 14.992 1.00 95.38 634 PRO A CA 1
ATOM 4956 C C . PRO A 1 634 ? 6.140 6.017 14.513 1.00 95.38 634 PRO A C 1
ATOM 4958 O O . PRO A 1 634 ? 6.384 5.865 13.313 1.00 95.38 634 PRO A O 1
ATOM 4961 N N . ILE A 1 635 ? 6.369 5.046 15.406 1.00 95.00 635 ILE A N 1
ATOM 4962 C CA . ILE A 1 635 ? 6.934 3.747 15.012 1.00 95.00 635 ILE A CA 1
ATOM 4963 C C . ILE A 1 635 ? 5.861 2.930 14.289 1.00 95.00 635 ILE A C 1
ATOM 4965 O O . ILE A 1 635 ? 6.128 2.377 13.217 1.00 95.00 635 ILE A O 1
ATOM 4969 N N . GLY A 1 636 ? 4.629 2.932 14.806 1.00 93.44 636 GLY A N 1
ATOM 4970 C CA . GLY A 1 636 ? 3.475 2.327 14.142 1.00 93.44 636 GLY A CA 1
ATOM 4971 C C . GLY A 1 636 ? 3.211 2.904 12.746 1.00 93.44 636 GLY A C 1
ATOM 4972 O O . GLY A 1 636 ? 2.935 2.148 11.815 1.00 93.44 636 GLY A O 1
ATOM 4973 N N . GLY A 1 637 ? 3.396 4.215 12.550 1.00 94.31 637 GLY A N 1
ATOM 4974 C CA . GLY A 1 637 ? 3.290 4.869 11.241 1.00 94.31 637 GLY A CA 1
ATOM 4975 C C . GLY A 1 637 ? 4.346 4.434 10.220 1.00 94.31 637 GLY A C 1
ATOM 4976 O O . GLY A 1 637 ? 4.019 4.193 9.054 1.00 94.31 637 GLY A O 1
ATOM 4977 N N . VAL A 1 638 ? 5.605 4.265 10.639 1.00 95.56 638 VAL A N 1
ATOM 4978 C CA . VAL A 1 638 ? 6.664 3.729 9.760 1.00 95.56 638 VAL A CA 1
ATOM 4979 C C . VAL A 1 638 ? 6.379 2.275 9.390 1.00 95.56 638 VAL A C 1
ATOM 4981 O O . VAL A 1 638 ? 6.486 1.913 8.216 1.00 95.56 638 VAL A O 1
ATOM 4984 N N . LEU A 1 639 ? 5.970 1.460 10.366 1.00 93.88 639 LEU A N 1
ATOM 4985 C CA . LEU A 1 639 ? 5.609 0.063 10.134 1.00 93.88 639 LEU A CA 1
ATOM 4986 C C . LEU A 1 639 ? 4.400 -0.059 9.203 1.00 93.88 639 LEU A C 1
ATOM 4988 O O . LEU A 1 639 ? 4.467 -0.847 8.267 1.00 93.88 639 LEU A O 1
ATOM 4992 N N . PHE A 1 640 ? 3.370 0.784 9.345 1.00 93.31 640 PHE A N 1
ATOM 4993 C CA . PHE A 1 640 ? 2.219 0.811 8.434 1.00 93.31 640 PHE A CA 1
ATOM 4994 C C . PHE A 1 640 ? 2.645 1.061 6.978 1.00 93.31 640 PHE A C 1
ATOM 4996 O O . PHE A 1 640 ? 2.178 0.388 6.054 1.00 93.31 640 PHE A O 1
ATOM 5003 N N . SER A 1 641 ? 3.555 2.017 6.758 1.00 93.06 641 SER A N 1
ATOM 5004 C CA . SER A 1 641 ? 4.048 2.357 5.415 1.00 93.06 641 SER A CA 1
ATOM 5005 C C . SER A 1 641 ? 4.868 1.225 4.778 1.00 93.06 641 SER A C 1
ATOM 5007 O O . SER A 1 641 ? 4.778 1.002 3.566 1.00 93.06 641 SER A O 1
ATOM 5009 N N . LEU A 1 642 ? 5.612 0.470 5.591 1.00 89.56 642 LEU A N 1
ATOM 5010 C CA . LEU A 1 642 ? 6.342 -0.732 5.180 1.00 89.56 642 LEU A CA 1
ATOM 5011 C C . LEU A 1 642 ? 5.378 -1.904 4.916 1.00 89.56 642 LEU A C 1
ATOM 5013 O O . LEU A 1 642 ? 5.390 -2.480 3.834 1.00 89.56 642 LEU A O 1
ATOM 5017 N N . GLU A 1 643 ? 4.518 -2.237 5.879 1.00 88.94 643 GLU A N 1
ATOM 5018 C CA . GLU A 1 643 ? 3.669 -3.431 5.860 1.00 88.94 643 GLU A CA 1
ATOM 5019 C C . GLU A 1 643 ? 2.558 -3.354 4.806 1.00 88.94 643 GLU A C 1
ATOM 5021 O O . GLU A 1 643 ? 2.207 -4.377 4.213 1.00 88.94 643 GLU A O 1
ATOM 5026 N N . GLN A 1 644 ? 1.974 -2.172 4.574 1.00 87.56 644 GLN A N 1
ATOM 5027 C CA . GLN A 1 644 ? 0.753 -2.053 3.772 1.00 87.56 644 GLN A CA 1
ATOM 5028 C C . GLN A 1 644 ? 0.877 -1.207 2.503 1.00 87.56 644 GLN A C 1
ATOM 5030 O O . GLN A 1 644 ? 0.134 -1.461 1.553 1.00 87.56 644 GLN A O 1
ATOM 5035 N N . LEU A 1 645 ? 1.808 -0.251 2.441 1.00 85.50 645 LEU A N 1
ATOM 5036 C CA . LEU A 1 645 ? 1.924 0.667 1.299 1.00 85.50 645 LEU A CA 1
ATOM 5037 C C . LEU A 1 645 ? 3.108 0.367 0.365 1.00 85.50 645 LEU A C 1
ATOM 5039 O O . LEU A 1 645 ? 3.019 0.652 -0.829 1.00 85.50 645 LEU A O 1
ATOM 5043 N N . SER A 1 646 ? 4.207 -0.200 0.877 1.00 80.81 646 SER A N 1
ATOM 5044 C CA . SER A 1 646 ? 5.495 -0.257 0.167 1.00 80.81 646 SER A CA 1
ATOM 5045 C C . SER A 1 646 ? 6.043 -1.685 0.020 1.00 80.81 646 SER A C 1
ATOM 5047 O O . SER A 1 646 ? 6.730 -2.180 0.904 1.00 80.81 646 SER A O 1
ATOM 5049 N N . TYR A 1 647 ? 5.862 -2.318 -1.147 1.00 73.31 647 TYR A N 1
ATOM 5050 C CA . TYR A 1 647 ? 6.403 -3.670 -1.431 1.00 73.31 647 TYR A CA 1
ATOM 5051 C C . TYR A 1 647 ? 7.946 -3.768 -1.404 1.00 73.31 647 TYR A C 1
ATOM 5053 O O . TYR A 1 647 ? 8.514 -4.851 -1.308 1.00 73.31 647 TYR A O 1
ATOM 5061 N N . TYR A 1 648 ? 8.629 -2.628 -1.527 1.00 73.12 648 TYR A N 1
ATOM 5062 C CA . TYR A 1 648 ? 10.078 -2.483 -1.402 1.00 73.12 648 TYR A CA 1
ATOM 5063 C C . TYR A 1 648 ? 10.367 -1.150 -0.711 1.00 73.12 648 TYR A C 1
ATOM 5065 O O . TYR A 1 648 ? 9.829 -0.114 -1.128 1.00 73.12 648 TYR A O 1
ATOM 5073 N N . PHE A 1 649 ? 11.182 -1.203 0.345 1.00 80.81 649 PHE A N 1
ATOM 5074 C CA . PHE A 1 649 ? 11.367 -0.133 1.325 1.00 80.81 649 PHE A CA 1
ATOM 5075 C C . PHE A 1 649 ? 12.824 -0.138 1.849 1.00 80.81 649 PHE A C 1
ATOM 5077 O O . PHE A 1 649 ? 13.156 -0.933 2.726 1.00 80.81 649 PHE A O 1
ATOM 5084 N N . PRO A 1 650 ? 13.729 0.683 1.280 1.00 83.81 650 PRO A N 1
ATOM 5085 C CA . PRO A 1 650 ? 15.139 0.735 1.684 1.00 83.81 650 PRO A CA 1
ATOM 5086 C C . PRO A 1 650 ? 15.369 1.216 3.126 1.00 83.81 650 PRO A C 1
ATOM 5088 O O . PRO A 1 650 ? 14.674 2.113 3.597 1.00 83.81 650 PRO A O 1
ATOM 5091 N N . ASP A 1 651 ? 16.453 0.767 3.771 1.00 85.44 651 ASP A N 1
ATOM 5092 C CA . ASP A 1 651 ? 16.874 1.212 5.117 1.00 85.44 651 ASP A CA 1
ATOM 5093 C C . ASP A 1 651 ? 16.957 2.746 5.251 1.00 85.44 651 ASP A C 1
ATOM 5095 O O . ASP A 1 651 ? 16.630 3.326 6.286 1.00 85.44 651 ASP A O 1
ATOM 5099 N N . LYS A 1 652 ? 17.387 3.429 4.180 1.00 86.06 652 LYS A N 1
ATOM 5100 C CA . LYS A 1 652 ? 17.427 4.900 4.113 1.00 86.06 652 LYS A CA 1
ATOM 5101 C C . LYS A 1 652 ? 16.029 5.507 4.182 1.00 86.06 652 LYS A C 1
ATOM 5103 O O . LYS A 1 652 ? 15.827 6.494 4.882 1.00 86.06 652 LYS A O 1
ATOM 5108 N N . THR A 1 653 ? 15.081 4.912 3.465 1.00 88.69 653 THR A N 1
ATOM 5109 C CA . THR A 1 653 ? 13.673 5.313 3.441 1.00 88.69 653 THR A CA 1
ATOM 5110 C C . THR A 1 653 ? 13.009 5.029 4.783 1.00 88.69 653 THR A C 1
ATOM 5112 O O . THR A 1 653 ? 12.220 5.851 5.230 1.00 88.69 653 THR A O 1
ATOM 5115 N N . MET A 1 654 ? 13.390 3.957 5.486 1.00 91.12 654 MET A N 1
ATOM 5116 C CA . MET A 1 654 ? 12.949 3.691 6.862 1.00 91.12 654 MET A CA 1
ATOM 5117 C C . MET A 1 654 ? 13.349 4.822 7.822 1.00 91.12 654 MET A C 1
ATOM 5119 O O . MET A 1 654 ? 12.484 5.400 8.478 1.00 91.12 654 MET A O 1
ATOM 5123 N N . TRP A 1 655 ? 14.629 5.212 7.848 1.00 90.62 655 TRP A N 1
ATOM 5124 C CA . TRP A 1 655 ? 15.091 6.336 8.676 1.00 90.62 655 TRP A CA 1
ATOM 5125 C C . TRP A 1 655 ? 14.476 7.680 8.262 1.00 90.62 655 TRP A C 1
ATOM 5127 O O . TRP A 1 655 ? 14.097 8.475 9.120 1.00 90.62 655 TRP A O 1
ATOM 5137 N N . ALA A 1 656 ? 14.326 7.922 6.959 1.00 91.94 656 ALA A N 1
ATOM 5138 C CA . ALA A 1 656 ? 13.659 9.109 6.430 1.00 91.94 656 ALA A CA 1
ATOM 5139 C C . ALA A 1 656 ? 12.171 9.178 6.837 1.00 91.94 656 ALA A C 1
ATOM 5141 O O . ALA A 1 656 ? 11.677 10.248 7.194 1.00 91.94 656 ALA A O 1
ATOM 5142 N N . SER A 1 657 ? 11.481 8.032 6.845 1.00 95.25 657 SER A N 1
ATOM 5143 C CA . SER A 1 657 ? 10.092 7.890 7.304 1.00 95.25 657 SER A CA 1
ATOM 5144 C C . SER A 1 657 ? 9.972 8.163 8.798 1.00 95.25 657 SER A C 1
ATOM 5146 O O . SER A 1 657 ? 9.115 8.942 9.198 1.00 95.25 657 SER A O 1
ATOM 5148 N N . PHE A 1 658 ? 10.866 7.592 9.613 1.00 95.56 658 PHE A N 1
ATOM 5149 C CA . PHE A 1 658 ? 10.878 7.807 11.061 1.00 95.56 658 PHE A CA 1
ATOM 5150 C C . PHE A 1 658 ? 11.088 9.280 11.425 1.00 95.56 658 PHE A C 1
ATOM 5152 O O . PHE A 1 658 ? 10.337 9.825 12.226 1.00 95.56 658 PHE A O 1
ATOM 5159 N N . VAL A 1 659 ? 12.043 9.965 10.788 1.00 95.50 659 VAL A N 1
ATOM 5160 C CA . VAL A 1 659 ? 12.254 11.404 11.020 1.00 95.50 659 VAL A CA 1
ATOM 5161 C C . VAL A 1 659 ? 11.050 12.232 10.557 1.00 95.50 659 VAL A C 1
ATOM 5163 O O . VAL A 1 659 ? 10.640 13.141 11.273 1.00 95.50 659 VAL A O 1
ATOM 5166 N N . CYS A 1 660 ? 10.440 11.918 9.407 1.00 96.88 660 CYS A N 1
ATOM 5167 C CA . CYS A 1 660 ? 9.244 12.626 8.935 1.00 96.88 660 CYS A CA 1
ATOM 5168 C C . CYS A 1 660 ? 8.042 12.434 9.881 1.00 96.88 660 CYS A C 1
ATOM 5170 O O . CYS A 1 660 ? 7.324 13.394 10.161 1.00 96.88 660 CYS A O 1
ATOM 5172 N N . ALA A 1 661 ? 7.858 11.220 10.411 1.00 97.06 661 ALA A N 1
ATOM 5173 C CA . ALA A 1 661 ? 6.837 10.882 11.400 1.00 97.06 661 ALA A CA 1
ATOM 5174 C C . ALA A 1 661 ? 7.064 11.598 12.739 1.00 97.06 661 ALA A C 1
ATOM 5176 O O . ALA A 1 661 ? 6.189 12.331 13.193 1.00 97.06 661 ALA A O 1
ATOM 5177 N N . MET A 1 662 ? 8.266 11.485 13.316 1.00 96.06 662 MET A N 1
ATOM 5178 C CA . MET A 1 662 ? 8.632 12.164 14.565 1.00 96.06 662 MET A CA 1
ATOM 5179 C C . MET A 1 662 ? 8.460 13.685 14.474 1.00 96.06 662 MET A C 1
ATOM 5181 O O . MET A 1 662 ? 7.922 14.289 15.396 1.00 96.06 662 MET A O 1
ATOM 5185 N N . VAL A 1 663 ? 8.864 14.314 13.363 1.00 97.31 663 VAL A N 1
ATOM 5186 C CA . VAL A 1 663 ? 8.671 15.762 13.160 1.00 97.31 663 VAL A CA 1
ATOM 5187 C C . VAL A 1 663 ? 7.185 16.126 13.105 1.00 97.31 663 VAL A C 1
ATOM 5189 O O . VAL A 1 663 ? 6.800 17.151 13.663 1.00 97.31 663 VAL A O 1
ATOM 5192 N N . ALA A 1 664 ? 6.338 15.300 12.484 1.00 97.12 664 ALA A N 1
ATOM 5193 C CA . ALA A 1 664 ? 4.898 15.547 12.433 1.00 97.12 664 ALA A CA 1
ATOM 5194 C C . ALA A 1 664 ? 4.221 15.379 13.803 1.00 97.12 664 ALA A C 1
ATOM 5196 O O . ALA A 1 664 ? 3.445 16.248 14.196 1.00 97.12 664 ALA A O 1
ATOM 5197 N N . ALA A 1 665 ? 4.569 14.331 14.558 1.00 94.75 665 ALA A N 1
ATOM 5198 C CA . ALA A 1 665 ? 4.068 14.109 15.916 1.00 94.75 665 ALA A CA 1
ATOM 5199 C C . ALA A 1 665 ? 4.509 15.219 16.887 1.00 94.75 665 ALA A C 1
ATOM 5201 O O . ALA A 1 665 ? 3.674 15.788 17.582 1.00 94.75 665 ALA A O 1
ATOM 5202 N N . VAL A 1 666 ? 5.791 15.606 16.879 1.00 95.19 666 VAL A N 1
ATOM 5203 C CA . VAL A 1 666 ? 6.295 16.730 17.693 1.00 95.19 666 VAL A CA 1
ATOM 5204 C C . VAL A 1 666 ? 5.637 18.052 17.288 1.00 95.19 666 VAL A C 1
ATOM 5206 O O . VAL A 1 666 ? 5.351 18.879 18.149 1.00 95.19 666 VAL A O 1
ATOM 5209 N N . THR A 1 667 ? 5.342 18.254 15.999 1.00 95.69 667 THR A N 1
ATOM 5210 C CA . THR A 1 667 ? 4.603 19.444 15.552 1.00 95.69 667 THR A CA 1
ATOM 5211 C C . THR A 1 667 ? 3.163 19.431 16.067 1.00 95.69 667 THR A C 1
ATOM 5213 O O . THR A 1 667 ? 2.716 20.442 16.595 1.00 95.69 667 THR A O 1
ATOM 5216 N N . LEU A 1 668 ? 2.453 18.299 15.978 1.00 93.38 668 LEU A N 1
ATOM 5217 C CA . LEU A 1 668 ? 1.105 18.139 16.538 1.00 93.38 668 LEU A CA 1
ATOM 5218 C C . LEU A 1 668 ? 1.093 18.419 18.052 1.00 93.38 668 LEU A C 1
ATOM 5220 O O . LEU A 1 668 ? 0.273 19.204 18.521 1.00 93.38 668 LEU A O 1
ATOM 5224 N N . GLN A 1 669 ? 2.065 17.875 18.793 1.00 92.06 669 GLN A N 1
ATOM 5225 C CA . GLN A 1 669 ? 2.223 18.123 20.230 1.00 92.06 669 GLN A CA 1
ATOM 5226 C C . GLN A 1 669 ? 2.522 19.594 20.555 1.00 92.06 669 GLN A C 1
ATOM 5228 O O . GLN A 1 669 ? 2.055 20.103 21.567 1.00 92.06 669 GLN A O 1
ATOM 5233 N N . ALA A 1 670 ? 3.263 20.298 19.694 1.00 93.00 670 ALA A N 1
ATOM 5234 C CA . ALA A 1 670 ? 3.561 21.721 19.862 1.00 93.00 670 ALA A CA 1
ATOM 5235 C C . ALA A 1 670 ? 2.361 22.646 19.572 1.00 93.00 670 ALA A C 1
ATOM 5237 O O . ALA A 1 670 ? 2.371 23.796 20.011 1.00 93.00 670 ALA A O 1
ATOM 5238 N N . PHE A 1 671 ? 1.337 22.167 18.852 1.00 91.06 671 PHE A N 1
ATOM 5239 C CA . PHE A 1 671 ? 0.048 22.859 18.723 1.00 91.06 671 PHE A CA 1
ATOM 5240 C C . PHE A 1 671 ? -0.944 22.502 19.842 1.00 91.06 671 PHE A C 1
ATOM 5242 O O . PHE A 1 671 ? -1.860 23.289 20.068 1.00 91.06 671 PHE A O 1
ATOM 5249 N N . ASP A 1 672 ? -0.768 21.349 20.506 1.00 88.69 672 ASP A N 1
ATOM 5250 C CA . ASP A 1 672 ? -1.646 20.764 21.539 1.00 88.69 672 ASP A CA 1
ATOM 5251 C C . ASP A 1 672 ? -3.146 21.039 21.281 1.00 88.69 672 ASP A C 1
ATOM 5253 O O . ASP A 1 672 ? -3.792 21.783 22.031 1.00 88.69 672 ASP A O 1
ATOM 5257 N N . PRO A 1 673 ? -3.720 20.479 20.194 1.00 85.81 673 PRO A N 1
ATOM 5258 C CA . PRO A 1 673 ? -5.071 20.816 19.739 1.00 85.81 673 PRO A CA 1
ATOM 5259 C C . PRO A 1 673 ? -6.172 20.463 20.747 1.00 85.81 673 PRO A C 1
ATOM 5261 O O . PRO A 1 673 ? -7.286 20.957 20.597 1.00 85.81 673 PRO A O 1
ATOM 5264 N N . PHE A 1 674 ? -5.866 19.651 21.767 1.00 81.06 674 PHE A N 1
ATOM 5265 C CA . PHE A 1 674 ? -6.777 19.252 22.845 1.00 81.06 674 PHE A CA 1
ATOM 5266 C C . PHE A 1 674 ? -6.472 19.935 24.193 1.00 81.06 674 PHE A C 1
ATOM 5268 O O . PHE A 1 674 ? -7.292 19.848 25.104 1.00 81.06 674 PHE A O 1
ATOM 5275 N N . ARG A 1 675 ? -5.320 20.610 24.340 1.00 81.56 675 ARG A N 1
ATOM 5276 C CA . ARG A 1 675 ? -4.780 21.150 25.610 1.00 81.56 675 ARG A CA 1
ATOM 5277 C C . ARG A 1 675 ? -4.564 20.108 26.716 1.00 81.56 675 ARG A C 1
ATOM 5279 O O . ARG A 1 675 ? -4.572 20.442 27.899 1.00 81.56 675 ARG A O 1
ATOM 5286 N N . THR A 1 676 ? -4.386 18.844 26.341 1.00 78.44 676 THR A N 1
ATOM 5287 C CA . THR A 1 676 ? -4.192 17.727 27.284 1.00 78.44 676 THR A CA 1
ATOM 5288 C C . THR A 1 676 ? -2.744 17.240 27.334 1.00 78.44 676 THR A C 1
ATOM 5290 O O . THR A 1 676 ? -2.428 16.356 28.127 1.00 78.44 676 THR A O 1
ATOM 5293 N N . GLY A 1 677 ? -1.863 17.750 26.465 1.00 79.31 677 GLY A N 1
ATOM 5294 C CA . GLY A 1 677 ? -0.506 17.230 26.267 1.00 79.31 677 GLY A CA 1
ATOM 5295 C C . GLY A 1 677 ? -0.426 15.840 25.606 1.00 79.31 677 GLY A C 1
ATOM 5296 O O . GLY A 1 677 ? 0.679 15.400 25.268 1.00 79.31 677 GLY A O 1
ATOM 5297 N N . LYS A 1 678 ? -1.567 15.159 25.397 1.00 82.31 678 LYS A N 1
ATOM 5298 C CA . LYS A 1 678 ? -1.685 13.912 24.622 1.00 82.31 678 LYS A CA 1
ATOM 5299 C C . LYS A 1 678 ? -1.508 14.198 23.126 1.00 82.31 678 LYS A C 1
ATOM 5301 O O . LYS A 1 678 ? -1.882 15.264 22.644 1.00 82.31 678 LYS A O 1
ATOM 5306 N N . LEU A 1 679 ? -1.002 13.222 22.369 1.00 79.88 679 LEU A N 1
ATOM 5307 C CA . LEU A 1 679 ? -0.903 13.341 20.904 1.00 79.88 679 LEU A CA 1
ATOM 5308 C C . LEU A 1 679 ? -2.253 13.138 20.206 1.00 79.88 679 LEU A C 1
ATOM 5310 O O . LEU A 1 679 ? -2.518 13.771 19.189 1.00 79.88 679 LEU A O 1
ATOM 5314 N N . VAL A 1 680 ? -3.094 12.257 20.749 1.00 83.06 680 VAL A N 1
ATOM 5315 C CA . VAL A 1 680 ? -4.463 12.006 20.285 1.00 83.06 680 VAL A CA 1
ATOM 5316 C C . VAL A 1 680 ? -5.388 11.831 21.484 1.00 83.06 680 VAL A C 1
ATOM 5318 O O . VAL A 1 680 ? -4.974 11.328 22.527 1.00 83.06 680 VAL A O 1
ATOM 5321 N N . LEU A 1 681 ? -6.649 12.230 21.320 1.00 77.62 681 LEU A N 1
ATOM 5322 C CA . LEU A 1 681 ? -7.668 12.235 22.373 1.00 77.62 681 LEU A CA 1
ATOM 5323 C C . LEU A 1 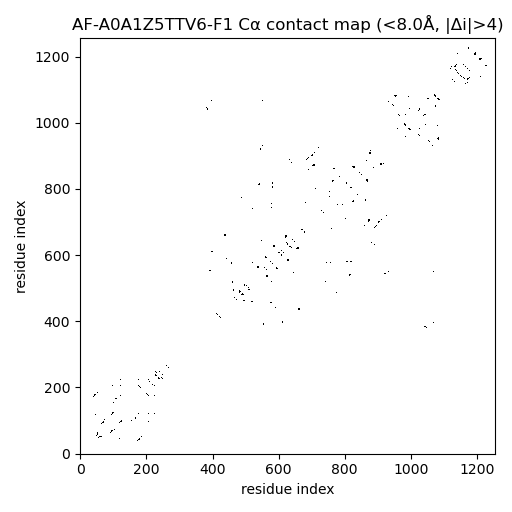681 ? -7.765 10.885 23.118 1.00 77.62 681 LEU A C 1
ATOM 5325 O O . LEU A 1 681 ? -7.560 10.807 24.328 1.00 77.62 681 LEU A O 1
ATOM 5329 N N . TYR A 1 682 ? -7.940 9.799 22.361 1.00 82.62 682 TYR A N 1
ATOM 5330 C CA . TYR A 1 682 ? -8.119 8.427 22.850 1.00 82.62 682 TYR A CA 1
ATOM 5331 C C . TYR A 1 682 ? -6.825 7.722 23.319 1.00 82.62 682 TYR A C 1
ATOM 5333 O O . TYR A 1 682 ? -6.806 6.500 23.466 1.00 82.62 682 TYR A O 1
ATOM 5341 N N . GLN A 1 683 ? -5.739 8.463 23.563 1.00 86.31 683 GLN A N 1
ATOM 5342 C CA . GLN A 1 683 ? -4.541 7.939 24.225 1.00 86.31 683 GLN A CA 1
ATOM 5343 C C . GLN A 1 683 ? -4.838 7.690 25.717 1.00 86.31 683 GLN A C 1
ATOM 5345 O O . GLN A 1 683 ? -5.341 8.580 26.413 1.00 86.31 683 GLN A O 1
ATOM 5350 N N . VAL A 1 684 ? -4.521 6.489 26.210 1.00 83.88 684 VAL A N 1
ATOM 5351 C CA . VAL A 1 684 ? -4.820 6.021 27.580 1.00 83.88 684 VAL A CA 1
ATOM 5352 C C . VAL A 1 684 ? -3.591 5.375 28.227 1.00 83.88 684 VAL A C 1
ATOM 5354 O O . VAL A 1 684 ? -2.656 4.994 27.530 1.00 83.88 684 VAL A O 1
ATOM 5357 N N . SER A 1 685 ? -3.601 5.225 29.553 1.00 81.00 685 SER A N 1
ATOM 5358 C CA . SER A 1 685 ? -2.511 4.605 30.319 1.00 81.00 685 SER A CA 1
ATOM 5359 C C . SER A 1 685 ? -3.075 3.567 31.285 1.00 81.00 685 SER A C 1
ATOM 5361 O O . SER A 1 685 ? -3.805 3.925 32.205 1.00 81.00 685 SER A O 1
ATOM 5363 N N . TYR A 1 686 ? -2.718 2.293 31.112 1.00 80.19 686 TYR A N 1
ATOM 5364 C CA . TYR A 1 686 ? -3.115 1.231 32.045 1.00 80.19 686 TYR A CA 1
ATOM 5365 C C . TYR A 1 686 ? -2.029 0.973 33.088 1.00 80.19 686 TYR A C 1
ATOM 5367 O O . TYR A 1 686 ? -0.850 0.843 32.755 1.00 80.19 686 TYR A O 1
ATOM 5375 N N . HIS A 1 687 ? -2.442 0.856 34.351 1.00 71.56 687 HIS A N 1
ATOM 5376 C CA . HIS A 1 687 ? -1.543 0.570 35.477 1.00 71.56 687 HIS A CA 1
ATOM 5377 C C . HIS A 1 687 ? -1.615 -0.889 35.960 1.00 71.56 687 HIS A C 1
ATOM 5379 O O . HIS A 1 687 ? -0.652 -1.378 36.547 1.00 71.56 687 HIS A O 1
ATOM 5385 N N . SER A 1 688 ? -2.714 -1.594 35.678 1.00 74.00 688 SER A N 1
ATOM 5386 C CA . SER A 1 688 ? -2.895 -3.014 36.010 1.00 74.00 688 SER A CA 1
ATOM 5387 C C . SER A 1 688 ? -2.272 -3.945 34.962 1.00 74.00 688 SER A C 1
ATOM 5389 O O . SER A 1 688 ? -2.199 -3.616 33.773 1.00 74.00 688 SER A O 1
ATOM 5391 N N . GLY A 1 689 ? -1.856 -5.140 35.392 1.00 80.81 689 GLY A N 1
ATOM 5392 C CA . GLY A 1 689 ? -1.491 -6.246 34.499 1.00 80.81 689 GLY A CA 1
ATOM 5393 C C . GLY A 1 689 ? -2.707 -7.025 33.981 1.00 80.81 689 GLY A C 1
ATOM 5394 O O . GLY A 1 689 ? -3.835 -6.741 34.370 1.00 80.81 689 GLY A O 1
ATOM 5395 N N . TRP A 1 690 ? -2.453 -8.023 33.129 1.00 88.31 690 TRP A N 1
ATOM 5396 C CA . TRP A 1 690 ? -3.442 -9.019 32.694 1.00 88.31 690 TRP A CA 1
ATOM 5397 C C . TRP A 1 690 ? -3.150 -10.384 33.327 1.00 88.31 690 TRP A C 1
ATOM 5399 O O . TRP A 1 690 ? -1.995 -10.710 33.618 1.00 88.31 690 TRP A O 1
ATOM 5409 N N . HIS A 1 691 ? -4.185 -11.202 33.501 1.00 89.75 691 HIS A N 1
ATOM 5410 C CA . HIS A 1 691 ? -4.090 -12.531 34.105 1.00 89.75 691 HIS A CA 1
ATOM 5411 C C . HIS A 1 691 ? -4.178 -13.653 33.058 1.00 89.75 691 HIS A C 1
ATOM 5413 O O . HIS A 1 691 ? -4.854 -13.542 32.037 1.00 89.75 691 HIS A O 1
ATOM 5419 N N . ALA A 1 692 ? -3.527 -14.792 33.319 1.00 88.19 692 ALA A N 1
ATOM 5420 C CA . ALA A 1 692 ? -3.403 -15.881 32.342 1.00 88.19 692 ALA A CA 1
ATOM 5421 C C . ALA A 1 692 ? -4.747 -16.461 31.847 1.00 88.19 692 ALA A C 1
ATOM 5423 O O . ALA A 1 692 ? -4.818 -16.945 30.717 1.00 88.19 692 ALA A O 1
ATOM 5424 N N . PHE A 1 693 ? -5.815 -16.392 32.653 1.00 89.94 693 PHE A N 1
ATOM 5425 C CA . PHE A 1 693 ? -7.154 -16.841 32.252 1.00 89.94 693 PHE A CA 1
ATOM 5426 C C . PHE A 1 693 ? -7.799 -15.938 31.186 1.00 89.94 693 PHE A C 1
ATOM 5428 O O . PHE A 1 693 ? -8.588 -16.418 30.372 1.00 89.94 693 PHE A O 1
ATOM 5435 N N . GLU A 1 694 ? -7.435 -14.653 31.140 1.00 91.06 694 GLU A N 1
ATOM 5436 C CA . GLU A 1 694 ? -7.997 -13.660 30.213 1.00 91.06 694 GLU A CA 1
ATOM 5437 C C . GLU A 1 694 ? -7.594 -13.921 28.757 1.00 91.06 694 GLU A C 1
ATOM 5439 O O . GLU A 1 694 ? -8.261 -13.482 27.820 1.00 91.06 694 GLU A O 1
ATOM 5444 N N . LEU A 1 695 ? -6.555 -14.732 28.540 1.00 92.00 695 LEU A N 1
ATOM 5445 C CA . LEU A 1 695 ? -6.126 -15.145 27.209 1.00 92.00 695 LEU A CA 1
ATOM 5446 C C . LEU A 1 695 ? -7.238 -15.867 26.421 1.00 92.00 695 LEU A C 1
ATOM 5448 O O . LEU A 1 695 ? -7.265 -15.789 25.193 1.00 92.00 695 LEU A O 1
ATOM 5452 N N . VAL A 1 696 ? -8.180 -16.524 27.110 1.00 93.12 696 VAL A N 1
ATOM 5453 C CA . VAL A 1 696 ? -9.333 -17.197 26.489 1.00 93.12 696 VAL A CA 1
ATOM 5454 C C . VAL A 1 696 ? -10.354 -16.192 25.922 1.00 93.12 696 VAL A C 1
ATOM 5456 O O . VAL A 1 696 ? -10.616 -16.255 24.717 1.00 93.12 696 VAL A O 1
ATOM 5459 N N . PRO A 1 697 ? -10.912 -15.229 26.691 1.00 94.25 697 PRO A N 1
ATOM 5460 C CA . PRO A 1 697 ? -11.761 -14.187 26.113 1.00 94.25 697 PRO A CA 1
ATOM 5461 C C . PRO A 1 697 ? -11.011 -13.257 25.143 1.00 94.25 697 PRO A C 1
ATOM 5463 O O . PRO A 1 697 ? -11.615 -12.825 24.163 1.00 94.25 697 PRO A O 1
ATOM 5466 N N . PHE A 1 698 ? -9.704 -13.008 25.310 1.00 95.81 698 PHE A N 1
ATOM 5467 C CA . PHE A 1 698 ? -8.911 -12.284 24.301 1.00 95.81 698 PHE A CA 1
ATOM 5468 C C . PHE A 1 698 ? -8.828 -13.046 22.964 1.00 95.81 698 PHE A C 1
ATOM 5470 O O . PHE A 1 698 ? -8.941 -12.439 21.895 1.00 95.81 698 PHE A O 1
ATOM 5477 N N . ALA A 1 699 ? -8.705 -14.378 22.994 1.00 96.12 699 ALA A N 1
ATOM 5478 C CA . ALA A 1 699 ? -8.764 -15.206 21.790 1.00 96.12 699 ALA A CA 1
ATOM 5479 C C . ALA A 1 699 ? -10.160 -15.186 21.134 1.00 96.12 699 ALA A C 1
ATOM 5481 O O . ALA A 1 699 ? -10.260 -15.068 19.910 1.00 96.12 699 ALA A O 1
ATOM 5482 N N . LEU A 1 700 ? -11.235 -15.224 21.933 1.00 96.56 700 LEU A N 1
ATOM 5483 C CA . LEU A 1 700 ? -12.615 -15.080 21.450 1.00 96.56 700 LEU A CA 1
ATOM 5484 C C . LEU A 1 700 ? -12.843 -13.718 20.770 1.00 96.56 700 LEU A C 1
ATOM 5486 O O . LEU A 1 700 ? -13.397 -13.664 19.673 1.00 96.56 700 LEU A O 1
ATOM 5490 N N . ILE A 1 701 ? -12.357 -12.634 21.379 1.00 97.56 701 ILE A N 1
ATOM 5491 C CA . ILE A 1 701 ? -12.349 -11.278 20.807 1.00 97.56 701 ILE A CA 1
ATOM 5492 C C . ILE A 1 701 ? -11.627 -11.254 19.448 1.00 97.56 701 ILE A C 1
ATOM 5494 O O . ILE A 1 701 ? -12.141 -10.670 18.492 1.00 97.56 701 ILE A O 1
ATOM 5498 N N . GLY A 1 702 ? -10.490 -11.949 19.329 1.00 97.50 702 GLY A N 1
ATOM 5499 C CA . GLY A 1 702 ? -9.786 -12.147 18.059 1.00 97.50 702 GLY A CA 1
ATOM 5500 C C . GLY A 1 702 ? -10.661 -12.792 16.979 1.00 97.50 702 GLY A C 1
ATOM 5501 O O . GLY A 1 702 ? -10.777 -12.261 15.875 1.00 97.50 702 GLY A O 1
ATOM 5502 N N . ILE A 1 703 ? -11.335 -13.899 17.307 1.00 97.81 703 ILE A N 1
ATOM 5503 C CA . ILE A 1 703 ? -12.238 -14.613 16.386 1.00 97.81 703 ILE A CA 1
ATOM 5504 C C . ILE A 1 703 ? -13.403 -13.712 15.939 1.00 97.81 703 ILE A C 1
ATOM 5506 O O . ILE A 1 703 ? -13.709 -13.653 14.746 1.00 97.81 703 ILE A O 1
ATOM 5510 N N . LEU A 1 704 ? -14.014 -12.965 16.867 1.00 96.88 704 LEU A N 1
ATOM 5511 C CA . LEU A 1 704 ? -15.087 -12.009 16.564 1.00 96.88 704 LEU A CA 1
ATOM 5512 C C . LEU A 1 704 ? -14.618 -10.905 15.602 1.00 96.88 704 LEU A C 1
ATOM 5514 O O . LEU A 1 704 ? -15.326 -10.601 14.642 1.00 96.88 704 LEU A O 1
ATOM 5518 N N . GLY A 1 705 ? -13.408 -10.367 15.790 1.00 96.81 705 GLY A N 1
ATOM 5519 C CA . GLY A 1 705 ? -12.812 -9.386 14.876 1.00 96.81 705 GLY A CA 1
ATOM 5520 C C . GLY A 1 705 ? -12.579 -9.926 13.463 1.00 96.81 705 GLY A C 1
ATOM 5521 O O . GLY A 1 705 ? -12.843 -9.227 12.480 1.00 96.81 705 GLY A O 1
ATOM 5522 N N . GLY A 1 706 ? -12.164 -11.190 13.345 1.00 96.75 706 GLY A N 1
ATOM 5523 C CA . GLY A 1 706 ? -11.971 -11.854 12.053 1.00 96.75 706 GLY A CA 1
ATOM 5524 C C . GLY A 1 706 ? -13.283 -12.071 11.296 1.00 96.75 706 GLY A C 1
ATOM 5525 O O . GLY A 1 706 ? -13.362 -11.788 10.095 1.00 96.75 706 GLY A O 1
ATOM 5526 N N . LEU A 1 707 ? -14.331 -12.499 12.011 1.00 96.62 707 LEU A N 1
ATOM 5527 C CA . LEU A 1 707 ? -15.695 -12.649 11.486 1.00 96.62 707 LEU A CA 1
ATOM 5528 C C . LEU A 1 707 ? -16.290 -11.301 11.055 1.00 96.62 707 LEU A C 1
ATOM 5530 O O . LEU A 1 707 ? -16.777 -11.183 9.928 1.00 96.62 707 LEU A O 1
ATOM 5534 N N . TYR A 1 708 ? -16.188 -10.278 11.912 1.00 96.06 708 TYR A N 1
ATOM 5535 C CA . TYR A 1 708 ? -16.564 -8.894 11.605 1.00 96.06 708 TYR A CA 1
ATOM 5536 C C . TYR A 1 708 ? -15.902 -8.424 10.304 1.00 96.06 708 TYR A C 1
ATOM 5538 O O . TYR A 1 708 ? -16.589 -7.996 9.378 1.00 96.06 708 TYR A O 1
ATOM 5546 N N . GLY A 1 709 ? -14.580 -8.573 10.197 1.00 95.69 709 GLY A N 1
ATOM 5547 C CA . GLY A 1 709 ? -13.814 -8.139 9.034 1.00 95.69 709 GLY A CA 1
ATOM 5548 C C . GLY A 1 709 ? -14.208 -8.854 7.742 1.00 95.69 709 GLY A C 1
ATOM 5549 O O . GLY A 1 709 ? -14.399 -8.217 6.706 1.00 95.69 709 GLY A O 1
ATOM 5550 N N . ALA A 1 710 ? -14.386 -10.176 7.800 1.00 95.25 710 ALA A N 1
ATOM 5551 C CA . ALA A 1 710 ? -14.844 -10.972 6.664 1.00 95.25 710 ALA A CA 1
ATOM 5552 C C . ALA A 1 710 ? -16.249 -10.571 6.181 1.00 95.25 710 ALA A C 1
ATOM 5554 O O . ALA A 1 710 ? -16.467 -10.411 4.975 1.00 95.25 710 ALA A O 1
ATOM 5555 N N . MET A 1 711 ? -17.194 -10.383 7.108 1.00 95.31 711 MET A N 1
ATOM 5556 C CA . MET A 1 711 ? -18.560 -9.965 6.787 1.00 95.31 711 MET A CA 1
ATOM 5557 C C . MET A 1 711 ? -18.593 -8.529 6.248 1.00 95.31 711 MET A C 1
ATOM 5559 O O . MET A 1 711 ? -19.254 -8.270 5.241 1.00 95.31 711 MET A O 1
ATOM 5563 N N . PHE A 1 712 ? -17.831 -7.620 6.866 1.00 95.81 712 PHE A N 1
ATOM 5564 C CA . PHE A 1 712 ? -17.683 -6.228 6.446 1.00 95.81 712 PHE A CA 1
ATOM 5565 C C . PHE A 1 712 ? -17.182 -6.120 5.004 1.00 95.81 712 PHE A C 1
ATOM 5567 O O . PHE A 1 712 ? -17.828 -5.471 4.184 1.00 95.81 712 PHE A O 1
ATOM 5574 N N . ILE A 1 713 ? -16.077 -6.796 4.665 1.00 94.62 713 ILE A N 1
ATOM 5575 C CA . ILE A 1 713 ? -15.499 -6.746 3.315 1.00 94.62 713 ILE A CA 1
ATOM 5576 C C . ILE A 1 713 ? -16.500 -7.288 2.284 1.00 94.62 713 ILE A C 1
ATOM 5578 O O . ILE A 1 713 ? -16.762 -6.617 1.286 1.00 94.62 713 ILE A O 1
ATOM 5582 N N . LYS A 1 714 ? -17.122 -8.452 2.528 1.00 93.69 714 LYS A N 1
ATOM 5583 C CA . LYS A 1 714 ? -18.084 -9.047 1.579 1.00 93.69 714 LYS A CA 1
ATOM 5584 C C . LYS A 1 714 ? -19.326 -8.174 1.372 1.00 93.69 714 LYS A C 1
ATOM 5586 O O . LYS A 1 714 ? -19.754 -7.989 0.232 1.00 93.69 714 LYS A O 1
ATOM 5591 N N . LEU A 1 715 ? -19.886 -7.601 2.439 1.00 94.31 715 LEU A N 1
ATOM 5592 C CA . LEU A 1 715 ? -21.061 -6.732 2.339 1.00 94.31 715 LEU A CA 1
ATOM 5593 C C . LEU A 1 715 ? -20.717 -5.375 1.700 1.00 94.31 715 LEU A C 1
ATOM 5595 O O . LEU A 1 715 ? -21.457 -4.913 0.831 1.00 94.31 715 LEU A O 1
ATOM 5599 N N . ASN A 1 716 ? -19.571 -4.774 2.042 1.00 94.62 716 ASN A N 1
ATOM 5600 C CA . ASN A 1 716 ? -19.111 -3.524 1.434 1.00 94.62 716 ASN A CA 1
ATOM 5601 C C . ASN A 1 716 ? -18.827 -3.690 -0.068 1.00 94.62 716 ASN A C 1
ATOM 5603 O O . ASN A 1 716 ? -19.259 -2.853 -0.858 1.00 94.62 716 ASN A O 1
ATOM 5607 N N . MET A 1 717 ? -18.192 -4.793 -0.482 1.00 92.25 717 MET A N 1
ATOM 5608 C CA . MET A 1 717 ? -17.975 -5.105 -1.900 1.00 92.25 717 MET A CA 1
ATOM 5609 C C . MET A 1 717 ? -19.290 -5.334 -2.653 1.00 92.25 717 MET A C 1
ATOM 5611 O O . MET A 1 717 ? -19.450 -4.816 -3.756 1.00 92.25 717 MET A O 1
ATOM 5615 N N . ARG A 1 718 ? -20.276 -6.018 -2.053 1.00 92.06 718 ARG A N 1
ATOM 5616 C CA . ARG A 1 718 ? -21.605 -6.195 -2.671 1.00 92.06 718 ARG A CA 1
ATOM 5617 C C . ARG A 1 718 ? -22.346 -4.863 -2.849 1.00 92.06 718 ARG A C 1
ATOM 5619 O O . ARG A 1 718 ? -22.967 -4.646 -3.888 1.00 92.06 718 ARG A O 1
ATOM 5626 N N . ILE A 1 719 ? -22.238 -3.949 -1.881 1.00 91.75 719 ILE A N 1
ATOM 5627 C CA . ILE A 1 719 ? -22.779 -2.582 -1.984 1.00 91.75 719 ILE A CA 1
ATOM 5628 C C . ILE A 1 719 ? -22.013 -1.764 -3.035 1.00 91.75 719 ILE A C 1
ATOM 5630 O O . ILE A 1 719 ? -22.637 -1.047 -3.813 1.00 91.75 719 ILE A O 1
ATOM 5634 N N . ALA A 1 720 ? -20.686 -1.882 -3.111 1.00 89.44 720 ALA A N 1
ATOM 5635 C CA . ALA A 1 720 ? -19.869 -1.191 -4.109 1.00 89.44 720 ALA A CA 1
ATOM 5636 C C . ALA A 1 720 ? -20.158 -1.678 -5.545 1.00 89.44 720 ALA A C 1
ATOM 5638 O O . ALA A 1 720 ? -20.290 -0.856 -6.451 1.00 89.44 720 ALA A O 1
ATOM 5639 N N . ALA A 1 721 ? -20.368 -2.982 -5.747 1.00 88.62 721 ALA A N 1
ATOM 5640 C CA . ALA A 1 721 ? -20.810 -3.543 -7.025 1.00 88.62 721 ALA A CA 1
ATOM 5641 C C . ALA A 1 721 ? -22.226 -3.064 -7.406 1.00 88.62 721 ALA A C 1
ATOM 5643 O O . ALA A 1 721 ? -22.462 -2.650 -8.540 1.00 88.62 721 ALA A O 1
ATOM 5644 N N . TRP A 1 722 ? -23.163 -3.018 -6.450 1.00 88.50 722 TRP A N 1
ATOM 5645 C CA . TRP A 1 722 ? -24.495 -2.438 -6.673 1.00 88.50 722 TRP A CA 1
ATOM 5646 C C . TRP A 1 722 ? -24.453 -0.924 -6.972 1.00 88.50 722 TRP A C 1
ATOM 5648 O O . TRP A 1 722 ? -25.232 -0.432 -7.788 1.00 88.50 722 TRP A O 1
ATOM 5658 N N . ARG A 1 723 ? -23.517 -0.181 -6.368 1.00 86.31 723 ARG A N 1
ATOM 5659 C CA . ARG A 1 723 ? -23.229 1.230 -6.693 1.00 86.31 723 ARG A CA 1
ATOM 5660 C C . ARG A 1 723 ? -22.654 1.419 -8.096 1.00 86.31 723 ARG A C 1
ATOM 5662 O O . ARG A 1 723 ? -22.888 2.466 -8.683 1.00 86.31 723 ARG A O 1
ATOM 5669 N N . ALA A 1 724 ? -21.916 0.442 -8.624 1.00 81.44 724 ALA A N 1
ATOM 5670 C CA . ALA A 1 724 ? -21.366 0.477 -9.980 1.00 81.44 724 ALA A CA 1
ATOM 5671 C C . ALA A 1 724 ? -22.354 -0.020 -11.057 1.00 81.44 724 ALA A C 1
ATOM 5673 O O . ALA A 1 724 ? -22.229 0.349 -12.222 1.00 81.44 724 ALA A O 1
ATOM 5674 N N . SER A 1 725 ? -23.338 -0.844 -10.684 1.00 82.62 725 SER A N 1
ATOM 5675 C CA . SER A 1 725 ? -24.301 -1.438 -11.618 1.00 82.62 725 SER A CA 1
ATOM 5676 C C . SER A 1 725 ? -25.203 -0.397 -12.291 1.00 82.62 725 SER A C 1
ATOM 5678 O O . SER A 1 725 ? -25.864 0.401 -11.625 1.00 82.62 725 SER A O 1
ATOM 5680 N N . ALA A 1 726 ? -25.347 -0.495 -13.618 1.00 72.56 726 ALA A N 1
ATOM 5681 C CA . ALA A 1 726 ? -26.260 0.330 -14.418 1.00 72.56 726 ALA A CA 1
ATOM 5682 C C . ALA A 1 726 ? -27.744 0.231 -13.991 1.00 72.56 726 ALA A C 1
ATOM 5684 O O . ALA A 1 726 ? -28.540 1.114 -14.305 1.00 72.56 726 ALA A O 1
ATOM 5685 N N . ARG A 1 727 ? -28.124 -0.804 -13.224 1.00 74.06 727 ARG A N 1
ATOM 5686 C CA . ARG A 1 727 ? -29.467 -0.950 -12.629 1.00 74.06 727 ARG A CA 1
ATOM 5687 C C . ARG A 1 727 ? -29.764 0.118 -11.560 1.00 74.06 727 ARG A C 1
ATOM 5689 O O . ARG A 1 727 ? -30.927 0.340 -11.221 1.00 74.06 727 ARG A O 1
ATOM 5696 N N . ASN A 1 728 ? -28.740 0.775 -11.013 1.00 75.00 728 ASN A N 1
ATOM 5697 C CA . ASN A 1 728 ? -28.875 1.749 -9.938 1.00 75.00 728 ASN A CA 1
ATOM 5698 C C . ASN A 1 728 ? -29.079 3.185 -10.464 1.00 75.00 728 ASN A C 1
ATOM 5700 O O . ASN A 1 728 ? -28.155 3.847 -10.936 1.00 75.00 728 ASN A O 1
ATOM 5704 N N . LYS A 1 729 ? -30.294 3.722 -10.292 1.00 73.19 729 LYS A N 1
ATOM 5705 C CA . LYS A 1 729 ? -30.657 5.091 -10.711 1.00 73.19 729 LYS A CA 1
ATOM 5706 C C . LYS A 1 729 ? -29.879 6.203 -9.980 1.00 73.19 729 LYS A C 1
ATOM 5708 O O . LYS A 1 729 ? -29.878 7.338 -10.453 1.00 73.19 729 LYS A O 1
ATOM 5713 N N . PHE A 1 730 ? -29.211 5.910 -8.860 1.00 72.62 730 PHE A N 1
ATOM 5714 C CA . PHE A 1 730 ? -28.415 6.891 -8.111 1.00 72.62 730 PHE A CA 1
ATOM 5715 C C . PHE A 1 730 ? -26.997 7.111 -8.668 1.00 72.62 730 PHE A C 1
ATOM 5717 O O . PHE A 1 730 ? -26.374 8.104 -8.296 1.00 72.62 730 PHE A O 1
ATOM 5724 N N . VAL A 1 731 ? -26.518 6.287 -9.615 1.00 73.19 731 VAL A N 1
ATOM 5725 C CA . VAL A 1 731 ? -25.192 6.432 -10.267 1.00 73.19 731 VAL A CA 1
ATOM 5726 C C . VAL A 1 731 ? -24.953 7.852 -10.801 1.00 73.19 731 VAL A C 1
ATOM 5728 O O . VAL A 1 731 ? -23.866 8.404 -10.658 1.00 73.19 731 VAL A O 1
ATOM 5731 N N . GLN A 1 732 ? -25.988 8.477 -11.371 1.00 74.75 732 GLN A N 1
ATOM 5732 C CA . GLN A 1 732 ? -25.923 9.833 -11.935 1.00 74.75 732 GLN A CA 1
ATOM 5733 C C . GLN A 1 732 ? -26.140 10.956 -10.897 1.00 74.75 732 GLN A C 1
ATOM 5735 O O . GLN A 1 732 ? -26.114 12.133 -11.253 1.00 74.75 732 GLN A O 1
ATOM 5740 N N . ARG A 1 733 ? -26.405 10.631 -9.622 1.00 87.25 733 ARG A N 1
ATOM 5741 C CA . ARG A 1 733 ? -26.759 11.594 -8.558 1.00 87.25 733 ARG A CA 1
ATOM 5742 C C . ARG A 1 733 ? -26.057 11.280 -7.220 1.00 87.25 733 ARG A C 1
ATOM 5744 O O . ARG A 1 733 ? -26.734 11.139 -6.201 1.00 87.25 733 ARG A O 1
ATOM 5751 N N . PRO A 1 734 ? -24.713 11.231 -7.165 1.00 87.19 734 PRO A N 1
ATOM 5752 C CA . PRO A 1 734 ? -23.980 10.813 -5.963 1.00 87.19 734 PRO A CA 1
ATOM 5753 C C . PRO A 1 734 ? -24.197 11.720 -4.741 1.00 87.19 734 PRO A C 1
ATOM 5755 O O . PRO A 1 734 ? -24.233 11.237 -3.614 1.00 87.19 734 PRO A O 1
ATOM 5758 N N . VAL A 1 735 ? -24.407 13.026 -4.944 1.00 92.06 735 VAL A N 1
ATOM 5759 C CA . VAL A 1 735 ? -24.716 13.967 -3.849 1.00 92.06 735 VAL A CA 1
ATOM 5760 C C . VAL A 1 735 ? -26.066 13.639 -3.191 1.00 92.06 735 VAL A C 1
ATOM 5762 O O . VAL A 1 735 ? -26.208 13.789 -1.981 1.00 92.06 735 VAL A O 1
ATOM 5765 N N . LEU A 1 736 ? -27.042 13.140 -3.962 1.00 92.75 736 LEU A N 1
ATOM 5766 C CA . LEU A 1 736 ? -28.336 12.701 -3.432 1.00 92.75 736 LEU A CA 1
ATOM 5767 C C . LEU A 1 736 ? -28.200 11.405 -2.621 1.00 92.75 736 LEU A C 1
ATOM 5769 O O . LEU A 1 736 ? -28.866 11.263 -1.601 1.00 92.75 736 LEU A O 1
ATOM 5773 N N . GLU A 1 737 ? -27.315 10.489 -3.028 1.00 92.38 737 GLU A N 1
ATOM 5774 C CA . GLU A 1 737 ? -27.005 9.294 -2.233 1.00 92.38 737 GLU A CA 1
ATOM 5775 C C . GLU A 1 737 ? -26.401 9.677 -0.872 1.00 92.38 737 GLU A C 1
ATOM 5777 O O . GLU A 1 737 ? -26.875 9.210 0.163 1.00 92.38 737 GLU A O 1
ATOM 5782 N N . VAL A 1 738 ? -25.412 10.582 -0.856 1.00 94.31 738 VAL A N 1
ATOM 5783 C CA . VAL A 1 738 ? -24.803 11.078 0.392 1.00 94.31 738 VAL A CA 1
ATOM 5784 C C . VAL A 1 738 ? -25.842 11.759 1.284 1.00 94.31 738 VAL A C 1
ATOM 5786 O O . VAL A 1 738 ? -25.866 11.490 2.480 1.00 94.31 738 VAL A O 1
ATOM 5789 N N . LEU A 1 739 ? -26.728 12.586 0.719 1.00 95.44 739 LEU A N 1
ATOM 5790 C CA . LEU A 1 739 ? -27.813 13.238 1.457 1.00 95.44 739 LEU A CA 1
ATOM 5791 C C . LEU A 1 739 ? -28.748 12.212 2.119 1.00 95.44 739 LEU A C 1
ATOM 5793 O O . LEU A 1 739 ? -29.068 12.351 3.298 1.00 95.44 739 LEU A O 1
ATOM 5797 N N . ILE A 1 740 ? -29.152 11.164 1.391 1.00 94.25 740 ILE A N 1
ATOM 5798 C CA . ILE A 1 740 ? -30.036 10.106 1.908 1.00 94.25 740 ILE A CA 1
ATOM 5799 C C . ILE A 1 740 ? -29.346 9.301 3.020 1.00 94.25 740 ILE A C 1
ATOM 5801 O O . ILE A 1 740 ? -29.958 9.059 4.061 1.00 94.25 740 ILE A O 1
ATOM 5805 N N . VAL A 1 741 ? -28.076 8.916 2.844 1.00 94.50 741 VAL A N 1
ATOM 5806 C CA . VAL A 1 741 ? -27.334 8.156 3.868 1.00 94.50 741 VAL A CA 1
ATOM 5807 C C . VAL A 1 741 ? -27.040 9.016 5.100 1.00 94.50 741 VAL A C 1
ATOM 5809 O O . VAL A 1 741 ? -27.190 8.529 6.219 1.00 94.50 741 VAL A O 1
ATOM 5812 N N . ALA A 1 742 ? -26.694 10.295 4.933 1.00 95.75 742 ALA A N 1
ATOM 5813 C CA . ALA A 1 742 ? -26.495 11.222 6.047 1.00 95.75 742 ALA A CA 1
ATOM 5814 C C . ALA A 1 742 ? -27.790 11.450 6.842 1.00 95.75 742 ALA A C 1
ATOM 5816 O O . ALA A 1 742 ? -27.762 11.423 8.071 1.00 95.75 742 ALA A O 1
ATOM 5817 N N . LEU A 1 743 ? -28.930 11.597 6.154 1.00 95.88 743 LEU A N 1
ATOM 5818 C CA . LEU A 1 743 ? -30.247 11.717 6.784 1.00 95.88 743 LEU A CA 1
ATOM 5819 C C . LEU A 1 743 ? -30.595 10.453 7.580 1.00 95.88 743 LEU A C 1
ATOM 5821 O O . LEU A 1 743 ? -30.903 10.547 8.765 1.00 95.88 743 LEU A O 1
ATOM 5825 N N . ALA A 1 744 ? -30.485 9.272 6.964 1.00 95.00 744 ALA A N 1
ATOM 5826 C CA . ALA A 1 744 ? -30.730 8.001 7.646 1.00 95.00 744 ALA A CA 1
ATOM 5827 C C . ALA A 1 744 ? -29.802 7.808 8.859 1.00 95.00 744 ALA A C 1
ATOM 5829 O O . ALA A 1 744 ? -30.257 7.388 9.920 1.00 95.00 744 ALA A O 1
ATOM 5830 N N . THR A 1 745 ? -28.523 8.177 8.729 1.00 94.88 745 THR A N 1
ATOM 5831 C CA . THR A 1 745 ? -27.552 8.100 9.828 1.00 94.88 745 THR A CA 1
ATOM 5832 C C . THR A 1 745 ? -27.941 9.030 10.973 1.00 94.88 745 THR A C 1
ATOM 5834 O O . THR A 1 745 ? -28.022 8.575 12.105 1.00 94.88 745 THR A O 1
ATOM 5837 N N . ALA A 1 746 ? -28.261 10.300 10.705 1.00 94.50 746 ALA A N 1
ATOM 5838 C CA . ALA A 1 746 ? -28.613 11.258 11.753 1.00 94.50 746 ALA A CA 1
ATOM 5839 C C . ALA A 1 746 ? -29.913 10.889 12.497 1.00 94.50 746 ALA A C 1
ATOM 5841 O O . ALA A 1 746 ? -29.977 11.025 13.722 1.00 94.50 746 ALA A O 1
ATOM 5842 N N . LEU A 1 747 ? -30.915 10.363 11.778 1.00 94.31 747 LEU A N 1
ATOM 5843 C CA . LEU A 1 747 ? -32.171 9.860 12.354 1.00 94.31 747 LEU A CA 1
ATOM 5844 C C . LEU A 1 747 ? -31.954 8.638 13.271 1.00 94.31 747 LEU A C 1
ATOM 5846 O O . LEU A 1 747 ? -32.630 8.510 14.288 1.00 94.31 747 LEU A O 1
ATOM 5850 N N . ILE A 1 748 ? -31.009 7.750 12.935 1.00 92.62 748 ILE A N 1
ATOM 5851 C CA . ILE A 1 748 ? -30.669 6.560 13.740 1.00 92.62 748 ILE A CA 1
ATOM 5852 C C . ILE A 1 748 ? -29.724 6.912 14.902 1.00 92.62 748 ILE A C 1
ATOM 5854 O O . ILE A 1 748 ? -29.848 6.352 15.991 1.00 92.62 748 ILE A O 1
ATOM 5858 N N . SER A 1 749 ? -28.793 7.846 14.691 1.00 91.44 749 SER A N 1
ATOM 5859 C CA . SER A 1 749 ? -27.776 8.225 15.675 1.00 91.44 749 SER A CA 1
ATOM 5860 C C . SER A 1 749 ? -28.338 9.008 16.857 1.00 91.44 749 SER A C 1
ATOM 5862 O O . SER A 1 749 ? -27.976 8.725 17.995 1.00 91.44 749 SER A O 1
ATOM 5864 N N . PHE A 1 750 ? -29.211 9.995 16.632 1.00 90.38 750 PHE A N 1
ATOM 5865 C CA . PHE A 1 750 ? -29.636 10.884 17.720 1.00 90.38 750 PHE A CA 1
ATOM 5866 C C . PHE A 1 750 ? -30.379 10.173 18.874 1.00 90.38 750 PHE A C 1
ATOM 5868 O O . PHE A 1 750 ? -30.093 10.503 20.031 1.00 90.38 750 PHE A O 1
ATOM 5875 N N . PRO A 1 751 ? -31.279 9.191 18.643 1.00 90.25 751 PRO A N 1
ATOM 5876 C CA . PRO A 1 751 ? -31.957 8.480 19.730 1.00 90.25 751 PRO A CA 1
ATOM 5877 C C . PRO A 1 751 ? -31.048 7.620 20.623 1.00 90.25 751 PRO A C 1
ATOM 5879 O O . PRO A 1 751 ? -31.434 7.338 21.755 1.00 90.25 751 PRO A O 1
ATOM 5882 N N . ILE A 1 752 ? -29.865 7.204 20.152 1.00 88.38 752 ILE A N 1
ATOM 5883 C CA . ILE A 1 752 ? -28.989 6.250 20.853 1.00 88.38 752 ILE A CA 1
ATOM 5884 C C . ILE A 1 752 ? -27.713 6.962 21.314 1.00 88.38 752 ILE A C 1
ATOM 5886 O O . ILE A 1 752 ? -26.899 7.377 20.495 1.00 88.38 752 ILE A O 1
ATOM 5890 N N . THR A 1 753 ? -27.507 7.066 22.630 1.00 85.19 753 THR A N 1
ATOM 5891 C CA . THR A 1 753 ? -26.434 7.871 23.248 1.00 85.19 753 THR A CA 1
ATOM 5892 C C . THR A 1 753 ? -25.048 7.616 22.642 1.00 85.19 753 THR A C 1
ATOM 5894 O O . THR A 1 753 ? -24.375 8.564 22.245 1.00 85.19 753 THR A O 1
ATOM 5897 N N . PHE A 1 754 ? -24.652 6.349 22.477 1.00 86.69 754 PHE A N 1
ATOM 5898 C CA . PHE A 1 754 ? -23.345 5.984 21.910 1.00 86.69 754 PHE A CA 1
ATOM 5899 C C . PHE A 1 754 ? -23.213 6.275 20.406 1.00 86.69 754 PHE A C 1
ATOM 5901 O O . PHE A 1 754 ? -22.104 6.482 19.930 1.00 86.69 754 PHE A O 1
ATOM 5908 N N . LEU A 1 755 ? -24.317 6.313 19.648 1.00 87.31 755 LEU A N 1
ATOM 5909 C CA . LEU A 1 755 ? -24.303 6.673 18.223 1.00 87.31 755 LEU A CA 1
ATOM 5910 C C . LEU A 1 755 ? -24.360 8.195 17.992 1.00 87.31 755 LEU A C 1
ATOM 5912 O O . LEU A 1 755 ? -24.132 8.642 16.865 1.00 87.31 755 LEU A O 1
ATOM 5916 N N . ARG A 1 756 ? -24.703 8.977 19.026 1.00 89.12 756 ARG A N 1
ATOM 5917 C CA . ARG A 1 756 ? -24.774 10.448 19.004 1.00 89.12 756 ARG A CA 1
ATOM 5918 C C . ARG A 1 756 ? -23.404 11.107 19.223 1.00 89.12 756 ARG A C 1
ATOM 5920 O O . ARG A 1 756 ? -23.166 12.180 18.666 1.00 89.12 756 ARG A O 1
ATOM 5927 N N . ALA A 1 757 ? -22.545 10.481 20.030 1.00 85.69 757 ALA A N 1
ATOM 5928 C CA . ALA A 1 757 ? -21.165 10.902 20.287 1.00 85.69 757 ALA A CA 1
ATOM 5929 C C . ALA A 1 757 ? -20.291 10.824 19.019 1.00 85.69 757 ALA A C 1
ATOM 5931 O O . ALA A 1 757 ? -20.591 10.074 18.085 1.00 85.69 757 ALA A O 1
ATOM 5932 N N . GLN A 1 758 ? -19.195 11.586 18.969 1.00 87.00 758 GLN A N 1
ATOM 5933 C CA . GLN A 1 758 ? -18.254 11.510 17.846 1.00 87.00 758 GLN A CA 1
ATOM 5934 C C . GLN A 1 758 ? -17.390 10.241 17.956 1.00 87.00 758 GLN A C 1
ATOM 5936 O O . GLN A 1 758 ? -17.017 9.831 19.050 1.00 87.00 758 GLN A O 1
ATOM 5941 N N . SER A 1 759 ? -17.016 9.606 16.838 1.00 87.81 759 SER A N 1
ATOM 5942 C CA . SER A 1 759 ? -16.307 8.312 16.882 1.00 87.81 759 SER A CA 1
ATOM 5943 C C . SER A 1 759 ? -14.965 8.344 17.634 1.00 87.81 759 SER A C 1
ATOM 5945 O O . SER A 1 759 ? -14.574 7.321 18.185 1.00 87.81 759 SER A O 1
ATOM 5947 N N . SER A 1 760 ? -14.274 9.489 17.697 1.00 88.25 760 SER A N 1
ATOM 5948 C CA . SER A 1 760 ? -13.039 9.651 18.487 1.00 88.25 760 SER A CA 1
ATOM 5949 C C . SER A 1 760 ? -13.302 9.682 19.998 1.00 88.25 760 SER A C 1
ATOM 5951 O O . SER A 1 760 ? -12.601 9.027 20.762 1.00 88.25 760 SER A O 1
ATOM 5953 N N . GLU A 1 761 ? -14.334 10.420 20.404 1.00 87.00 761 GLU A N 1
ATOM 5954 C CA . GLU A 1 761 ? -14.821 10.576 21.783 1.00 87.00 761 GLU A CA 1
ATOM 5955 C C . GLU A 1 761 ? -15.393 9.249 22.314 1.00 87.00 761 GLU A C 1
ATOM 5957 O O . GLU A 1 761 ? -15.066 8.808 23.415 1.00 87.00 761 GLU A O 1
ATOM 5962 N N . LEU A 1 762 ? -16.167 8.540 21.484 1.00 90.00 762 LEU A N 1
ATOM 5963 C CA . LEU A 1 762 ? -16.671 7.202 21.792 1.00 90.00 762 LEU A CA 1
ATOM 5964 C C . LEU A 1 762 ? -15.529 6.203 22.057 1.00 90.00 762 LEU A C 1
ATOM 5966 O O . LEU A 1 762 ? -15.639 5.383 22.966 1.00 90.00 762 LEU A O 1
ATOM 5970 N N . VAL A 1 763 ? -14.435 6.263 21.288 1.00 91.50 763 VAL A N 1
ATOM 5971 C CA . VAL A 1 763 ? -13.265 5.390 21.492 1.00 91.50 763 VAL A CA 1
ATOM 5972 C C . VAL A 1 763 ? -12.497 5.765 22.764 1.00 91.50 763 VAL A C 1
ATOM 5974 O O . VAL A 1 763 ? -12.120 4.857 23.502 1.00 91.50 763 VAL A O 1
ATOM 5977 N N . GLU A 1 764 ? -12.331 7.056 23.078 1.00 88.69 764 GLU A N 1
ATOM 5978 C CA . GLU A 1 764 ? -11.720 7.496 24.346 1.00 88.69 764 GLU A CA 1
ATOM 5979 C C . GLU A 1 764 ? -12.474 6.922 25.556 1.00 88.69 764 GLU A C 1
ATOM 5981 O O . GLU A 1 764 ? -11.880 6.216 26.375 1.00 88.69 764 GLU A O 1
ATOM 5986 N N . HIS A 1 765 ? -13.792 7.132 25.636 1.00 88.38 765 HIS A N 1
ATOM 5987 C CA . HIS A 1 765 ? -14.598 6.622 26.748 1.00 88.38 765 HIS A CA 1
ATOM 5988 C C . HIS A 1 765 ? -14.670 5.084 26.799 1.00 88.38 765 HIS A C 1
ATOM 5990 O O . HIS A 1 765 ? -14.731 4.511 27.888 1.00 88.38 765 HIS A O 1
ATOM 5996 N N . LEU A 1 766 ? -14.631 4.388 25.654 1.00 90.69 766 LEU A N 1
ATOM 5997 C CA . LEU A 1 766 ? -14.576 2.919 25.624 1.00 90.69 766 LEU A CA 1
ATOM 5998 C C . LEU A 1 766 ? -13.227 2.361 26.101 1.00 90.69 766 LEU A C 1
ATOM 6000 O O . LEU A 1 766 ? -13.204 1.257 26.651 1.00 90.69 766 LEU A O 1
ATOM 6004 N N . PHE A 1 767 ? -12.122 3.089 25.923 1.00 90.69 767 PHE A N 1
ATOM 6005 C CA . PHE A 1 767 ? -10.794 2.683 26.397 1.00 90.69 767 PHE A CA 1
ATOM 6006 C C . PHE A 1 767 ? -10.537 3.065 27.864 1.00 90.69 767 PHE A C 1
ATOM 6008 O O . PHE A 1 767 ? -9.879 2.301 28.574 1.00 90.69 767 PHE A O 1
ATOM 6015 N N . ALA A 1 768 ? -11.064 4.199 28.332 1.00 85.38 768 ALA A N 1
ATOM 6016 C CA . ALA A 1 768 ? -10.847 4.711 29.686 1.00 85.38 768 ALA A CA 1
ATOM 6017 C C . ALA A 1 768 ? -11.311 3.747 30.800 1.00 85.38 768 ALA A C 1
ATOM 6019 O O . ALA A 1 768 ? -12.328 3.048 30.676 1.00 85.38 768 ALA A O 1
ATOM 6020 N N . GLU A 1 769 ? -10.587 3.729 31.923 1.00 83.69 769 GLU A N 1
ATOM 6021 C CA . GLU A 1 769 ? -11.066 3.099 33.155 1.00 83.69 769 GLU A CA 1
ATOM 6022 C C . GLU A 1 769 ? -12.063 4.028 33.866 1.00 83.69 769 GLU A C 1
ATOM 6024 O O . GLU A 1 769 ? -11.946 5.251 33.822 1.00 83.69 769 GLU A O 1
ATOM 6029 N N . CYS A 1 770 ? -13.039 3.461 34.580 1.00 78.44 770 CYS A N 1
ATOM 6030 C CA . CYS A 1 770 ? -14.086 4.245 35.252 1.00 78.44 770 CYS A CA 1
ATOM 6031 C C . CYS A 1 770 ? -13.582 5.158 36.387 1.00 78.44 770 CYS A C 1
ATOM 6033 O O . CYS A 1 770 ? -14.332 6.009 36.849 1.00 78.44 770 CYS A O 1
ATOM 6035 N N . LYS A 1 771 ? -12.326 5.001 36.825 1.00 74.75 771 LYS A N 1
ATOM 6036 C CA . LYS A 1 771 ? -11.660 5.889 37.794 1.00 74.75 771 LYS A CA 1
ATOM 6037 C C . LYS A 1 771 ? -11.201 7.222 37.173 1.00 74.75 771 LYS A C 1
ATOM 6039 O O . LYS A 1 771 ? -11.017 8.190 37.901 1.00 74.75 771 LYS A O 1
ATOM 6044 N N . ASP A 1 772 ? -10.990 7.249 35.853 1.00 73.88 772 ASP A N 1
ATOM 6045 C CA . ASP A 1 772 ? -10.391 8.377 35.124 1.00 73.88 772 ASP A CA 1
ATOM 6046 C C . ASP A 1 772 ? -11.460 9.291 34.486 1.00 73.88 772 ASP A C 1
ATOM 6048 O O . ASP A 1 772 ? -11.148 10.369 33.981 1.00 73.88 772 ASP A O 1
ATOM 6052 N N . ILE A 1 773 ? -12.731 8.867 34.498 1.00 73.25 773 ILE A N 1
ATOM 6053 C CA . ILE A 1 773 ? -13.870 9.592 33.918 1.00 73.25 773 ILE A CA 1
ATOM 6054 C C . ILE A 1 773 ? -14.497 10.493 34.991 1.00 73.25 773 ILE A C 1
ATOM 6056 O O . ILE A 1 773 ? -15.051 10.001 35.970 1.00 73.25 773 ILE A O 1
ATOM 6060 N N . GLN A 1 774 ? -14.444 11.812 34.787 1.00 64.62 774 GLN A N 1
ATOM 6061 C CA . GLN A 1 774 ? -14.989 12.800 35.733 1.00 64.62 774 GLN A CA 1
ATOM 6062 C C . GLN A 1 774 ? -16.508 13.025 35.582 1.00 64.62 774 GLN A C 1
ATOM 6064 O O . GLN A 1 774 ? -17.190 13.252 36.577 1.00 64.62 774 GLN A O 1
ATOM 6069 N N . ASP A 1 775 ? -17.049 12.913 34.362 1.00 67.69 775 ASP A N 1
ATOM 6070 C CA . ASP A 1 775 ? -18.480 13.084 34.053 1.00 67.69 775 ASP A CA 1
ATOM 6071 C C . ASP A 1 775 ? -18.942 11.955 33.105 1.00 67.69 775 ASP A C 1
ATOM 6073 O O . ASP A 1 775 ? -18.720 12.004 31.891 1.00 67.69 775 ASP A O 1
ATOM 6077 N N . ASP A 1 776 ? -19.539 10.888 33.658 1.00 72.88 776 ASP A N 1
ATOM 6078 C CA . ASP A 1 776 ? -20.040 9.722 32.902 1.00 72.88 776 ASP A CA 1
ATOM 6079 C C . ASP A 1 776 ? -21.393 10.013 32.223 1.00 72.88 776 ASP A C 1
ATOM 6081 O O . ASP A 1 776 ? -22.413 9.356 32.459 1.00 72.88 776 ASP A O 1
ATOM 6085 N N . TYR A 1 777 ? -21.405 11.016 31.344 1.00 74.06 777 TYR A N 1
ATOM 6086 C CA . TYR A 1 777 ? -22.594 11.412 30.587 1.00 74.06 777 TYR A CA 1
ATOM 6087 C C . TYR A 1 777 ? -23.084 10.305 29.623 1.00 74.06 777 TYR A C 1
ATOM 6089 O O . TYR A 1 777 ? -24.251 10.296 29.220 1.00 74.06 777 TYR A O 1
ATOM 6097 N N . LEU A 1 778 ? -22.203 9.361 29.262 1.00 76.38 778 LEU A N 1
ATOM 6098 C CA . LEU A 1 778 ? -22.515 8.179 28.453 1.00 76.38 778 LEU A CA 1
ATOM 6099 C C . LEU A 1 778 ? -23.171 7.047 29.268 1.00 76.38 778 LEU A C 1
ATOM 6101 O O . LEU A 1 778 ? -23.884 6.224 28.691 1.00 76.38 778 LEU A O 1
ATOM 6105 N N . GLY A 1 779 ? -22.977 7.010 30.590 1.00 75.69 779 GLY A N 1
ATOM 6106 C CA . GLY A 1 779 ? -23.523 5.992 31.490 1.00 75.69 779 GLY A CA 1
ATOM 6107 C C . GLY A 1 779 ? -22.794 4.644 31.436 1.00 75.69 779 GLY A C 1
ATOM 6108 O O . GLY A 1 779 ? -23.433 3.609 31.639 1.00 75.69 779 GLY A O 1
ATOM 6109 N N . LEU A 1 780 ? -21.493 4.648 31.132 1.00 78.00 780 LEU A N 1
ATOM 6110 C CA . LEU A 1 780 ? -20.644 3.465 30.966 1.00 78.00 780 LEU A CA 1
ATOM 6111 C C . LEU A 1 780 ? -20.274 2.762 32.283 1.00 78.00 780 LEU A C 1
ATOM 6113 O O . LEU A 1 780 ? -19.902 1.591 32.250 1.00 78.00 780 LEU A O 1
ATOM 6117 N N . CYS A 1 781 ? -20.340 3.462 33.419 1.00 75.38 781 CYS A N 1
ATOM 6118 C CA . CYS A 1 781 ? -19.725 3.052 34.688 1.00 75.38 781 CYS A CA 1
ATOM 6119 C C . CYS A 1 781 ? -20.751 2.718 35.790 1.00 75.38 781 CYS A C 1
ATOM 6121 O O . CYS A 1 781 ? -20.508 2.904 36.984 1.00 75.38 781 CYS A O 1
ATOM 6123 N N . ARG A 1 782 ? -21.930 2.217 35.398 1.00 70.06 782 ARG A N 1
ATOM 6124 C CA . ARG A 1 782 ? -23.053 1.908 36.300 1.00 70.06 782 ARG A CA 1
ATOM 6125 C C . ARG A 1 782 ? -22.964 0.492 36.881 1.00 70.06 782 ARG A C 1
ATOM 6127 O O . ARG A 1 782 ? -23.433 -0.464 36.270 1.00 70.06 782 ARG A O 1
ATOM 6134 N N . ALA A 1 783 ? -22.424 0.381 38.093 1.00 57.47 783 ALA A N 1
ATOM 6135 C CA . ALA A 1 783 ? -22.209 -0.892 38.783 1.00 57.47 783 ALA A CA 1
ATOM 6136 C C . ALA A 1 783 ? -23.468 -1.781 38.952 1.00 57.47 783 ALA A C 1
ATOM 6138 O O . ALA A 1 783 ? -24.604 -1.309 39.071 1.00 57.47 783 ALA A O 1
ATOM 6139 N N . GLY A 1 784 ? -23.241 -3.096 39.047 1.00 60.31 784 GLY A N 1
ATOM 6140 C CA . GLY A 1 784 ? -24.258 -4.097 39.382 1.00 60.31 784 GLY A CA 1
ATOM 6141 C C . GLY A 1 784 ? -25.248 -4.401 38.252 1.00 60.31 784 GLY A C 1
ATOM 6142 O O . GLY A 1 784 ? -24.911 -4.359 37.071 1.00 60.31 784 GLY A O 1
ATOM 6143 N N . ILE A 1 785 ? -26.499 -4.721 38.608 1.00 53.31 785 ILE A N 1
ATOM 6144 C CA . ILE A 1 785 ? -27.550 -5.163 37.663 1.00 53.31 785 ILE A CA 1
ATOM 6145 C C . ILE A 1 785 ? -27.815 -4.122 36.552 1.00 53.31 785 ILE A C 1
ATOM 6147 O O . ILE A 1 785 ? -28.214 -4.488 35.443 1.00 53.31 785 ILE A O 1
ATOM 6151 N N . ALA A 1 786 ? -27.522 -2.841 36.806 1.00 58.16 786 ALA A N 1
ATOM 6152 C CA . ALA A 1 786 ? -27.625 -1.753 35.833 1.00 58.16 786 ALA A CA 1
ATOM 6153 C C . ALA A 1 786 ? -26.758 -1.955 34.569 1.00 58.16 786 ALA A C 1
ATOM 6155 O O . ALA A 1 786 ? -27.154 -1.493 33.495 1.00 58.16 786 ALA A O 1
ATOM 6156 N N . ASN A 1 787 ? -25.649 -2.706 34.654 1.00 70.31 787 ASN A N 1
ATOM 6157 C CA . ASN A 1 787 ? -24.799 -3.034 33.501 1.00 70.31 787 ASN A CA 1
ATOM 6158 C C . ASN A 1 787 ? -25.553 -3.778 32.384 1.00 70.31 787 ASN A C 1
ATOM 6160 O O . ASN A 1 787 ? -25.180 -3.663 31.220 1.00 70.31 787 ASN A O 1
ATOM 6164 N N . THR A 1 788 ? -26.639 -4.498 32.688 1.00 77.50 788 THR A N 1
ATOM 6165 C CA . THR A 1 788 ? -27.431 -5.224 31.671 1.00 77.50 788 THR A CA 1
ATOM 6166 C C . THR A 1 788 ? -27.995 -4.301 30.583 1.00 77.50 788 THR A C 1
ATOM 6168 O O . THR A 1 788 ? -27.942 -4.638 29.398 1.00 77.50 788 THR A O 1
ATOM 6171 N N . GLY A 1 789 ? -28.460 -3.103 30.956 1.00 82.50 789 GLY A N 1
ATOM 6172 C CA . GLY A 1 789 ? -28.927 -2.088 30.007 1.00 82.50 789 GLY A CA 1
ATOM 6173 C C . GLY A 1 789 ? -27.791 -1.468 29.188 1.00 82.50 789 GLY A C 1
ATOM 6174 O O . GLY A 1 789 ? -27.959 -1.225 27.993 1.00 82.50 789 GLY A O 1
ATOM 6175 N N . VAL A 1 790 ? -26.619 -1.271 29.805 1.00 85.56 790 VAL A N 1
ATOM 6176 C CA . VAL A 1 790 ? -25.409 -0.754 29.139 1.00 85.56 790 VAL A CA 1
ATOM 6177 C C . VAL A 1 790 ? -24.905 -1.756 28.097 1.00 85.56 790 VAL A C 1
ATOM 6179 O O . VAL A 1 790 ? -24.683 -1.385 26.948 1.00 85.56 790 VAL A O 1
ATOM 6182 N N . ILE A 1 791 ? -24.817 -3.041 28.457 1.00 88.50 791 ILE A N 1
ATOM 6183 C CA . ILE A 1 791 ? -24.426 -4.138 27.558 1.00 88.50 791 ILE A CA 1
ATOM 6184 C C . ILE A 1 791 ? -25.371 -4.221 26.351 1.00 88.50 791 ILE A C 1
ATOM 6186 O O . ILE A 1 791 ? -24.902 -4.264 25.214 1.00 88.50 791 ILE A O 1
ATOM 6190 N N . PHE A 1 792 ? -26.692 -4.180 26.563 1.00 89.19 792 PHE A N 1
ATOM 6191 C CA . PHE A 1 792 ? -27.662 -4.183 25.461 1.00 89.19 792 PHE A CA 1
ATOM 6192 C C . PHE A 1 792 ? -27.488 -2.971 24.530 1.00 89.19 792 PHE A C 1
ATOM 6194 O O . PHE A 1 792 ? -27.446 -3.128 23.307 1.00 89.19 792 PHE A O 1
ATOM 6201 N N . ALA A 1 793 ? -27.329 -1.770 25.093 1.00 89.50 793 ALA A N 1
ATOM 6202 C CA . ALA A 1 793 ? -27.130 -0.549 24.317 1.00 89.50 793 ALA A CA 1
ATOM 6203 C C . ALA A 1 793 ? -25.795 -0.545 23.542 1.00 89.50 793 ALA A C 1
ATOM 6205 O O . ALA A 1 793 ? -25.758 -0.065 22.407 1.00 89.50 793 ALA A O 1
ATOM 6206 N N . LEU A 1 794 ? -24.721 -1.122 24.097 1.00 91.31 794 LEU A N 1
ATOM 6207 C CA . LEU A 1 794 ? -23.441 -1.310 23.403 1.00 91.31 794 LEU A CA 1
ATOM 6208 C C . LEU A 1 794 ? -23.556 -2.311 22.244 1.00 91.31 794 LEU A C 1
ATOM 6210 O O . LEU A 1 794 ? -23.083 -2.011 21.150 1.00 91.31 794 LEU A O 1
ATOM 6214 N N . ILE A 1 795 ? -24.228 -3.453 22.437 1.00 92.50 795 ILE A N 1
ATOM 6215 C CA . ILE A 1 795 ? -24.465 -4.449 21.372 1.00 92.50 795 ILE A CA 1
ATOM 6216 C C . ILE A 1 795 ? -25.281 -3.834 20.225 1.00 92.50 795 ILE A C 1
ATOM 6218 O O . ILE A 1 795 ? -24.901 -3.954 19.058 1.00 92.50 795 ILE A O 1
ATOM 6222 N N . LEU A 1 796 ? -26.370 -3.127 20.548 1.00 93.06 796 LEU A N 1
ATOM 6223 C CA . LEU A 1 796 ? -27.199 -2.427 19.563 1.00 93.06 796 LEU A CA 1
ATOM 6224 C C . LEU A 1 796 ? -26.391 -1.368 18.794 1.00 93.06 796 LEU A C 1
ATOM 6226 O O . LEU A 1 796 ? -26.514 -1.261 17.574 1.00 93.06 796 LEU A O 1
ATOM 6230 N N . SER A 1 797 ? -25.531 -0.624 19.493 1.00 92.19 797 SER A N 1
ATOM 6231 C CA . SER A 1 797 ? -24.691 0.415 18.888 1.00 92.19 797 SER A CA 1
ATOM 6232 C C . SER A 1 797 ? -23.588 -0.166 18.001 1.00 92.19 797 SER A C 1
ATOM 6234 O O . SER A 1 797 ? -23.358 0.355 16.914 1.00 92.19 797 SER A O 1
ATOM 6236 N N . GLY A 1 798 ? -22.957 -1.276 18.395 1.00 93.44 798 GLY A N 1
ATOM 6237 C CA . GLY A 1 798 ? -21.983 -1.986 17.561 1.00 93.44 798 GLY A CA 1
ATOM 6238 C C . GLY A 1 798 ? -22.609 -2.552 16.281 1.00 93.44 798 GLY A C 1
ATOM 6239 O O . GLY A 1 798 ? -22.038 -2.411 15.198 1.00 93.44 798 GLY A O 1
ATOM 6240 N N . LEU A 1 799 ? -23.818 -3.121 16.374 1.00 94.31 799 LEU A N 1
ATOM 6241 C CA . LEU A 1 799 ? -24.558 -3.652 15.223 1.00 94.31 799 LEU A CA 1
ATOM 6242 C C . LEU A 1 799 ? -24.991 -2.546 14.246 1.00 94.31 799 LEU A C 1
ATOM 6244 O O . LEU A 1 799 ? -24.777 -2.666 13.038 1.00 94.31 799 LEU A O 1
ATOM 6248 N N . LEU A 1 800 ? -25.574 -1.456 14.755 1.00 94.31 800 LEU A N 1
ATOM 6249 C CA . LEU A 1 800 ? -25.969 -0.313 13.928 1.00 94.31 800 LEU A CA 1
ATOM 6250 C C . LEU A 1 800 ? -24.743 0.403 13.347 1.00 94.31 800 LEU A C 1
ATOM 6252 O O . LEU A 1 800 ? -24.732 0.706 12.156 1.00 94.31 800 LEU A O 1
ATOM 6256 N N . GLY A 1 801 ? -23.684 0.588 14.138 1.00 93.56 801 GLY A N 1
ATOM 6257 C CA . GLY A 1 801 ? -22.404 1.137 13.692 1.00 93.56 801 GLY A CA 1
ATOM 6258 C C . GLY A 1 801 ? -21.779 0.320 12.560 1.00 93.56 801 GLY A C 1
ATOM 6259 O O . GLY A 1 801 ? -21.341 0.896 11.565 1.00 93.56 801 GLY A O 1
ATOM 6260 N N . PHE A 1 802 ? -21.816 -1.016 12.633 1.00 95.12 802 PHE A N 1
ATOM 6261 C CA . PHE A 1 802 ? -21.406 -1.904 11.537 1.00 95.12 802 PHE A CA 1
ATOM 6262 C C . PHE A 1 802 ? -22.211 -1.660 10.254 1.00 95.12 802 PHE A C 1
ATOM 6264 O O . PHE A 1 802 ? -21.615 -1.439 9.195 1.00 95.12 802 PHE A O 1
ATOM 6271 N N . LEU A 1 803 ? -23.545 -1.637 10.327 1.00 94.62 803 LEU A N 1
ATOM 6272 C CA . LEU A 1 803 ? -24.399 -1.407 9.156 1.00 94.62 803 LEU A CA 1
ATOM 6273 C C . LEU A 1 803 ? -24.161 -0.014 8.543 1.00 94.62 803 LEU A C 1
ATOM 6275 O O . LEU A 1 803 ? -23.924 0.100 7.338 1.00 94.62 803 LEU A O 1
ATOM 6279 N N . LEU A 1 804 ? -24.137 1.030 9.377 1.00 94.56 804 LEU A N 1
ATOM 6280 C CA . LEU A 1 804 ? -23.890 2.417 8.972 1.00 94.56 804 LEU A CA 1
ATOM 6281 C C . LEU A 1 804 ? -22.501 2.588 8.342 1.00 94.56 804 LEU A C 1
ATOM 6283 O O . LEU A 1 804 ? -22.389 3.187 7.272 1.00 94.56 804 LEU A O 1
ATOM 6287 N N . THR A 1 805 ? -21.454 2.011 8.939 1.00 94.38 805 THR A N 1
ATOM 6288 C CA . THR A 1 805 ? -20.083 2.031 8.393 1.00 94.38 805 THR A CA 1
ATOM 6289 C C . THR A 1 805 ? -20.022 1.340 7.030 1.00 94.38 805 THR A C 1
ATOM 6291 O O . THR A 1 805 ? -19.402 1.855 6.100 1.00 94.38 805 THR A O 1
ATOM 6294 N N . THR A 1 806 ? -20.699 0.197 6.877 1.00 94.06 806 THR A N 1
ATOM 6295 C CA . THR A 1 806 ? -20.662 -0.607 5.643 1.00 94.06 806 THR A CA 1
ATOM 6296 C C . THR A 1 806 ? -21.351 0.087 4.465 1.00 94.06 806 THR A C 1
ATOM 6298 O O . THR A 1 806 ? -20.912 -0.073 3.325 1.00 94.06 806 THR A O 1
ATOM 6301 N N . VAL A 1 807 ? -22.382 0.902 4.726 1.00 93.19 807 VAL A N 1
ATOM 6302 C CA . VAL A 1 807 ? -23.015 1.769 3.716 1.00 93.19 807 VAL A CA 1
ATOM 6303 C C . VAL A 1 807 ? -22.204 3.052 3.489 1.00 93.19 807 VAL A C 1
ATOM 6305 O O . VAL A 1 807 ? -22.016 3.454 2.340 1.00 93.19 807 VAL A O 1
ATOM 6308 N N . THR A 1 808 ? -21.701 3.691 4.549 1.00 93.50 808 THR A N 1
ATOM 6309 C CA . THR A 1 808 ? -20.959 4.966 4.474 1.00 93.50 808 THR A CA 1
ATOM 6310 C C . THR A 1 808 ? -19.644 4.809 3.709 1.00 93.50 808 THR A C 1
ATOM 6312 O O . THR A 1 808 ? -19.322 5.624 2.839 1.00 93.50 808 THR A O 1
ATOM 6315 N N . PHE A 1 809 ? -18.889 3.740 3.973 1.00 90.94 809 PHE A N 1
ATOM 6316 C CA . PHE A 1 809 ? -17.627 3.493 3.288 1.00 90.94 809 PHE A CA 1
ATOM 6317 C C . PHE A 1 809 ? -17.871 3.137 1.813 1.00 90.94 809 PHE A C 1
ATOM 6319 O O . PHE A 1 809 ? -18.491 2.129 1.479 1.00 90.94 809 PHE A O 1
ATOM 6326 N N . GLY A 1 810 ? -17.406 4.005 0.915 1.00 88.50 810 GLY A N 1
ATOM 6327 C CA . GLY A 1 810 ? -17.658 3.917 -0.526 1.00 88.50 810 GLY A CA 1
ATOM 6328 C C . GLY A 1 810 ? -18.358 5.148 -1.110 1.00 88.50 810 GLY A C 1
ATOM 6329 O O . GLY A 1 810 ? -18.211 5.394 -2.307 1.00 88.50 810 GLY A O 1
ATOM 6330 N N . LEU A 1 811 ? -19.033 5.956 -0.282 1.00 91.81 811 LEU A N 1
ATOM 6331 C CA . LEU A 1 811 ? -19.648 7.226 -0.687 1.00 91.81 811 LEU A CA 1
ATOM 6332 C C . LEU A 1 811 ? -18.638 8.232 -1.274 1.00 91.81 811 LEU A C 1
ATOM 6334 O O . LEU A 1 811 ? -17.430 8.178 -1.028 1.00 91.81 811 LEU A O 1
ATOM 6338 N N . GLN A 1 812 ? -19.151 9.207 -2.028 1.00 92.31 812 GLN A N 1
ATOM 6339 C CA . GLN A 1 812 ? -18.353 10.267 -2.657 1.00 92.31 812 GLN A CA 1
ATOM 6340 C C . GLN A 1 812 ? -18.113 11.458 -1.711 1.00 92.31 812 GLN A C 1
ATOM 6342 O O . GLN A 1 812 ? -18.546 12.583 -1.960 1.00 92.31 812 GLN A O 1
ATOM 6347 N N . ILE A 1 813 ? -17.416 11.167 -0.613 1.00 93.94 813 ILE A N 1
ATOM 6348 C CA . ILE A 1 813 ? -16.960 12.072 0.458 1.00 93.94 813 ILE A CA 1
ATOM 6349 C C . ILE A 1 813 ? -15.568 11.617 0.931 1.00 93.94 813 ILE A C 1
ATOM 6351 O O . ILE A 1 813 ? -15.234 10.449 0.717 1.00 93.94 813 ILE A O 1
ATOM 6355 N N . PRO A 1 814 ? -14.734 12.461 1.566 1.00 94.94 814 PRO A N 1
ATOM 6356 C CA . PRO A 1 814 ? -13.493 12.005 2.197 1.00 94.94 814 PRO A CA 1
ATOM 6357 C C . PRO A 1 814 ? -13.825 11.164 3.439 1.00 94.94 814 PRO A C 1
ATOM 6359 O O . PRO A 1 814 ? -14.552 11.628 4.313 1.00 94.94 814 PRO A O 1
ATOM 6362 N N . ALA A 1 815 ? -13.336 9.923 3.510 1.00 91.88 815 ALA A N 1
ATOM 6363 C CA . ALA A 1 815 ? -13.708 8.984 4.575 1.00 91.88 815 ALA A CA 1
ATOM 6364 C C . ALA A 1 815 ? -12.646 7.894 4.795 1.00 91.88 815 ALA A C 1
ATOM 6366 O O . ALA A 1 815 ? -12.212 7.241 3.843 1.00 91.88 815 ALA A O 1
ATOM 6367 N N . GLY A 1 816 ? -12.255 7.670 6.051 1.00 92.50 816 GLY A N 1
ATOM 6368 C CA . GLY A 1 816 ? -11.410 6.556 6.489 1.00 92.50 816 GLY A CA 1
ATOM 6369 C C . GLY A 1 816 ? -12.196 5.472 7.229 1.00 92.50 816 GLY A C 1
ATOM 6370 O O . GLY A 1 816 ? -13.163 5.768 7.923 1.00 92.50 816 GLY A O 1
ATOM 6371 N N . ILE A 1 817 ? -11.750 4.218 7.104 1.00 93.81 817 ILE A N 1
ATOM 6372 C CA . ILE A 1 817 ? -12.382 3.034 7.720 1.00 93.81 817 ILE A CA 1
ATOM 6373 C C . ILE A 1 817 ? -11.741 2.607 9.056 1.00 93.81 817 ILE A C 1
ATOM 6375 O O . ILE A 1 817 ? -12.331 1.836 9.811 1.00 93.81 817 ILE A O 1
ATOM 6379 N N . LEU A 1 818 ? -10.549 3.126 9.373 1.00 93.50 818 LEU A N 1
ATOM 6380 C CA . LEU A 1 818 ? -9.759 2.690 10.530 1.00 93.50 818 LEU A CA 1
ATOM 6381 C C . LEU A 1 818 ? -10.481 2.975 11.862 1.00 93.50 818 LEU A C 1
ATOM 6383 O O . LEU A 1 818 ? -10.762 2.041 12.609 1.00 93.50 818 LEU A O 1
ATOM 6387 N N . LEU A 1 819 ? -10.851 4.234 12.126 1.00 91.75 819 LEU A N 1
ATOM 6388 C CA . LEU A 1 819 ? -11.509 4.630 13.379 1.00 91.75 819 LEU A CA 1
ATOM 6389 C C . LEU A 1 819 ? -12.920 4.019 13.568 1.00 91.75 819 LEU A C 1
ATOM 6391 O O . LEU A 1 819 ? -13.176 3.517 14.657 1.00 91.75 819 LEU A O 1
ATOM 6395 N N . PRO A 1 820 ? -13.817 3.942 12.558 1.00 94.00 820 PRO A N 1
ATOM 6396 C CA . PRO A 1 820 ? -15.086 3.217 12.708 1.00 94.00 820 PRO A CA 1
ATOM 6397 C C . PRO A 1 820 ? -14.903 1.731 13.042 1.00 94.00 820 PRO A C 1
ATOM 6399 O O . PRO A 1 820 ? -15.604 1.206 13.903 1.00 94.00 820 PRO A O 1
ATOM 6402 N N . SER A 1 821 ? -13.928 1.059 12.414 1.00 94.94 821 SER A N 1
ATOM 6403 C CA . SER A 1 821 ? -13.606 -0.341 12.740 1.00 94.94 821 SER A CA 1
ATOM 6404 C C . SER A 1 821 ? -13.076 -0.469 14.169 1.00 94.94 821 SER A C 1
ATOM 6406 O O . SER A 1 821 ? -13.454 -1.392 14.886 1.00 94.94 821 SER A O 1
ATOM 6408 N N . MET A 1 822 ? -12.252 0.491 14.603 1.00 94.44 822 MET A N 1
ATOM 6409 C CA . MET A 1 822 ? -11.748 0.586 15.972 1.00 94.44 822 MET A CA 1
ATOM 6410 C C . MET A 1 822 ? -12.888 0.760 16.987 1.00 94.44 822 MET A C 1
ATOM 6412 O O . MET A 1 822 ? -12.917 0.047 17.984 1.00 94.44 822 MET A O 1
ATOM 6416 N N . ALA A 1 823 ? -13.858 1.637 16.708 1.00 95.00 823 ALA A N 1
ATOM 6417 C CA . ALA A 1 823 ? -15.021 1.879 17.561 1.00 95.00 823 ALA A CA 1
ATOM 6418 C C . ALA A 1 823 ? -15.936 0.649 17.672 1.00 95.00 823 ALA A C 1
ATOM 6420 O O . ALA A 1 823 ? -16.316 0.263 18.776 1.00 95.00 823 ALA A O 1
ATOM 6421 N N . ILE A 1 824 ? -16.243 -0.023 16.555 1.00 95.94 824 ILE A N 1
ATOM 6422 C CA . ILE A 1 824 ? -17.033 -1.268 16.572 1.00 95.94 824 ILE A CA 1
ATOM 6423 C C . ILE A 1 824 ? -16.289 -2.345 17.375 1.00 95.94 824 ILE A C 1
ATOM 6425 O O . ILE A 1 824 ? -16.883 -2.968 18.257 1.00 95.94 824 ILE A O 1
ATOM 6429 N N . GLY A 1 825 ? -14.979 -2.488 17.147 1.00 96.44 825 GLY A N 1
ATOM 6430 C CA . GLY A 1 825 ? -14.096 -3.337 17.945 1.00 96.44 825 GLY A CA 1
ATOM 6431 C C . GLY A 1 825 ? -14.166 -3.046 19.441 1.00 96.44 825 GLY A C 1
ATOM 6432 O O . GLY A 1 825 ? -14.375 -3.953 20.246 1.00 96.44 825 GLY A O 1
ATOM 6433 N N . ALA A 1 826 ? -14.055 -1.773 19.810 1.00 95.69 826 ALA A N 1
ATOM 6434 C CA . ALA A 1 826 ? -14.123 -1.322 21.189 1.00 95.69 826 ALA A CA 1
ATOM 6435 C C . ALA A 1 826 ? -15.489 -1.615 21.834 1.00 95.69 826 ALA A C 1
ATOM 6437 O O . ALA A 1 826 ? -15.517 -2.033 22.989 1.00 95.69 826 ALA A O 1
ATOM 6438 N N . THR A 1 827 ? -16.611 -1.492 21.107 1.00 94.50 827 THR A N 1
ATOM 6439 C CA . THR A 1 827 ? -17.939 -1.826 21.663 1.00 94.50 827 THR A CA 1
ATOM 6440 C C . THR A 1 827 ? -18.076 -3.307 22.025 1.00 94.50 827 THR A C 1
ATOM 6442 O O . THR A 1 827 ? -18.451 -3.605 23.159 1.00 94.50 827 THR A O 1
ATOM 6445 N N . TYR A 1 828 ? -17.729 -4.248 21.133 1.00 95.12 828 TYR A N 1
ATOM 6446 C CA . TYR A 1 828 ? -17.834 -5.675 21.473 1.00 95.12 828 TYR A CA 1
ATOM 6447 C C . TYR A 1 828 ? -16.740 -6.123 22.454 1.00 95.12 828 TYR A C 1
ATOM 6449 O O . TYR A 1 828 ? -17.000 -6.971 23.306 1.00 95.12 828 TYR A O 1
ATOM 6457 N N . GLY A 1 829 ? -15.550 -5.514 22.405 1.00 95.62 829 GLY A N 1
ATOM 6458 C CA . GLY A 1 829 ? -14.496 -5.723 23.398 1.00 95.62 829 GLY A CA 1
ATOM 6459 C C . GLY A 1 829 ? -14.935 -5.304 24.806 1.00 95.62 829 GLY A C 1
ATOM 6460 O O . GLY A 1 829 ? -14.874 -6.112 25.730 1.00 95.62 829 GLY A O 1
ATOM 6461 N N . ARG A 1 830 ? -15.475 -4.085 24.964 1.00 93.06 830 ARG A N 1
ATOM 6462 C CA . ARG A 1 830 ? -16.017 -3.583 26.241 1.00 93.06 830 ARG A CA 1
ATOM 6463 C C . ARG A 1 830 ? -17.158 -4.466 26.753 1.00 93.06 830 ARG A C 1
ATOM 6465 O O . ARG A 1 830 ? -17.207 -4.735 27.946 1.00 93.06 830 ARG A O 1
ATOM 6472 N N . VAL A 1 831 ? -18.031 -4.966 25.870 1.00 93.38 831 VAL A N 1
ATOM 6473 C CA . VAL A 1 831 ? -19.095 -5.924 26.232 1.00 93.38 831 VAL A CA 1
ATOM 6474 C C . VAL A 1 831 ? -18.525 -7.225 26.801 1.00 93.38 831 VAL A C 1
ATOM 6476 O O . VAL A 1 831 ? -18.984 -7.659 27.853 1.00 93.38 831 VAL A O 1
ATOM 6479 N N . VAL A 1 832 ? -17.510 -7.830 26.171 1.00 93.94 832 VAL A N 1
ATOM 6480 C CA . VAL A 1 832 ? -16.862 -9.039 26.718 1.00 93.94 832 VAL A CA 1
ATOM 6481 C C . VAL A 1 832 ? -16.185 -8.736 28.061 1.00 93.94 832 VAL A C 1
ATOM 6483 O O . VAL A 1 832 ? -16.333 -9.520 28.994 1.00 93.94 832 VAL A O 1
ATOM 6486 N N . GLY A 1 833 ? -15.523 -7.582 28.198 1.00 91.69 833 GLY A N 1
ATOM 6487 C CA . GLY A 1 833 ? -14.932 -7.136 29.465 1.00 91.69 833 GLY A CA 1
ATOM 6488 C C . GLY A 1 833 ? -15.960 -6.991 30.595 1.00 91.69 833 GLY A C 1
ATOM 6489 O O . GLY A 1 833 ? -15.768 -7.557 31.667 1.00 91.69 833 GLY A O 1
ATOM 6490 N N . LEU A 1 834 ? -17.084 -6.311 30.340 1.00 89.44 834 LEU A N 1
ATOM 6491 C CA . LEU A 1 834 ? -18.194 -6.158 31.294 1.00 89.44 834 LEU A CA 1
ATOM 6492 C C . LEU A 1 834 ? -18.840 -7.506 31.664 1.00 89.44 834 LEU A C 1
ATOM 6494 O O . LEU A 1 834 ? -19.244 -7.705 32.807 1.00 89.44 834 LEU A O 1
ATOM 6498 N N . VAL A 1 835 ? -18.927 -8.454 30.724 1.00 90.19 835 VAL A N 1
ATOM 6499 C CA . VAL A 1 835 ? -19.425 -9.813 31.006 1.00 90.19 835 VAL A CA 1
ATOM 6500 C C . VAL A 1 835 ? -18.457 -10.586 31.908 1.00 90.19 835 VAL A C 1
ATOM 6502 O O . VAL A 1 835 ? -18.911 -11.242 32.845 1.00 90.19 835 VAL A O 1
ATOM 6505 N N . MET A 1 836 ? -17.141 -10.486 31.684 1.00 89.31 836 MET A N 1
ATOM 6506 C CA . MET A 1 836 ? -16.142 -11.112 32.562 1.00 89.31 836 MET A CA 1
ATOM 6507 C C . MET A 1 836 ? -16.105 -10.460 33.954 1.00 89.31 836 MET A C 1
ATOM 6509 O O . MET A 1 836 ? -15.995 -11.177 34.946 1.00 89.31 836 MET A O 1
ATOM 6513 N N . GLU A 1 837 ? -16.267 -9.137 34.045 1.00 86.56 837 GLU A N 1
ATOM 6514 C CA . GLU A 1 837 ? -16.387 -8.402 35.312 1.00 86.56 837 GLU A CA 1
ATOM 6515 C C . GLU A 1 837 ? -17.610 -8.872 36.121 1.00 86.56 837 GLU A C 1
ATOM 6517 O O . GLU A 1 837 ? -17.478 -9.278 37.275 1.00 86.56 837 GLU A O 1
ATOM 6522 N N . VAL A 1 838 ? -18.800 -8.905 35.507 1.00 86.50 838 VAL A N 1
ATOM 6523 C CA . VAL A 1 838 ? -20.034 -9.372 36.168 1.00 86.50 838 VAL A CA 1
ATOM 6524 C C . VAL A 1 838 ? -19.940 -10.851 36.565 1.00 86.50 838 VAL A C 1
ATOM 6526 O O . VAL A 1 838 ? -20.430 -11.234 37.629 1.00 86.50 838 VAL A O 1
ATOM 6529 N N . TRP A 1 839 ? -19.285 -11.693 35.758 1.00 86.62 839 TRP A N 1
ATOM 6530 C CA . TRP A 1 839 ? -19.060 -13.101 36.100 1.00 86.62 839 TRP A CA 1
ATOM 6531 C C . TRP A 1 839 ? -18.120 -13.247 37.307 1.00 86.62 839 TRP A C 1
ATOM 6533 O O . TRP A 1 839 ? -18.444 -13.995 38.232 1.00 86.62 839 TRP A O 1
ATOM 6543 N N . GLN A 1 840 ? -17.016 -12.494 37.349 1.00 86.69 840 GLN A N 1
ATOM 6544 C CA . GLN A 1 840 ? -16.080 -12.476 38.477 1.00 86.69 840 GLN A CA 1
ATOM 6545 C C . GLN A 1 840 ? -16.753 -11.985 39.769 1.00 86.69 840 GLN A C 1
ATOM 6547 O O . GLN A 1 840 ? -16.589 -12.621 40.810 1.00 86.69 840 GLN A O 1
ATOM 6552 N N . GLN A 1 841 ? -17.585 -10.939 39.696 1.00 82.44 841 GLN A N 1
ATOM 6553 C CA . GLN A 1 841 ? -18.344 -10.421 40.842 1.00 82.44 841 GLN A CA 1
ATOM 6554 C C . GLN A 1 841 ? -19.379 -11.426 41.379 1.00 82.44 841 GLN A C 1
ATOM 6556 O O . GLN A 1 841 ? -19.586 -11.506 42.588 1.00 82.44 841 GLN A O 1
ATOM 6561 N N . GLN A 1 842 ? -20.034 -12.206 40.508 1.00 84.94 842 GLN A N 1
ATOM 6562 C CA . GLN A 1 842 ? -21.027 -13.205 40.931 1.00 84.94 842 GLN A CA 1
ATOM 6563 C C . GLN A 1 842 ? -20.418 -14.538 41.391 1.00 84.94 842 GLN A C 1
ATOM 6565 O O . GLN A 1 842 ? -21.014 -15.221 42.221 1.00 84.94 842 GLN A O 1
ATOM 6570 N N . HIS A 1 843 ? -19.258 -14.930 40.855 1.00 86.19 843 HIS A N 1
ATOM 6571 C CA . HIS A 1 843 ? -18.635 -16.233 41.109 1.00 86.19 843 HIS A CA 1
ATOM 6572 C C . HIS A 1 843 ? -17.152 -16.109 41.524 1.00 86.19 843 HIS A C 1
ATOM 6574 O O . HIS A 1 843 ? -16.300 -16.765 40.920 1.00 86.19 843 HIS A O 1
ATOM 6580 N N . PRO A 1 844 ? -16.806 -15.329 42.570 1.00 81.31 844 PRO A N 1
ATOM 6581 C CA . PRO A 1 844 ? -15.410 -15.048 42.934 1.00 81.31 844 PRO A CA 1
ATOM 6582 C C . PRO A 1 844 ? -14.606 -16.305 43.308 1.00 81.31 844 PRO A C 1
ATOM 6584 O O . PRO A 1 844 ? -13.404 -16.363 43.078 1.00 81.31 844 PRO A O 1
ATOM 6587 N N . ASN A 1 845 ? -15.275 -17.350 43.811 1.00 82.00 845 ASN A N 1
ATOM 6588 C CA . ASN A 1 845 ? -14.657 -18.631 44.177 1.00 82.00 845 ASN A CA 1
ATOM 6589 C C . ASN A 1 845 ? -14.423 -19.580 42.978 1.00 82.00 845 ASN A C 1
ATOM 6591 O O . ASN A 1 845 ? -14.105 -20.754 43.177 1.00 82.00 845 ASN A O 1
ATOM 6595 N N . PHE A 1 846 ? -14.632 -19.132 41.735 1.00 84.25 846 PHE A N 1
ATOM 6596 C CA . PHE A 1 846 ? -14.398 -19.956 40.548 1.00 84.25 846 PHE A CA 1
ATOM 6597 C C . PHE A 1 846 ? -12.897 -20.151 40.279 1.00 84.25 846 PHE A C 1
ATOM 6599 O O . PHE A 1 846 ? -12.099 -19.231 40.436 1.00 84.25 846 PHE A O 1
ATOM 6606 N N . ILE A 1 847 ? -12.514 -21.350 39.822 1.00 83.00 847 ILE A N 1
ATOM 6607 C CA . ILE A 1 847 ? -11.112 -21.812 39.742 1.00 83.00 847 ILE A CA 1
ATOM 6608 C C . ILE A 1 847 ? -10.210 -20.849 38.948 1.00 83.00 847 ILE A C 1
ATOM 6610 O O . ILE A 1 847 ? -9.061 -20.642 39.322 1.00 83.00 847 ILE A O 1
ATOM 6614 N N . ALA A 1 848 ? -10.718 -20.227 37.879 1.00 80.94 848 ALA A N 1
ATOM 6615 C CA . ALA A 1 848 ? -9.936 -19.282 37.077 1.00 80.94 848 ALA A CA 1
ATOM 6616 C C . ALA A 1 848 ? -9.619 -17.960 37.807 1.00 80.94 848 ALA A C 1
ATOM 6618 O O . ALA A 1 848 ? -8.604 -17.334 37.513 1.00 80.94 848 ALA A O 1
ATOM 6619 N N . PHE A 1 849 ? -10.457 -17.545 38.763 1.00 84.50 849 PHE A N 1
ATOM 6620 C CA . PHE A 1 849 ? -10.331 -16.269 39.473 1.00 84.50 849 PHE A CA 1
ATOM 6621 C C . PHE A 1 849 ? -9.520 -16.375 40.773 1.00 84.50 849 PHE A C 1
ATOM 6623 O O . PHE A 1 849 ? -9.268 -15.360 41.413 1.00 84.50 849 PHE A O 1
ATOM 6630 N N . SER A 1 850 ? -9.003 -17.556 41.140 1.00 78.25 850 SER A N 1
ATOM 6631 C CA . SER A 1 850 ? -8.177 -17.737 42.351 1.00 78.25 850 SER A CA 1
ATOM 6632 C C . SER A 1 850 ? -6.793 -17.061 42.295 1.00 78.25 850 SER A C 1
ATOM 6634 O O . SER A 1 850 ? -5.983 -17.251 43.197 1.00 78.25 850 SER A O 1
ATOM 6636 N N . THR A 1 851 ? -6.489 -16.345 41.207 1.00 82.12 851 THR A N 1
ATOM 6637 C CA . THR A 1 851 ? -5.282 -15.511 41.028 1.00 82.12 851 THR A CA 1
ATOM 6638 C C . THR A 1 851 ? -5.595 -14.012 41.179 1.00 82.12 851 THR A C 1
ATOM 6640 O O . THR A 1 851 ? -4.684 -13.192 41.134 1.00 82.12 851 THR A O 1
ATOM 6643 N N . CYS A 1 852 ? -6.868 -13.642 41.345 1.00 82.81 852 CYS A N 1
ATOM 6644 C CA . CYS A 1 852 ? -7.279 -12.279 41.663 1.00 82.81 852 CYS A CA 1
ATOM 6645 C C . CYS A 1 852 ? -6.915 -11.940 43.114 1.00 82.81 852 CYS A C 1
ATOM 6647 O O . CYS A 1 852 ? -7.208 -12.718 44.023 1.00 82.81 852 CYS A O 1
ATOM 6649 N N . GLU A 1 853 ? -6.327 -10.768 43.342 1.00 79.56 853 GLU A N 1
ATOM 6650 C CA . GLU A 1 853 ? -6.119 -10.246 44.696 1.00 79.56 853 GLU A CA 1
ATOM 6651 C C . GLU A 1 853 ? -7.444 -9.698 45.265 1.00 79.56 853 GLU A C 1
ATOM 6653 O O . GLU A 1 853 ? -8.245 -9.133 44.511 1.00 79.56 853 GLU A O 1
ATOM 6658 N N . PRO A 1 854 ? -7.720 -9.863 46.574 1.00 67.62 854 PRO A N 1
ATOM 6659 C CA . PRO A 1 854 ? -8.856 -9.204 47.211 1.00 67.62 854 PRO A CA 1
ATOM 6660 C C . PRO A 1 854 ? -8.693 -7.677 47.169 1.00 67.62 854 PRO A C 1
ATOM 6662 O O . PRO A 1 854 ? -7.581 -7.157 47.110 1.00 67.62 854 PRO A O 1
ATOM 6665 N N . ASP A 1 855 ? -9.821 -6.966 47.198 1.00 68.06 855 ASP A N 1
ATOM 6666 C CA . ASP A 1 855 ? -9.929 -5.497 47.209 1.00 68.06 855 ASP A CA 1
ATOM 6667 C C . ASP A 1 855 ? -9.363 -4.745 45.976 1.00 68.06 855 ASP A C 1
ATOM 6669 O O . ASP A 1 855 ? -9.457 -3.518 45.912 1.00 68.06 855 ASP A O 1
ATOM 6673 N N . ILE A 1 856 ? -8.863 -5.451 44.951 1.00 75.38 856 ILE A N 1
ATOM 6674 C CA . ILE A 1 856 ? -8.369 -4.880 43.682 1.00 75.38 856 ILE A CA 1
ATOM 6675 C C . ILE A 1 856 ? -9.242 -5.363 42.499 1.00 75.38 856 ILE A C 1
ATOM 6677 O O . ILE A 1 856 ? -9.566 -6.551 42.416 1.00 75.38 856 ILE A O 1
ATOM 6681 N N . PRO A 1 857 ? -9.635 -4.489 41.545 1.00 74.19 857 PRO A N 1
ATOM 6682 C CA . PRO A 1 857 ? -10.423 -4.890 40.376 1.00 74.19 857 PRO A CA 1
ATOM 6683 C C . PRO A 1 857 ? -9.604 -5.768 39.412 1.00 74.19 857 PRO A C 1
ATOM 6685 O O . PRO A 1 857 ? -8.809 -5.278 38.613 1.00 74.19 857 PRO A O 1
ATOM 6688 N N . CYS A 1 858 ? -9.834 -7.081 39.481 1.00 82.94 858 CYS A N 1
ATOM 6689 C CA . CYS A 1 858 ? -9.094 -8.107 38.732 1.00 82.94 858 CYS A CA 1
ATOM 6690 C C . CYS A 1 858 ? -9.330 -8.094 37.207 1.00 82.94 858 CYS A C 1
ATOM 6692 O O . CYS A 1 858 ? -8.480 -8.544 36.446 1.00 82.94 858 CYS A O 1
ATOM 6694 N N . VAL A 1 859 ? -10.481 -7.588 36.749 1.00 87.12 859 VAL A N 1
ATOM 6695 C CA . VAL A 1 859 ? -10.836 -7.472 35.324 1.00 87.12 859 VAL A CA 1
ATOM 6696 C C . VAL A 1 859 ? -11.059 -5.998 35.000 1.00 87.12 859 VAL A C 1
ATOM 6698 O O . VAL A 1 859 ? -11.809 -5.317 35.696 1.00 87.12 859 VAL A O 1
ATOM 6701 N N . THR A 1 860 ? -10.429 -5.502 33.933 1.00 88.06 860 THR A N 1
ATOM 6702 C CA . THR A 1 860 ? -10.502 -4.092 33.511 1.00 88.06 860 THR A CA 1
ATOM 6703 C C . THR A 1 860 ? -11.167 -3.967 32.130 1.00 88.06 860 THR A C 1
ATOM 6705 O O . THR A 1 860 ? -10.500 -4.134 31.110 1.00 88.06 860 THR A O 1
ATOM 6708 N N . PRO A 1 861 ? -12.474 -3.643 32.022 1.00 89.56 861 PRO A N 1
ATOM 6709 C CA . PRO A 1 861 ? -13.186 -3.679 30.737 1.00 89.56 861 PRO A CA 1
ATOM 6710 C C . PRO A 1 861 ? -12.589 -2.817 29.605 1.00 89.56 861 PRO A C 1
ATOM 6712 O O . PRO A 1 861 ? -12.803 -3.120 28.430 1.00 89.56 861 PRO A O 1
ATOM 6715 N N . GLY A 1 862 ? -11.823 -1.767 29.928 1.00 89.19 862 GLY A N 1
ATOM 6716 C CA . GLY A 1 862 ? -11.112 -0.941 28.943 1.00 89.19 862 GLY A CA 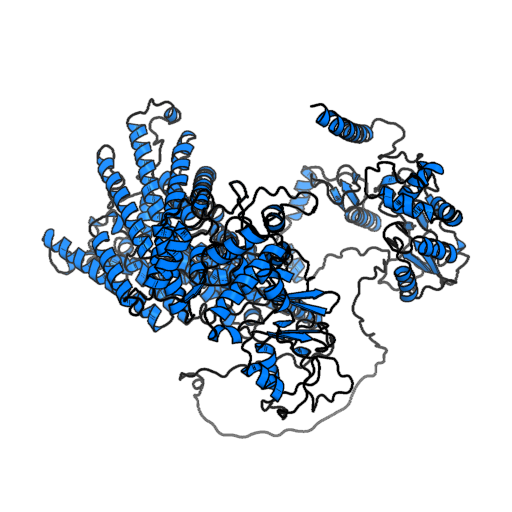1
ATOM 6717 C C . GLY A 1 862 ? -10.023 -1.694 28.166 1.00 89.19 862 GLY A C 1
ATOM 6718 O O . GLY A 1 862 ? -9.900 -1.513 26.955 1.00 89.19 862 GLY A O 1
ATOM 6719 N N . THR A 1 863 ? -9.293 -2.615 28.802 1.00 91.06 863 THR A N 1
ATOM 6720 C CA . THR A 1 863 ? -8.230 -3.388 28.127 1.00 91.06 863 THR A CA 1
ATOM 6721 C C . THR A 1 863 ? -8.820 -4.367 27.106 1.00 91.06 863 THR A C 1
ATOM 6723 O O . THR A 1 863 ? -8.319 -4.495 25.986 1.00 91.06 863 THR A O 1
ATOM 6726 N N . TYR A 1 864 ? -9.973 -4.960 27.430 1.00 94.19 864 TYR A N 1
ATOM 6727 C CA . TYR A 1 864 ? -10.778 -5.767 26.511 1.00 94.19 864 TYR A CA 1
ATOM 6728 C C . TYR A 1 864 ? -11.303 -4.927 25.336 1.00 94.19 864 TYR A C 1
ATOM 6730 O O . TYR A 1 864 ? -11.337 -5.415 24.205 1.00 94.19 864 TYR A O 1
ATOM 6738 N N . ALA A 1 865 ? -11.663 -3.658 25.564 1.00 94.56 865 ALA A N 1
ATOM 6739 C CA . ALA A 1 865 ? -12.050 -2.733 24.499 1.00 94.56 865 ALA A CA 1
ATOM 6740 C C . ALA A 1 865 ? -10.884 -2.424 23.540 1.00 94.56 865 ALA A C 1
ATOM 6742 O O . ALA A 1 865 ? -11.089 -2.447 22.328 1.00 94.56 865 ALA A O 1
ATOM 6743 N N . VAL A 1 866 ? -9.655 -2.232 24.036 1.00 94.19 866 VAL A N 1
ATOM 6744 C CA . VAL A 1 866 ? -8.459 -2.058 23.182 1.00 94.19 866 VAL A CA 1
ATOM 6745 C C . VAL A 1 866 ? -8.151 -3.318 22.364 1.00 94.19 866 VAL A C 1
ATOM 6747 O O . VAL A 1 866 ? -7.868 -3.233 21.168 1.00 94.19 866 VAL A O 1
ATOM 6750 N N . ILE A 1 867 ? -8.259 -4.509 22.956 1.00 95.44 867 ILE A N 1
ATOM 6751 C CA . ILE A 1 867 ? -8.039 -5.778 22.235 1.00 95.44 867 ILE A CA 1
ATOM 6752 C C . ILE A 1 867 ? -9.172 -6.029 21.212 1.00 95.44 867 ILE A C 1
ATOM 6754 O O . ILE A 1 867 ? -8.931 -6.533 20.108 1.00 95.44 867 ILE A O 1
ATOM 6758 N N . GLY A 1 868 ? -10.398 -5.588 21.511 1.00 96.75 868 GLY A N 1
ATOM 6759 C CA . GLY A 1 868 ? -11.517 -5.510 20.565 1.00 96.75 868 GLY A CA 1
ATOM 6760 C C . GLY A 1 868 ? -11.232 -4.581 19.384 1.00 96.75 868 GLY A C 1
ATOM 6761 O O . GLY A 1 868 ? -11.321 -4.989 18.228 1.00 96.75 868 GLY A O 1
ATOM 6762 N N . ALA A 1 869 ? -10.803 -3.353 19.663 1.00 96.19 869 ALA A N 1
ATOM 6763 C CA . ALA A 1 869 ? -10.381 -2.370 18.672 1.00 96.19 869 ALA A CA 1
ATOM 6764 C C . ALA A 1 869 ? -9.268 -2.898 17.746 1.00 96.19 869 ALA A C 1
ATOM 6766 O O . ALA A 1 869 ? -9.375 -2.793 16.521 1.00 96.19 869 ALA A O 1
ATOM 6767 N N . ALA A 1 870 ? -8.232 -3.522 18.313 1.00 96.44 870 ALA A N 1
ATOM 6768 C CA . ALA A 1 870 ? -7.131 -4.124 17.564 1.00 96.44 870 ALA A CA 1
ATOM 6769 C C . ALA A 1 870 ? -7.590 -5.291 16.673 1.00 96.44 870 ALA A C 1
ATOM 6771 O O . ALA A 1 870 ? -7.224 -5.358 15.497 1.00 96.44 870 ALA A O 1
ATOM 6772 N N . SER A 1 871 ? -8.418 -6.195 17.208 1.00 97.38 871 SER A N 1
ATOM 6773 C CA . SER A 1 871 ? -8.924 -7.357 16.466 1.00 97.38 871 SER A CA 1
ATOM 6774 C C . SER A 1 871 ? -9.874 -6.966 15.330 1.00 97.38 871 SER A C 1
ATOM 6776 O O . SER A 1 871 ? -9.729 -7.503 14.231 1.00 97.38 871 SER A O 1
ATOM 6778 N N . ALA A 1 872 ? -10.779 -6.002 15.520 1.00 96.81 872 ALA A N 1
ATOM 6779 C CA . ALA A 1 872 ? -11.642 -5.498 14.447 1.00 96.81 872 ALA A CA 1
ATOM 6780 C C . ALA A 1 872 ? -10.836 -4.811 13.332 1.00 96.81 872 ALA A C 1
ATOM 6782 O O . ALA A 1 872 ? -11.088 -5.033 12.145 1.00 96.81 872 ALA A O 1
ATOM 6783 N N . LEU A 1 873 ? -9.822 -4.020 13.702 1.00 94.81 873 LEU A N 1
ATOM 6784 C CA . LEU A 1 873 ? -8.958 -3.325 12.749 1.00 94.81 873 LEU A CA 1
ATOM 6785 C C . LEU A 1 873 ? -8.112 -4.306 11.918 1.00 94.81 873 LEU A C 1
ATOM 6787 O O . LEU A 1 873 ? -8.029 -4.162 10.695 1.00 94.81 873 LEU A O 1
ATOM 6791 N N . ALA A 1 874 ? -7.548 -5.342 12.548 1.00 95.81 874 ALA A N 1
ATOM 6792 C CA . ALA A 1 874 ? -6.862 -6.440 11.859 1.00 95.81 874 ALA A CA 1
ATOM 6793 C C . ALA A 1 874 ? -7.822 -7.236 10.954 1.00 95.81 874 ALA A C 1
ATOM 6795 O O . ALA A 1 874 ? -7.466 -7.618 9.836 1.00 95.81 874 ALA A O 1
ATOM 6796 N N . GLY A 1 875 ? -9.073 -7.401 11.389 1.00 95.31 875 GLY A N 1
ATOM 6797 C CA . GLY A 1 875 ? -10.137 -8.037 10.620 1.00 95.31 875 GLY A CA 1
ATOM 6798 C C . GLY A 1 875 ? -10.483 -7.270 9.341 1.00 95.31 875 GLY A C 1
ATOM 6799 O O . GLY A 1 875 ? -10.619 -7.876 8.281 1.00 95.31 875 GLY A O 1
ATOM 6800 N N . ALA A 1 876 ? -10.600 -5.944 9.398 1.00 94.56 876 ALA A N 1
ATOM 6801 C CA . ALA A 1 876 ? -10.909 -5.136 8.217 1.00 94.56 876 ALA A CA 1
ATOM 6802 C C . ALA A 1 876 ? -9.699 -4.957 7.273 1.00 94.56 876 ALA A C 1
ATOM 6804 O O . ALA A 1 876 ? -9.858 -4.923 6.052 1.00 94.56 876 ALA A O 1
ATOM 6805 N N . THR A 1 877 ? -8.482 -4.836 7.817 1.00 93.25 877 THR A N 1
ATOM 6806 C CA . THR A 1 877 ? -7.287 -4.426 7.047 1.00 93.25 877 THR A CA 1
ATOM 6807 C C . THR A 1 877 ? -6.319 -5.556 6.685 1.00 93.25 877 THR A C 1
ATOM 6809 O O . THR A 1 877 ? -5.464 -5.346 5.830 1.00 93.25 877 THR A O 1
ATOM 6812 N N . ARG A 1 878 ? -6.427 -6.735 7.318 1.00 92.12 878 ARG A N 1
ATOM 6813 C CA . ARG A 1 878 ? -5.468 -7.864 7.231 1.00 92.12 878 ARG A CA 1
ATOM 6814 C C . ARG A 1 878 ? -4.032 -7.545 7.670 1.00 92.12 878 ARG A C 1
ATOM 6816 O O . ARG A 1 878 ? -3.132 -8.346 7.409 1.00 92.12 878 ARG A O 1
ATOM 6823 N N . MET A 1 879 ? -3.827 -6.420 8.352 1.00 89.69 879 MET A N 1
ATOM 6824 C CA . MET A 1 879 ? -2.542 -6.019 8.932 1.00 89.69 879 MET A CA 1
ATOM 6825 C C . MET A 1 879 ? -2.331 -6.652 10.313 1.00 89.69 879 MET A C 1
ATOM 6827 O O . MET A 1 879 ? -3.299 -6.985 10.999 1.00 89.69 879 MET A O 1
ATOM 6831 N N . THR A 1 880 ? -1.073 -6.806 10.733 1.00 92.81 880 THR A N 1
ATOM 6832 C CA . THR A 1 880 ? -0.710 -7.389 12.034 1.00 92.81 880 THR A CA 1
ATOM 6833 C C . THR A 1 880 ? 0.281 -6.528 12.813 1.00 92.81 880 THR A C 1
ATOM 6835 O O . THR A 1 880 ? -0.122 -5.842 13.753 1.00 92.81 880 THR A O 1
ATOM 6838 N N . VAL A 1 881 ? 1.564 -6.538 12.442 1.00 92.56 881 VAL A N 1
ATOM 6839 C CA . VAL A 1 881 ? 2.668 -5.962 13.236 1.00 92.56 881 VAL A CA 1
ATOM 6840 C C . VAL A 1 881 ? 2.455 -4.471 13.496 1.00 92.56 881 VAL A C 1
ATOM 6842 O O . VAL A 1 881 ? 2.596 -4.015 14.630 1.00 92.56 881 VAL A O 1
ATOM 6845 N N . SER A 1 882 ? 2.039 -3.724 12.473 1.00 93.62 882 SER A N 1
ATOM 6846 C CA . SER A 1 882 ? 1.753 -2.290 12.587 1.00 93.62 882 SER A CA 1
ATOM 6847 C C . SER A 1 882 ? 0.630 -2.000 13.585 1.00 93.62 882 SER A C 1
ATOM 6849 O O . SER A 1 882 ? 0.742 -1.058 14.358 1.00 93.62 882 SER A O 1
ATOM 6851 N N . ILE A 1 883 ? -0.433 -2.816 13.612 1.00 94.56 883 ILE A N 1
ATOM 6852 C CA . ILE A 1 883 ? -1.563 -2.623 14.537 1.00 94.56 883 ILE A CA 1
ATOM 6853 C C . ILE A 1 883 ? -1.129 -2.894 15.977 1.00 94.56 883 ILE A C 1
ATOM 6855 O O . ILE A 1 883 ? -1.470 -2.114 16.862 1.00 94.56 883 ILE A O 1
ATOM 6859 N N . VAL A 1 884 ? -0.344 -3.951 16.213 1.00 95.12 884 VAL A N 1
ATOM 6860 C CA . VAL A 1 884 ? 0.185 -4.256 17.554 1.00 95.12 884 VAL A CA 1
ATOM 6861 C C . VAL A 1 884 ? 1.037 -3.093 18.077 1.00 95.12 884 VAL A C 1
ATOM 6863 O O . VAL A 1 884 ? 0.881 -2.706 19.232 1.00 95.12 884 VAL A O 1
ATOM 6866 N N . VAL A 1 885 ? 1.885 -2.491 17.232 1.00 94.50 885 VAL A N 1
ATOM 6867 C CA . VAL A 1 885 ? 2.724 -1.347 17.633 1.00 94.50 885 VAL A CA 1
ATOM 6868 C C . VAL A 1 885 ? 1.916 -0.058 17.807 1.00 94.50 885 VAL A C 1
ATOM 6870 O O . VAL A 1 885 ? 2.147 0.640 18.788 1.00 94.50 885 VAL A O 1
ATOM 6873 N N . ILE A 1 886 ? 0.933 0.232 16.944 1.00 93.44 886 ILE A N 1
ATOM 6874 C CA . ILE A 1 886 ? 0.030 1.388 17.117 1.00 93.44 886 ILE A CA 1
ATOM 6875 C C . ILE A 1 886 ? -0.724 1.289 18.451 1.00 93.44 886 ILE A C 1
ATOM 6877 O O . ILE A 1 886 ? -0.748 2.242 19.222 1.00 93.44 886 ILE A O 1
ATOM 6881 N N . MET A 1 887 ? -1.296 0.122 18.763 1.00 91.62 887 MET A N 1
ATOM 6882 C CA . MET A 1 887 ? -2.042 -0.101 20.009 1.00 91.62 887 MET A CA 1
ATOM 6883 C C . MET A 1 887 ? -1.138 -0.055 21.248 1.00 91.62 887 MET A C 1
ATOM 6885 O O . MET A 1 887 ? -1.564 0.402 22.307 1.00 91.62 887 MET A O 1
ATOM 6889 N N . PHE A 1 888 ? 0.123 -0.474 21.121 1.00 88.75 888 PHE A N 1
ATOM 6890 C CA . PHE A 1 888 ? 1.134 -0.298 22.162 1.00 88.75 888 PHE A CA 1
ATOM 6891 C C . PHE A 1 888 ? 1.496 1.184 22.380 1.00 88.75 888 PHE A C 1
ATOM 6893 O O . PHE A 1 888 ? 1.444 1.647 23.517 1.00 88.75 888 PHE A O 1
ATOM 6900 N N . GLU A 1 889 ? 1.812 1.947 21.327 1.00 90.88 889 GLU A N 1
ATOM 6901 C CA . GLU A 1 889 ? 2.155 3.375 21.459 1.00 90.88 889 GLU A CA 1
ATOM 6902 C C . GLU A 1 889 ? 0.966 4.205 21.997 1.00 90.88 889 GLU A C 1
ATOM 6904 O O . GLU A 1 889 ? 1.176 5.129 22.780 1.00 90.88 889 GLU A O 1
ATOM 6909 N N . LEU A 1 890 ? -0.279 3.823 21.674 1.00 87.62 890 LEU A N 1
ATOM 6910 C CA . LEU A 1 890 ? -1.513 4.435 22.197 1.00 87.62 890 LEU A CA 1
ATOM 6911 C C . LEU A 1 890 ? -1.811 4.147 23.680 1.00 87.62 890 LEU A C 1
ATOM 6913 O O . LEU A 1 890 ? -2.525 4.930 24.307 1.00 87.62 890 LEU A O 1
ATOM 6917 N N . THR A 1 891 ? -1.321 3.026 24.224 1.00 86.44 891 THR A N 1
ATOM 6918 C CA . THR A 1 891 ? -1.610 2.580 25.607 1.00 86.44 891 THR A CA 1
ATOM 6919 C C . THR A 1 891 ? -0.426 2.709 26.567 1.00 86.44 891 THR A C 1
ATOM 6921 O O . THR A 1 891 ? -0.587 2.534 27.775 1.00 86.44 891 THR A O 1
ATOM 6924 N N . GLY A 1 892 ? 0.789 2.902 26.041 1.00 82.69 892 GLY A N 1
ATOM 6925 C CA . GLY A 1 892 ? 2.054 2.892 26.787 1.00 82.69 892 GLY A CA 1
ATOM 6926 C C . GLY A 1 892 ? 2.436 1.544 27.425 1.00 82.69 892 GLY A C 1
ATOM 6927 O O . GLY A 1 892 ? 3.557 1.383 27.913 1.00 82.69 892 GLY A O 1
ATOM 6928 N N . ALA A 1 893 ? 1.537 0.557 27.426 1.00 80.38 893 ALA A N 1
ATOM 6929 C CA . ALA A 1 893 ? 1.612 -0.615 28.287 1.00 80.38 893 ALA A CA 1
ATOM 6930 C C . ALA A 1 893 ? 2.206 -1.835 27.559 1.00 80.38 893 ALA A C 1
ATOM 6932 O O . ALA A 1 893 ? 1.496 -2.657 26.974 1.00 80.38 893 ALA A O 1
ATOM 6933 N N . LEU A 1 894 ? 3.534 -1.990 27.651 1.00 82.19 894 LEU A N 1
ATOM 6934 C CA . LEU A 1 894 ? 4.298 -3.118 27.082 1.00 82.19 894 LEU A CA 1
ATOM 6935 C C . LEU A 1 894 ? 3.746 -4.510 27.454 1.00 82.19 894 LEU A C 1
ATOM 6937 O O . LEU A 1 894 ? 3.937 -5.468 26.706 1.00 82.19 894 LEU A O 1
ATOM 6941 N N . THR A 1 895 ? 3.064 -4.636 28.593 1.00 86.69 895 THR A N 1
ATOM 6942 C CA . THR A 1 895 ? 2.478 -5.890 29.089 1.00 86.69 895 THR A CA 1
ATOM 6943 C C . THR A 1 895 ? 1.407 -6.463 28.157 1.00 86.69 895 THR A C 1
ATOM 6945 O O . THR A 1 895 ? 1.366 -7.679 27.967 1.00 86.69 895 THR A O 1
ATOM 6948 N N . TYR A 1 896 ? 0.574 -5.623 27.534 1.00 88.38 896 TYR A N 1
ATOM 6949 C CA . TYR A 1 896 ? -0.566 -6.061 26.712 1.00 88.38 896 TYR A CA 1
ATOM 6950 C C . TYR A 1 896 ? -0.193 -6.446 25.271 1.00 88.38 896 TYR A C 1
ATOM 6952 O O . TYR A 1 896 ? -1.027 -6.985 24.543 1.00 88.38 896 TYR A O 1
ATOM 6960 N N . VAL A 1 897 ? 1.067 -6.252 24.861 1.00 91.62 897 VAL A N 1
ATOM 6961 C CA . VAL A 1 897 ? 1.564 -6.580 23.510 1.00 91.62 897 VAL A CA 1
ATOM 6962 C C . VAL A 1 897 ? 1.293 -8.043 23.132 1.00 91.62 897 VAL A C 1
ATOM 6964 O O . VAL A 1 897 ? 0.900 -8.318 21.998 1.00 91.62 897 VAL A O 1
ATOM 6967 N N . LEU A 1 898 ? 1.455 -8.985 24.070 1.00 92.44 898 LEU A N 1
ATOM 6968 C CA . LEU A 1 898 ? 1.223 -10.414 23.823 1.00 92.44 898 LEU A CA 1
ATOM 6969 C C . LEU A 1 898 ? -0.277 -10.748 23.620 1.00 92.44 898 LEU A C 1
ATOM 6971 O O . LEU A 1 898 ? -0.595 -11.310 22.568 1.00 92.44 898 LEU A O 1
ATOM 6975 N N . PRO A 1 899 ? -1.206 -10.371 24.528 1.00 92.81 899 PRO A N 1
ATOM 6976 C CA . PRO A 1 899 ? -2.650 -10.437 24.279 1.00 92.81 899 PRO A CA 1
ATOM 6977 C C . PRO A 1 899 ? -3.099 -9.816 22.949 1.00 92.81 899 PRO A C 1
ATOM 6979 O O . PRO A 1 899 ? -3.800 -10.469 22.172 1.00 92.81 899 PRO A O 1
ATOM 6982 N N . ILE A 1 900 ? -2.656 -8.586 22.654 1.00 94.81 900 ILE A N 1
ATOM 6983 C CA . ILE A 1 900 ? -3.023 -7.864 21.428 1.00 94.81 900 ILE A CA 1
ATOM 6984 C C . ILE A 1 900 ? -2.537 -8.636 20.194 1.00 94.81 900 ILE A C 1
ATOM 6986 O O . ILE A 1 900 ? -3.317 -8.862 19.271 1.00 94.81 900 ILE A O 1
ATOM 6990 N N . MET A 1 901 ? -1.283 -9.105 20.184 1.00 95.50 901 MET A N 1
ATOM 6991 C CA . MET A 1 901 ? -0.730 -9.893 19.077 1.00 95.50 901 MET A CA 1
ATOM 6992 C C . MET A 1 901 ? -1.514 -11.190 18.832 1.00 95.50 901 MET A C 1
ATOM 6994 O O . MET A 1 901 ? -1.764 -11.536 17.678 1.00 95.50 901 MET A O 1
ATOM 6998 N N . ILE A 1 902 ? -1.933 -11.896 19.887 1.00 95.44 902 ILE A N 1
ATOM 6999 C CA . ILE A 1 902 ? -2.691 -13.150 19.762 1.00 95.44 902 ILE A CA 1
ATOM 7000 C C . ILE A 1 902 ? -4.091 -12.891 19.186 1.00 95.44 902 ILE A C 1
ATOM 7002 O O . ILE A 1 902 ? -4.483 -13.555 18.224 1.00 95.44 902 ILE A O 1
ATOM 7006 N N . ALA A 1 903 ? -4.814 -11.884 19.686 1.00 96.94 903 ALA A N 1
ATOM 7007 C CA . ALA A 1 903 ? -6.125 -11.510 19.150 1.00 96.94 903 ALA A CA 1
ATOM 7008 C C . ALA A 1 903 ? -6.048 -11.012 17.690 1.00 96.94 903 ALA A C 1
ATOM 7010 O O . ALA A 1 903 ? -6.900 -11.354 16.868 1.00 96.94 903 ALA A O 1
ATOM 7011 N N . VAL A 1 904 ? -5.003 -10.252 17.343 1.00 97.12 904 VAL A N 1
ATOM 7012 C CA . VAL A 1 904 ? -4.732 -9.765 15.979 1.00 97.12 904 VAL A CA 1
ATOM 7013 C C . VAL A 1 904 ? -4.416 -10.914 15.012 1.00 97.12 904 VAL A C 1
ATOM 7015 O O . VAL A 1 904 ? -4.970 -10.948 13.913 1.00 97.12 904 VAL A O 1
ATOM 7018 N N . MET A 1 905 ? -3.587 -11.886 15.411 1.00 96.00 905 MET A N 1
ATOM 7019 C CA . MET A 1 905 ? -3.273 -13.057 14.578 1.00 96.00 905 MET A CA 1
ATOM 7020 C C . MET A 1 905 ? -4.499 -13.952 14.357 1.00 96.00 905 MET A C 1
ATOM 7022 O O . MET A 1 905 ? -4.759 -14.352 13.223 1.00 96.00 905 MET A O 1
ATOM 7026 N N . LEU A 1 906 ? -5.294 -14.208 15.403 1.00 97.00 906 LEU A N 1
ATOM 7027 C CA . LEU A 1 906 ? -6.544 -14.969 15.288 1.00 97.00 906 LEU A CA 1
ATOM 7028 C C . LEU A 1 906 ? -7.562 -14.262 14.383 1.00 97.00 906 LEU A C 1
ATOM 7030 O O . LEU A 1 906 ? -8.149 -14.905 13.514 1.00 97.00 906 LEU A O 1
ATOM 7034 N N . SER A 1 907 ? -7.716 -12.941 14.522 1.00 97.31 907 SER A N 1
ATOM 7035 C CA . SER A 1 907 ? -8.567 -12.131 13.640 1.00 97.31 907 SER A CA 1
ATOM 7036 C C . SER A 1 907 ? -8.134 -12.226 12.175 1.00 97.31 907 SER A C 1
ATOM 7038 O O . SER A 1 907 ? -8.965 -12.453 11.288 1.00 97.31 907 SER A O 1
ATOM 7040 N N . LYS A 1 908 ? -6.821 -12.141 11.911 1.00 94.75 908 LYS A N 1
ATOM 7041 C CA . LYS A 1 908 ? -6.277 -12.346 10.567 1.00 94.75 908 LYS A CA 1
ATOM 7042 C C . LYS A 1 908 ? -6.602 -13.746 10.037 1.00 94.75 908 LYS A C 1
ATOM 7044 O O . LYS A 1 908 ? -7.207 -13.832 8.974 1.00 94.75 908 LYS A O 1
ATOM 7049 N N . TRP A 1 909 ? -6.263 -14.817 10.758 1.00 94.94 909 TRP A N 1
ATOM 7050 C CA . TRP A 1 909 ? -6.473 -16.197 10.290 1.00 94.94 909 TRP A CA 1
ATOM 7051 C C . TRP A 1 909 ? -7.947 -16.526 10.031 1.00 94.94 909 TRP A C 1
ATOM 7053 O O . TRP A 1 909 ? -8.280 -17.060 8.973 1.00 94.94 909 TRP A O 1
ATOM 7063 N N . VAL A 1 910 ? -8.835 -16.175 10.968 1.00 96.25 910 VAL A N 1
ATOM 7064 C CA . VAL A 1 910 ? -10.283 -16.403 10.833 1.00 96.25 910 VAL A CA 1
ATOM 7065 C C . VAL A 1 910 ? -10.825 -15.671 9.612 1.00 96.25 910 VAL A C 1
ATOM 7067 O O . VAL A 1 910 ? -11.590 -16.242 8.841 1.00 96.25 910 VAL A O 1
ATOM 7070 N N . GLY A 1 911 ? -10.410 -14.422 9.397 1.00 93.75 911 GLY A N 1
ATOM 7071 C CA . GLY A 1 911 ? -10.863 -13.644 8.255 1.00 93.75 911 GLY A CA 1
ATOM 7072 C C . GLY A 1 911 ? -10.255 -14.080 6.916 1.00 93.75 911 GLY A C 1
ATOM 7073 O O . GLY A 1 911 ? -10.977 -14.123 5.919 1.00 93.75 911 GLY A O 1
ATOM 7074 N N . ASP A 1 912 ? -8.965 -14.431 6.875 1.00 89.81 912 ASP A N 1
ATOM 7075 C CA . ASP A 1 912 ? -8.282 -14.949 5.678 1.00 89.81 912 ASP A CA 1
ATOM 7076 C C . ASP A 1 912 ? -8.979 -16.212 5.145 1.00 89.81 912 ASP A C 1
ATOM 7078 O O . ASP A 1 912 ? -9.128 -16.359 3.931 1.00 89.81 912 ASP A O 1
ATOM 7082 N N . ALA A 1 913 ? -9.488 -17.070 6.040 1.00 90.81 913 ALA A N 1
ATOM 7083 C CA . ALA A 1 913 ? -10.266 -18.262 5.691 1.00 90.81 913 ALA A CA 1
ATOM 7084 C C . ALA A 1 913 ? -11.599 -17.951 4.975 1.00 90.81 913 ALA A C 1
ATOM 7086 O O . ALA A 1 913 ? -12.093 -18.779 4.212 1.00 90.81 913 ALA A O 1
ATOM 7087 N N . PHE A 1 914 ? -12.168 -16.753 5.158 1.00 90.69 914 PHE A N 1
ATOM 7088 C CA . PHE A 1 914 ? -13.326 -16.278 4.386 1.00 90.69 914 PHE A CA 1
ATOM 7089 C C . PHE A 1 914 ? -12.942 -15.450 3.150 1.00 90.69 914 PHE A C 1
ATOM 7091 O O . PHE A 1 914 ? -13.802 -15.230 2.291 1.00 90.69 914 PHE A O 1
ATOM 7098 N N . GLY A 1 915 ? -11.702 -14.960 3.069 1.00 83.69 915 GLY A N 1
ATOM 7099 C CA . GLY A 1 915 ? -11.184 -14.142 1.973 1.00 83.69 915 GLY A CA 1
ATOM 7100 C C . GLY A 1 915 ? -9.839 -13.487 2.310 1.00 83.69 915 GLY A C 1
ATOM 7101 O O . GLY A 1 915 ? -9.745 -12.689 3.248 1.00 83.69 915 GLY A O 1
ATOM 7102 N N . LYS A 1 916 ? -8.815 -13.791 1.496 1.00 79.75 916 LYS A N 1
ATOM 7103 C CA . LYS A 1 916 ? -7.408 -13.376 1.688 1.00 79.75 916 LYS A CA 1
ATOM 7104 C C . LYS A 1 916 ? -7.133 -11.888 1.416 1.00 79.75 916 LYS A C 1
ATOM 7106 O O . LYS A 1 916 ? -6.132 -11.352 1.881 1.00 79.75 916 LYS A O 1
ATOM 7111 N N . ARG A 1 917 ? -8.000 -11.210 0.652 1.00 86.06 917 ARG A N 1
ATOM 7112 C CA . ARG A 1 917 ? -7.886 -9.771 0.344 1.00 86.06 917 ARG A CA 1
ATOM 7113 C C . ARG A 1 917 ? -8.437 -8.946 1.514 1.00 86.06 917 ARG A C 1
ATOM 7115 O O . ARG A 1 917 ? -9.535 -9.219 1.994 1.00 86.06 917 ARG A O 1
ATOM 7122 N N . GLY A 1 918 ? -7.693 -7.933 1.961 1.00 90.81 918 GLY A N 1
ATOM 7123 C CA . GLY A 1 918 ? -8.187 -6.932 2.910 1.00 90.81 918 GLY A CA 1
ATOM 7124 C C . GLY A 1 918 ? -9.102 -5.908 2.236 1.00 90.81 918 GLY A C 1
ATOM 7125 O O . GLY A 1 918 ? -9.341 -5.957 1.023 1.00 90.81 918 GLY A O 1
ATOM 7126 N N . ILE A 1 919 ? -9.634 -4.958 3.013 1.00 93.06 919 ILE A N 1
ATOM 7127 C CA . ILE A 1 919 ? -10.537 -3.929 2.475 1.00 93.06 919 ILE A CA 1
ATOM 7128 C C . ILE A 1 919 ? -9.880 -3.095 1.365 1.00 93.06 919 ILE A C 1
ATOM 7130 O O . ILE A 1 919 ? -10.515 -2.808 0.352 1.00 93.06 919 ILE A O 1
ATOM 7134 N N . TYR A 1 920 ? -8.604 -2.736 1.516 1.00 92.12 920 TYR A N 1
ATOM 7135 C CA . TYR A 1 920 ? -7.901 -1.881 0.560 1.00 92.12 920 TYR A CA 1
ATOM 7136 C C . TYR A 1 920 ? -7.594 -2.617 -0.749 1.00 92.12 920 TYR A C 1
ATOM 7138 O O . TYR A 1 920 ? -7.799 -2.062 -1.823 1.00 92.12 920 TYR A O 1
ATOM 7146 N N . GLU A 1 921 ? -7.187 -3.883 -0.670 1.00 89.19 921 GLU A N 1
ATOM 7147 C CA . GLU A 1 921 ? -6.923 -4.767 -1.813 1.00 89.19 921 GLU A CA 1
ATOM 7148 C C . GLU A 1 921 ? -8.211 -5.041 -2.594 1.00 89.19 921 GLU A C 1
ATOM 7150 O O . GLU A 1 921 ? -8.219 -5.032 -3.824 1.00 89.19 921 GLU A O 1
ATOM 7155 N N . SER A 1 922 ? -9.322 -5.223 -1.877 1.00 90.19 922 SER A N 1
ATOM 7156 C CA . SER A 1 922 ? -10.646 -5.410 -2.475 1.00 90.19 922 SER A CA 1
ATOM 7157 C C . SER A 1 922 ? -11.107 -4.151 -3.224 1.00 90.19 922 SER A C 1
ATOM 7159 O O . SER A 1 922 ? -11.610 -4.254 -4.342 1.00 90.19 922 SER A O 1
ATOM 7161 N N . TRP A 1 923 ? -10.847 -2.954 -2.678 1.00 90.94 923 TRP A N 1
ATOM 7162 C CA . TRP A 1 923 ? -11.107 -1.691 -3.382 1.00 90.94 923 TRP A CA 1
ATOM 7163 C C . TRP A 1 923 ? -10.184 -1.462 -4.593 1.00 90.94 923 TRP A C 1
ATOM 7165 O O . TRP A 1 923 ? -10.665 -0.987 -5.617 1.00 90.94 923 TRP A O 1
ATOM 7175 N N . ILE A 1 924 ? -8.907 -1.863 -4.542 1.00 89.81 924 ILE A N 1
ATOM 7176 C CA . ILE A 1 924 ? -8.011 -1.865 -5.721 1.00 89.81 924 ILE A CA 1
ATOM 7177 C C . ILE A 1 924 ? -8.568 -2.788 -6.822 1.00 89.81 924 ILE A C 1
ATOM 7179 O O . ILE A 1 924 ? -8.586 -2.413 -7.996 1.00 89.81 924 ILE A O 1
ATOM 7183 N N . SER A 1 925 ? -9.066 -3.969 -6.436 1.00 85.19 925 SER A N 1
ATOM 7184 C CA . SER A 1 925 ? -9.657 -4.954 -7.348 1.00 85.19 925 SER A CA 1
ATOM 7185 C C . SER A 1 925 ? -10.927 -4.430 -8.025 1.00 85.19 925 SER A C 1
ATOM 7187 O O . SER A 1 925 ? -11.031 -4.510 -9.245 1.00 85.19 925 SER A O 1
ATOM 7189 N N . ILE A 1 926 ? -11.878 -3.857 -7.273 1.00 85.25 926 ILE A N 1
ATOM 7190 C CA . ILE A 1 926 ? -13.144 -3.354 -7.843 1.00 85.25 926 ILE A CA 1
ATOM 7191 C C . ILE A 1 926 ? -12.965 -2.057 -8.657 1.00 85.25 926 ILE A C 1
ATOM 7193 O O . ILE A 1 926 ? -13.795 -1.734 -9.502 1.00 85.25 926 ILE A O 1
ATOM 7197 N N . GLN A 1 927 ? -11.869 -1.321 -8.439 1.00 84.12 927 GLN A N 1
ATOM 7198 C CA . GLN A 1 927 ? -11.462 -0.178 -9.266 1.00 84.12 927 GLN A CA 1
ATOM 7199 C C . GLN A 1 927 ? -10.724 -0.595 -10.560 1.00 84.12 927 GLN A C 1
ATOM 7201 O O . GLN A 1 927 ? -10.434 0.269 -11.389 1.00 84.12 927 GLN A O 1
ATOM 7206 N N . GLY A 1 928 ? -10.419 -1.886 -10.756 1.00 81.25 928 GLY A N 1
ATOM 7207 C CA . GLY A 1 928 ? -9.768 -2.402 -11.968 1.00 81.25 928 GLY A CA 1
ATOM 7208 C C . GLY A 1 928 ? -8.314 -1.949 -12.153 1.00 81.25 928 GLY A C 1
ATOM 7209 O O . GLY A 1 928 ? -7.838 -1.822 -13.284 1.00 81.25 928 GLY A O 1
ATOM 7210 N N . TYR A 1 929 ? -7.597 -1.646 -11.066 1.00 84.00 929 TYR A N 1
ATOM 7211 C CA . TYR A 1 929 ? -6.206 -1.197 -11.155 1.00 84.00 929 TYR A CA 1
ATOM 7212 C C . TYR A 1 929 ? -5.226 -2.378 -11.323 1.00 84.00 929 TYR A C 1
ATOM 7214 O O . TYR A 1 929 ? -5.318 -3.348 -10.570 1.00 84.00 929 TYR A O 1
ATOM 7222 N N . PRO A 1 930 ? -4.229 -2.291 -12.237 1.00 76.69 930 PRO A N 1
ATOM 7223 C CA . PRO A 1 930 ? -3.250 -3.354 -12.497 1.00 76.69 930 PRO A CA 1
ATOM 7224 C C . PRO A 1 930 ? -2.165 -3.410 -11.404 1.00 76.69 930 PRO A C 1
ATOM 7226 O O . PRO A 1 930 ? -0.989 -3.067 -11.602 1.00 76.69 930 PRO A O 1
ATOM 7229 N N . PHE A 1 931 ? -2.589 -3.814 -10.211 1.00 81.56 931 PHE A N 1
ATOM 7230 C CA . PHE A 1 931 ? -1.762 -4.034 -9.035 1.00 81.56 931 PHE A CA 1
ATOM 7231 C C . PHE A 1 931 ? -1.505 -5.536 -8.865 1.00 81.56 931 PHE A C 1
ATOM 7233 O O . PHE A 1 931 ? -2.443 -6.325 -8.829 1.00 81.56 931 PHE A O 1
ATOM 7240 N N . LEU A 1 932 ? -0.232 -5.915 -8.754 1.00 78.00 932 LEU A N 1
ATOM 7241 C CA . LEU A 1 932 ? 0.184 -7.256 -8.344 1.00 78.00 932 LEU A CA 1
ATOM 7242 C C . LEU A 1 932 ? 0.498 -7.169 -6.850 1.00 78.00 932 LEU A C 1
ATOM 7244 O O . LEU A 1 932 ? 1.188 -6.231 -6.444 1.00 78.00 932 LEU A O 1
ATOM 7248 N N . ASP A 1 933 ? -0.043 -8.084 -6.046 1.00 71.50 933 ASP A N 1
ATOM 7249 C CA . ASP A 1 933 ? 0.141 -8.073 -4.594 1.00 71.50 933 ASP A CA 1
ATOM 7250 C C . ASP A 1 933 ? 1.084 -9.195 -4.158 1.00 71.50 933 ASP A C 1
ATOM 7252 O O . ASP A 1 933 ? 0.691 -10.357 -4.060 1.00 71.50 933 ASP A O 1
ATOM 7256 N N . ASN A 1 934 ? 2.316 -8.810 -3.825 1.00 65.50 934 ASN A N 1
ATOM 7257 C CA . ASN A 1 934 ? 3.379 -9.684 -3.327 1.00 65.50 934 ASN A CA 1
ATOM 7258 C C . ASN A 1 934 ? 3.021 -10.416 -2.006 1.00 65.50 934 ASN A C 1
ATOM 7260 O O . ASN A 1 934 ? 3.858 -11.140 -1.477 1.00 65.50 934 ASN A O 1
ATOM 7264 N N . LYS A 1 935 ? 1.824 -10.204 -1.432 1.00 60.88 935 LYS A N 1
ATOM 7265 C CA . LYS A 1 935 ? 1.285 -10.959 -0.286 1.00 60.88 935 LYS A CA 1
ATOM 7266 C C . LYS A 1 935 ? 0.509 -12.228 -0.679 1.00 60.88 935 LYS A C 1
ATOM 7268 O O . LYS A 1 935 ? 0.179 -13.010 0.210 1.00 60.88 935 LYS A O 1
ATOM 7273 N N . ILE A 1 936 ? 0.166 -12.430 -1.956 1.00 56.56 936 ILE A N 1
ATOM 7274 C CA . ILE A 1 936 ? -0.699 -13.538 -2.414 1.00 56.56 936 ILE A CA 1
ATOM 7275 C C . ILE A 1 936 ? 0.150 -14.669 -3.023 1.00 56.56 936 ILE A C 1
ATOM 7277 O O . ILE A 1 936 ? -0.029 -15.066 -4.172 1.00 56.56 936 ILE A O 1
ATOM 7281 N N . ASP A 1 937 ? 1.082 -15.210 -2.233 1.00 50.72 937 ASP A N 1
ATOM 7282 C CA . ASP A 1 937 ? 1.913 -16.348 -2.658 1.00 50.72 937 ASP A CA 1
ATOM 7283 C C . ASP A 1 937 ? 1.097 -17.629 -2.906 1.00 50.72 937 ASP A C 1
ATOM 7285 O O . ASP A 1 937 ? 1.480 -18.440 -3.745 1.00 50.72 937 ASP A O 1
ATOM 7289 N N . ASP A 1 938 ? -0.055 -17.770 -2.241 1.00 47.50 938 ASP A N 1
ATOM 7290 C CA . ASP A 1 938 ? -0.959 -18.925 -2.340 1.00 47.50 938 ASP A CA 1
ATOM 7291 C C . ASP A 1 938 ? -1.779 -19.007 -3.646 1.00 47.50 938 ASP A C 1
ATOM 7293 O O . ASP A 1 938 ? -2.633 -19.889 -3.774 1.00 47.50 938 ASP A O 1
ATOM 7297 N N . ALA A 1 939 ? -1.626 -18.065 -4.582 1.00 54.69 939 ALA A N 1
ATOM 7298 C CA . ALA A 1 939 ? -2.236 -18.217 -5.900 1.00 54.69 939 ALA A CA 1
ATOM 7299 C C . ALA A 1 939 ? -1.569 -19.411 -6.598 1.00 54.69 939 ALA A C 1
ATOM 7301 O O . ALA A 1 939 ? -0.350 -19.409 -6.780 1.00 54.69 939 ALA A O 1
ATOM 7302 N N . VAL A 1 940 ? -2.348 -20.432 -6.977 1.00 57.62 940 VAL A N 1
ATOM 7303 C CA . VAL A 1 940 ? -1.826 -21.621 -7.671 1.00 57.62 940 VAL A CA 1
ATOM 7304 C C . VAL A 1 940 ? -1.422 -21.214 -9.085 1.00 57.62 940 VAL A C 1
ATOM 7306 O O . VAL A 1 940 ? -2.216 -21.261 -10.019 1.00 57.62 940 VAL A O 1
ATOM 7309 N N . VAL A 1 941 ? -0.177 -20.760 -9.221 1.00 65.62 941 VAL A N 1
ATOM 7310 C CA . VAL A 1 941 ? 0.430 -20.443 -10.511 1.00 65.62 941 VAL A CA 1
ATOM 7311 C C . VAL A 1 941 ? 0.557 -21.758 -11.287 1.00 65.62 941 VAL A C 1
ATOM 7313 O O . VAL A 1 941 ? 1.238 -22.661 -10.795 1.00 65.62 941 VAL A O 1
ATOM 7316 N N . PRO A 1 942 ? -0.063 -21.903 -12.470 1.00 65.81 942 PRO A N 1
ATOM 7317 C CA . PRO A 1 942 ? 0.148 -23.089 -13.287 1.00 65.81 942 PRO A CA 1
ATOM 7318 C C . PRO A 1 942 ? 1.617 -23.135 -13.729 1.00 65.81 942 PRO A C 1
ATOM 7320 O O . PRO A 1 942 ? 2.140 -22.138 -14.235 1.00 65.81 942 PRO A O 1
ATOM 7323 N N . ASP A 1 943 ? 2.287 -24.279 -13.556 1.00 74.75 943 ASP A N 1
ATOM 7324 C CA . ASP A 1 943 ? 3.671 -24.477 -14.018 1.00 74.75 943 ASP A CA 1
ATOM 7325 C C . ASP A 1 943 ? 3.701 -24.758 -15.527 1.00 74.75 943 ASP A C 1
ATOM 7327 O O . ASP A 1 943 ? 4.048 -25.837 -16.003 1.00 74.75 943 ASP A O 1
ATOM 7331 N N . VAL A 1 944 ? 3.250 -23.763 -16.288 1.00 81.94 944 VAL A N 1
ATOM 7332 C CA . VAL A 1 944 ? 3.243 -23.763 -17.747 1.00 81.94 944 VAL A CA 1
ATOM 7333 C C . VAL A 1 944 ? 4.381 -22.892 -18.285 1.00 81.94 944 VAL A C 1
ATOM 7335 O O . VAL A 1 944 ? 4.734 -21.869 -17.680 1.00 81.94 944 VAL A O 1
ATOM 7338 N N . PRO A 1 945 ? 4.970 -23.264 -19.433 1.00 87.00 945 PRO A N 1
ATOM 7339 C CA . PRO A 1 945 ? 5.943 -22.425 -20.110 1.00 87.00 945 PRO A CA 1
ATOM 7340 C C . PRO A 1 945 ? 5.260 -21.182 -20.701 1.00 87.00 945 PRO A C 1
ATOM 7342 O O . PRO A 1 945 ? 4.122 -21.220 -21.174 1.00 87.00 945 PRO A O 1
ATOM 7345 N N . VAL A 1 946 ? 5.963 -20.051 -20.665 1.00 88.25 946 VAL A N 1
ATOM 7346 C CA . VAL A 1 946 ? 5.385 -18.732 -20.979 1.00 88.25 946 VAL A CA 1
ATOM 7347 C C . VAL A 1 946 ? 5.024 -18.571 -22.462 1.00 88.25 946 VAL A C 1
ATOM 7349 O O . VAL A 1 946 ? 4.162 -17.761 -22.790 1.00 88.25 946 VAL A O 1
ATOM 7352 N N . ASN A 1 947 ? 5.572 -19.394 -23.358 1.00 87.75 947 ASN A N 1
ATOM 7353 C CA . ASN A 1 947 ? 5.178 -19.466 -24.771 1.00 87.75 947 ASN A CA 1
ATOM 7354 C C . ASN A 1 947 ? 3.697 -19.846 -25.016 1.00 87.75 947 ASN A C 1
ATOM 7356 O O . ASN A 1 947 ? 3.196 -19.659 -26.128 1.00 87.75 947 ASN A O 1
ATOM 7360 N N . ASN A 1 948 ? 3.001 -20.354 -23.995 1.00 84.00 948 ASN A N 1
ATOM 7361 C CA . ASN A 1 948 ? 1.558 -20.609 -24.026 1.00 84.00 948 ASN A CA 1
ATOM 7362 C C . ASN A 1 948 ? 0.712 -19.408 -23.550 1.00 84.00 948 ASN A C 1
ATOM 7364 O O . ASN A 1 948 ? -0.503 -19.443 -23.700 1.00 84.00 948 ASN A O 1
ATOM 7368 N N . ILE A 1 949 ? 1.333 -18.372 -22.968 1.00 84.44 949 ILE A N 1
ATOM 7369 C CA . ILE A 1 949 ? 0.660 -17.221 -22.330 1.00 84.44 949 ILE A CA 1
ATOM 7370 C C . ILE A 1 949 ? 1.039 -15.877 -22.980 1.00 84.44 949 ILE A C 1
ATOM 7372 O O . ILE A 1 949 ? 0.224 -14.959 -23.029 1.00 84.44 949 ILE A O 1
ATOM 7376 N N . MET A 1 950 ? 2.283 -15.722 -23.438 1.00 88.56 950 MET A N 1
ATOM 7377 C CA . MET A 1 950 ? 2.777 -14.477 -24.035 1.00 88.56 950 MET A CA 1
ATOM 7378 C C . MET A 1 950 ? 2.047 -14.130 -25.339 1.00 88.56 950 MET A C 1
ATOM 7380 O O . MET A 1 950 ? 1.725 -15.018 -26.130 1.00 88.56 950 MET A O 1
ATOM 7384 N N . THR A 1 951 ? 1.893 -12.834 -25.620 1.00 89.75 951 THR A N 1
ATOM 7385 C CA . THR A 1 951 ? 1.533 -12.366 -26.963 1.00 89.75 951 THR A CA 1
ATOM 7386 C C . THR A 1 951 ? 2.648 -12.772 -27.921 1.00 89.75 951 THR A C 1
ATOM 7388 O O . THR A 1 951 ? 3.821 -12.470 -27.671 1.00 89.75 951 THR A O 1
ATOM 7391 N N . ARG A 1 952 ? 2.304 -13.504 -28.980 1.00 89.19 952 ARG A N 1
ATOM 7392 C CA . ARG A 1 952 ? 3.277 -14.130 -29.880 1.00 89.19 952 ARG A CA 1
ATOM 7393 C C . ARG A 1 952 ? 3.790 -13.135 -30.908 1.00 89.19 952 ARG A C 1
ATOM 7395 O O . ARG A 1 952 ? 3.117 -12.159 -31.216 1.00 89.19 952 ARG A O 1
ATOM 7402 N N . VAL A 1 953 ? 4.972 -13.387 -31.470 1.00 87.94 953 VAL A N 1
ATOM 7403 C CA . VAL A 1 953 ? 5.554 -12.518 -32.512 1.00 87.94 953 VAL A CA 1
ATOM 7404 C C . VAL A 1 953 ? 4.640 -12.336 -33.736 1.00 87.94 953 VAL A C 1
ATOM 7406 O O . VAL A 1 953 ? 4.674 -11.282 -34.357 1.00 87.94 953 VAL A O 1
ATOM 7409 N N . GLU A 1 954 ? 3.772 -13.309 -34.032 1.00 85.06 954 GLU A N 1
ATOM 7410 C CA . GLU A 1 954 ? 2.750 -13.232 -35.090 1.00 85.06 954 GLU A CA 1
ATOM 7411 C C . GLU A 1 954 ? 1.616 -12.225 -34.800 1.00 85.06 954 GLU A C 1
ATOM 7413 O O . GLU A 1 954 ? 1.075 -11.640 -35.736 1.00 85.06 954 GLU A O 1
ATOM 7418 N N . ASP A 1 955 ? 1.327 -11.943 -33.524 1.00 86.12 955 ASP A N 1
ATOM 7419 C CA . ASP A 1 955 ? 0.345 -10.941 -33.075 1.00 86.12 955 ASP A CA 1
ATOM 7420 C C . ASP A 1 955 ? 0.989 -9.574 -32.744 1.00 86.12 955 ASP A C 1
ATOM 7422 O O . ASP A 1 955 ? 0.297 -8.601 -32.427 1.00 86.12 955 ASP A O 1
ATOM 7426 N N . LEU A 1 956 ? 2.327 -9.484 -32.750 1.00 88.56 956 LEU A N 1
ATOM 7427 C CA . LEU A 1 956 ? 3.070 -8.297 -32.321 1.00 88.56 956 LEU A CA 1
ATOM 7428 C C . LEU A 1 956 ? 3.464 -7.401 -33.492 1.00 88.56 956 LEU A C 1
ATOM 7430 O O . LEU A 1 956 ? 4.301 -7.743 -34.327 1.00 88.56 956 LEU A O 1
ATOM 7434 N N . ILE A 1 957 ? 2.964 -6.168 -33.466 1.00 91.38 957 ILE A N 1
ATOM 7435 C CA . ILE A 1 957 ? 3.393 -5.131 -34.404 1.00 91.38 957 ILE A CA 1
ATOM 7436 C C . ILE A 1 957 ? 4.797 -4.652 -34.019 1.00 91.38 957 ILE A C 1
ATOM 7438 O O . ILE A 1 957 ? 4.997 -3.982 -33.003 1.00 91.38 957 ILE A O 1
ATOM 7442 N N . CYS A 1 958 ? 5.773 -5.038 -34.837 1.00 91.44 958 CYS A N 1
ATOM 7443 C CA . CYS A 1 958 ? 7.195 -4.771 -34.645 1.00 91.44 958 CYS A CA 1
ATOM 7444 C C . CYS A 1 958 ? 7.676 -3.673 -35.604 1.00 91.44 958 CYS A C 1
ATOM 7446 O O . CYS A 1 958 ? 7.274 -3.640 -36.764 1.00 91.44 958 CYS A O 1
ATOM 7448 N N . ILE A 1 959 ? 8.579 -2.804 -35.144 1.00 93.50 959 ILE A N 1
ATOM 7449 C CA . ILE A 1 959 ? 9.215 -1.780 -35.987 1.00 93.50 959 ILE A CA 1
ATOM 7450 C C . ILE A 1 959 ? 10.524 -2.344 -36.554 1.00 93.50 959 ILE A C 1
ATOM 7452 O O . ILE A 1 959 ? 11.337 -2.887 -35.804 1.00 93.50 959 ILE A O 1
ATOM 7456 N N . ILE A 1 960 ? 10.751 -2.206 -37.864 1.00 92.94 960 ILE A N 1
ATOM 7457 C CA . ILE A 1 960 ? 12.005 -2.638 -38.503 1.00 92.94 960 ILE A CA 1
ATOM 7458 C C . ILE A 1 960 ? 13.107 -1.579 -38.365 1.00 92.94 960 ILE A C 1
ATOM 7460 O O . ILE A 1 960 ? 12.854 -0.376 -38.320 1.00 92.94 960 ILE A O 1
ATOM 7464 N N . ALA A 1 961 ? 14.361 -2.027 -38.300 1.00 88.62 961 ALA A N 1
ATOM 7465 C CA . ALA A 1 961 ? 15.497 -1.180 -37.933 1.00 88.62 961 ALA A CA 1
ATOM 7466 C C . ALA A 1 961 ? 15.838 -0.047 -38.925 1.00 88.62 961 ALA A C 1
ATOM 7468 O O . ALA A 1 961 ? 16.508 0.925 -38.554 1.00 88.62 961 ALA A O 1
ATOM 7469 N N . THR A 1 962 ? 15.420 -0.198 -40.184 1.00 88.50 962 THR A N 1
ATOM 7470 C CA . THR A 1 962 ? 15.702 0.687 -41.325 1.00 88.50 962 THR A CA 1
ATOM 7471 C C . THR A 1 962 ? 14.532 0.662 -42.310 1.00 88.50 962 THR A C 1
ATOM 7473 O O . THR A 1 962 ? 13.900 -0.382 -42.451 1.00 88.50 962 THR A O 1
ATOM 7476 N N . GLY A 1 963 ? 14.314 1.745 -43.063 1.00 85.56 963 GLY A N 1
ATOM 7477 C CA . GLY A 1 963 ? 13.294 1.797 -44.125 1.00 85.56 963 GLY A CA 1
ATOM 7478 C C . GLY A 1 963 ? 11.960 2.433 -43.717 1.00 85.56 963 GLY A C 1
ATOM 7479 O O . GLY A 1 963 ? 10.989 2.322 -44.455 1.00 85.56 963 GLY A O 1
ATOM 7480 N N . HIS A 1 964 ? 11.912 3.109 -42.567 1.00 91.75 964 HIS A N 1
ATOM 7481 C CA . HIS A 1 964 ? 10.787 3.953 -42.163 1.00 91.75 964 HIS A CA 1
ATOM 7482 C C . HIS A 1 964 ? 11.111 5.441 -42.364 1.00 91.75 964 HIS A C 1
ATOM 7484 O O . HIS A 1 964 ? 12.236 5.873 -42.116 1.00 91.75 964 HIS A O 1
ATOM 7490 N N . THR A 1 965 ? 10.107 6.233 -42.731 1.00 92.31 965 THR A N 1
ATOM 7491 C CA . THR A 1 965 ? 10.131 7.707 -42.733 1.00 92.31 965 THR A CA 1
ATOM 7492 C C . THR A 1 965 ? 9.449 8.281 -41.484 1.00 92.31 965 THR A C 1
ATOM 7494 O O . THR A 1 965 ? 8.778 7.555 -40.741 1.00 92.31 965 THR A O 1
ATOM 7497 N N . ILE A 1 966 ? 9.565 9.597 -41.255 1.00 91.31 966 ILE A N 1
ATOM 7498 C CA . ILE A 1 966 ? 8.774 10.291 -40.223 1.00 91.31 966 ILE A CA 1
ATOM 7499 C C . ILE A 1 966 ? 7.267 10.138 -40.510 1.00 91.31 966 ILE A C 1
ATOM 7501 O O . ILE A 1 966 ? 6.512 9.866 -39.577 1.00 91.31 966 ILE A O 1
ATOM 7505 N N . SER A 1 967 ? 6.842 10.243 -41.775 1.00 92.06 967 SER A N 1
ATOM 7506 C CA . SER A 1 967 ? 5.466 10.006 -42.243 1.00 92.06 967 SER A CA 1
ATOM 7507 C C . SER A 1 967 ? 4.967 8.601 -41.867 1.00 92.06 967 SER A C 1
ATOM 7509 O O . SER A 1 967 ? 4.019 8.480 -41.092 1.00 92.06 967 SER A O 1
ATOM 7511 N N . SER A 1 968 ? 5.681 7.546 -42.275 1.00 94.06 968 SER A N 1
ATOM 7512 C CA . SER A 1 968 ? 5.345 6.143 -41.968 1.00 94.06 968 SER A CA 1
ATOM 7513 C C . SER A 1 968 ? 5.217 5.863 -40.463 1.00 94.06 968 SER A C 1
ATOM 7515 O O . SER A 1 968 ? 4.303 5.161 -40.027 1.00 94.06 968 SER A O 1
ATOM 7517 N N . LEU A 1 969 ? 6.100 6.430 -39.632 1.00 93.00 969 LEU A N 1
ATOM 7518 C CA . LEU A 1 969 ? 6.029 6.239 -38.178 1.00 93.00 969 LEU A CA 1
ATOM 7519 C C . LEU A 1 969 ? 4.906 7.061 -37.528 1.00 93.00 969 LEU A C 1
ATOM 7521 O O . LEU A 1 969 ? 4.375 6.647 -36.499 1.00 93.00 969 LEU A O 1
ATOM 7525 N N . GLN A 1 970 ? 4.511 8.197 -38.111 1.00 92.31 970 GLN A N 1
ATOM 7526 C CA . GLN A 1 970 ? 3.331 8.952 -37.676 1.00 92.31 970 GLN A CA 1
ATOM 7527 C C . GLN A 1 970 ? 2.018 8.257 -38.062 1.00 92.31 970 GLN A C 1
ATOM 7529 O O . GLN A 1 970 ? 1.056 8.344 -37.299 1.00 92.31 970 GLN A O 1
ATOM 7534 N N . GLU A 1 971 ? 1.971 7.551 -39.192 1.00 93.44 971 GLU A N 1
ATOM 7535 C CA . GLU A 1 971 ? 0.830 6.721 -39.609 1.00 93.44 971 GLU A CA 1
ATOM 7536 C C . GLU A 1 971 ? 0.671 5.502 -38.690 1.00 93.44 971 GLU A C 1
ATOM 7538 O O . GLU A 1 971 ? -0.384 5.336 -38.079 1.00 93.44 971 GLU A O 1
ATOM 7543 N N . LEU A 1 972 ? 1.750 4.744 -38.452 1.00 92.69 972 LEU A N 1
ATOM 7544 C CA . LEU A 1 972 ? 1.789 3.625 -37.494 1.00 92.69 972 LEU A CA 1
ATOM 7545 C C . LEU A 1 972 ? 1.337 4.057 -36.084 1.00 92.69 972 LEU A C 1
ATOM 7547 O O . LEU A 1 972 ? 0.611 3.338 -35.392 1.00 92.69 972 LEU A O 1
ATOM 7551 N N . LEU A 1 973 ? 1.725 5.264 -35.654 1.00 91.19 973 LEU A N 1
ATOM 7552 C CA . LEU A 1 973 ? 1.293 5.862 -34.387 1.00 91.19 973 LEU A CA 1
ATOM 7553 C C . LEU A 1 973 ? -0.179 6.301 -34.350 1.00 91.19 973 LEU A C 1
ATOM 7555 O O . LEU A 1 973 ? -0.689 6.512 -33.244 1.00 91.19 973 LEU A O 1
ATOM 7559 N N . GLN A 1 974 ? -0.843 6.478 -35.492 1.00 90.25 974 GLN A N 1
ATOM 7560 C CA . GLN A 1 974 ? -2.270 6.805 -35.589 1.00 90.25 974 GLN A CA 1
ATOM 7561 C C . GLN A 1 974 ? -3.122 5.538 -35.691 1.00 90.25 974 GLN A C 1
ATOM 7563 O O . GLN A 1 974 ? -4.097 5.409 -34.949 1.00 90.25 974 GLN A O 1
ATOM 7568 N N . GLU A 1 975 ? -2.717 4.596 -36.545 1.00 92.88 975 GLU A N 1
ATOM 7569 C CA . GLU A 1 975 ? -3.389 3.313 -36.762 1.00 92.88 975 GLU A CA 1
ATOM 7570 C C . GLU A 1 975 ? -3.413 2.462 -35.484 1.00 92.88 975 GLU A C 1
ATOM 7572 O O . GLU A 1 975 ? -4.451 1.918 -35.100 1.00 92.88 975 GLU A O 1
ATOM 7577 N N . HIS A 1 976 ? -2.285 2.389 -34.769 1.00 88.81 976 HIS A N 1
ATOM 7578 C CA . HIS A 1 976 ? -2.141 1.498 -33.623 1.00 88.81 976 HIS A CA 1
ATOM 7579 C C . HIS A 1 976 ? -2.017 2.251 -32.296 1.00 88.81 976 HIS A C 1
ATOM 7581 O O . HIS A 1 976 ? -1.175 3.132 -32.092 1.00 88.81 976 HIS A O 1
ATOM 7587 N N . GLN A 1 977 ? -2.852 1.862 -31.327 1.00 85.12 977 GLN A N 1
ATOM 7588 C CA . GLN A 1 977 ? -2.909 2.509 -30.011 1.00 85.12 977 GLN A CA 1
ATOM 7589 C C . GLN A 1 977 ? -2.035 1.843 -28.931 1.00 85.12 977 GLN A C 1
ATOM 7591 O O . GLN A 1 977 ? -2.197 2.118 -27.737 1.00 85.12 977 GLN A O 1
ATOM 7596 N N . PHE A 1 978 ? -1.078 1.000 -29.329 1.00 87.75 978 PHE A N 1
ATOM 7597 C CA . PHE A 1 978 ? -0.176 0.307 -28.409 1.00 87.75 978 PHE A CA 1
ATOM 7598 C C . PHE A 1 978 ? 0.740 1.270 -27.640 1.00 87.75 978 PHE A C 1
ATOM 7600 O O . PHE A 1 978 ? 1.032 2.385 -28.065 1.00 87.75 978 PHE A O 1
ATOM 7607 N N . ARG A 1 979 ? 1.198 0.851 -26.453 1.00 83.94 979 ARG A N 1
ATOM 7608 C CA . ARG A 1 979 ? 1.984 1.700 -25.529 1.00 83.94 979 ARG A CA 1
ATOM 7609 C C . ARG A 1 979 ? 3.496 1.691 -25.790 1.00 83.94 979 ARG A C 1
ATOM 7611 O O . ARG A 1 979 ? 4.241 2.371 -25.079 1.00 83.94 979 ARG A O 1
ATOM 7618 N N . GLY A 1 980 ? 3.938 0.951 -26.795 1.00 89.12 980 GLY A N 1
ATOM 7619 C CA . GLY A 1 980 ? 5.322 0.805 -27.224 1.00 89.12 980 GLY A CA 1
ATOM 7620 C C . GLY A 1 980 ? 5.476 -0.425 -28.108 1.00 89.12 980 GLY A C 1
ATOM 7621 O O . GLY A 1 980 ? 4.583 -1.271 -28.133 1.00 89.12 980 GLY A O 1
ATOM 7622 N N . TYR A 1 981 ? 6.598 -0.492 -28.812 1.00 92.75 981 TYR A N 1
ATOM 7623 C CA . TYR A 1 981 ? 6.844 -1.413 -29.913 1.00 92.75 981 TYR A CA 1
ATOM 7624 C C . TYR A 1 981 ? 8.224 -2.066 -29.741 1.00 92.75 981 TYR A C 1
ATOM 7626 O O . TYR A 1 981 ? 9.189 -1.349 -29.441 1.00 92.75 981 TYR A O 1
ATOM 7634 N N . PRO A 1 982 ? 8.353 -3.394 -29.916 1.00 94.56 982 PRO A N 1
ATOM 7635 C CA . PRO A 1 982 ? 9.657 -4.020 -30.080 1.00 94.56 982 PRO A CA 1
ATOM 7636 C C . PRO A 1 982 ? 10.271 -3.589 -31.419 1.00 94.56 982 PRO A C 1
ATOM 7638 O O . PRO A 1 982 ? 9.566 -3.388 -32.412 1.00 94.56 982 PRO A O 1
ATOM 7641 N N . VAL A 1 983 ? 11.593 -3.447 -31.437 1.00 93.56 983 VAL A N 1
ATOM 7642 C CA . VAL A 1 983 ? 12.369 -3.085 -32.625 1.00 93.56 983 VAL A CA 1
ATOM 7643 C C . VAL A 1 983 ? 13.204 -4.287 -33.046 1.00 93.56 983 VAL A C 1
ATOM 7645 O O . VAL A 1 983 ? 13.972 -4.819 -32.241 1.00 93.56 983 VAL A O 1
ATOM 7648 N N . ILE A 1 984 ? 13.059 -4.708 -34.300 1.00 94.06 984 ILE A N 1
ATOM 7649 C CA . ILE A 1 984 ? 13.710 -5.894 -34.873 1.00 94.06 984 ILE A CA 1
ATOM 7650 C C . ILE A 1 984 ? 14.581 -5.525 -36.076 1.00 94.06 984 ILE A C 1
ATOM 7652 O O . ILE A 1 984 ? 14.369 -4.505 -36.733 1.00 94.06 984 ILE A O 1
ATOM 7656 N N . THR A 1 985 ? 15.565 -6.366 -36.385 1.00 91.19 985 THR A N 1
ATOM 7657 C CA . THR A 1 985 ? 16.432 -6.193 -37.563 1.00 91.19 985 THR A CA 1
ATOM 7658 C C . THR A 1 985 ? 15.657 -6.292 -38.881 1.00 91.19 985 THR A C 1
ATOM 7660 O O . THR A 1 985 ? 15.781 -5.395 -39.715 1.00 91.19 985 THR A O 1
ATOM 7663 N N . SER A 1 986 ? 14.841 -7.332 -39.082 1.00 88.19 986 SER A N 1
ATOM 7664 C CA . SER A 1 986 ? 14.042 -7.519 -40.302 1.00 88.19 986 SER A CA 1
ATOM 7665 C C . SER A 1 986 ? 12.812 -8.410 -40.075 1.00 88.19 986 SER A C 1
ATOM 7667 O O . SER A 1 986 ? 12.737 -9.150 -39.105 1.00 88.19 986 SER A O 1
ATOM 7669 N N . LEU A 1 987 ? 11.867 -8.427 -41.020 1.00 84.75 987 LEU A N 1
ATOM 7670 C CA . LEU A 1 987 ? 10.765 -9.405 -41.029 1.00 84.75 987 LEU A CA 1
ATOM 7671 C C . LEU A 1 987 ? 11.228 -10.837 -41.373 1.00 84.75 987 LEU A C 1
ATOM 7673 O O . LEU A 1 987 ? 10.499 -11.790 -41.123 1.00 84.75 987 LEU A O 1
ATOM 7677 N N . ARG A 1 988 ? 12.421 -11.003 -41.968 1.00 85.94 988 ARG A N 1
ATOM 7678 C CA . ARG A 1 988 ? 13.016 -12.323 -42.288 1.00 85.94 988 ARG A CA 1
ATOM 7679 C C . ARG A 1 988 ? 13.959 -12.861 -41.210 1.00 85.94 988 ARG A C 1
ATOM 7681 O O . ARG A 1 988 ? 14.237 -14.053 -41.187 1.00 85.94 988 ARG A O 1
ATOM 7688 N N . ASP A 1 989 ? 14.463 -11.967 -40.373 1.00 87.81 989 ASP A N 1
ATOM 7689 C CA . ASP A 1 989 ? 15.354 -12.225 -39.245 1.00 87.81 989 ASP A CA 1
ATOM 7690 C C . ASP A 1 989 ? 14.844 -11.314 -38.121 1.00 87.81 989 ASP A C 1
ATOM 7692 O O . ASP A 1 989 ? 15.186 -10.130 -38.099 1.00 87.81 989 ASP A O 1
ATOM 7696 N N . PRO A 1 990 ? 13.947 -11.802 -37.247 1.00 88.81 990 PRO A N 1
ATOM 7697 C CA . PRO A 1 990 ? 13.321 -10.989 -36.212 1.00 88.81 990 PRO A CA 1
ATOM 7698 C C . PRO A 1 990 ? 14.227 -10.838 -34.979 1.00 88.81 990 PRO A C 1
ATOM 7700 O O . PRO A 1 990 ? 13.736 -10.818 -33.849 1.00 88.81 990 PRO A O 1
ATOM 7703 N N . THR A 1 991 ? 15.552 -10.752 -35.157 1.00 92.81 991 THR A N 1
ATOM 7704 C CA . THR A 1 991 ? 16.488 -10.518 -34.049 1.00 92.81 991 THR A CA 1
ATOM 7705 C C . THR A 1 991 ? 16.181 -9.181 -33.371 1.00 92.81 991 THR A C 1
ATOM 7707 O O . THR A 1 991 ? 16.130 -8.135 -34.031 1.00 92.81 991 THR A O 1
ATOM 7710 N N . LEU A 1 992 ? 15.979 -9.223 -32.050 1.00 93.50 992 LEU A N 1
ATOM 7711 C CA . LEU A 1 992 ? 15.590 -8.079 -31.224 1.00 93.50 992 LEU A CA 1
ATOM 7712 C C . LEU A 1 992 ? 16.746 -7.076 -31.064 1.00 93.50 992 LEU A C 1
ATOM 7714 O O . LEU A 1 992 ? 17.814 -7.424 -30.567 1.00 93.50 992 LEU A O 1
ATOM 7718 N N . LEU A 1 993 ? 16.498 -5.812 -31.414 1.00 90.94 993 LEU A N 1
ATOM 7719 C CA . LEU A 1 993 ? 17.421 -4.689 -31.196 1.00 90.94 993 LEU A CA 1
ATOM 7720 C C . LEU A 1 993 ? 17.057 -3.828 -29.981 1.00 90.94 993 LEU A C 1
ATOM 7722 O O . LEU A 1 993 ? 17.914 -3.125 -29.448 1.00 90.94 993 LEU A O 1
ATOM 7726 N N . GLY A 1 994 ? 15.789 -3.838 -29.562 1.00 91.06 994 GLY A N 1
ATOM 7727 C CA . GLY A 1 994 ? 15.331 -3.011 -28.453 1.00 91.06 994 GLY A CA 1
ATOM 7728 C C . GLY A 1 994 ? 13.817 -2.860 -28.362 1.00 91.06 994 GLY A C 1
ATOM 7729 O O . GLY A 1 994 ? 13.053 -3.587 -28.994 1.00 91.06 994 GLY A O 1
ATOM 7730 N N . TYR A 1 995 ? 13.378 -1.892 -27.561 1.00 91.31 995 TYR A N 1
ATOM 7731 C CA . TYR A 1 995 ? 11.973 -1.535 -27.368 1.00 91.31 995 TYR A CA 1
ATOM 7732 C C . TYR A 1 995 ? 11.826 -0.013 -27.243 1.00 91.31 995 TYR A C 1
ATOM 7734 O O . TYR A 1 995 ? 12.572 0.627 -26.502 1.00 91.31 995 TYR A O 1
ATOM 7742 N N . ILE A 1 996 ? 10.851 0.589 -27.927 1.00 90.69 996 ILE A N 1
ATOM 7743 C CA . ILE A 1 996 ? 10.577 2.034 -27.847 1.00 90.69 996 ILE A CA 1
ATOM 7744 C C . ILE A 1 996 ? 9.136 2.294 -27.407 1.00 90.69 996 ILE A C 1
ATOM 7746 O O . ILE A 1 996 ? 8.200 1.663 -27.897 1.00 90.69 996 ILE A O 1
ATOM 7750 N N . SER A 1 997 ? 8.918 3.221 -26.466 1.00 88.44 997 SER A N 1
ATOM 7751 C CA . SER A 1 997 ? 7.555 3.552 -26.032 1.00 88.44 997 SER A CA 1
ATOM 7752 C C . SER A 1 997 ? 6.844 4.486 -27.021 1.00 88.44 997 SER A C 1
ATOM 7754 O O . SER A 1 997 ? 7.478 5.319 -27.672 1.00 88.44 997 SER A O 1
ATOM 7756 N N . ARG A 1 998 ? 5.503 4.406 -27.096 1.00 88.75 998 ARG A N 1
ATOM 7757 C CA . ARG A 1 998 ? 4.688 5.295 -27.955 1.00 88.75 998 ARG A CA 1
ATOM 7758 C C . ARG A 1 998 ? 4.963 6.774 -27.653 1.00 88.75 998 ARG A C 1
ATOM 7760 O O . ARG A 1 998 ? 5.029 7.589 -28.565 1.00 88.75 998 ARG A O 1
ATOM 7767 N N . THR A 1 999 ? 5.151 7.100 -26.373 1.00 85.62 999 THR A N 1
ATOM 7768 C CA . THR A 1 999 ? 5.445 8.454 -25.884 1.00 85.62 999 THR A CA 1
ATOM 7769 C C . THR A 1 999 ? 6.854 8.932 -26.235 1.00 85.62 999 THR A C 1
ATOM 7771 O O . THR A 1 999 ? 7.016 10.110 -26.534 1.00 85.62 999 THR A O 1
ATOM 7774 N N . GLU A 1 1000 ? 7.859 8.048 -26.254 1.00 86.38 1000 GLU A N 1
ATOM 7775 C CA . GLU A 1 1000 ? 9.202 8.390 -26.750 1.00 86.38 1000 GLU A CA 1
ATOM 7776 C C . GLU A 1 1000 ? 9.192 8.633 -28.262 1.00 86.38 1000 GLU A C 1
ATOM 7778 O O . GLU A 1 1000 ? 9.682 9.664 -28.717 1.00 86.38 1000 GLU A O 1
ATOM 7783 N N . LEU A 1 1001 ? 8.594 7.717 -29.034 1.00 90.00 1001 LEU A N 1
ATOM 7784 C CA . LEU A 1 1001 ? 8.547 7.800 -30.494 1.00 90.00 1001 LEU A CA 1
ATOM 7785 C C . LEU A 1 1001 ? 7.774 9.043 -30.964 1.00 90.00 1001 LEU A C 1
ATOM 7787 O O . LEU A 1 1001 ? 8.300 9.837 -31.741 1.00 90.00 1001 LEU A O 1
ATOM 7791 N N . ALA A 1 1002 ? 6.566 9.275 -30.437 1.00 89.06 1002 ALA A N 1
ATOM 7792 C CA . ALA A 1 1002 ? 5.768 10.454 -30.779 1.00 89.06 1002 ALA A CA 1
ATOM 7793 C C . ALA A 1 1002 ? 6.478 11.772 -30.411 1.00 89.06 1002 ALA A C 1
ATOM 7795 O O . ALA A 1 1002 ? 6.458 12.733 -31.184 1.00 89.06 1002 ALA A O 1
ATOM 7796 N N . PHE A 1 1003 ? 7.152 11.828 -29.255 1.00 86.00 1003 PHE A N 1
ATOM 7797 C CA . PHE A 1 1003 ? 7.924 13.007 -28.860 1.00 86.00 1003 PHE A CA 1
ATOM 7798 C C . PHE A 1 1003 ? 9.141 13.235 -29.766 1.00 86.00 1003 PHE A C 1
ATOM 7800 O O . PHE A 1 1003 ? 9.370 14.365 -30.192 1.00 86.00 1003 PHE A O 1
ATOM 7807 N N . ALA A 1 1004 ? 9.892 12.185 -30.110 1.00 87.12 1004 ALA A N 1
ATOM 7808 C CA . ALA A 1 1004 ? 11.040 12.289 -31.009 1.00 87.12 1004 ALA A CA 1
ATOM 7809 C C . ALA A 1 1004 ? 10.634 12.802 -32.403 1.00 87.12 1004 ALA A C 1
ATOM 7811 O O . ALA A 1 1004 ? 11.246 13.742 -32.908 1.00 87.12 1004 ALA A O 1
ATOM 7812 N N . LEU A 1 1005 ? 9.561 12.251 -32.983 1.00 89.12 1005 LEU A N 1
ATOM 7813 C CA . LEU A 1 1005 ? 9.040 12.660 -34.292 1.00 89.12 1005 LEU A CA 1
ATOM 7814 C C . LEU A 1 1005 ? 8.474 14.089 -34.261 1.00 89.12 1005 LEU A C 1
ATOM 7816 O O . LEU A 1 1005 ? 8.793 14.895 -35.131 1.00 89.12 1005 LEU A O 1
ATOM 7820 N N . SER A 1 1006 ? 7.691 14.448 -33.237 1.00 86.50 1006 SER A N 1
ATOM 7821 C CA . SER A 1 1006 ? 7.179 15.823 -33.098 1.00 86.50 1006 SER A CA 1
ATOM 7822 C C . SER A 1 1006 ? 8.295 16.850 -32.867 1.00 86.50 1006 SER A C 1
ATOM 7824 O O . SER A 1 1006 ? 8.229 17.946 -33.414 1.00 86.50 1006 SER A O 1
ATOM 7826 N N . THR A 1 1007 ? 9.359 16.490 -32.141 1.00 82.94 1007 THR A N 1
ATOM 7827 C CA . THR A 1 1007 ? 10.538 17.352 -31.930 1.00 82.94 1007 THR A CA 1
ATOM 7828 C C . THR A 1 1007 ? 11.378 17.503 -33.201 1.00 82.94 1007 THR A C 1
ATOM 7830 O O . THR A 1 1007 ? 11.978 18.553 -33.406 1.00 82.94 1007 THR A O 1
ATOM 7833 N N . ALA A 1 1008 ? 11.411 16.484 -34.067 1.00 81.94 1008 ALA A N 1
ATOM 7834 C CA . ALA A 1 1008 ? 12.086 16.542 -35.364 1.00 81.94 1008 ALA A CA 1
ATOM 7835 C C . ALA A 1 1008 ? 11.373 17.469 -36.368 1.00 81.94 1008 ALA A C 1
ATOM 7837 O O . ALA A 1 1008 ? 12.039 18.138 -37.155 1.00 81.94 1008 ALA A O 1
ATOM 7838 N N . VAL A 1 1009 ? 10.037 17.524 -36.327 1.00 83.19 1009 VAL A N 1
ATOM 7839 C CA . VAL A 1 1009 ? 9.201 18.342 -37.232 1.00 83.19 1009 VAL A CA 1
ATOM 7840 C C . VAL A 1 1009 ? 8.941 19.757 -36.684 1.00 83.19 1009 VAL A C 1
ATOM 7842 O O . VAL A 1 1009 ? 8.678 20.682 -37.451 1.00 83.19 1009 VAL A O 1
ATOM 7845 N N . ALA A 1 1010 ? 9.021 19.969 -35.367 1.00 77.75 1010 ALA A N 1
ATOM 7846 C CA . ALA A 1 1010 ? 8.786 21.278 -34.757 1.00 77.75 1010 ALA A CA 1
ATOM 7847 C C . ALA A 1 1010 ? 9.877 22.314 -35.127 1.00 77.75 1010 ALA A C 1
ATOM 7849 O O . ALA A 1 1010 ? 11.064 21.981 -35.114 1.00 77.75 1010 ALA A O 1
ATOM 7850 N N . PRO A 1 1011 ? 9.524 23.595 -35.370 1.00 64.12 1011 PRO A N 1
ATOM 7851 C CA . PRO A 1 1011 ? 10.507 24.656 -35.597 1.00 64.12 1011 PRO A CA 1
ATOM 7852 C C . PRO A 1 1011 ? 11.381 24.916 -34.359 1.00 64.12 1011 PRO A C 1
ATOM 7854 O O . PRO A 1 1011 ? 10.994 25.632 -33.434 1.00 64.12 1011 PRO A O 1
ATOM 7857 N N . SER A 1 1012 ? 12.586 24.345 -34.335 1.00 58.78 1012 SER A N 1
ATOM 7858 C CA . SER A 1 1012 ? 13.570 24.627 -33.285 1.00 58.78 1012 SER A CA 1
ATOM 7859 C C . SER A 1 1012 ? 14.076 26.080 -33.368 1.00 58.78 1012 SER A C 1
ATOM 7861 O O . SER A 1 1012 ? 14.341 26.557 -34.476 1.00 58.78 1012 SER A O 1
ATOM 7863 N N . PRO A 1 1013 ? 14.366 26.760 -32.236 1.00 53.28 1013 PRO A N 1
ATOM 7864 C CA . PRO A 1 1013 ? 15.095 28.036 -32.222 1.00 53.28 1013 PRO A CA 1
ATOM 7865 C C . PRO A 1 1013 ? 16.470 27.992 -32.914 1.00 53.28 1013 PRO A C 1
ATOM 7867 O O . PRO A 1 1013 ? 17.028 29.035 -33.238 1.00 53.28 1013 PRO A O 1
ATOM 7870 N N . SER A 1 1014 ? 17.021 26.795 -33.151 1.00 53.94 1014 SER A N 1
ATOM 7871 C CA . SER A 1 1014 ? 18.242 26.565 -33.939 1.00 53.94 1014 SER A CA 1
ATOM 7872 C C . SER A 1 1014 ? 18.009 26.379 -35.451 1.00 53.94 1014 SER A C 1
ATOM 7874 O O . SER A 1 1014 ? 18.937 26.002 -36.164 1.00 53.94 1014 SER A O 1
ATOM 7876 N N . GLY A 1 1015 ? 16.799 26.647 -35.957 1.00 47.25 1015 GLY A N 1
ATOM 7877 C CA . GLY A 1 1015 ? 16.536 26.818 -37.391 1.00 47.25 1015 GLY A CA 1
ATOM 7878 C C . GLY A 1 1015 ? 16.475 25.534 -38.222 1.00 47.25 1015 GLY A C 1
ATOM 7879 O O . GLY A 1 1015 ? 16.816 25.564 -39.402 1.00 47.25 1015 GLY A O 1
ATOM 7880 N N . ARG A 1 1016 ? 16.063 24.403 -37.634 1.00 60.31 1016 ARG A N 1
ATOM 7881 C CA . ARG A 1 1016 ? 15.819 23.147 -38.365 1.00 60.31 1016 ARG A CA 1
ATOM 7882 C C . ARG A 1 1016 ? 14.491 22.516 -37.958 1.00 60.31 1016 ARG A C 1
ATOM 7884 O O . ARG A 1 1016 ? 14.213 22.394 -36.768 1.00 60.31 1016 ARG A O 1
ATOM 7891 N N . ALA A 1 1017 ? 13.740 22.103 -38.972 1.00 73.44 1017 ALA A N 1
ATOM 7892 C CA . ALA A 1 1017 ? 12.620 21.175 -38.927 1.00 73.44 1017 ALA A CA 1
ATOM 7893 C C . ALA A 1 1017 ? 12.845 20.179 -40.076 1.00 73.44 1017 ALA A C 1
ATOM 7895 O O . ALA A 1 1017 ? 13.214 20.597 -41.177 1.00 73.44 1017 ALA A O 1
ATOM 7896 N N . LEU A 1 1018 ? 12.701 18.882 -39.815 1.00 82.56 1018 LEU A N 1
ATOM 7897 C CA . LEU A 1 1018 ? 12.905 17.824 -40.806 1.00 82.56 1018 LEU A CA 1
ATOM 7898 C C . LEU A 1 1018 ? 11.604 17.570 -41.594 1.00 82.56 1018 LEU A C 1
ATOM 7900 O O . LEU A 1 1018 ? 10.524 17.608 -40.998 1.00 82.56 1018 LEU A O 1
ATOM 7904 N N . PRO A 1 1019 ? 11.674 17.327 -42.918 1.00 84.50 1019 PRO A N 1
ATOM 7905 C CA . PRO A 1 1019 ? 10.497 17.004 -43.720 1.00 84.50 1019 PRO A CA 1
ATOM 7906 C C . PRO A 1 1019 ? 9.904 15.635 -43.325 1.00 84.50 1019 PRO A C 1
ATOM 7908 O O . PRO A 1 1019 ? 10.644 14.766 -42.861 1.00 84.50 1019 PRO A O 1
ATOM 7911 N N . PRO A 1 1020 ? 8.598 15.386 -43.555 1.00 84.44 1020 PRO A N 1
ATOM 7912 C CA . PRO A 1 1020 ? 7.966 14.100 -43.232 1.00 84.44 1020 PRO A CA 1
ATOM 7913 C C . PRO A 1 1020 ? 8.627 12.885 -43.904 1.00 84.44 1020 PRO A C 1
ATOM 7915 O O . PRO A 1 1020 ? 8.651 11.803 -43.326 1.00 84.44 1020 PRO A O 1
ATOM 7918 N N . GLU A 1 1021 ? 9.242 13.067 -45.074 1.00 87.56 1021 GLU A N 1
ATOM 7919 C CA . GLU A 1 1021 ? 9.903 11.974 -45.800 1.00 87.56 1021 GLU A CA 1
ATOM 7920 C C . GLU A 1 1021 ? 11.349 11.701 -45.341 1.00 87.56 1021 GLU A C 1
ATOM 7922 O O . GLU A 1 1021 ? 12.049 10.900 -45.956 1.00 87.56 1021 GLU A O 1
ATOM 7927 N N . THR A 1 1022 ? 11.830 12.345 -44.267 1.00 88.81 1022 THR A N 1
ATOM 7928 C CA . THR A 1 1022 ? 13.152 12.039 -43.693 1.00 88.81 1022 THR A CA 1
ATOM 7929 C C . THR A 1 1022 ? 13.208 10.595 -43.186 1.00 88.81 1022 THR A C 1
ATOM 7931 O O . THR A 1 1022 ? 12.380 10.165 -42.377 1.00 88.81 1022 THR A O 1
ATOM 7934 N N . GLU A 1 1023 ? 14.236 9.863 -43.622 1.00 89.69 1023 GLU A N 1
ATOM 7935 C CA . GLU A 1 1023 ? 14.516 8.497 -43.179 1.00 89.69 1023 GLU A CA 1
ATOM 7936 C C . GLU A 1 1023 ? 14.858 8.437 -41.683 1.00 89.69 1023 GLU A C 1
ATOM 7938 O O . GLU A 1 1023 ? 15.625 9.249 -41.151 1.00 89.69 1023 GLU A O 1
ATOM 7943 N N . CYS A 1 1024 ? 14.294 7.436 -41.013 1.00 89.88 1024 CYS A N 1
ATOM 7944 C CA . CYS A 1 1024 ? 14.426 7.174 -39.588 1.00 89.88 1024 CYS A CA 1
ATOM 7945 C C . CYS A 1 1024 ? 15.161 5.850 -39.344 1.00 89.88 1024 CYS A C 1
ATOM 7947 O O . CYS A 1 1024 ? 14.853 4.829 -39.966 1.00 89.88 1024 CYS A O 1
ATOM 7949 N N . PHE A 1 1025 ? 16.101 5.844 -38.395 1.00 89.31 1025 PHE A N 1
ATOM 7950 C CA . PHE A 1 1025 ? 16.961 4.688 -38.128 1.00 89.31 1025 PHE A CA 1
ATOM 7951 C C . PHE A 1 1025 ? 16.961 4.249 -36.664 1.00 89.31 1025 PHE A C 1
ATOM 7953 O O . PHE A 1 1025 ? 17.122 5.059 -35.750 1.00 89.31 1025 PHE A O 1
ATOM 7960 N N . PHE A 1 1026 ? 16.874 2.932 -36.462 1.00 86.94 1026 PHE A N 1
ATOM 7961 C CA . PHE A 1 1026 ? 17.089 2.268 -35.173 1.00 86.94 1026 PHE A CA 1
ATOM 7962 C C . PHE A 1 1026 ? 18.344 1.368 -35.168 1.00 86.94 1026 PHE A C 1
ATOM 7964 O O . PHE A 1 1026 ? 18.775 0.925 -34.108 1.00 86.94 1026 PHE A O 1
ATOM 7971 N N . ALA A 1 1027 ? 18.982 1.133 -36.320 1.00 83.69 1027 ALA A N 1
ATOM 7972 C CA . ALA A 1 1027 ? 20.327 0.553 -36.416 1.00 83.69 1027 ALA A CA 1
ATOM 7973 C C . ALA A 1 1027 ? 21.407 1.643 -36.564 1.00 83.69 1027 ALA A C 1
ATOM 7975 O O . ALA A 1 1027 ? 21.119 2.771 -36.965 1.00 83.69 1027 ALA A O 1
ATOM 7976 N N . HIS A 1 1028 ? 22.672 1.329 -36.253 1.00 80.44 1028 HIS A N 1
ATOM 7977 C CA . HIS A 1 1028 ? 23.760 2.276 -36.506 1.00 80.44 1028 HIS A CA 1
ATOM 7978 C C . HIS A 1 1028 ? 24.061 2.372 -38.002 1.00 80.44 1028 HIS A C 1
ATOM 7980 O O . HIS A 1 1028 ? 24.635 1.450 -38.573 1.00 80.44 1028 HIS A O 1
ATOM 7986 N N . GLN A 1 1029 ? 23.757 3.521 -38.604 1.00 77.81 1029 GLN A N 1
ATOM 7987 C CA . GLN A 1 1029 ? 24.248 3.868 -39.934 1.00 77.81 1029 GLN A CA 1
ATOM 7988 C C . GLN A 1 1029 ? 25.504 4.749 -39.815 1.00 77.81 1029 GLN A C 1
ATOM 7990 O O . GLN A 1 1029 ? 25.392 5.888 -39.363 1.00 77.81 1029 GLN A O 1
ATOM 7995 N N . PRO A 1 1030 ? 26.710 4.259 -40.173 1.00 71.69 1030 PRO A N 1
ATOM 7996 C CA . PRO A 1 1030 ? 27.953 5.031 -40.061 1.00 71.69 1030 PRO A CA 1
ATOM 7997 C C . PRO A 1 1030 ? 28.146 6.055 -41.194 1.00 71.69 1030 PRO A C 1
ATOM 7999 O O . PRO A 1 1030 ? 29.065 6.865 -41.123 1.00 71.69 1030 PRO A O 1
ATOM 8002 N N . LEU A 1 1031 ? 27.301 6.009 -42.232 1.00 75.19 1031 LEU A N 1
ATOM 8003 C CA . LEU A 1 1031 ? 27.332 6.896 -43.404 1.00 75.19 1031 LEU A CA 1
ATOM 8004 C C . LEU A 1 1031 ? 26.108 7.830 -43.496 1.00 75.19 1031 LEU A C 1
ATOM 8006 O O . LEU A 1 1031 ? 26.001 8.590 -44.454 1.00 75.19 1031 LEU A O 1
ATOM 8010 N N . ALA A 1 1032 ? 25.183 7.777 -42.532 1.00 74.31 1032 ALA A N 1
ATOM 8011 C CA . ALA A 1 1032 ? 23.998 8.632 -42.526 1.00 74.31 1032 ALA A CA 1
ATOM 8012 C C . ALA A 1 1032 ? 24.347 10.056 -42.062 1.00 74.31 1032 ALA A C 1
ATOM 8014 O O . ALA A 1 1032 ? 24.941 10.247 -40.999 1.00 74.31 1032 ALA A O 1
ATOM 8015 N N . ASP A 1 1033 ? 23.957 11.059 -42.850 1.00 75.44 1033 ASP A N 1
ATOM 8016 C CA . ASP A 1 1033 ? 24.161 12.468 -42.517 1.00 75.44 1033 ASP A CA 1
ATOM 8017 C C . ASP A 1 1033 ? 23.088 12.934 -41.500 1.00 75.44 1033 ASP A C 1
ATOM 8019 O O . ASP A 1 1033 ? 21.888 12.905 -41.811 1.00 75.44 1033 ASP A O 1
ATOM 8023 N N . PRO A 1 1034 ? 23.479 13.392 -40.291 1.00 71.69 1034 PRO A N 1
ATOM 8024 C CA . PRO A 1 1034 ? 22.556 13.811 -39.232 1.00 71.69 1034 PRO A CA 1
ATOM 8025 C C . PRO A 1 1034 ? 21.856 15.157 -39.505 1.00 71.69 1034 PRO A C 1
ATOM 8027 O O . PRO A 1 1034 ? 21.178 15.691 -38.625 1.00 71.69 1034 PRO A O 1
ATOM 8030 N N . THR A 1 1035 ? 22.041 15.756 -40.684 1.00 71.50 1035 THR A N 1
ATOM 8031 C CA . THR A 1 1035 ? 21.290 16.933 -41.143 1.00 71.50 1035 THR A CA 1
ATOM 8032 C C . THR A 1 1035 ? 20.054 16.583 -41.973 1.00 71.50 1035 THR A C 1
ATOM 8034 O O . THR A 1 1035 ? 19.153 17.416 -42.053 1.00 71.50 1035 THR A O 1
ATOM 8037 N N . ILE A 1 1036 ? 19.987 15.368 -42.534 1.00 79.62 1036 ILE A N 1
ATOM 8038 C CA . ILE A 1 1036 ? 18.891 14.890 -43.403 1.00 79.62 1036 ILE A CA 1
ATOM 8039 C C . ILE A 1 1036 ? 18.222 13.589 -42.916 1.00 79.62 1036 ILE A C 1
ATOM 8041 O O . ILE A 1 1036 ? 17.165 13.226 -43.431 1.00 79.62 1036 ILE A O 1
ATOM 8045 N N . THR A 1 1037 ? 18.795 12.915 -41.911 1.00 83.50 1037 THR A N 1
ATOM 8046 C CA . THR A 1 1037 ? 18.301 11.645 -41.337 1.00 83.50 1037 THR A CA 1
ATOM 8047 C C . THR A 1 1037 ? 17.996 11.768 -39.839 1.00 83.50 1037 THR A C 1
ATOM 8049 O O . THR A 1 1037 ? 18.583 12.605 -39.148 1.00 83.50 1037 THR A O 1
ATOM 8052 N N . LEU A 1 1038 ? 17.089 10.931 -39.316 1.00 86.12 1038 LEU A N 1
ATOM 8053 C CA . LEU A 1 1038 ? 16.688 10.926 -37.904 1.00 86.12 1038 LEU A CA 1
ATOM 8054 C C . LEU A 1 1038 ? 17.127 9.640 -37.179 1.00 86.12 1038 LEU A C 1
ATOM 8056 O O . LEU A 1 1038 ? 16.576 8.559 -37.384 1.00 86.12 1038 LEU A O 1
ATOM 8060 N N . ASP A 1 1039 ? 18.096 9.764 -36.271 1.00 84.56 1039 ASP A N 1
ATOM 8061 C CA . ASP A 1 1039 ? 18.533 8.668 -35.398 1.00 84.56 1039 ASP A CA 1
ATOM 8062 C C . ASP A 1 1039 ? 17.604 8.523 -34.179 1.00 84.56 1039 ASP A C 1
ATOM 8064 O O . ASP A 1 1039 ? 17.570 9.380 -33.289 1.00 84.56 1039 ASP A O 1
ATOM 8068 N N . LEU A 1 1040 ? 16.856 7.419 -34.127 1.00 88.06 1040 LEU A N 1
ATOM 8069 C CA . LEU A 1 1040 ? 15.912 7.100 -33.054 1.00 88.06 1040 LEU A CA 1
ATOM 8070 C C . LEU A 1 1040 ? 16.508 6.177 -31.978 1.00 88.06 1040 LEU A C 1
ATOM 8072 O O . LEU A 1 1040 ? 15.897 5.998 -30.919 1.00 88.06 1040 LEU A O 1
ATOM 8076 N N . ARG A 1 1041 ? 17.736 5.669 -32.161 1.00 85.31 1041 ARG A N 1
ATOM 8077 C CA . ARG A 1 1041 ? 18.447 4.877 -31.137 1.00 85.31 1041 ARG A CA 1
ATOM 8078 C C . ARG A 1 1041 ? 18.551 5.570 -29.777 1.00 85.31 1041 ARG A C 1
ATOM 8080 O O . ARG A 1 1041 ? 18.391 4.868 -28.782 1.00 85.31 1041 ARG A O 1
ATOM 808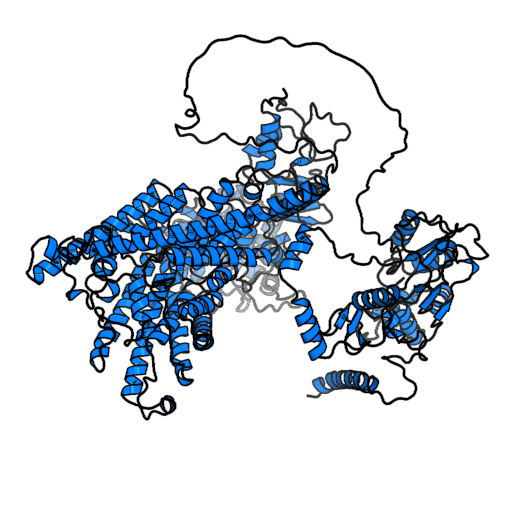7 N N . PRO A 1 1042 ? 18.768 6.899 -29.665 1.00 82.94 1042 PRO A N 1
ATOM 8088 C CA . PRO A 1 1042 ? 18.813 7.571 -28.367 1.00 82.94 1042 PRO A CA 1
ATOM 8089 C C . PRO A 1 1042 ? 17.475 7.578 -27.613 1.00 82.94 1042 PRO A C 1
ATOM 8091 O O . PRO A 1 1042 ? 17.471 7.923 -26.436 1.00 82.94 1042 PRO A O 1
ATOM 8094 N N . TRP A 1 1043 ? 16.358 7.241 -28.264 1.00 83.88 1043 TRP A N 1
ATOM 8095 C CA . TRP A 1 1043 ? 15.011 7.185 -27.678 1.00 83.88 1043 TRP A CA 1
ATOM 8096 C C . TRP A 1 1043 ? 14.546 5.747 -27.396 1.00 83.88 1043 TRP A C 1
ATOM 8098 O O . TRP A 1 1043 ? 13.744 5.526 -26.494 1.00 83.88 1043 TRP A O 1
ATOM 8108 N N . MET A 1 1044 ? 15.088 4.771 -28.126 1.00 86.56 1044 MET A N 1
ATOM 8109 C CA . MET A 1 1044 ? 14.900 3.337 -27.899 1.00 86.56 1044 MET A CA 1
ATOM 8110 C C . MET A 1 1044 ? 15.629 2.845 -26.635 1.00 86.56 1044 MET A C 1
ATOM 8112 O O . MET A 1 1044 ? 16.761 3.241 -26.358 1.00 86.56 1044 MET A O 1
ATOM 8116 N N . ASP A 1 1045 ? 15.004 1.919 -25.905 1.00 86.44 1045 ASP A N 1
ATOM 8117 C CA . ASP A 1 1045 ? 15.688 1.042 -24.953 1.00 86.44 1045 ASP A CA 1
ATOM 8118 C C . ASP A 1 1045 ? 16.421 -0.056 -25.722 1.00 86.44 1045 ASP A C 1
ATOM 8120 O O . ASP A 1 1045 ? 15.784 -0.897 -26.352 1.00 86.44 1045 ASP A O 1
ATOM 8124 N N . GLN A 1 1046 ? 17.749 -0.034 -25.696 1.00 85.62 1046 GLN A N 1
ATOM 8125 C CA . GLN A 1 1046 ? 18.592 -1.007 -26.404 1.00 85.62 1046 GLN A CA 1
ATOM 8126 C C . GLN A 1 1046 ? 18.880 -2.252 -25.550 1.00 85.62 1046 GLN A C 1
ATOM 8128 O O . GLN A 1 1046 ? 19.553 -3.177 -25.991 1.00 85.62 1046 GLN A O 1
ATOM 8133 N N . THR A 1 1047 ? 18.399 -2.270 -24.303 1.00 85.88 1047 THR A N 1
ATOM 8134 C CA . THR A 1 1047 ? 18.656 -3.324 -23.316 1.00 85.88 1047 THR A CA 1
ATOM 8135 C C . THR A 1 1047 ? 17.384 -3.702 -22.537 1.00 85.88 1047 THR A C 1
ATOM 8137 O O . THR A 1 1047 ? 17.420 -3.730 -21.301 1.00 85.88 1047 THR A O 1
ATOM 8140 N N . PRO A 1 1048 ? 16.243 -3.979 -23.208 1.00 88.88 1048 PRO A N 1
ATOM 8141 C CA . PRO A 1 1048 ? 15.049 -4.459 -22.522 1.00 88.88 1048 PRO A CA 1
ATOM 8142 C C . PRO A 1 1048 ? 15.350 -5.795 -21.830 1.00 88.88 1048 PRO A C 1
ATOM 8144 O O . PRO A 1 1048 ? 16.157 -6.589 -22.313 1.00 88.88 1048 PRO A O 1
ATOM 8147 N N . ILE A 1 1049 ? 14.696 -6.074 -20.699 1.00 89.94 1049 ILE A N 1
ATOM 8148 C CA . ILE A 1 1049 ? 14.868 -7.376 -20.046 1.00 89.94 1049 ILE A CA 1
ATOM 8149 C C . ILE A 1 1049 ? 14.223 -8.461 -20.914 1.00 89.94 1049 ILE A C 1
ATOM 8151 O O . ILE A 1 1049 ? 13.032 -8.398 -21.231 1.00 89.94 1049 ILE A O 1
ATOM 8155 N N . THR A 1 1050 ? 15.031 -9.463 -21.253 1.00 92.81 1050 THR A N 1
ATOM 8156 C CA . THR A 1 1050 ? 14.657 -10.638 -22.041 1.00 92.81 1050 THR A CA 1
ATOM 8157 C C . THR A 1 1050 ? 14.718 -11.918 -21.209 1.00 92.81 1050 THR A C 1
ATOM 8159 O O . THR A 1 1050 ? 15.651 -12.097 -20.424 1.00 92.81 1050 THR A O 1
ATOM 8162 N N . LEU A 1 1051 ? 13.787 -12.846 -21.437 1.00 94.38 1051 LEU A N 1
ATOM 8163 C CA . LEU A 1 1051 ? 13.877 -14.248 -21.001 1.00 94.38 1051 LEU A CA 1
ATOM 8164 C C . LEU A 1 1051 ? 13.693 -15.208 -22.186 1.00 94.38 1051 LEU A C 1
ATOM 8166 O O . LEU A 1 1051 ? 13.321 -14.804 -23.285 1.00 94.38 1051 LEU A O 1
ATOM 8170 N N . ASN A 1 1052 ? 13.946 -16.496 -21.959 1.00 93.75 1052 ASN A N 1
ATOM 8171 C CA . ASN A 1 1052 ? 13.641 -17.545 -22.927 1.00 93.75 1052 ASN A CA 1
ATOM 8172 C C . ASN A 1 1052 ? 12.128 -17.841 -22.946 1.00 93.75 1052 ASN A C 1
ATOM 8174 O O . ASN A 1 1052 ? 11.502 -17.837 -21.886 1.00 93.75 1052 ASN A O 1
ATOM 8178 N N . SER A 1 1053 ? 11.536 -18.153 -24.105 1.00 91.31 1053 SER A N 1
ATOM 8179 C CA . SER A 1 1053 ? 10.081 -18.399 -24.201 1.00 91.31 1053 SER A CA 1
ATOM 8180 C C . SER A 1 1053 ? 9.615 -19.614 -23.379 1.00 91.31 1053 SER A C 1
ATOM 8182 O O . SER A 1 1053 ? 8.484 -19.656 -22.897 1.00 91.31 1053 SER A O 1
ATOM 8184 N N . ARG A 1 1054 ? 10.512 -20.582 -23.152 1.00 90.56 1054 ARG A N 1
ATOM 8185 C CA . ARG A 1 1054 ? 10.265 -21.828 -22.404 1.00 90.56 1054 ARG A CA 1
ATOM 8186 C C . ARG A 1 1054 ? 10.461 -21.685 -20.892 1.00 90.56 1054 ARG A C 1
ATOM 8188 O O . ARG A 1 1054 ? 10.473 -22.683 -20.177 1.00 90.56 1054 ARG A O 1
ATOM 8195 N N . THR A 1 1055 ? 10.684 -20.469 -20.390 1.00 91.31 1055 THR A N 1
ATOM 8196 C CA . THR A 1 1055 ? 10.734 -20.200 -18.946 1.00 91.31 1055 THR A CA 1
ATOM 8197 C C . THR A 1 1055 ? 9.373 -20.483 -18.298 1.00 91.31 1055 THR A C 1
ATOM 8199 O O . THR A 1 1055 ? 8.344 -20.180 -18.894 1.00 91.31 1055 THR A O 1
ATOM 8202 N N . SER A 1 1056 ? 9.362 -21.048 -17.084 1.00 90.12 1056 SER A N 1
ATOM 8203 C CA . SER A 1 1056 ? 8.131 -21.241 -16.299 1.00 90.12 1056 SER A CA 1
ATOM 8204 C C . SER A 1 1056 ? 7.504 -19.897 -15.917 1.00 90.12 1056 SER A C 1
ATOM 8206 O O . SER A 1 1056 ? 8.197 -18.957 -15.506 1.00 90.12 1056 SER A O 1
ATOM 8208 N N . PHE A 1 1057 ? 6.177 -19.823 -16.014 1.00 87.81 1057 PHE A N 1
ATOM 8209 C CA . PHE A 1 1057 ? 5.382 -18.641 -15.684 1.00 87.81 1057 PHE A CA 1
ATOM 8210 C C . PHE A 1 1057 ? 5.595 -18.147 -14.242 1.00 87.81 1057 PHE A C 1
ATOM 8212 O O . PHE A 1 1057 ? 5.554 -16.937 -14.000 1.00 87.81 1057 PHE A O 1
ATOM 8219 N N . GLN A 1 1058 ? 5.952 -19.034 -13.303 1.00 86.25 1058 GLN A N 1
ATOM 8220 C CA . GLN A 1 1058 ? 6.279 -18.641 -11.929 1.00 86.25 1058 GLN A CA 1
ATOM 8221 C C . GLN A 1 1058 ? 7.473 -17.676 -11.860 1.00 86.25 1058 GLN A C 1
ATOM 8223 O O . GLN A 1 1058 ? 7.395 -16.683 -11.142 1.00 86.25 1058 GLN A O 1
ATOM 8228 N N . LEU A 1 1059 ? 8.547 -17.899 -12.633 1.00 89.19 1059 LEU A N 1
ATOM 8229 C CA . LEU A 1 1059 ? 9.711 -16.996 -12.636 1.00 89.19 1059 LEU A CA 1
ATOM 8230 C C . LEU A 1 1059 ? 9.365 -15.623 -13.235 1.00 89.19 1059 LEU A C 1
ATOM 8232 O O . LEU A 1 1059 ? 9.892 -14.599 -12.797 1.00 89.19 1059 LEU A O 1
ATOM 8236 N N . VAL A 1 1060 ? 8.448 -15.588 -14.205 1.00 89.81 1060 VAL A N 1
ATOM 8237 C CA . VAL A 1 1060 ? 7.938 -14.335 -14.774 1.00 89.81 1060 VAL A CA 1
ATOM 8238 C C . VAL A 1 1060 ? 7.124 -13.560 -13.737 1.00 89.81 1060 VAL A C 1
ATOM 8240 O O . VAL A 1 1060 ? 7.403 -12.375 -13.539 1.00 89.81 1060 VAL A O 1
ATOM 8243 N N . ARG A 1 1061 ? 6.200 -14.218 -13.016 1.00 86.44 1061 ARG A N 1
ATOM 8244 C CA . ARG A 1 1061 ? 5.464 -13.624 -11.881 1.00 86.44 1061 ARG A CA 1
ATOM 8245 C C . ARG A 1 1061 ? 6.433 -12.991 -10.878 1.00 86.44 1061 ARG A C 1
ATOM 8247 O O . ARG A 1 1061 ? 6.341 -11.798 -10.586 1.00 86.44 1061 ARG A O 1
ATOM 8254 N N . ASP A 1 1062 ? 7.425 -13.774 -10.457 1.00 85.56 1062 ASP A N 1
ATOM 8255 C CA . ASP A 1 1062 ? 8.475 -13.395 -9.511 1.00 85.56 1062 ASP A CA 1
ATOM 8256 C C . ASP A 1 1062 ? 9.230 -12.128 -9.946 1.00 85.56 1062 ASP A C 1
ATOM 8258 O O . ASP A 1 1062 ? 9.465 -11.222 -9.143 1.00 85.56 1062 ASP A O 1
ATOM 8262 N N . MET A 1 1063 ? 9.589 -12.028 -11.230 1.00 88.00 1063 MET A N 1
ATOM 8263 C CA . MET A 1 1063 ? 10.294 -10.865 -11.773 1.00 88.00 1063 MET A CA 1
ATOM 8264 C C . MET A 1 1063 ? 9.403 -9.620 -11.848 1.00 88.00 1063 MET A C 1
ATOM 8266 O O . MET A 1 1063 ? 9.859 -8.535 -11.479 1.00 88.00 1063 MET A O 1
ATOM 8270 N N . PHE A 1 1064 ? 8.138 -9.747 -12.255 1.00 85.88 1064 PHE A N 1
ATOM 8271 C CA . PHE A 1 1064 ? 7.195 -8.624 -12.243 1.00 85.88 1064 PHE A CA 1
ATOM 8272 C C . PHE A 1 1064 ? 6.928 -8.100 -10.822 1.00 85.88 1064 PHE A C 1
ATOM 8274 O O . PHE A 1 1064 ? 6.923 -6.884 -10.623 1.00 85.88 1064 PHE A O 1
ATOM 8281 N N . GLU A 1 1065 ? 6.775 -8.982 -9.832 1.00 79.62 1065 GLU A N 1
ATOM 8282 C CA . GLU A 1 1065 ? 6.522 -8.628 -8.425 1.00 79.62 1065 GLU A CA 1
ATOM 8283 C C . GLU A 1 1065 ? 7.746 -8.030 -7.719 1.00 79.62 1065 GLU A C 1
ATOM 8285 O O . GLU A 1 1065 ? 7.626 -7.052 -6.975 1.00 79.62 1065 GLU A O 1
ATOM 8290 N N . LYS A 1 1066 ? 8.939 -8.596 -7.939 1.00 78.88 1066 LYS A N 1
ATOM 8291 C CA . LYS A 1 1066 ? 10.151 -8.240 -7.176 1.00 78.88 1066 LYS A CA 1
ATOM 8292 C C . LYS A 1 1066 ? 10.950 -7.110 -7.826 1.00 78.88 1066 LYS A C 1
ATOM 8294 O O . LYS A 1 1066 ? 11.552 -6.311 -7.112 1.00 78.88 1066 LYS A O 1
ATOM 8299 N N . LEU A 1 1067 ? 10.926 -6.992 -9.159 1.00 79.25 1067 LEU A N 1
ATOM 8300 C CA . LEU A 1 1067 ? 11.577 -5.894 -9.894 1.00 79.25 1067 LEU A CA 1
ATOM 8301 C C . LEU A 1 1067 ? 10.603 -4.764 -10.270 1.00 79.25 1067 LEU A C 1
ATOM 8303 O O . LEU A 1 1067 ? 11.047 -3.653 -10.559 1.00 79.25 1067 LEU A O 1
ATOM 8307 N N . GLY A 1 1068 ? 9.287 -5.011 -10.247 1.00 77.56 1068 GLY A N 1
ATOM 8308 C CA . GLY A 1 1068 ? 8.270 -4.022 -10.615 1.00 77.56 1068 GLY A CA 1
ATOM 8309 C C . GLY A 1 1068 ? 8.235 -3.718 -12.116 1.00 77.56 1068 GLY A C 1
ATOM 8310 O O . GLY A 1 1068 ? 8.126 -2.554 -12.497 1.00 77.56 1068 GLY A O 1
ATOM 8311 N N . LEU A 1 1069 ? 8.385 -4.739 -12.967 1.00 84.88 1069 LEU A N 1
ATOM 8312 C CA . LEU A 1 1069 ? 8.488 -4.567 -14.421 1.00 84.88 1069 LEU A CA 1
ATOM 8313 C C . LEU A 1 1069 ? 7.195 -4.004 -15.047 1.00 84.88 1069 LEU A C 1
ATOM 8315 O O . LEU A 1 1069 ? 6.080 -4.284 -14.603 1.00 84.88 1069 LEU A O 1
ATOM 8319 N N . ARG A 1 1070 ? 7.348 -3.233 -16.132 1.00 85.06 1070 ARG A N 1
ATOM 8320 C CA . ARG A 1 1070 ? 6.235 -2.767 -16.985 1.00 85.06 1070 ARG A CA 1
ATOM 8321 C C . ARG A 1 1070 ? 5.892 -3.791 -18.071 1.00 85.06 1070 ARG A C 1
ATOM 8323 O O . ARG A 1 1070 ? 4.715 -4.040 -18.331 1.00 85.06 1070 ARG A O 1
ATOM 8330 N N . TYR A 1 1071 ? 6.925 -4.348 -18.692 1.00 89.88 1071 TYR A N 1
ATOM 8331 C CA . TYR A 1 1071 ? 6.883 -5.353 -19.749 1.00 89.88 1071 TYR A CA 1
ATOM 8332 C C . TYR A 1 1071 ? 8.109 -6.267 -19.628 1.00 89.88 1071 TYR A C 1
ATOM 8334 O O . TYR A 1 1071 ? 9.083 -5.912 -18.959 1.00 89.88 1071 TYR A O 1
ATOM 8342 N N . LEU A 1 1072 ? 8.041 -7.429 -20.268 1.00 92.19 1072 LEU A N 1
ATOM 8343 C CA . LEU A 1 1072 ? 9.101 -8.423 -20.352 1.00 92.19 1072 LEU A CA 1
ATOM 8344 C C . LEU A 1 1072 ? 9.074 -9.029 -21.759 1.00 92.19 1072 LEU A C 1
ATOM 8346 O O . LEU A 1 1072 ? 8.008 -9.422 -22.235 1.00 92.19 1072 LEU A O 1
ATOM 8350 N N . VAL A 1 1073 ? 10.223 -9.059 -22.433 1.00 93.88 1073 VAL A N 1
ATOM 8351 C CA . VAL A 1 1073 ? 10.340 -9.567 -23.809 1.00 93.88 1073 VAL A CA 1
ATOM 8352 C C . VAL A 1 1073 ? 10.828 -11.016 -23.775 1.00 93.88 1073 VAL A C 1
ATOM 8354 O O . VAL A 1 1073 ? 11.623 -11.386 -22.910 1.00 93.88 1073 VAL A O 1
ATOM 8357 N N . PHE A 1 1074 ? 10.378 -11.845 -24.712 1.00 95.19 1074 PHE A N 1
ATOM 8358 C CA . PHE A 1 1074 ? 10.818 -13.233 -24.836 1.00 95.19 1074 PHE A CA 1
ATOM 8359 C C . PHE A 1 1074 ? 11.602 -13.420 -26.125 1.00 95.19 1074 PHE A C 1
ATOM 8361 O O . PHE A 1 1074 ? 11.144 -13.032 -27.199 1.00 95.19 1074 PHE A O 1
ATOM 8368 N N . THR A 1 1075 ? 12.788 -14.011 -26.008 1.00 93.75 1075 THR A N 1
ATOM 8369 C CA . THR A 1 1075 ? 13.712 -14.217 -27.125 1.00 93.75 1075 THR A CA 1
ATOM 8370 C C . THR A 1 1075 ? 14.299 -15.619 -27.104 1.00 93.75 1075 THR A C 1
ATOM 8372 O O . THR A 1 1075 ? 14.841 -16.056 -26.083 1.00 93.75 1075 THR A O 1
ATOM 8375 N N . ASP A 1 1076 ? 14.278 -16.290 -28.250 1.00 92.75 1076 ASP A N 1
ATOM 8376 C CA . ASP A 1 1076 ? 14.897 -17.597 -28.446 1.00 92.75 1076 ASP A CA 1
ATOM 8377 C C . ASP A 1 1076 ? 16.113 -17.441 -29.365 1.00 92.75 1076 ASP A C 1
ATOM 8379 O O . ASP A 1 1076 ? 15.997 -17.083 -30.528 1.00 92.75 1076 ASP A O 1
ATOM 8383 N N . ARG A 1 1077 ? 17.322 -17.659 -28.825 1.00 89.44 1077 ARG A N 1
ATOM 8384 C CA . ARG A 1 1077 ? 18.622 -17.476 -29.522 1.00 89.44 1077 ARG A CA 1
ATOM 8385 C C . ARG A 1 1077 ? 18.914 -16.056 -30.058 1.00 89.44 1077 ARG A C 1
ATOM 8387 O O . ARG A 1 1077 ? 19.980 -15.854 -30.625 1.00 89.44 1077 ARG A O 1
ATOM 8394 N N . GLY A 1 1078 ? 18.027 -15.088 -29.822 1.00 86.50 1078 GLY A N 1
ATOM 8395 C CA . GLY A 1 1078 ? 18.122 -13.692 -30.279 1.00 86.50 1078 GLY A CA 1
ATOM 8396 C C . GLY A 1 1078 ? 16.885 -13.244 -31.067 1.00 86.50 1078 GLY A C 1
ATOM 8397 O O . GLY A 1 1078 ? 16.526 -12.068 -31.030 1.00 86.50 1078 GLY A O 1
ATOM 8398 N N . GLU A 1 1079 ? 16.192 -14.201 -31.690 1.00 92.19 1079 GLU A N 1
ATOM 8399 C CA . GLU A 1 1079 ? 14.911 -14.027 -32.381 1.00 92.19 1079 GLU A CA 1
ATOM 8400 C C . GLU A 1 1079 ? 13.827 -13.613 -31.368 1.00 92.19 1079 GLU A C 1
ATOM 8402 O O . GLU A 1 1079 ? 13.717 -14.212 -30.292 1.00 92.19 1079 GLU A O 1
ATOM 8407 N N . LEU A 1 1080 ? 13.021 -12.597 -31.692 1.00 94.31 1080 LEU A N 1
ATOM 8408 C CA . LEU A 1 1080 ? 11.847 -12.206 -30.909 1.00 94.31 1080 LEU A CA 1
ATOM 8409 C C . LEU A 1 1080 ? 10.783 -13.311 -30.969 1.00 94.31 1080 LEU A C 1
ATOM 8411 O O . LEU A 1 1080 ? 10.243 -13.601 -32.031 1.00 94.31 1080 LEU A O 1
ATOM 8415 N N . ALA A 1 1081 ? 10.459 -13.896 -29.816 1.00 92.31 1081 ALA A N 1
ATOM 8416 C CA . ALA A 1 1081 ? 9.433 -14.928 -29.687 1.00 92.31 1081 ALA A CA 1
ATOM 8417 C C . ALA A 1 1081 ? 8.078 -14.347 -29.239 1.00 92.31 1081 ALA A C 1
ATOM 8419 O O . ALA A 1 1081 ? 7.028 -14.796 -29.700 1.00 92.31 1081 ALA A O 1
ATOM 8420 N N . GLY A 1 1082 ? 8.090 -13.340 -28.357 1.00 92.81 1082 GLY A N 1
ATOM 8421 C CA . GLY A 1 1082 ? 6.867 -12.724 -27.839 1.00 92.81 1082 GLY A CA 1
ATOM 8422 C C . GLY A 1 1082 ? 7.089 -11.644 -26.777 1.00 92.81 1082 GLY A C 1
ATOM 8423 O O . GLY A 1 1082 ? 8.218 -11.244 -26.483 1.00 92.81 1082 GLY A O 1
ATOM 8424 N N . LEU A 1 1083 ? 5.992 -11.178 -26.181 1.00 93.44 1083 LEU A N 1
ATOM 8425 C CA . LEU A 1 1083 ? 5.946 -10.117 -25.169 1.00 93.44 1083 LEU A CA 1
ATOM 8426 C C . LEU A 1 1083 ? 4.913 -10.464 -24.086 1.00 93.44 1083 LEU A C 1
ATOM 8428 O O . LEU A 1 1083 ? 3.863 -11.028 -24.381 1.00 93.44 1083 LEU A O 1
ATOM 8432 N N . LEU A 1 1084 ? 5.179 -10.071 -22.839 1.00 91.62 1084 LEU A N 1
ATOM 8433 C CA . LEU A 1 1084 ? 4.176 -10.034 -21.771 1.00 91.62 1084 LEU A CA 1
ATOM 8434 C C . LEU A 1 1084 ? 4.264 -8.696 -21.028 1.00 91.62 1084 LEU A C 1
ATOM 8436 O O . LEU A 1 1084 ? 5.355 -8.179 -20.775 1.00 91.62 1084 LEU A O 1
ATOM 8440 N N . THR A 1 1085 ? 3.128 -8.123 -20.646 1.00 88.62 1085 THR A N 1
ATOM 8441 C CA . THR A 1 1085 ? 3.044 -6.902 -19.837 1.00 88.62 1085 THR A CA 1
ATOM 8442 C C . THR A 1 1085 ? 2.469 -7.175 -18.449 1.00 88.62 1085 THR A C 1
ATOM 8444 O O . THR A 1 1085 ? 1.865 -8.214 -18.181 1.00 88.62 1085 THR A O 1
ATOM 8447 N N . LYS A 1 1086 ? 2.601 -6.193 -17.546 1.00 84.38 1086 LYS A N 1
ATOM 8448 C CA . LYS A 1 1086 ? 2.008 -6.266 -16.200 1.00 84.38 1086 LYS A CA 1
ATOM 8449 C C . LYS A 1 1086 ? 0.480 -6.460 -16.232 1.00 84.38 1086 LYS A C 1
ATOM 8451 O O . LYS A 1 1086 ? -0.076 -6.986 -15.273 1.00 84.38 1086 LYS A O 1
ATOM 8456 N N . LYS A 1 1087 ? -0.201 -6.032 -17.307 1.00 80.56 1087 LYS A N 1
ATOM 8457 C CA . LYS A 1 1087 ? -1.645 -6.252 -17.478 1.00 80.56 1087 LYS A CA 1
ATOM 8458 C C . LYS A 1 1087 ? -1.964 -7.711 -17.762 1.00 80.56 1087 LYS A C 1
ATOM 8460 O O . LYS A 1 1087 ? -2.878 -8.237 -17.152 1.00 80.56 1087 LYS A O 1
ATOM 8465 N N . ASP A 1 1088 ? -1.207 -8.336 -18.648 1.00 81.75 1088 ASP A N 1
ATOM 8466 C CA . ASP A 1 1088 ? -1.501 -9.677 -19.158 1.00 81.75 1088 ASP A CA 1
ATOM 8467 C C . ASP A 1 1088 ? -1.184 -10.720 -18.073 1.00 81.75 1088 ASP A C 1
ATOM 8469 O O . ASP A 1 1088 ? -1.954 -11.644 -17.838 1.00 81.75 1088 ASP A O 1
ATOM 8473 N N . LEU A 1 1089 ? -0.127 -10.476 -17.288 1.00 82.56 1089 LEU A N 1
ATOM 8474 C CA . LEU A 1 1089 ? 0.123 -11.196 -16.037 1.00 82.56 1089 LEU A CA 1
ATOM 8475 C C . LEU A 1 1089 ? -1.014 -11.007 -15.013 1.00 82.56 1089 LEU A C 1
ATOM 8477 O O . LEU A 1 1089 ? -1.461 -11.979 -14.414 1.00 82.56 1089 LEU A O 1
ATOM 8481 N N . TRP A 1 1090 ? -1.498 -9.776 -14.799 1.00 78.75 1090 TRP A N 1
ATOM 8482 C CA . TRP A 1 1090 ? -2.622 -9.518 -13.883 1.00 78.75 1090 TRP A CA 1
ATOM 8483 C C . TRP A 1 1090 ? -3.919 -10.194 -14.352 1.00 78.75 1090 TRP A C 1
ATOM 8485 O O . TRP A 1 1090 ? -4.661 -10.711 -13.524 1.00 78.75 1090 TRP A O 1
ATOM 8495 N N . TYR A 1 1091 ? -4.157 -10.212 -15.663 1.00 75.06 1091 TYR A N 1
ATOM 8496 C CA . TYR A 1 1091 ? -5.280 -10.867 -16.324 1.00 75.06 1091 TYR A CA 1
ATOM 8497 C C . TYR A 1 1091 ? -5.232 -12.372 -16.031 1.00 75.06 1091 TYR A C 1
ATOM 8499 O O . TYR A 1 1091 ? -6.057 -12.859 -15.268 1.00 75.06 1091 TYR A O 1
ATOM 8507 N N . VAL A 1 1092 ? -4.177 -13.075 -16.454 1.00 76.25 1092 VAL A N 1
ATOM 8508 C CA . VAL A 1 1092 ? -4.006 -14.528 -16.238 1.00 76.25 1092 VAL A CA 1
ATOM 8509 C C . VAL A 1 1092 ? -4.082 -14.942 -14.757 1.00 76.25 1092 VAL A C 1
ATOM 8511 O O . VAL A 1 1092 ? -4.589 -16.015 -14.446 1.00 76.25 1092 VAL A O 1
ATOM 8514 N N . LEU A 1 1093 ? -3.627 -14.097 -13.823 1.00 74.38 1093 LEU A N 1
ATOM 8515 C CA . LEU A 1 1093 ? -3.703 -14.369 -12.378 1.00 74.38 1093 LEU A CA 1
ATOM 8516 C C . LEU A 1 1093 ? -5.090 -14.136 -11.741 1.00 74.38 1093 LEU A C 1
ATOM 8518 O O . LEU A 1 1093 ? -5.272 -14.493 -10.578 1.00 74.38 1093 LEU A O 1
ATOM 8522 N N . ASN A 1 1094 ? -6.045 -13.520 -12.447 1.00 65.62 1094 ASN A N 1
ATOM 8523 C CA . ASN A 1 1094 ? -7.423 -13.304 -11.972 1.00 65.62 1094 ASN A CA 1
ATOM 8524 C C . ASN A 1 1094 ? -8.489 -13.968 -12.874 1.00 65.62 1094 ASN A C 1
ATOM 8526 O O . ASN A 1 1094 ? -9.598 -14.207 -12.408 1.00 65.62 1094 ASN A O 1
ATOM 8530 N N . GLU A 1 1095 ? -8.159 -14.315 -14.121 1.00 54.00 1095 GLU A N 1
ATOM 8531 C CA . GLU A 1 1095 ? -9.023 -15.043 -15.072 1.00 54.00 1095 GLU A CA 1
ATOM 8532 C C . GLU A 1 1095 ? -9.424 -16.441 -14.577 1.00 54.00 1095 GLU A C 1
ATOM 8534 O O . GLU A 1 1095 ? -10.461 -16.953 -14.980 1.00 54.00 1095 GLU A O 1
ATOM 8539 N N . GLY A 1 1096 ? -8.657 -17.050 -13.663 1.00 43.41 1096 GLY A N 1
ATOM 8540 C CA . GLY A 1 1096 ? -8.970 -18.369 -13.092 1.00 43.41 1096 GLY A CA 1
ATOM 8541 C C . GLY A 1 1096 ? -10.297 -18.457 -12.317 1.00 43.41 1096 GLY A C 1
ATOM 8542 O O . GLY A 1 1096 ? -10.734 -19.566 -12.012 1.00 43.41 1096 GLY A O 1
ATOM 8543 N N . ASP A 1 1097 ? -10.942 -17.321 -12.022 1.00 36.59 1097 ASP A N 1
ATOM 8544 C CA . ASP A 1 1097 ? -12.297 -17.246 -11.454 1.00 36.59 1097 ASP A CA 1
ATOM 8545 C C . ASP A 1 1097 ? -13.412 -17.136 -12.530 1.00 36.59 1097 ASP A C 1
ATOM 8547 O O . ASP A 1 1097 ? -14.593 -17.214 -12.188 1.00 36.59 1097 ASP A O 1
ATOM 8551 N N . PHE A 1 1098 ? -13.084 -16.978 -13.823 1.00 31.61 1098 PHE A N 1
ATOM 8552 C CA . PHE A 1 1098 ? -14.055 -16.857 -14.921 1.00 31.61 1098 PHE A CA 1
ATOM 8553 C C . PHE A 1 1098 ? -14.152 -18.130 -15.781 1.00 31.61 1098 PHE A C 1
ATOM 8555 O O . PHE A 1 1098 ? -13.302 -18.422 -16.616 1.00 31.61 1098 PHE A O 1
ATOM 8562 N N . GLY A 1 1099 ? -15.278 -18.839 -15.666 1.00 33.91 1099 GLY A N 1
ATOM 8563 C CA . GLY A 1 1099 ? -15.822 -19.609 -16.794 1.00 33.91 1099 GLY A CA 1
ATOM 8564 C C . GLY A 1 1099 ? -15.338 -21.048 -17.008 1.00 33.91 1099 GLY A C 1
ATOM 8565 O O . GLY A 1 1099 ? -15.721 -21.645 -18.014 1.00 33.91 1099 GLY A O 1
ATOM 8566 N N . HIS A 1 1100 ? -14.593 -21.666 -16.087 1.00 31.92 1100 HIS A N 1
ATOM 8567 C CA . HIS A 1 1100 ? -14.495 -23.131 -16.098 1.00 31.92 1100 HIS A CA 1
ATOM 8568 C C . HIS A 1 1100 ? -15.837 -23.744 -15.670 1.00 31.92 1100 HIS A C 1
ATOM 8570 O O . HIS A 1 1100 ? -16.217 -23.687 -14.503 1.00 31.92 1100 HIS A O 1
ATOM 8576 N N . ASN A 1 1101 ? -16.553 -24.343 -16.626 1.00 41.59 1101 ASN A N 1
ATOM 8577 C CA . ASN A 1 1101 ? -17.806 -25.067 -16.388 1.00 41.59 1101 ASN A CA 1
ATOM 8578 C C . ASN A 1 1101 ? -17.543 -26.527 -15.953 1.00 41.59 1101 ASN A C 1
ATOM 8580 O O . ASN A 1 1101 ? -18.261 -27.447 -16.344 1.00 41.59 1101 ASN A O 1
ATOM 8584 N N . ASP A 1 1102 ? -16.458 -26.756 -15.204 1.00 41.53 1102 ASP A N 1
ATOM 8585 C CA . ASP A 1 1102 ? -16.101 -28.075 -14.699 1.00 41.53 1102 ASP A CA 1
ATOM 8586 C C . ASP A 1 1102 ? -16.933 -28.386 -13.446 1.00 41.53 1102 ASP A C 1
ATOM 8588 O O . ASP A 1 1102 ? -16.894 -27.671 -12.443 1.00 41.53 1102 ASP A O 1
ATOM 8592 N N . GLN A 1 1103 ? -17.738 -29.451 -13.516 1.00 39.31 1103 GLN A N 1
ATOM 8593 C CA . GLN A 1 1103 ? -18.677 -29.844 -12.461 1.00 39.31 1103 GLN A CA 1
ATOM 8594 C C . GLN A 1 1103 ? -17.923 -30.460 -11.268 1.00 39.31 1103 GLN A C 1
ATOM 8596 O O . GLN A 1 1103 ? -17.977 -31.665 -11.019 1.00 39.31 1103 GLN A O 1
ATOM 8601 N N . LYS A 1 1104 ? -17.184 -29.625 -10.525 1.00 39.19 1104 LYS A N 1
ATOM 8602 C CA . LYS A 1 1104 ? -16.404 -30.015 -9.341 1.00 39.19 1104 LYS A CA 1
ATOM 8603 C C . LYS A 1 1104 ? -17.321 -30.787 -8.382 1.00 39.19 1104 LYS A C 1
ATOM 8605 O O . LYS A 1 1104 ? -18.310 -30.194 -7.950 1.00 39.19 1104 LYS A O 1
ATOM 8610 N N . PRO A 1 1105 ? -17.005 -32.032 -7.958 1.00 38.78 1105 PRO A N 1
ATOM 8611 C CA . PRO A 1 1105 ? -17.935 -32.928 -7.240 1.00 38.78 1105 PRO A CA 1
ATOM 8612 C C . PRO A 1 1105 ? -18.530 -32.452 -5.896 1.00 38.78 1105 PRO A C 1
ATOM 8614 O O . PRO A 1 1105 ? -19.214 -33.214 -5.220 1.00 38.78 1105 PRO A O 1
ATOM 8617 N N . LYS A 1 1106 ? -18.257 -31.214 -5.468 1.00 40.88 1106 LYS A N 1
ATOM 8618 C CA . LYS A 1 1106 ? -18.865 -30.550 -4.302 1.00 40.88 1106 LYS A CA 1
ATOM 8619 C C . LYS A 1 1106 ? -19.938 -29.514 -4.672 1.00 40.88 1106 LYS A C 1
ATOM 8621 O O . LYS A 1 1106 ? -20.637 -29.047 -3.778 1.00 40.88 1106 LYS A O 1
ATOM 8626 N N . ALA A 1 1107 ? -20.066 -29.146 -5.947 1.00 46.16 1107 ALA A N 1
ATOM 8627 C CA . ALA A 1 1107 ? -21.056 -28.202 -6.458 1.00 46.16 1107 ALA A CA 1
ATOM 8628 C C . ALA A 1 1107 ? -22.171 -28.971 -7.183 1.00 46.16 1107 ALA A C 1
ATOM 8630 O O . ALA A 1 1107 ? -22.134 -29.165 -8.396 1.00 46.16 1107 ALA A O 1
ATOM 8631 N N . ASN A 1 1108 ? -23.159 -29.441 -6.418 1.00 55.06 1108 ASN A N 1
ATOM 8632 C CA . ASN A 1 1108 ? -24.296 -30.210 -6.929 1.00 55.06 1108 ASN A CA 1
ATOM 8633 C C . ASN A 1 1108 ? -25.359 -29.279 -7.555 1.00 55.06 1108 ASN A C 1
ATOM 8635 O O . ASN A 1 1108 ? -26.475 -29.175 -7.047 1.00 55.06 1108 ASN A O 1
ATOM 8639 N N . ILE A 1 1109 ? -24.949 -28.550 -8.600 1.00 64.19 1109 ILE A N 1
ATOM 8640 C CA . ILE A 1 1109 ? -25.743 -27.555 -9.339 1.00 64.19 1109 ILE A CA 1
ATOM 8641 C C . ILE A 1 1109 ? -27.002 -28.217 -9.907 1.00 64.19 1109 ILE A C 1
ATOM 8643 O O . ILE A 1 1109 ? -26.936 -29.305 -10.480 1.00 64.19 1109 ILE A O 1
ATOM 8647 N N . SER A 1 1110 ? -28.150 -27.558 -9.747 1.00 78.50 1110 SER A N 1
ATOM 8648 C CA . SER A 1 1110 ? -29.432 -28.067 -10.258 1.00 78.50 1110 SER A CA 1
ATOM 8649 C C . SER A 1 1110 ? -29.604 -27.818 -11.763 1.00 78.50 1110 SER A C 1
ATOM 8651 O O . SER A 1 1110 ? -29.021 -26.885 -12.315 1.00 78.50 1110 SER A O 1
ATOM 8653 N N . LEU A 1 1111 ? -30.446 -28.613 -12.436 1.00 80.00 1111 LEU A N 1
ATOM 8654 C CA . LEU A 1 1111 ? -30.744 -28.418 -13.865 1.00 80.00 1111 LEU A CA 1
ATOM 8655 C C . LEU A 1 1111 ? -31.382 -27.039 -14.139 1.00 80.00 1111 LEU A C 1
ATOM 8657 O O . LEU A 1 1111 ? -31.112 -26.427 -15.172 1.00 80.00 1111 LEU A O 1
ATOM 8661 N N . ASP A 1 1112 ? -32.174 -26.526 -13.194 1.00 79.50 1112 ASP A N 1
ATOM 8662 C CA . ASP A 1 1112 ? -32.783 -25.192 -13.260 1.00 79.50 1112 ASP A CA 1
ATOM 8663 C C . ASP A 1 1112 ? -31.724 -24.080 -13.161 1.00 79.50 1112 ASP A C 1
ATOM 8665 O O . ASP A 1 1112 ? -31.738 -23.130 -13.940 1.00 79.50 1112 ASP A O 1
ATOM 8669 N N . GLU A 1 1113 ? -30.760 -24.222 -12.248 1.00 77.75 1113 GLU A N 1
ATOM 8670 C CA . GLU A 1 1113 ? -29.636 -23.293 -12.064 1.00 77.75 1113 GLU A CA 1
ATOM 8671 C C . GLU A 1 1113 ? -28.673 -23.320 -13.262 1.00 77.75 1113 GLU A C 1
ATOM 8673 O O . GLU A 1 1113 ? -28.265 -22.268 -13.750 1.00 77.75 1113 GLU A O 1
ATOM 8678 N N . TYR A 1 1114 ? -28.384 -24.504 -13.811 1.00 79.88 1114 TYR A N 1
ATOM 8679 C CA . TYR A 1 1114 ? -27.665 -24.666 -15.079 1.00 79.88 1114 TYR A CA 1
ATOM 8680 C C . TYR A 1 1114 ? -28.387 -23.949 -16.234 1.00 79.88 1114 TYR A C 1
ATOM 8682 O O . TYR A 1 1114 ? -27.770 -23.183 -16.978 1.00 79.88 1114 TYR A O 1
ATOM 8690 N N . SER A 1 1115 ? -29.707 -24.132 -16.338 1.00 84.88 1115 SER A N 1
ATOM 8691 C CA . SER A 1 1115 ? -30.541 -23.475 -17.352 1.00 84.88 1115 SER A CA 1
ATOM 8692 C C . SER A 1 1115 ? -30.558 -21.952 -17.189 1.00 84.88 1115 SER A C 1
ATOM 8694 O O . SER A 1 1115 ? -30.458 -21.222 -18.177 1.00 84.88 1115 SER A O 1
ATOM 8696 N N . GLN A 1 1116 ? -30.640 -21.455 -15.950 1.00 81.75 1116 GLN A N 1
ATOM 8697 C CA . GLN A 1 1116 ? -30.583 -20.023 -15.673 1.00 81.75 1116 GLN A CA 1
ATOM 8698 C C . GLN A 1 1116 ? -29.214 -19.442 -16.049 1.00 81.75 1116 GLN A C 1
ATOM 8700 O O . GLN A 1 1116 ? -29.170 -18.449 -16.769 1.00 81.75 1116 GLN A O 1
ATOM 8705 N N . ASN A 1 1117 ? -28.113 -20.079 -15.641 1.00 81.94 1117 ASN A N 1
ATOM 8706 C CA . ASN A 1 1117 ? -26.756 -19.613 -15.937 1.00 81.94 1117 ASN A CA 1
ATOM 8707 C C . ASN A 1 1117 ? -26.501 -19.516 -17.452 1.00 81.94 1117 ASN A C 1
ATOM 8709 O O . ASN A 1 1117 ? -25.985 -18.505 -17.925 1.00 81.94 1117 ASN A O 1
ATOM 8713 N N . LEU A 1 1118 ? -26.929 -20.515 -18.239 1.00 85.56 1118 LEU A N 1
ATOM 8714 C CA . LEU A 1 1118 ? -26.892 -20.437 -19.707 1.00 85.56 1118 LEU A CA 1
ATOM 8715 C C . LEU A 1 1118 ? -27.736 -19.270 -20.246 1.00 85.56 1118 LEU A C 1
ATOM 8717 O O . LEU A 1 1118 ? -27.328 -18.585 -21.185 1.00 85.56 1118 LEU A O 1
ATOM 8721 N N . GLY A 1 1119 ? -28.909 -19.032 -19.657 1.00 86.44 1119 GLY A N 1
ATOM 8722 C CA . GLY A 1 1119 ? -29.784 -17.925 -20.027 1.00 86.44 1119 GLY A CA 1
ATOM 8723 C C . GLY A 1 1119 ? -29.167 -16.557 -19.733 1.00 86.44 1119 GLY A C 1
ATOM 8724 O O . GLY A 1 1119 ? -29.315 -15.642 -20.545 1.00 86.44 1119 GLY A O 1
ATOM 8725 N N . ASP A 1 1120 ? -28.480 -16.411 -18.606 1.00 82.19 1120 ASP A N 1
ATOM 8726 C CA . ASP A 1 1120 ? -27.828 -15.167 -18.199 1.00 82.19 1120 ASP A CA 1
ATOM 8727 C C . ASP A 1 1120 ? -26.579 -14.900 -19.070 1.00 82.19 1120 ASP A C 1
ATOM 8729 O O . ASP A 1 1120 ? -26.452 -13.799 -19.608 1.00 82.19 1120 ASP A O 1
ATOM 8733 N N . PHE A 1 1121 ? -25.757 -15.918 -19.379 1.00 79.50 1121 PHE A N 1
ATOM 8734 C CA . PHE A 1 1121 ? -24.649 -15.798 -20.347 1.00 79.50 1121 PHE A CA 1
ATOM 8735 C C . PHE A 1 1121 ? -25.103 -15.326 -21.742 1.00 79.50 1121 PHE A C 1
ATOM 8737 O O . PHE A 1 1121 ? -24.424 -14.516 -22.377 1.00 79.50 1121 PHE A O 1
ATOM 8744 N N . VAL A 1 1122 ? -26.254 -15.799 -22.236 1.00 87.25 1122 VAL A N 1
ATOM 8745 C CA . VAL A 1 1122 ? -26.815 -15.361 -23.531 1.00 87.25 1122 VAL A CA 1
ATOM 8746 C C . VAL A 1 1122 ? -27.131 -13.860 -23.542 1.00 87.25 1122 VAL A C 1
ATOM 8748 O O . VAL A 1 1122 ? -26.926 -13.197 -24.564 1.00 87.25 1122 VAL A O 1
ATOM 8751 N N . ASP A 1 1123 ? -27.600 -13.311 -22.421 1.00 83.56 1123 ASP A N 1
ATOM 8752 C CA . ASP A 1 1123 ? -27.907 -11.884 -22.301 1.00 83.56 1123 ASP A CA 1
ATOM 8753 C C . ASP A 1 1123 ? -26.635 -11.049 -22.064 1.00 83.56 1123 ASP A C 1
ATOM 8755 O O . ASP A 1 1123 ? -26.511 -9.961 -22.632 1.00 83.56 1123 ASP A O 1
ATOM 8759 N N . GLU A 1 1124 ? -25.650 -11.567 -21.321 1.00 75.31 1124 GLU A N 1
ATOM 8760 C CA . GLU A 1 1124 ? -24.338 -10.925 -21.153 1.00 75.31 1124 GLU A CA 1
ATOM 8761 C C . GLU A 1 1124 ? -23.587 -10.793 -22.487 1.00 75.31 1124 GLU A C 1
ATOM 8763 O O . GLU A 1 1124 ? -23.169 -9.686 -22.840 1.00 75.31 1124 GLU A O 1
ATOM 8768 N N . VAL A 1 1125 ? -23.497 -11.868 -23.284 1.00 74.88 1125 VAL A N 1
ATOM 8769 C CA . VAL A 1 1125 ? -22.853 -11.850 -24.614 1.00 74.88 1125 VAL A CA 1
ATOM 8770 C C . VAL A 1 1125 ? -23.519 -10.829 -25.540 1.00 74.88 1125 VAL A C 1
ATOM 8772 O O . VAL A 1 1125 ? -22.827 -10.069 -26.220 1.00 74.88 1125 VAL A O 1
ATOM 8775 N N . ARG A 1 1126 ? -24.856 -10.738 -25.521 1.00 87.88 1126 ARG A N 1
ATOM 8776 C CA . ARG A 1 1126 ? -25.598 -9.704 -26.264 1.00 87.88 1126 ARG A CA 1
ATOM 8777 C C . ARG A 1 1126 ? -25.316 -8.295 -25.751 1.00 87.88 1126 ARG A C 1
ATOM 8779 O O . ARG A 1 1126 ? -25.186 -7.381 -26.560 1.00 87.88 1126 ARG A O 1
ATOM 8786 N N . SER A 1 1127 ? -25.194 -8.107 -24.436 1.00 73.88 1127 SER A N 1
ATOM 8787 C CA . SER A 1 1127 ? -24.861 -6.803 -23.844 1.00 73.88 1127 SER A CA 1
ATOM 8788 C C . SER A 1 1127 ? -23.459 -6.315 -24.238 1.00 73.88 1127 SER A C 1
ATOM 8790 O O . SER A 1 1127 ? -23.246 -5.111 -24.374 1.00 73.88 1127 SER A O 1
ATOM 8792 N N . ALA A 1 1128 ? -22.537 -7.247 -24.506 1.00 63.50 1128 ALA A N 1
ATOM 8793 C CA . ALA A 1 1128 ? -21.210 -6.986 -25.061 1.00 63.50 1128 ALA A CA 1
ATOM 8794 C C . ALA A 1 1128 ? -21.193 -6.813 -26.599 1.00 63.50 1128 ALA A C 1
ATOM 8796 O O . ALA A 1 1128 ? -20.137 -6.553 -27.171 1.00 63.50 1128 ALA A O 1
ATOM 8797 N N . GLY A 1 1129 ? -22.340 -6.945 -27.278 1.00 79.81 1129 GLY A N 1
ATOM 8798 C CA . GLY A 1 1129 ? -22.467 -6.837 -28.738 1.00 79.81 1129 GLY A CA 1
ATOM 8799 C C . GLY A 1 1129 ? -22.142 -8.117 -29.521 1.00 79.81 1129 GLY A C 1
ATOM 8800 O O . GLY A 1 1129 ? -22.078 -8.075 -30.748 1.00 79.81 1129 GLY A O 1
ATOM 8801 N N . GLY A 1 1130 ? -21.941 -9.250 -28.843 1.00 79.25 1130 GLY A N 1
ATOM 8802 C CA . GLY A 1 1130 ? -21.682 -10.548 -29.466 1.00 79.25 1130 GLY A CA 1
ATOM 8803 C C . GLY A 1 1130 ? -22.951 -11.277 -29.924 1.00 79.25 1130 GLY A C 1
ATOM 8804 O O . GLY A 1 1130 ? -24.055 -11.029 -29.435 1.00 79.25 1130 GLY A O 1
ATOM 8805 N N . THR A 1 1131 ? -22.788 -12.234 -30.844 1.00 87.12 1131 THR A N 1
ATOM 8806 C CA . THR A 1 1131 ? -23.854 -13.176 -31.231 1.00 87.12 1131 THR A CA 1
ATOM 8807 C C . THR A 1 1131 ? -23.720 -14.463 -30.409 1.00 87.12 1131 THR A C 1
ATOM 8809 O O . THR A 1 1131 ? -22.751 -15.191 -30.613 1.00 87.12 1131 THR A O 1
ATOM 8812 N N . PRO A 1 1132 ? -24.656 -14.776 -29.493 1.00 90.88 1132 PRO A N 1
ATOM 8813 C CA . PRO A 1 1132 ? -24.575 -15.983 -28.677 1.00 90.88 1132 PRO A CA 1
ATOM 8814 C C . PRO A 1 1132 ? -24.915 -17.238 -29.490 1.00 90.88 1132 PRO A C 1
ATOM 8816 O O . PRO A 1 1132 ? -25.958 -17.311 -30.152 1.00 90.88 1132 PRO A O 1
ATOM 8819 N N . ILE A 1 1133 ? -24.040 -18.239 -29.388 1.00 91.38 1133 ILE A N 1
ATOM 8820 C CA . ILE A 1 1133 ? -24.201 -19.579 -29.955 1.00 91.38 1133 ILE A CA 1
ATOM 8821 C C . ILE A 1 1133 ? -23.972 -20.575 -28.816 1.00 91.38 1133 ILE A C 1
ATOM 8823 O O . ILE A 1 1133 ? -22.872 -20.635 -28.273 1.00 91.38 1133 ILE A O 1
ATOM 8827 N N . LEU A 1 1134 ? -25.001 -21.329 -28.431 1.00 92.12 1134 LEU A N 1
ATOM 8828 C CA . LEU A 1 1134 ? -24.881 -22.363 -27.403 1.00 92.12 1134 LEU A CA 1
ATOM 8829 C C . LEU A 1 1134 ? -24.432 -23.696 -28.014 1.00 92.12 1134 LEU A C 1
ATOM 8831 O O . LEU A 1 1134 ? -24.919 -24.118 -29.063 1.00 92.12 1134 LEU A O 1
ATOM 8835 N N . VAL A 1 1135 ? -23.510 -24.373 -27.338 1.00 92.94 1135 VAL A N 1
ATOM 8836 C CA . VAL A 1 1135 ? -23.028 -25.708 -27.706 1.00 92.94 1135 VAL A CA 1
ATOM 8837 C C . VAL A 1 1135 ? -23.524 -26.672 -26.636 1.00 92.94 1135 VAL A C 1
ATOM 8839 O O . VAL A 1 1135 ? -23.267 -26.458 -25.452 1.00 92.94 1135 VAL A O 1
ATOM 8842 N N . THR A 1 1136 ? -24.263 -27.708 -27.029 1.00 92.75 1136 THR A N 1
ATOM 8843 C CA . THR A 1 1136 ? -24.669 -28.786 -26.111 1.00 92.75 1136 THR A CA 1
ATOM 8844 C C . THR A 1 1136 ? -23.441 -29.501 -25.528 1.00 92.75 1136 THR A C 1
ATOM 8846 O O . THR A 1 1136 ? -22.426 -29.587 -26.224 1.00 92.75 1136 THR A O 1
ATOM 8849 N N . PRO A 1 1137 ? -23.514 -30.091 -24.321 1.00 89.38 1137 PRO A N 1
ATOM 8850 C CA . PRO A 1 1137 ? -22.399 -30.843 -23.744 1.00 89.38 1137 PRO A CA 1
ATOM 8851 C C . PRO A 1 1137 ? -21.835 -31.916 -24.689 1.00 89.38 1137 PRO A C 1
ATOM 8853 O O . PRO A 1 1137 ? -22.591 -32.608 -25.367 1.00 89.38 1137 PRO A O 1
ATOM 8856 N N . LEU A 1 1138 ? -20.514 -32.102 -24.707 1.00 89.81 1138 LEU A N 1
ATOM 8857 C CA . LEU A 1 1138 ? -19.891 -33.239 -25.394 1.00 89.81 1138 LEU A CA 1
ATOM 8858 C C . LEU A 1 1138 ? -20.362 -34.560 -24.763 1.00 89.81 1138 LEU A C 1
ATOM 8860 O O . LEU A 1 1138 ? -20.575 -34.622 -23.550 1.00 89.81 1138 LEU A O 1
ATOM 8864 N N . THR A 1 1139 ? -20.506 -35.622 -25.559 1.00 89.06 1139 THR A N 1
ATOM 8865 C CA . THR A 1 1139 ? -20.868 -36.932 -25.009 1.00 89.06 1139 THR A CA 1
ATOM 8866 C C . THR A 1 1139 ? -19.774 -37.500 -24.092 1.00 89.06 1139 THR A C 1
ATOM 8868 O O . THR A 1 1139 ? -18.575 -37.337 -24.344 1.00 89.06 1139 THR A O 1
ATOM 8871 N N . ARG A 1 1140 ? -20.174 -38.176 -23.008 1.00 86.00 1140 ARG A N 1
ATOM 8872 C CA . ARG A 1 1140 ? -19.238 -38.891 -22.123 1.00 86.00 1140 ARG A CA 1
ATOM 8873 C C . ARG A 1 1140 ? -18.943 -40.252 -22.734 1.00 86.00 1140 ARG A C 1
ATOM 8875 O O . ARG A 1 1140 ? -19.866 -40.994 -23.053 1.00 86.00 1140 ARG A O 1
ATOM 8882 N N . ARG A 1 1141 ? -17.664 -40.613 -22.843 1.00 88.19 1141 ARG A N 1
ATOM 8883 C CA . ARG A 1 1141 ? -17.189 -41.782 -23.614 1.00 88.19 1141 ARG A CA 1
ATOM 8884 C C . ARG A 1 1141 ? -17.327 -43.106 -22.845 1.00 88.19 1141 ARG A C 1
ATOM 8886 O O . ARG A 1 1141 ? -16.480 -43.988 -22.904 1.00 88.19 1141 ARG A O 1
ATOM 8893 N N . SER A 1 1142 ? -18.413 -43.230 -22.086 1.00 84.00 1142 SER A N 1
ATOM 8894 C CA . SER A 1 1142 ? -18.786 -44.419 -21.324 1.00 84.00 1142 SER A CA 1
ATOM 8895 C C . SER A 1 1142 ? -19.719 -45.286 -22.164 1.00 84.00 1142 SER A C 1
ATOM 8897 O O . SER A 1 1142 ? -20.741 -44.792 -22.640 1.00 84.00 1142 SER A O 1
ATOM 8899 N N . PHE A 1 1143 ? -19.375 -46.561 -22.343 1.00 87.81 1143 PHE A N 1
ATOM 8900 C CA . PHE A 1 1143 ? -20.120 -47.505 -23.178 1.00 87.81 1143 PHE A CA 1
ATOM 8901 C C . PHE A 1 1143 ? -20.809 -48.585 -22.332 1.00 87.81 1143 PHE A C 1
ATOM 8903 O O . PHE A 1 1143 ? -20.310 -48.976 -21.277 1.00 87.81 1143 PHE A O 1
ATOM 8910 N N . SER A 1 1144 ? -21.953 -49.084 -22.801 1.00 84.12 1144 SER A N 1
ATOM 8911 C CA . SER A 1 1144 ? -22.722 -50.162 -22.171 1.00 84.12 1144 SER A CA 1
ATOM 8912 C C . SER A 1 1144 ? -23.521 -50.964 -23.207 1.00 84.12 1144 SER A C 1
ATOM 8914 O O . SER A 1 1144 ? -23.774 -50.486 -24.313 1.00 84.12 1144 SER A O 1
ATOM 8916 N N . GLY A 1 1145 ? -23.943 -52.176 -22.839 1.00 82.25 1145 GLY A N 1
ATOM 8917 C CA . GLY A 1 1145 ? -24.670 -53.103 -23.712 1.00 82.25 1145 GLY A CA 1
ATOM 8918 C C . GLY A 1 1145 ? -23.775 -53.954 -24.621 1.00 82.25 1145 GLY A C 1
ATOM 8919 O O . GLY A 1 1145 ? -22.551 -53.859 -24.581 1.00 82.25 1145 GLY A O 1
ATOM 8920 N N . ASP A 1 1146 ? -24.417 -54.803 -25.423 1.00 76.81 1146 ASP A N 1
ATOM 8921 C CA . ASP A 1 1146 ? -23.794 -55.649 -26.445 1.00 76.81 1146 ASP A CA 1
ATOM 8922 C C . ASP A 1 1146 ? -24.668 -55.607 -27.723 1.00 76.81 1146 ASP A C 1
ATOM 8924 O O . ASP A 1 1146 ? -25.838 -56.004 -27.656 1.00 76.81 1146 ASP A O 1
ATOM 8928 N N . PRO A 1 1147 ? -24.177 -55.071 -28.861 1.00 80.69 1147 PRO A N 1
ATOM 8929 C CA . PRO A 1 1147 ? -22.887 -54.395 -29.016 1.00 80.69 1147 PRO A CA 1
ATOM 8930 C C . PRO A 1 1147 ? -22.796 -53.111 -28.162 1.00 80.69 1147 PRO A C 1
ATOM 8932 O O . PRO A 1 1147 ? -23.820 -52.461 -27.926 1.00 80.69 1147 PRO A O 1
ATOM 8935 N N . PRO A 1 1148 ? -21.590 -52.727 -27.704 1.00 84.44 1148 PRO A N 1
ATOM 8936 C CA . PRO A 1 1148 ? -21.398 -51.599 -26.795 1.00 84.44 1148 PRO A CA 1
ATOM 8937 C C . PRO A 1 1148 ? -21.777 -50.267 -27.448 1.00 84.44 1148 PRO A C 1
ATOM 8939 O O . PRO A 1 1148 ? -21.303 -49.940 -28.534 1.00 84.44 1148 PRO A O 1
ATOM 8942 N N . ARG A 1 1149 ? -22.599 -49.471 -26.755 1.00 88.62 1149 ARG A N 1
ATOM 8943 C CA . ARG A 1 1149 ? -23.018 -48.125 -27.176 1.00 88.62 1149 ARG A CA 1
ATOM 8944 C C . ARG A 1 1149 ? -22.826 -47.088 -26.078 1.00 88.62 1149 ARG A C 1
ATOM 8946 O O . ARG A 1 1149 ? -22.878 -47.415 -24.895 1.00 88.62 1149 ARG A O 1
ATOM 8953 N N . ILE A 1 1150 ? -22.631 -45.836 -26.483 1.00 89.44 1150 ILE A N 1
ATOM 8954 C CA . ILE A 1 1150 ? -22.510 -44.671 -25.599 1.00 89.44 1150 ILE A CA 1
ATOM 8955 C C . ILE A 1 1150 ? -23.720 -44.540 -24.661 1.00 89.44 1150 ILE A C 1
ATOM 8957 O O . ILE A 1 1150 ? -24.872 -44.667 -25.076 1.00 89.44 1150 ILE A O 1
ATOM 8961 N N . VAL A 1 1151 ? -23.452 -44.236 -23.390 1.00 86.38 1151 VAL A N 1
ATOM 8962 C CA . VAL A 1 1151 ? -24.465 -43.951 -22.367 1.00 86.38 1151 VAL A CA 1
ATOM 8963 C C . VAL A 1 1151 ? -24.762 -42.448 -22.330 1.00 86.38 1151 VAL A C 1
ATOM 8965 O O . VAL A 1 1151 ? -23.924 -41.661 -21.881 1.00 86.38 1151 VAL A O 1
ATOM 8968 N N . GLU A 1 1152 ? -25.981 -42.061 -22.728 1.00 84.50 1152 GLU A N 1
ATOM 8969 C CA . GLU A 1 1152 ? -26.508 -40.678 -22.816 1.00 84.50 1152 GLU A CA 1
ATOM 8970 C C . GLU A 1 1152 ? -26.714 -39.986 -21.446 1.00 84.50 1152 GLU A C 1
ATOM 8972 O O . GLU A 1 1152 ? -27.775 -39.460 -21.101 1.00 84.50 1152 GLU A O 1
ATOM 8977 N N . SER A 1 1153 ? -25.656 -39.965 -20.640 1.00 81.25 1153 SER A N 1
ATOM 8978 C CA . SER A 1 1153 ? -25.598 -39.463 -19.262 1.00 81.25 1153 SER A CA 1
ATOM 8979 C C . SER A 1 1153 ? -25.624 -37.932 -19.121 1.00 81.25 1153 SER A C 1
ATOM 8981 O O . SER A 1 1153 ? -25.475 -37.436 -18.007 1.00 81.25 1153 SER A O 1
ATOM 8983 N N . LEU A 1 1154 ? -25.802 -37.201 -20.229 1.00 85.31 1154 LEU A N 1
ATOM 8984 C CA . LEU A 1 1154 ? -25.940 -35.735 -20.303 1.00 85.31 1154 LEU A CA 1
ATOM 8985 C C . LEU A 1 1154 ? -27.142 -35.301 -21.175 1.00 85.31 1154 LEU A C 1
ATOM 8987 O O . LEU A 1 1154 ? -27.176 -34.199 -21.729 1.00 85.31 1154 LEU A O 1
ATOM 8991 N N . SER A 1 1155 ? -28.123 -36.191 -21.345 1.00 86.00 1155 SER A N 1
ATOM 8992 C CA . SER A 1 1155 ? -29.334 -35.961 -22.148 1.00 86.00 1155 SER A CA 1
ATOM 8993 C C . SER A 1 1155 ? -30.221 -34.843 -21.577 1.00 86.00 1155 SER A C 1
ATOM 8995 O O . SER A 1 1155 ? -30.740 -34.023 -22.337 1.00 86.00 1155 SER A O 1
ATOM 8997 N N . ASN A 1 1156 ? -30.335 -34.739 -20.248 1.00 87.75 1156 ASN A N 1
ATOM 8998 C CA . ASN A 1 1156 ? -31.099 -33.678 -19.578 1.00 87.75 1156 ASN A CA 1
ATOM 8999 C C . ASN A 1 1156 ? -30.462 -32.294 -19.790 1.00 87.75 1156 ASN A C 1
ATOM 9001 O O . ASN A 1 1156 ? -31.148 -31.333 -20.125 1.00 87.75 1156 ASN A O 1
ATOM 9005 N N . GLU A 1 1157 ? -29.143 -32.197 -19.632 1.00 88.06 1157 GLU A N 1
ATOM 9006 C CA . GLU A 1 1157 ? -28.342 -30.984 -19.810 1.00 88.06 1157 GLU A CA 1
ATOM 9007 C C . GLU A 1 1157 ? -28.337 -30.532 -21.280 1.00 88.06 1157 GLU A C 1
ATOM 9009 O O . GLU A 1 1157 ? -28.436 -29.340 -21.584 1.00 88.06 1157 GLU A O 1
ATOM 9014 N N . THR A 1 1158 ? -28.301 -31.491 -22.208 1.00 89.94 1158 THR A N 1
ATOM 9015 C CA . THR A 1 1158 ? -28.455 -31.261 -23.653 1.00 89.94 1158 THR A CA 1
ATOM 9016 C C . THR A 1 1158 ? -29.832 -30.676 -23.972 1.00 89.94 1158 THR A C 1
ATOM 9018 O O . THR A 1 1158 ? -29.922 -29.618 -24.601 1.00 89.94 1158 THR A O 1
ATOM 9021 N N . ALA A 1 1159 ? -30.908 -31.289 -23.464 1.00 91.44 1159 ALA A N 1
ATOM 9022 C CA . ALA A 1 1159 ? -32.269 -30.778 -23.621 1.00 91.44 1159 ALA A CA 1
ATOM 9023 C C . ALA A 1 1159 ? -32.445 -29.383 -22.990 1.00 91.44 1159 ALA A C 1
ATOM 9025 O O . ALA A 1 1159 ? -33.050 -28.503 -23.607 1.00 91.44 1159 ALA A O 1
ATOM 9026 N N . ALA A 1 1160 ? -31.861 -29.146 -21.811 1.00 90.62 1160 ALA A N 1
ATOM 9027 C CA . ALA A 1 1160 ? -31.849 -27.845 -21.146 1.00 90.62 1160 ALA A CA 1
ATOM 9028 C C . ALA A 1 1160 ? -31.126 -26.773 -21.980 1.00 90.62 1160 ALA A C 1
ATOM 9030 O O . ALA A 1 1160 ? -31.673 -25.691 -22.193 1.00 90.62 1160 ALA A O 1
ATOM 9031 N N . THR A 1 1161 ? -29.951 -27.083 -22.540 1.00 91.81 1161 THR A N 1
ATOM 9032 C CA . THR A 1 1161 ? -29.209 -26.161 -23.422 1.00 91.81 1161 THR A CA 1
ATOM 9033 C C . THR A 1 1161 ? -30.053 -25.735 -24.626 1.00 91.81 1161 THR A C 1
ATOM 9035 O O . THR A 1 1161 ? -30.127 -24.550 -24.956 1.00 91.81 1161 THR A O 1
ATOM 9038 N N . ILE A 1 1162 ? -30.740 -26.690 -25.260 1.00 93.56 1162 ILE A N 1
ATOM 9039 C CA . ILE A 1 1162 ? -31.604 -26.440 -26.422 1.00 93.56 1162 ILE A CA 1
ATOM 9040 C C . ILE A 1 1162 ? -32.862 -25.646 -26.019 1.00 93.56 1162 ILE A C 1
ATOM 9042 O O . ILE A 1 1162 ? -33.264 -24.721 -26.728 1.00 93.56 1162 ILE A O 1
ATOM 9046 N N . ALA A 1 1163 ? -33.465 -25.937 -24.862 1.00 94.38 1163 ALA A N 1
ATOM 9047 C CA . ALA A 1 1163 ? -34.607 -25.188 -24.334 1.00 94.38 1163 ALA A CA 1
ATOM 9048 C C . ALA A 1 1163 ? -34.249 -23.724 -24.007 1.00 94.38 1163 ALA A C 1
ATOM 9050 O O . ALA A 1 1163 ? -35.014 -22.809 -24.334 1.00 94.38 1163 ALA A O 1
ATOM 9051 N N . VAL A 1 1164 ? -33.068 -23.477 -23.432 1.00 94.25 1164 VAL A N 1
ATOM 9052 C CA . VAL A 1 1164 ? -32.541 -22.124 -23.189 1.00 94.25 1164 VAL A CA 1
ATOM 9053 C C . VAL A 1 1164 ? -32.251 -21.403 -24.506 1.00 94.25 1164 VAL A C 1
ATOM 9055 O O . VAL A 1 1164 ? -32.678 -20.261 -24.676 1.00 94.25 1164 VAL A O 1
ATOM 9058 N N . ALA A 1 1165 ? -31.607 -22.067 -25.474 1.00 94.00 1165 ALA A N 1
ATOM 9059 C CA . ALA A 1 1165 ? -31.349 -21.485 -26.792 1.00 94.00 1165 ALA A CA 1
ATOM 9060 C C . ALA A 1 1165 ? -32.647 -21.026 -27.475 1.00 94.00 1165 ALA A C 1
ATOM 9062 O O . ALA A 1 1165 ? -32.753 -19.877 -27.907 1.00 94.00 1165 ALA A O 1
ATOM 9063 N N . ASN A 1 1166 ? -33.665 -21.890 -27.502 1.00 95.06 1166 ASN A N 1
ATOM 9064 C CA . ASN A 1 1166 ? -34.956 -21.591 -28.117 1.00 95.06 1166 ASN A CA 1
ATOM 9065 C C . ASN A 1 1166 ? -35.704 -20.459 -27.389 1.00 95.06 1166 ASN A C 1
ATOM 9067 O O . ASN A 1 1166 ? -36.180 -19.526 -28.040 1.00 95.06 1166 ASN A O 1
ATOM 9071 N N . SER A 1 1167 ? -35.774 -20.501 -26.052 1.00 94.31 1167 SER A N 1
ATOM 9072 C CA . SER A 1 1167 ? -36.506 -19.510 -25.241 1.00 94.31 1167 SER A CA 1
ATOM 9073 C C . SER A 1 1167 ? -35.848 -18.127 -25.207 1.00 94.31 1167 SER A C 1
ATOM 9075 O O . SER A 1 1167 ? -36.554 -17.121 -25.186 1.00 94.31 1167 SER A O 1
ATOM 9077 N N . LYS A 1 1168 ? -34.512 -18.049 -25.273 1.00 92.50 1168 LYS A N 1
ATOM 9078 C CA . LYS A 1 1168 ? -33.769 -16.783 -25.411 1.00 92.50 1168 LYS A CA 1
ATOM 9079 C C . LYS A 1 1168 ? -33.558 -16.362 -26.872 1.00 92.50 1168 LYS A C 1
ATOM 9081 O O . LYS A 1 1168 ? -32.978 -15.301 -27.105 1.00 92.50 1168 LYS A O 1
ATOM 9086 N N . HIS A 1 1169 ? -33.984 -17.158 -27.856 1.00 92.62 1169 HIS A N 1
ATOM 9087 C CA . HIS A 1 1169 ? -33.709 -16.969 -29.291 1.00 92.62 1169 HIS A CA 1
ATOM 9088 C C . HIS A 1 1169 ? -32.204 -16.839 -29.624 1.00 92.62 1169 HIS A C 1
ATOM 9090 O O . HIS A 1 1169 ? -31.795 -15.979 -30.410 1.00 92.62 1169 HIS A O 1
ATOM 9096 N N . ALA A 1 1170 ? -31.359 -17.642 -28.977 1.00 91.38 1170 ALA A N 1
ATOM 9097 C CA . ALA A 1 1170 ? -29.946 -17.785 -29.324 1.00 91.38 1170 ALA A CA 1
ATOM 9098 C C . ALA A 1 1170 ? -29.758 -18.839 -30.429 1.00 91.38 1170 ALA A C 1
ATOM 9100 O O . ALA A 1 1170 ? -30.607 -19.709 -30.633 1.00 91.38 1170 ALA A O 1
ATOM 9101 N N . ARG A 1 1171 ? -28.626 -18.784 -31.139 1.00 93.56 1171 ARG A N 1
ATOM 9102 C CA . ARG A 1 1171 ? -28.218 -19.879 -32.033 1.00 93.56 1171 ARG A CA 1
ATOM 9103 C C . ARG A 1 1171 ? -27.744 -21.068 -31.193 1.00 93.56 1171 ARG A C 1
ATOM 9105 O O . ARG A 1 1171 ? -27.311 -20.876 -30.057 1.00 93.56 1171 ARG A O 1
ATOM 9112 N N . TYR A 1 1172 ? -27.775 -22.281 -31.742 1.00 94.25 1172 TYR A N 1
ATOM 9113 C CA . TYR A 1 1172 ? -27.167 -23.440 -31.081 1.00 94.25 1172 TYR A CA 1
ATOM 9114 C C . TYR A 1 1172 ? -26.714 -24.524 -32.059 1.00 94.25 1172 TYR A C 1
ATOM 9116 O O . TYR A 1 1172 ? -27.289 -24.658 -33.139 1.00 94.25 1172 TYR A O 1
ATOM 9124 N N . ILE A 1 1173 ? -25.754 -25.350 -31.648 1.00 94.69 1173 ILE A N 1
ATOM 9125 C CA . ILE A 1 1173 ? -25.352 -26.592 -32.331 1.00 94.69 1173 ILE A CA 1
ATOM 9126 C C . ILE A 1 1173 ? -25.516 -27.792 -31.390 1.00 94.69 1173 ILE A C 1
ATOM 9128 O O . ILE A 1 1173 ? -25.431 -27.636 -30.172 1.00 94.69 1173 ILE A O 1
ATOM 9132 N N . ASP A 1 1174 ? -25.750 -28.976 -31.958 1.00 93.69 1174 ASP A N 1
ATOM 9133 C CA . ASP A 1 1174 ? -25.926 -30.227 -31.210 1.00 93.69 1174 ASP A CA 1
ATOM 9134 C C . ASP A 1 1174 ? -24.676 -31.111 -31.333 1.00 93.69 1174 ASP A C 1
ATOM 9136 O O . ASP A 1 1174 ? -24.598 -32.048 -32.128 1.00 93.69 1174 ASP A O 1
ATOM 9140 N N . LEU A 1 1175 ? -23.662 -30.752 -30.547 1.00 94.25 1175 LEU A N 1
ATOM 9141 C CA . LEU A 1 1175 ? -22.442 -31.536 -30.383 1.00 94.25 1175 LEU A CA 1
ATOM 9142 C C . LEU A 1 1175 ? -22.707 -32.850 -29.631 1.00 94.25 1175 LEU A C 1
ATOM 9144 O O . LEU A 1 1175 ? -21.974 -33.815 -29.841 1.00 94.25 1175 LEU A O 1
ATOM 9148 N N . ASN A 1 1176 ? -23.722 -32.918 -28.759 1.00 93.81 1176 ASN A N 1
ATOM 9149 C CA . ASN A 1 1176 ? -23.981 -34.116 -27.960 1.00 93.81 1176 ASN A CA 1
ATOM 9150 C C . ASN A 1 1176 ? -24.396 -35.273 -28.865 1.00 93.81 1176 ASN A C 1
ATOM 9152 O O . ASN A 1 1176 ? -23.813 -36.355 -28.788 1.00 93.81 1176 ASN A O 1
ATOM 9156 N N . ARG A 1 1177 ? -25.327 -35.004 -29.786 1.00 92.88 1177 ARG A N 1
ATOM 9157 C CA . ARG A 1 1177 ? -25.756 -35.956 -30.802 1.00 92.88 1177 ARG A CA 1
ATOM 9158 C C . ARG A 1 1177 ? -24.619 -36.333 -31.749 1.00 92.88 1177 ARG A C 1
ATOM 9160 O O . ARG A 1 1177 ? -24.307 -37.513 -31.843 1.00 92.88 1177 ARG A O 1
ATOM 9167 N N . ALA A 1 1178 ? -23.962 -35.360 -32.384 1.00 92.44 1178 ALA A N 1
ATOM 9168 C CA . ALA A 1 1178 ? -22.915 -35.637 -33.374 1.00 92.44 1178 ALA A CA 1
ATOM 9169 C C . ALA A 1 1178 ? -21.731 -36.427 -32.782 1.00 92.44 1178 ALA A C 1
ATOM 9171 O O . ALA A 1 1178 ? -21.263 -37.397 -33.376 1.00 92.44 1178 ALA A O 1
ATOM 9172 N N . SER A 1 1179 ? -21.289 -36.074 -31.567 1.00 92.38 1179 SER A N 1
ATOM 9173 C CA . SER A 1 1179 ? -20.247 -36.839 -30.870 1.00 92.38 1179 SER A CA 1
ATOM 9174 C C . SER A 1 1179 ? -20.730 -38.217 -30.418 1.00 92.38 1179 SER A C 1
ATOM 9176 O O . SER A 1 1179 ? -19.934 -39.146 -30.395 1.00 92.38 1179 SER A O 1
ATOM 9178 N N . THR A 1 1180 ? -22.015 -38.393 -30.099 1.00 92.12 1180 THR A N 1
ATOM 9179 C CA . THR A 1 1180 ? -22.592 -39.711 -29.784 1.00 92.12 1180 THR A CA 1
ATOM 9180 C C . THR A 1 1180 ? -22.692 -40.597 -31.024 1.00 92.12 1180 THR A C 1
ATOM 9182 O O . THR A 1 1180 ? -22.359 -41.775 -30.941 1.00 92.12 1180 THR A O 1
ATOM 9185 N N . GLU A 1 1181 ? -23.099 -40.060 -32.173 1.00 91.12 1181 GLU A N 1
ATOM 9186 C CA . GLU A 1 1181 ? -23.148 -40.790 -33.447 1.00 91.12 1181 GLU A CA 1
ATOM 9187 C C . GLU A 1 1181 ? -21.734 -41.267 -33.840 1.00 91.12 1181 GLU A C 1
ATOM 9189 O O . GLU A 1 1181 ? -21.505 -42.474 -33.919 1.00 91.12 1181 GLU A O 1
ATOM 9194 N N . TYR A 1 1182 ? -20.757 -40.355 -33.904 1.00 91.50 1182 TYR A N 1
ATOM 9195 C CA . TYR A 1 1182 ? -19.349 -40.657 -34.207 1.00 91.50 1182 TYR A CA 1
ATOM 9196 C C . TYR A 1 1182 ? -18.692 -41.636 -33.212 1.00 91.50 1182 TYR A C 1
ATOM 9198 O O . TYR A 1 1182 ? -18.067 -42.614 -33.618 1.00 91.50 1182 TYR A O 1
ATOM 9206 N N . CYS A 1 1183 ? -18.868 -41.442 -31.897 1.00 90.62 1183 CYS A N 1
ATOM 9207 C CA . CYS A 1 1183 ? -18.286 -42.338 -30.888 1.00 90.62 1183 CYS A CA 1
ATOM 9208 C C . CYS A 1 1183 ? -18.878 -43.760 -30.923 1.00 90.62 1183 CYS A C 1
ATOM 9210 O O . CYS A 1 1183 ? -18.201 -44.707 -30.526 1.00 90.62 1183 CYS A O 1
ATOM 9212 N N . ASN A 1 1184 ? -20.127 -43.927 -31.376 1.00 90.56 1184 ASN A N 1
ATOM 9213 C CA . ASN A 1 1184 ? -20.720 -45.249 -31.602 1.00 90.56 1184 ASN A CA 1
ATOM 9214 C C . ASN A 1 1184 ? -20.214 -45.911 -32.898 1.00 90.56 1184 ASN A C 1
ATOM 9216 O O . ASN A 1 1184 ? -20.262 -47.135 -32.991 1.00 90.56 1184 ASN A O 1
ATOM 9220 N N . GLU A 1 1185 ? -19.747 -45.132 -33.876 1.00 89.12 1185 GLU A N 1
ATOM 9221 C CA . GLU A 1 1185 ? -19.221 -45.627 -35.153 1.00 89.12 1185 GLU A CA 1
ATOM 9222 C C . GLU A 1 1185 ? -17.766 -46.107 -35.037 1.00 89.12 1185 GLU A C 1
ATOM 9224 O O . GLU A 1 1185 ? -17.467 -47.231 -35.438 1.00 89.12 1185 GLU A O 1
ATOM 9229 N N . ILE A 1 1186 ? -16.883 -45.323 -34.404 1.00 88.81 1186 ILE A N 1
ATOM 9230 C CA . ILE A 1 1186 ? -15.478 -45.723 -34.174 1.00 88.81 1186 ILE A CA 1
ATOM 9231 C C . ILE A 1 1186 ? -15.326 -46.805 -33.085 1.00 88.81 1186 ILE A C 1
ATOM 9233 O O . ILE A 1 1186 ? -14.323 -47.517 -33.039 1.00 88.81 1186 ILE A O 1
ATOM 9237 N N . GLY A 1 1187 ? -16.323 -46.950 -32.205 1.00 86.88 1187 GLY A N 1
ATOM 9238 C CA . GLY A 1 1187 ? -16.334 -47.935 -31.122 1.00 86.88 1187 GLY A CA 1
ATOM 9239 C C . GLY A 1 1187 ? -15.450 -47.578 -29.911 1.00 86.88 1187 GLY A C 1
ATOM 9240 O O . GLY A 1 1187 ? -14.721 -46.583 -29.921 1.00 86.88 1187 GLY A O 1
ATOM 9241 N N . PRO A 1 1188 ? -15.516 -48.374 -28.825 1.00 84.62 1188 PRO A N 1
ATOM 9242 C CA . PRO A 1 1188 ? -14.948 -48.001 -27.528 1.00 84.62 1188 PRO A CA 1
ATOM 9243 C C . PRO A 1 1188 ? -13.422 -47.870 -27.520 1.00 84.62 1188 PRO A C 1
ATOM 9245 O O . PRO A 1 1188 ? -12.921 -46.889 -26.981 1.00 84.62 1188 PRO A O 1
ATOM 9248 N N . GLU A 1 1189 ? -12.683 -48.803 -28.132 1.00 81.50 1189 GLU A N 1
ATOM 9249 C CA . GLU A 1 1189 ? -11.210 -48.790 -28.095 1.00 81.50 1189 GLU A CA 1
ATOM 9250 C C . GLU A 1 1189 ? -10.632 -47.535 -28.765 1.00 81.50 1189 GLU A C 1
ATOM 9252 O O . GLU A 1 1189 ? -9.807 -46.851 -28.165 1.00 81.50 1189 GLU A O 1
ATOM 9257 N N . ALA A 1 1190 ? -11.126 -47.183 -29.959 1.00 83.50 1190 ALA A N 1
ATOM 9258 C CA . ALA A 1 1190 ? -10.771 -45.948 -30.660 1.00 83.50 1190 ALA A CA 1
ATOM 9259 C C . ALA A 1 1190 ? -11.202 -44.701 -29.870 1.00 83.50 1190 ALA A C 1
ATOM 9261 O O . ALA A 1 1190 ? -10.415 -43.786 -29.645 1.00 83.50 1190 ALA A O 1
ATOM 9262 N N . CYS A 1 1191 ? -12.440 -44.686 -29.375 1.00 85.62 1191 CYS A N 1
ATOM 9263 C CA . CYS A 1 1191 ? -12.997 -43.565 -28.624 1.00 85.62 1191 CYS A CA 1
ATOM 9264 C C . CYS A 1 1191 ? -12.227 -43.267 -27.318 1.00 85.62 1191 CYS A C 1
ATOM 9266 O O . CYS A 1 1191 ? -12.075 -42.107 -26.923 1.00 85.62 1191 CYS A O 1
ATOM 9268 N N . HIS A 1 1192 ? -11.685 -44.297 -26.659 1.00 85.56 1192 HIS A N 1
ATOM 9269 C CA . HIS A 1 1192 ? -10.865 -44.157 -25.450 1.00 85.56 1192 HIS A CA 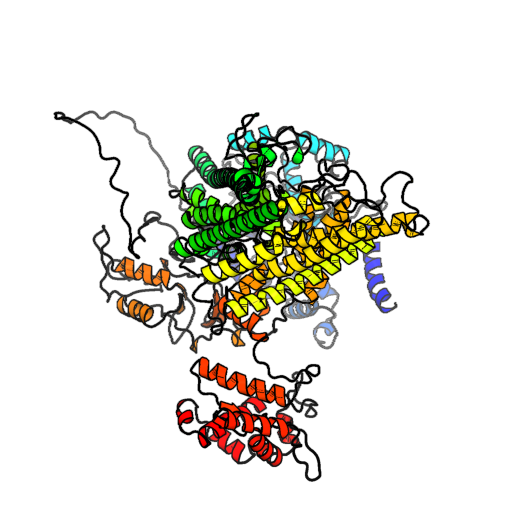1
ATOM 9270 C C . HIS A 1 1192 ? -9.456 -43.616 -25.719 1.00 85.56 1192 HIS A C 1
ATOM 9272 O O . HIS A 1 1192 ? -8.869 -43.037 -24.803 1.00 85.56 1192 HIS A O 1
ATOM 9278 N N . VAL A 1 1193 ? -8.957 -43.653 -26.964 1.00 82.94 1193 VAL A N 1
ATOM 9279 C CA . VAL A 1 1193 ? -7.717 -42.949 -27.363 1.00 82.94 1193 VAL A CA 1
ATOM 9280 C C . VAL A 1 1193 ? -7.828 -41.436 -27.137 1.00 82.94 1193 VAL A C 1
ATOM 9282 O O . VAL A 1 1193 ? -6.809 -40.782 -26.937 1.00 82.94 1193 VAL A O 1
ATOM 9285 N N . TYR A 1 1194 ? -9.037 -40.861 -27.089 1.00 84.38 1194 TYR A N 1
ATOM 9286 C CA . TYR A 1 1194 ? -9.258 -39.429 -26.831 1.00 84.38 1194 TYR A CA 1
ATOM 9287 C C . TYR A 1 1194 ? -9.353 -39.037 -25.350 1.00 84.38 1194 TYR A C 1
ATOM 9289 O O . TYR A 1 1194 ? -9.414 -37.838 -25.053 1.00 84.38 1194 TYR A O 1
ATOM 9297 N N . ASN A 1 1195 ? -9.334 -39.997 -24.418 1.00 82.75 1195 ASN A N 1
ATOM 9298 C CA . ASN A 1 1195 ? -9.314 -39.711 -22.980 1.00 82.75 1195 ASN A CA 1
ATOM 9299 C C . ASN A 1 1195 ? -8.002 -39.021 -22.560 1.00 82.75 1195 ASN A C 1
ATOM 9301 O O . ASN A 1 1195 ? -6.944 -39.190 -23.177 1.00 82.75 1195 ASN A O 1
ATOM 9305 N N . LEU A 1 1196 ? -8.065 -38.213 -21.500 1.00 73.75 1196 LEU A N 1
ATOM 9306 C CA . LEU A 1 1196 ? -6.882 -37.579 -20.923 1.00 73.75 1196 LEU A CA 1
ATOM 9307 C C . LEU A 1 1196 ? -6.100 -38.590 -20.068 1.00 73.75 1196 LEU A C 1
ATOM 9309 O O . LEU A 1 1196 ? -6.587 -39.042 -19.036 1.00 73.75 1196 LEU A O 1
ATOM 9313 N N . ASN A 1 1197 ? -4.873 -38.919 -20.483 1.00 64.12 1197 ASN A N 1
ATOM 9314 C CA . ASN A 1 1197 ? -3.972 -39.782 -19.717 1.00 64.12 1197 ASN A CA 1
ATOM 9315 C C . ASN A 1 1197 ? -3.042 -38.951 -18.817 1.00 64.12 1197 ASN A C 1
ATOM 9317 O O . ASN A 1 1197 ? -2.219 -38.178 -19.316 1.00 64.12 1197 ASN A O 1
ATOM 9321 N N . ASP A 1 1198 ? -3.114 -39.179 -17.502 1.00 48.53 1198 ASP A N 1
ATOM 9322 C CA . ASP A 1 1198 ? -2.246 -38.568 -16.483 1.00 48.53 1198 ASP A CA 1
ATOM 9323 C C . ASP A 1 1198 ? -0.801 -39.115 -16.539 1.00 48.53 1198 ASP A C 1
ATOM 9325 O O . ASP A 1 1198 ? -0.340 -39.867 -15.680 1.00 48.53 1198 ASP A O 1
ATOM 9329 N N . GLY A 1 1199 ? -0.055 -38.689 -17.563 1.00 43.50 1199 GLY A N 1
ATOM 9330 C CA . GLY A 1 1199 ? 1.408 -38.731 -17.579 1.00 43.50 1199 GLY A CA 1
ATOM 9331 C C . GLY A 1 1199 ? 2.062 -39.628 -18.632 1.00 43.50 1199 GLY A C 1
ATOM 9332 O O . GLY A 1 1199 ? 2.448 -40.755 -18.347 1.00 43.50 1199 GLY A O 1
ATOM 9333 N N . GLY A 1 1200 ? 2.344 -39.049 -19.802 1.00 38.50 1200 GLY A N 1
ATOM 9334 C CA . GLY A 1 1200 ? 3.608 -39.234 -20.540 1.00 38.50 1200 GLY A CA 1
ATOM 9335 C C . GLY A 1 1200 ? 3.923 -40.571 -21.232 1.00 38.50 1200 GLY A C 1
ATOM 9336 O O . GLY A 1 1200 ? 4.760 -40.562 -22.133 1.00 38.50 1200 GLY A O 1
ATOM 9337 N N . GLU A 1 1201 ? 3.290 -41.686 -20.870 1.00 34.31 1201 GLU A N 1
ATOM 9338 C CA . GLU A 1 1201 ? 3.555 -43.015 -21.445 1.00 34.31 1201 GLU A CA 1
ATOM 9339 C C . GLU A 1 1201 ? 2.341 -43.540 -22.230 1.00 34.31 1201 GLU A C 1
ATOM 9341 O O . GLU A 1 1201 ? 1.202 -43.481 -21.768 1.00 34.31 1201 GLU A O 1
ATOM 9346 N N . VAL A 1 1202 ? 2.587 -44.049 -23.442 1.00 41.81 1202 VAL A N 1
ATOM 9347 C CA . VAL A 1 1202 ? 1.541 -44.377 -24.435 1.00 41.81 1202 VAL A CA 1
ATOM 9348 C C . VAL A 1 1202 ? 0.919 -45.770 -24.215 1.00 41.81 1202 VAL A C 1
ATOM 9350 O O . VAL A 1 1202 ? -0.160 -46.057 -24.719 1.00 41.81 1202 VAL A O 1
ATOM 9353 N N . GLU A 1 1203 ? 1.544 -46.639 -23.416 1.00 35.84 1203 GLU A N 1
ATOM 9354 C CA . GLU A 1 1203 ? 1.188 -48.068 -23.302 1.00 35.84 1203 GLU A CA 1
ATOM 9355 C C . GLU A 1 1203 ? 0.079 -48.394 -22.272 1.00 35.84 1203 GLU A C 1
ATOM 9357 O O . GLU A 1 1203 ? 0.014 -49.510 -21.752 1.00 35.84 1203 GLU A O 1
ATOM 9362 N N . LYS A 1 1204 ? -0.814 -47.445 -21.950 1.00 36.62 1204 LYS A N 1
ATOM 9363 C CA . LYS A 1 1204 ? -1.971 -47.678 -21.057 1.00 36.62 1204 LYS A CA 1
ATOM 9364 C C . LYS A 1 1204 ? -3.266 -47.104 -21.635 1.00 36.62 1204 LYS A C 1
ATOM 9366 O O . LYS A 1 1204 ? -3.648 -45.976 -21.341 1.00 36.62 1204 LYS A O 1
ATOM 9371 N N . LEU A 1 1205 ? -3.972 -47.936 -22.399 1.00 41.91 1205 LEU A N 1
ATOM 9372 C CA . LEU A 1 1205 ? -5.281 -47.644 -23.007 1.00 41.91 1205 LEU A CA 1
ATOM 9373 C C . LEU A 1 1205 ? -6.482 -47.817 -22.046 1.00 41.91 1205 LEU A C 1
ATOM 9375 O O . LEU A 1 1205 ? -7.623 -47.879 -22.485 1.00 41.91 1205 LEU A O 1
ATOM 9379 N N . ASN A 1 1206 ? -6.245 -47.848 -20.729 1.00 41.50 1206 ASN A N 1
ATOM 9380 C CA . ASN A 1 1206 ? -7.283 -48.004 -19.700 1.00 41.50 1206 ASN A CA 1
ATOM 9381 C C . ASN A 1 1206 ? -7.418 -46.718 -18.858 1.00 41.50 1206 ASN A C 1
ATOM 9383 O O . ASN A 1 1206 ? -7.206 -46.739 -17.645 1.00 41.50 1206 ASN A O 1
ATOM 9387 N N . GLY A 1 1207 ? -7.708 -45.585 -19.502 1.00 47.09 1207 GLY A N 1
ATOM 9388 C CA . GLY A 1 1207 ? -7.929 -44.307 -18.816 1.00 47.09 1207 GLY A CA 1
ATOM 9389 C C . GLY A 1 1207 ? -9.316 -44.233 -18.170 1.00 47.09 1207 GLY A C 1
ATOM 9390 O O . GLY A 1 1207 ? -10.323 -44.278 -18.874 1.00 47.09 1207 GLY A O 1
ATOM 9391 N N . GLU A 1 1208 ? -9.382 -44.088 -16.841 1.00 54.91 1208 GLU A N 1
ATOM 9392 C CA . GLU A 1 1208 ? -10.653 -44.015 -16.092 1.00 54.91 1208 GLU A CA 1
ATOM 9393 C C . GLU A 1 1208 ? -11.446 -42.715 -16.365 1.00 54.91 1208 GLU A C 1
ATOM 9395 O O . GLU A 1 1208 ? -12.668 -42.681 -16.186 1.00 54.91 1208 GLU A O 1
ATOM 9400 N N . ASP A 1 1209 ? -10.785 -41.652 -16.843 1.00 66.62 1209 ASP A N 1
ATOM 9401 C CA . ASP A 1 1209 ? -11.416 -40.360 -17.141 1.00 66.62 1209 ASP A CA 1
ATOM 9402 C C . ASP A 1 1209 ? -12.087 -40.318 -18.528 1.00 66.62 1209 ASP A C 1
ATOM 9404 O O . ASP A 1 1209 ? -11.523 -39.888 -19.536 1.00 66.62 1209 ASP A O 1
ATOM 9408 N N . ASN A 1 1210 ? -13.362 -40.703 -18.549 1.00 71.56 1210 ASN A N 1
ATOM 9409 C CA . ASN A 1 1210 ? -14.238 -40.611 -19.722 1.00 71.56 1210 ASN A CA 1
ATOM 9410 C C . ASN A 1 1210 ? -14.885 -39.220 -19.919 1.00 71.56 1210 ASN A C 1
ATOM 9412 O O . ASN A 1 1210 ? -15.880 -39.098 -20.644 1.00 71.56 1210 ASN A O 1
ATOM 9416 N N . THR A 1 1211 ? -14.364 -38.175 -19.259 1.00 68.88 1211 THR A N 1
ATOM 9417 C CA . THR A 1 1211 ? -14.893 -36.801 -19.296 1.00 68.88 1211 THR A CA 1
ATOM 9418 C C . THR A 1 1211 ? -13.936 -35.807 -19.956 1.00 68.88 1211 THR A C 1
ATOM 9420 O O . THR A 1 1211 ? -14.359 -35.102 -20.873 1.00 68.88 1211 THR A O 1
ATOM 9423 N N . HIS A 1 1212 ? -12.651 -35.786 -19.594 1.00 78.00 1212 HIS A N 1
ATOM 9424 C CA . HIS A 1 1212 ? -11.676 -34.860 -20.184 1.00 78.00 1212 HIS A CA 1
ATOM 9425 C C . HIS A 1 1212 ? -11.084 -35.387 -21.497 1.00 78.00 1212 HIS A C 1
ATOM 9427 O O . HIS A 1 1212 ? -10.976 -36.594 -21.708 1.00 78.00 1212 HIS A O 1
ATOM 9433 N N . LEU A 1 1213 ? -10.719 -34.473 -22.399 1.00 81.31 1213 LEU A N 1
ATOM 9434 C CA . LEU A 1 1213 ? -10.085 -34.784 -23.683 1.00 81.31 1213 LEU A CA 1
ATOM 9435 C C . LEU A 1 1213 ? -8.573 -34.563 -23.623 1.00 81.31 1213 LEU A C 1
ATOM 9437 O O . LEU A 1 1213 ? -8.107 -33.611 -22.995 1.00 81.31 1213 LEU A O 1
ATOM 9441 N N . ASN A 1 1214 ? -7.821 -35.376 -24.362 1.00 78.75 1214 ASN A N 1
ATOM 9442 C CA . ASN A 1 1214 ? -6.439 -35.055 -24.714 1.00 78.75 1214 ASN A CA 1
ATOM 9443 C C . ASN A 1 1214 ? -6.345 -34.152 -25.966 1.00 78.75 1214 ASN A C 1
ATOM 9445 O O . ASN A 1 1214 ? -7.349 -33.695 -26.515 1.00 78.75 1214 ASN A O 1
ATOM 9449 N N . VAL A 1 1215 ? -5.113 -33.880 -26.411 1.00 74.94 1215 VAL A N 1
ATOM 9450 C CA . VAL A 1 1215 ? -4.806 -32.971 -27.532 1.00 74.94 1215 VAL A CA 1
ATOM 9451 C C . VAL A 1 1215 ? -5.394 -33.441 -28.870 1.00 74.94 1215 VAL A C 1
ATOM 9453 O O . VAL A 1 1215 ? -5.793 -32.605 -29.673 1.00 74.94 1215 VAL A O 1
ATOM 9456 N N . TRP A 1 1216 ? -5.484 -34.749 -29.120 1.00 79.62 1216 TRP A N 1
ATOM 9457 C CA . TRP A 1 1216 ? -6.072 -35.271 -30.360 1.00 79.62 1216 TRP A CA 1
ATOM 9458 C C . TRP A 1 1216 ? -7.597 -35.223 -30.308 1.00 79.62 1216 TRP A C 1
ATOM 9460 O O . TRP A 1 1216 ? -8.229 -34.714 -31.233 1.00 79.62 1216 TRP A O 1
ATOM 9470 N N . GLY A 1 1217 ? -8.182 -35.613 -29.172 1.00 84.94 1217 GLY A N 1
ATOM 9471 C CA . GLY A 1 1217 ? -9.620 -35.488 -28.940 1.00 84.94 1217 GLY A CA 1
ATOM 9472 C C . GLY A 1 1217 ? -10.125 -34.046 -29.072 1.00 84.94 1217 GLY A C 1
ATOM 9473 O O . GLY A 1 1217 ? -11.176 -33.810 -29.665 1.00 84.94 1217 GLY A O 1
ATOM 9474 N N . SER A 1 1218 ? -9.374 -33.054 -28.579 1.00 81.50 1218 SER A N 1
ATOM 9475 C CA . SER A 1 1218 ? -9.765 -31.642 -28.708 1.00 81.50 1218 SER A CA 1
ATOM 9476 C C . SER A 1 1218 ? -9.649 -31.101 -30.139 1.00 81.50 1218 SER A C 1
ATOM 9478 O O . SER A 1 1218 ? -10.433 -30.225 -30.506 1.00 81.50 1218 SER A O 1
ATOM 9480 N N . ILE A 1 1219 ? -8.761 -31.654 -30.976 1.00 84.25 1219 ILE A N 1
ATOM 9481 C CA . ILE A 1 1219 ? -8.716 -31.365 -32.419 1.00 84.25 1219 ILE A CA 1
ATOM 9482 C C . ILE A 1 1219 ? -9.947 -31.955 -33.121 1.00 84.25 1219 ILE A C 1
ATOM 9484 O O . ILE A 1 1219 ? -10.624 -31.232 -33.851 1.00 84.25 1219 ILE A O 1
ATOM 9488 N N . VAL A 1 1220 ? -10.272 -33.227 -32.867 1.00 89.06 1220 VAL A N 1
ATOM 9489 C CA . VAL A 1 1220 ? -11.404 -33.938 -33.491 1.00 89.06 1220 VAL A CA 1
ATOM 9490 C C . VAL A 1 1220 ? -12.743 -33.292 -33.123 1.00 89.06 1220 VAL A C 1
ATOM 9492 O O . VAL A 1 1220 ? -13.462 -32.798 -33.994 1.00 89.06 1220 VAL A O 1
ATOM 9495 N N . PHE A 1 1221 ? -13.068 -33.196 -31.830 1.00 90.75 1221 PHE A N 1
ATOM 9496 C CA . PHE A 1 1221 ? -14.345 -32.615 -31.399 1.00 90.75 1221 PHE A CA 1
ATOM 9497 C C . PHE A 1 1221 ? -14.396 -31.090 -31.599 1.00 90.75 1221 PHE A C 1
ATOM 9499 O O . PHE A 1 1221 ? -15.465 -30.541 -31.865 1.00 90.75 1221 PHE A O 1
ATOM 9506 N N . GLY A 1 1222 ? -13.250 -30.398 -31.562 1.00 88.12 1222 GLY A N 1
ATOM 9507 C CA . GLY A 1 1222 ? -13.154 -28.986 -31.946 1.00 88.12 1222 GLY A CA 1
ATOM 9508 C C . GLY A 1 1222 ? -13.423 -28.756 -33.437 1.00 88.12 1222 GLY A C 1
ATOM 9509 O O . GLY A 1 1222 ? -14.066 -27.769 -33.805 1.00 88.12 1222 GLY A O 1
ATOM 9510 N N . ARG A 1 1223 ? -13.006 -29.687 -34.308 1.00 90.25 1223 ARG A N 1
ATOM 9511 C CA . ARG A 1 1223 ? -13.347 -29.647 -35.734 1.00 90.25 1223 ARG A CA 1
ATOM 9512 C C . ARG A 1 1223 ? -14.832 -29.918 -35.963 1.00 90.25 1223 ARG A C 1
ATOM 9514 O O . ARG A 1 1223 ? -15.467 -29.138 -36.666 1.00 90.25 1223 ARG A O 1
ATOM 9521 N N . MET A 1 1224 ? -15.387 -30.934 -35.302 1.00 91.25 1224 MET A N 1
ATOM 9522 C CA . MET A 1 1224 ? -16.819 -31.256 -35.335 1.00 91.25 1224 MET A CA 1
ATOM 9523 C C . MET A 1 1224 ? -17.693 -30.049 -34.942 1.00 91.25 1224 MET A C 1
ATOM 9525 O O . MET A 1 1224 ? -18.670 -29.753 -35.624 1.00 91.25 1224 MET A O 1
ATOM 9529 N N . VAL A 1 1225 ? -17.305 -29.283 -33.911 1.00 92.44 1225 VAL A N 1
ATOM 9530 C CA . VAL A 1 1225 ? -17.952 -27.999 -33.567 1.00 92.44 1225 VAL A CA 1
ATOM 9531 C C . VAL A 1 1225 ? -17.918 -27.011 -34.738 1.00 92.44 1225 VAL A C 1
ATOM 9533 O O . VAL A 1 1225 ? -18.956 -26.452 -35.087 1.00 92.44 1225 VAL A O 1
ATOM 9536 N N . SER A 1 1226 ? -16.755 -26.807 -35.366 1.00 89.56 1226 SER A N 1
ATOM 9537 C CA . SER A 1 1226 ? -16.623 -25.894 -36.511 1.00 89.56 1226 SER A CA 1
ATOM 9538 C C . SER A 1 1226 ? -17.494 -26.309 -37.698 1.00 89.56 1226 SER A C 1
ATOM 9540 O O . SER A 1 1226 ? -18.041 -25.435 -38.366 1.00 89.56 1226 SER A O 1
ATOM 9542 N N . ASP A 1 1227 ? -17.616 -27.606 -37.974 1.00 90.00 1227 ASP A N 1
ATOM 9543 C CA . ASP A 1 1227 ? -18.383 -28.098 -39.119 1.00 90.00 1227 ASP A CA 1
ATOM 9544 C C . ASP A 1 1227 ? -19.894 -28.002 -38.868 1.00 90.00 1227 ASP A C 1
ATOM 9546 O O . ASP A 1 1227 ? -20.598 -27.424 -39.695 1.00 90.00 1227 ASP A O 1
ATOM 9550 N N . LEU A 1 1228 ? -20.377 -28.386 -37.678 1.00 92.56 1228 LEU A N 1
ATOM 9551 C CA . LEU A 1 1228 ? -21.772 -28.168 -37.256 1.00 92.56 1228 LEU A CA 1
ATOM 9552 C C . LEU A 1 1228 ? -22.173 -26.682 -37.272 1.00 92.56 1228 LEU A C 1
ATOM 9554 O O . LEU A 1 1228 ? -23.326 -26.343 -37.550 1.00 92.56 1228 LEU A O 1
ATOM 9558 N N . MET A 1 1229 ? -21.242 -25.774 -36.955 1.00 90.88 1229 MET A N 1
ATOM 9559 C CA . MET A 1 1229 ? -21.485 -24.329 -37.033 1.00 90.88 1229 MET A CA 1
ATOM 9560 C C . MET A 1 1229 ? -21.641 -23.854 -38.479 1.00 90.88 1229 MET A C 1
ATOM 9562 O O . MET A 1 1229 ? -22.542 -23.065 -38.748 1.00 90.88 1229 MET A O 1
ATOM 9566 N N . VAL A 1 1230 ? -20.801 -24.331 -39.401 1.00 89.81 1230 VAL A N 1
ATOM 9567 C CA . VAL A 1 1230 ? -20.835 -23.940 -40.820 1.00 89.81 1230 VAL A CA 1
ATOM 9568 C C . VAL A 1 1230 ? -22.026 -24.554 -41.555 1.00 89.81 1230 VAL A C 1
ATOM 9570 O O . VAL A 1 1230 ? -22.696 -23.848 -42.307 1.00 89.81 1230 VAL A O 1
ATOM 9573 N N . GLU A 1 1231 ? -22.328 -25.830 -41.303 1.00 89.38 1231 GLU A N 1
ATOM 9574 C CA . GLU A 1 1231 ? -23.486 -26.543 -41.855 1.00 89.38 1231 GLU A CA 1
ATOM 9575 C C . GLU A 1 1231 ? -24.800 -25.839 -41.479 1.00 89.38 1231 GLU A C 1
ATOM 9577 O O . GLU A 1 1231 ? -25.633 -25.536 -42.335 1.00 89.38 1231 GLU A O 1
ATOM 9582 N N . LYS A 1 1232 ? -24.969 -25.529 -40.187 1.00 91.75 1232 LYS A N 1
ATOM 9583 C CA . LYS A 1 1232 ? -26.208 -24.952 -39.650 1.00 91.75 1232 LYS A CA 1
ATOM 9584 C C . LYS A 1 1232 ? -26.315 -23.437 -39.852 1.00 91.75 1232 LYS A C 1
ATOM 9586 O O . LYS A 1 1232 ? -27.426 -22.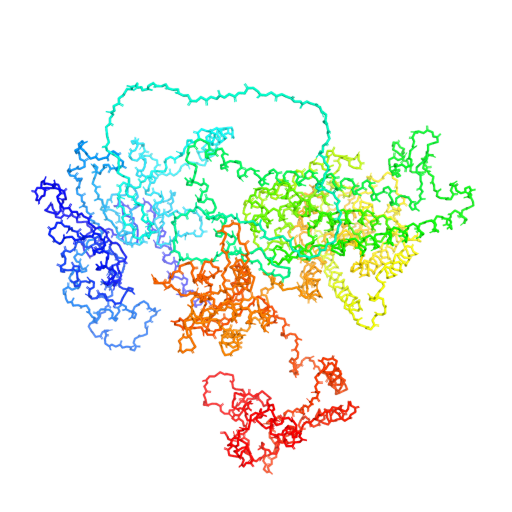903 -39.878 1.00 91.75 1232 LYS A O 1
ATOM 9591 N N . TYR A 1 1233 ? -25.186 -22.737 -39.984 1.00 91.31 1233 TYR A N 1
ATOM 9592 C CA . TYR A 1 1233 ? -25.113 -21.279 -40.085 1.00 91.31 1233 TYR A CA 1
ATOM 9593 C C . TYR A 1 1233 ? -24.025 -20.837 -41.081 1.00 91.31 1233 TYR A C 1
ATOM 9595 O O . TYR A 1 1233 ? -22.904 -20.491 -40.710 1.00 91.31 1233 TYR A O 1
ATOM 9603 N N . TRP A 1 1234 ? -24.381 -20.799 -42.368 1.00 84.06 1234 TRP A N 1
ATOM 9604 C CA . TRP A 1 1234 ? -23.471 -20.465 -43.476 1.00 84.06 1234 TRP A CA 1
ATOM 9605 C C . TRP A 1 1234 ? -22.729 -19.121 -43.329 1.00 84.06 1234 TRP A C 1
ATOM 9607 O O . TRP A 1 1234 ? -21.636 -18.960 -43.868 1.00 84.06 1234 TRP A O 1
ATOM 9617 N N . ASP A 1 1235 ? -23.285 -18.156 -42.591 1.00 86.81 1235 ASP A N 1
ATOM 9618 C CA . ASP A 1 1235 ? -22.669 -16.848 -42.332 1.00 86.81 1235 ASP A CA 1
ATOM 9619 C C . ASP A 1 1235 ? -21.459 -16.924 -41.380 1.00 86.81 1235 ASP A C 1
ATOM 9621 O O . ASP A 1 1235 ? -20.644 -16.001 -41.328 1.00 86.81 1235 ASP A O 1
ATOM 9625 N N . ILE A 1 1236 ? -21.290 -18.048 -40.677 1.00 86.25 1236 ILE A N 1
ATOM 9626 C CA . ILE A 1 1236 ? -20.109 -18.347 -39.861 1.00 86.25 1236 ILE A CA 1
ATOM 9627 C C . ILE A 1 1236 ? -18.914 -18.768 -40.734 1.00 86.25 1236 ILE A C 1
ATOM 9629 O O . ILE A 1 1236 ? -17.771 -18.546 -40.337 1.00 86.25 1236 ILE A O 1
ATOM 9633 N N . ALA A 1 1237 ? -19.146 -19.283 -41.950 1.00 82.31 1237 ALA A N 1
ATOM 9634 C CA . ALA A 1 1237 ? -18.106 -19.842 -42.822 1.00 82.31 1237 ALA A CA 1
ATOM 9635 C C . ALA A 1 1237 ? -16.952 -18.872 -43.139 1.00 82.31 1237 ALA A C 1
ATOM 9637 O O . ALA A 1 1237 ? -15.820 -19.306 -43.334 1.00 82.31 1237 ALA A O 1
ATOM 9638 N N . PHE A 1 1238 ? -17.212 -17.560 -43.148 1.00 82.12 1238 PHE A N 1
ATOM 9639 C CA . PHE A 1 1238 ? -16.190 -16.524 -43.341 1.00 82.12 1238 PHE A CA 1
ATOM 9640 C C . PHE A 1 1238 ? -15.163 -16.453 -42.191 1.00 82.12 1238 PHE A C 1
ATOM 9642 O O . PHE A 1 1238 ? -14.020 -16.052 -42.400 1.00 82.12 1238 PHE A O 1
ATOM 9649 N N . TRP A 1 1239 ? -15.558 -16.854 -40.981 1.00 79.44 1239 TRP A N 1
ATOM 9650 C CA . TRP A 1 1239 ? -14.750 -16.776 -39.759 1.00 79.44 1239 TRP A CA 1
ATOM 9651 C C . TRP A 1 1239 ? -14.013 -18.086 -39.435 1.00 79.44 1239 TRP A C 1
ATOM 9653 O O . TRP A 1 1239 ? -13.150 -18.114 -38.559 1.00 79.44 1239 TRP A O 1
ATOM 9663 N N . THR A 1 1240 ? -14.324 -19.169 -40.150 1.00 79.12 1240 THR A N 1
ATOM 9664 C CA . THR A 1 1240 ? -13.761 -20.514 -39.958 1.00 79.12 1240 THR A CA 1
ATOM 9665 C C . THR A 1 1240 ? -12.899 -20.929 -41.146 1.00 79.12 1240 THR A C 1
ATOM 9667 O O . THR A 1 1240 ? -13.306 -20.770 -42.294 1.00 79.12 1240 THR A O 1
ATOM 9670 N N . LYS A 1 1241 ? -11.737 -21.545 -40.905 1.00 80.06 1241 LYS A N 1
ATOM 9671 C CA . LYS A 1 1241 ? -10.948 -22.158 -41.988 1.00 80.06 1241 LYS A CA 1
ATOM 9672 C C . LYS A 1 1241 ? -11.464 -23.579 -42.274 1.00 80.06 1241 LYS A C 1
ATOM 9674 O O . LYS A 1 1241 ? -11.592 -24.357 -41.326 1.00 80.06 1241 LYS A O 1
ATOM 9679 N N . PRO A 1 1242 ? -11.743 -23.954 -43.536 1.00 77.88 1242 PRO A N 1
ATOM 9680 C CA . PRO A 1 1242 ? -12.103 -25.326 -43.873 1.00 77.88 1242 PRO A CA 1
ATOM 9681 C C . PRO A 1 1242 ? -10.880 -26.247 -43.763 1.00 77.88 1242 PRO A C 1
ATOM 9683 O O . PRO A 1 1242 ? -9.794 -25.914 -44.237 1.00 77.88 1242 PRO A O 1
ATOM 9686 N N . ASN A 1 1243 ? -11.072 -27.426 -43.176 1.00 84.25 1243 ASN A N 1
ATOM 9687 C CA . ASN A 1 1243 ? -10.116 -28.532 -43.185 1.00 84.25 1243 ASN A CA 1
ATOM 9688 C C . ASN A 1 1243 ? -10.838 -29.773 -43.720 1.00 84.25 1243 ASN A C 1
ATOM 9690 O O . ASN A 1 1243 ? -11.340 -30.588 -42.951 1.00 84.25 1243 ASN A O 1
ATOM 9694 N N . VAL A 1 1244 ? -10.946 -29.850 -45.049 1.00 84.25 1244 VAL A N 1
ATOM 9695 C CA . VAL A 1 1244 ? -11.768 -30.850 -45.750 1.00 84.25 1244 VAL A CA 1
ATOM 9696 C C . VAL A 1 1244 ? -11.307 -32.276 -45.445 1.00 84.25 1244 VAL A C 1
ATOM 9698 O O . VAL A 1 1244 ? -12.149 -33.149 -45.284 1.00 84.25 1244 VAL A O 1
ATOM 9701 N N . THR A 1 1245 ? -9.996 -32.504 -45.298 1.00 86.50 1245 THR A N 1
ATOM 9702 C CA . THR A 1 1245 ? -9.438 -33.820 -44.954 1.00 86.50 1245 THR A CA 1
ATOM 9703 C C . THR A 1 1245 ? -9.940 -34.297 -43.593 1.00 86.50 1245 THR A C 1
ATOM 9705 O O . TH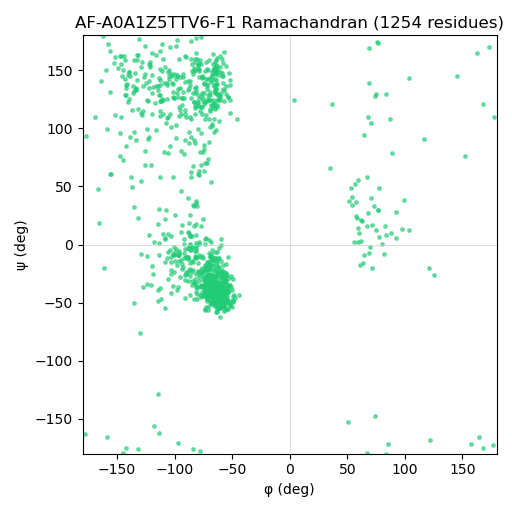R A 1 1245 ? -10.569 -35.343 -43.524 1.00 86.50 1245 THR A O 1
ATOM 9708 N N . MET A 1 1246 ? -9.769 -33.491 -42.537 1.00 84.88 1246 MET A N 1
ATOM 9709 C CA . MET A 1 1246 ? -10.216 -33.857 -41.185 1.00 84.88 1246 MET A CA 1
ATOM 9710 C C . MET A 1 1246 ? -11.745 -33.971 -41.093 1.00 84.88 1246 MET A C 1
ATOM 9712 O O . MET A 1 1246 ? -12.251 -34.844 -40.400 1.00 84.88 1246 MET A O 1
ATOM 9716 N N . SER A 1 1247 ? -12.498 -33.123 -41.805 1.00 87.31 1247 SER A N 1
ATOM 9717 C CA . SER A 1 1247 ? -13.962 -33.257 -41.882 1.00 87.31 1247 SER A CA 1
ATOM 9718 C C . SER A 1 1247 ? -14.379 -34.589 -42.509 1.00 87.31 1247 SER A C 1
ATOM 9720 O O . SER A 1 1247 ? -15.248 -35.262 -41.968 1.00 87.31 1247 SER A O 1
ATOM 9722 N N . TRP A 1 1248 ? -13.732 -34.993 -43.607 1.00 87.31 1248 TRP A N 1
ATOM 9723 C CA . TRP A 1 1248 ? -13.993 -36.267 -44.280 1.00 87.31 1248 TRP A CA 1
ATOM 9724 C C . TRP A 1 1248 ? -13.578 -37.472 -43.419 1.00 87.31 1248 TRP A C 1
ATOM 9726 O O . TRP A 1 1248 ? -14.325 -38.442 -43.319 1.00 87.31 1248 TRP A O 1
ATOM 9736 N N . GLU A 1 1249 ? -12.425 -37.392 -42.747 1.00 86.19 1249 GLU A N 1
ATOM 9737 C CA . GLU A 1 1249 ? -11.938 -38.424 -41.821 1.00 86.19 1249 GLU A CA 1
ATOM 9738 C C . GLU A 1 1249 ? -12.886 -38.613 -40.623 1.00 86.19 1249 GLU A C 1
ATOM 9740 O O . GLU A 1 1249 ? -13.098 -39.746 -40.192 1.00 86.19 1249 GLU A O 1
ATOM 9745 N N . ILE A 1 1250 ? -13.506 -37.538 -40.119 1.00 87.88 1250 ILE A N 1
ATOM 9746 C CA . ILE A 1 1250 ? -14.546 -37.603 -39.078 1.00 87.88 1250 ILE A CA 1
ATOM 9747 C C . ILE A 1 1250 ? -15.856 -38.182 -39.637 1.00 87.88 1250 ILE A C 1
ATOM 9749 O O . ILE A 1 1250 ? -16.422 -39.081 -39.024 1.00 87.88 1250 ILE A O 1
ATOM 9753 N N . GLU A 1 1251 ? -16.314 -37.717 -40.805 1.00 84.06 1251 GLU A N 1
ATOM 9754 C CA . GLU A 1 1251 ? -17.557 -38.161 -41.470 1.00 84.06 1251 GLU A CA 1
ATOM 9755 C C . GLU A 1 1251 ? -17.571 -39.664 -41.809 1.00 84.06 1251 GLU A C 1
ATOM 9757 O O . GLU A 1 1251 ? -18.640 -40.255 -41.918 1.00 84.06 1251 GLU A O 1
ATOM 9762 N N . HIS A 1 1252 ? -16.397 -40.285 -41.970 1.00 83.06 1252 HIS A N 1
ATOM 9763 C CA . HIS A 1 1252 ? -16.252 -41.698 -42.346 1.00 83.06 1252 HIS A CA 1
ATOM 9764 C C . HIS A 1 1252 ? -15.705 -42.584 -41.207 1.00 83.06 1252 HIS A C 1
ATOM 9766 O O . HIS A 1 1252 ? -15.317 -43.725 -41.460 1.00 83.06 1252 HIS A O 1
ATOM 9772 N N . GLY A 1 1253 ? -15.599 -42.065 -39.974 1.00 77.50 1253 GLY A N 1
ATOM 9773 C CA . GLY A 1 1253 ? -15.051 -42.806 -38.826 1.00 77.50 1253 GLY A CA 1
ATOM 9774 C C . GLY A 1 1253 ? -13.573 -43.216 -38.967 1.00 77.50 1253 GLY A C 1
ATOM 9775 O O . GLY A 1 1253 ? -13.125 -44.147 -38.304 1.00 77.50 1253 GLY A O 1
ATOM 9776 N N . VAL A 1 1254 ? -12.816 -42.552 -39.850 1.00 77.31 1254 VAL A N 1
ATOM 9777 C CA . VAL A 1 1254 ? -11.403 -42.851 -40.162 1.00 77.31 1254 VAL A CA 1
ATOM 9778 C C . VAL A 1 1254 ? -10.441 -42.071 -39.260 1.00 77.31 1254 VAL A C 1
ATOM 9780 O O . VAL A 1 1254 ? -9.323 -42.524 -39.019 1.00 77.31 1254 VAL A O 1
ATOM 9783 N N . ALA A 1 1255 ? -10.866 -40.918 -38.736 1.00 72.50 1255 ALA A N 1
ATOM 9784 C CA . ALA A 1 1255 ? -10.162 -40.239 -37.656 1.00 72.50 1255 ALA A CA 1
ATOM 9785 C C . ALA A 1 1255 ? -10.239 -41.115 -36.394 1.00 72.50 1255 ALA A C 1
ATOM 9787 O O . ALA A 1 1255 ? -11.314 -41.245 -35.808 1.00 72.50 1255 ALA A O 1
ATOM 9788 N N . VAL A 1 1256 ? -9.103 -41.723 -36.032 1.00 57.41 1256 VAL A N 1
ATOM 9789 C CA . VAL A 1 1256 ? -8.847 -42.518 -34.816 1.00 57.41 1256 VAL A CA 1
ATOM 9790 C C . VAL A 1 1256 ? -7.533 -42.041 -34.201 1.00 57.41 1256 VAL A C 1
ATOM 9792 O O . VAL A 1 1256 ? -6.460 -42.428 -34.713 1.00 57.41 1256 VAL A O 1
#

Sequence (1256 aa):
MWYGWRYTVPYLRQEWEYKQGFLSSQSDGTYGLARAGDFEGTAIKWIDPALVPGGEADPEGKRRLVFVGDIHGCKQELLELLKKVHFNTATDHLIPTGDVISKGPDNTGVLDELIRLKAESLRGNHEDRILEAAKTLLPADLDDESLSVTSKGSKKDRKLLKHLKRRHMQYLRDMPLMLRIPALPQATDSSWRKDNGRITEEIIVVHAGLVPHLPLKKQDPYFVMNMRSIDHITHVPSALHQTKKGKSRPWMQIWNWYNDRLARGRSTKGFHLYTKEEYEVEQAESRQSWIDRIWGVVTGSKKKVARPQVAVNSFKPKPKAAASLTARFLSSPFGRSRNASPVPDPSNPTTNTILSYLNNPTNAGGDLQSTKDASTSDWYIEGPGRRVGYDNLTAIDWIYEYNKERTRLRQLTVNAPGLLGQVKSILDASQIWLVLVATGIAVGSIAAGIDVASDWMGDLKQGVCSNVQDGGKFYLSRPFCCWGVNSYAECHDWRTWSTMLGVSNRGGSYIIEYIAFVLLSVAFATCASTLVNKYSLYAKQSGIPEIKTVLGGFVIRRFLGAWTLVVKSLGLCLAVASGMWLGKEGPLVHVACCCANVFMKLFAPSTISANEARKREAFSAAAASGISVAFGSPIGGVLFSLEQLSYYFPDKTMWASFVCAMVAAVTLQAFDPFRTGKLVLYQVSYHSGWHAFELVPFALIGILGGLYGAMFIKLNMRIAAWRASARNKFVQRPVLEVLIVALATALISFPITFLRAQSSELVEHLFAECKDIQDDYLGLCRAGIANTGVIFALILSGLLGFLLTTVTFGLQIPAGILLPSMAIGATYGRVVGLVMEVWQQQHPNFIAFSTCEPDIPCVTPGTYAVIGAASALAGATRMTVSIVVIMFELTGALTYVLPIMIAVMLSKWVGDAFGKRGIYESWISIQGYPFLDNKIDDAVVPDVPVNNIMTRVEDLICIIATGHTISSLQELLQEHQFRGYPVITSLRDPTLLGYISRTELAFALSTAVAPSPSGRALPPETECFFAHQPLADPTITLDLRPWMDQTPITLNSRTSFQLVRDMFEKLGLRYLVFTDRGELAGLLTKKDLWYVLNEGDFGHNDQKPKANISLDEYSQNLGDFVDEVRSAGGTPILVTPLTRRSFSGDPPRIVESLSNETAATIAVANSKHARYIDLNRASTEYCNEIGPEACHVYNLNDGGEVEKLNGEDNTHLNVWGSIVFGRMVSDLMVEKYWDIAFWTKPNVTMSWEIEHGVAV

Foldseek 3Di:
DVVCCVVVVVVVVVVVVQVVQQDPPDDPDFHDDDFLPRDQAAQEAEDDQCQFQCGPVHVPRQAEEAEAEQLAQVQVVVVVVCVVVVPDLVRYAYEYQENNHDPDDHSPNSLVVCVVSVHQYAHAPVLVVLVVLVVPDDPVNLPDPPDDDPDPRSVSSSVVNVVADPSSSVSSRHHYQKYKYAQRPVLPDPPDDPPADRRRGIDIGGNADFQPPQDSSRTDSVCSRQFFWAQQASRRTDSDVDDPPRRIHGRVVVVLVQVVCVVVVHDPPPSHDDDPVRVVVVVVVVPPDPVVVVVCLVVVPDDPDDDPNDDPPDPDDDDDDDDDDDDDDDDDDDDDDDDDDDDDDDDDDDDDDPDDPDDDDDDDDDDQDDDDDPDDDDDPFAFAFDDGDDDAFAFAPVVVLVVVVVVVVVCLVPVDPDDVSSVVVVVLVCLLVVLLLQLLLVLLVLLLVLLLLLQLLLQQLFWAFACDPPRTDRSHGLCRSCPPPLDSVVRPRTDGQCVVVVHPDPVSSLVRSLVSLLVSLLVLLLVQLCLCVVFNLLLFELCLLVLLVLLLGTDHPPNLPPSSLVSNSSLSSSNLSSLFLFACLSNLLSNSLSSSLVSLVVVVVHCCNVRSVSSSLSSLLSSLLSNCLRLVFNLLSLVCSPQRRHLDADPVSSVSSSVSNVSNQVSNLVSVSPVPSDSALQQAADDDFAAPLVLVVLLVLLLVLLVLQLVLLVLLLVLLVVLVDPVDPCVVPLSVLSSVLSSVLSVVQSVQLLSSDRLRVLSSVLQDFPVPDSYPPVVLPDDDPVVVVVLVSLVVCLVVLSVSLSSPRNGSTYGHSLSSLLSSLSSVLLSSLVVVQNVCVVCVVDPRNPPPDPPDRNTTSSLSSLLRSLSNNCNQAVDAPSSLSSSCSSHVDPNCSVSSNSSSVSSNVSNVVSPVDHNSRSVSVSVPRLRDDPSPPVQPAPQAQQLVQFAWPVNFDAAEFWDDFLLNLVVVLVVDPDQKHFYAPDPVFRQTQFIAGSSLSVVQSCVQQDQDPVGHHADRRAIEGCDDDPPDDPRRHHYSSSRTGRDAAEDARRDTVVVVSVCCSVVVDQKYWHDDVRHGTGIDGSVSNSCVSPCVVPDDPDPDVVCPQDLVNLLVVLLVVCVVCVVVVHQDEFEQAAFQLDWDDVVTAGDLPRVSSNVSSVVSCVVSVGHYFYNNVLNRVLSRVLDNQLLLQQFDDDDDDDPDSPDPGSRDGDPLNCVLSVVVVVVRCCVVPVVCVVVDDDDPVSVVCSVNSNSD